Protein AF-A0A7W9AW84-F1 (afdb_monomer)

Radius of gyration: 42.7 Å; Cα contacts (8 Å, |Δi|>4): 813; chains: 1; bounding box: 116×123×120 Å

Sec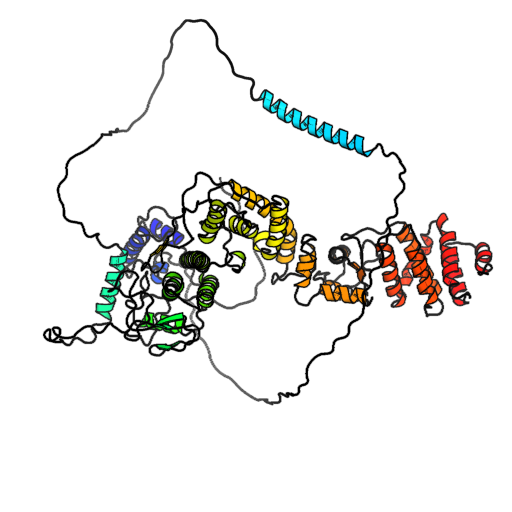ondary structure (DSSP, 8-state):
------------------------PPPHHHHHHHHHHTT---S---S---HHHHHHHHHHHHHTT----SS--HHHHHHHS---------------------------------------------------------PPPP-----TTHHHHHHHHHHHHHHHHHHHHHHHHHTT-S----------------------------------------------PPPPPHHHHHHHHHHHHHHHHHSTT---PPPTT--S----PPP-B-EEE-TT--EEETTEEE-S--EEESSB-EETTEEEEEPTT-B-TTS---SS--TT-TT--SS--TTTS-HHHHHHHHHHHHTTS--TTS-HHHHHHHHHHHHHHHHH-S--TTHHHHHHHHHHHHHHHTTSHHHHHHHHHHHHHHHHHHT--GGG--S---SS-SS--HHHHHHHHHHHHHTPPBPHHHHHHHHHH-TT----HHHHHSHHHHHHHHHHHHHHH-TT-B-----S-PBP--EEE-TTSS-EEEPP-SSSPPBP-TT-HHHHHHHHHHHHHHHHTTHHHHHHHTTSTT----HHHHTTS-HHHHHHHHTTSTT-HHHHHHHHHHHT--EEHHHHHHHHT----SS--HHHHHHHHHHHHTTTEEETT-TTT-SS---TT-EE-EEE-S-SS-----HHHHHHHHHHHHHHHHHGGGS---HHHHHHHHHHHHT-TTS-HHHHHHHHHHHHHHHH-GGGGTTHHHHGGGS-GGGHHHHHHHHHHHTTTTSS--HHHHHHHHHHHHHHT--TTTTTTTTT----

Mean predicted aligned error: 20.13 Å

InterPro domains:
  IPR002477 Peptidoglycan binding-like [PF01471] (29-80)
  IPR007791 Co-chaperone DjlA, N-terminal [PF05099] (684-791)
  IPR025266 TerB, N-terminal [PF13208] (275-475)
  IPR029024 TerB-like [G3DSA:1.10.3680.10] (656-796)
  IPR029024 TerB-like [SSF158682] (676-792)
  IPR036365 PGBD-like superfamily [SSF47090] (25-81)
  IPR036366 PGBD superfamily [G3DSA:1.10.101.10] (22-88)

Solvent-accessible surface area (backbone atoms only — not comparable to full-atom values): 49597 Å² total; per-residue (Å²): 135,83,89,87,85,85,78,91,88,88,87,87,87,88,88,90,87,81,88,77,90,73,81,81,82,74,51,60,36,56,52,45,44,50,40,45,73,75,67,36,81,57,78,79,80,77,47,70,89,42,72,42,49,33,54,34,44,25,52,49,24,54,74,70,74,42,82,65,75,45,67,93,43,70,72,59,47,43,74,68,59,63,79,83,84,75,93,76,84,90,85,90,85,84,88,85,89,82,83,90,84,89,85,83,88,87,86,89,83,87,84,89,84,85,89,84,90,85,90,87,84,87,88,84,88,82,90,80,90,86,78,88,79,80,92,81,91,80,83,81,81,89,82,89,81,88,76,90,57,62,64,57,56,50,52,52,53,50,50,51,52,51,49,53,53,50,50,52,54,49,52,57,60,62,76,71,72,87,77,90,85,90,82,86,82,84,84,88,79,83,90,83,87,85,91,80,89,82,88,85,84,88,83,89,80,89,83,89,89,88,86,89,85,87,90,81,85,89,77,94,74,78,87,77,77,78,78,78,50,78,61,57,54,47,52,48,52,50,50,53,47,46,52,64,74,66,57,74,81,72,89,76,91,76,78,99,79,70,95,83,79,81,82,90,72,81,73,63,63,42,43,76,35,50,74,66,38,74,48,77,50,86,96,38,64,24,45,57,44,59,40,36,41,37,79,39,46,64,28,67,97,36,92,84,45,70,38,44,38,41,47,40,77,86,63,72,63,42,99,54,56,37,69,74,41,87,73,55,58,98,74,50,32,60,85,75,42,43,30,25,43,46,28,29,43,44,53,43,62,39,47,87,76,70,68,69,84,56,37,61,59,51,56,49,29,49,43,38,28,44,54,43,50,70,73,71,51,83,86,57,98,56,52,65,63,48,51,52,47,45,52,53,47,39,74,57,48,37,83,41,68,66,59,32,50,51,47,55,50,50,50,31,49,44,45,56,71,68,72,60,66,79,84,79,65,78,90,78,76,55,68,47,29,96,55,65,54,65,40,56,39,49,53,56,8,46,26,35,66,73,71,38,49,57,49,50,65,58,37,46,54,48,28,37,20,24,52,89,33,80,75,50,70,27,49,69,76,41,46,77,72,37,51,59,56,37,35,52,50,46,43,71,76,27,79,87,46,51,60,62,77,80,72,100,54,57,66,57,76,55,59,50,73,48,86,74,68,54,45,69,48,71,54,76,77,72,83,82,78,37,41,44,53,77,89,40,61,69,66,47,49,58,27,40,58,47,48,50,56,43,28,60,58,27,44,61,23,40,57,45,27,72,70,38,94,84,52,63,68,43,45,53,22,32,47,41,41,54,78,95,48,21,63,65,53,38,70,69,29,85,89,36,45,56,61,56,51,53,50,31,36,75,68,65,49,68,45,30,48,44,58,52,26,62,57,34,57,46,87,48,74,99,60,59,42,60,68,44,35,41,52,50,35,44,35,37,10,54,77,32,27,42,48,60,67,25,57,55,70,40,94,67,81,64,55,54,78,39,76,30,34,47,37,73,29,84,56,57,59,84,74,68,66,47,74,50,42,58,50,50,54,50,45,52,52,50,30,51,56,29,51,38,45,85,73,55,75,55,74,51,42,55,50,48,55,50,51,57,47,77,67,40,87,74,50,51,73,53,52,43,47,44,49,56,41,48,48,60,49,34,72,78,37,58,76,72,45,66,62,57,76,65,52,43,72,74,60,55,77,91,49,50,62,62,49,52,52,52,40,50,56,44,49,36,53,87,76,64,69,46,77,51,31,53,54,40,48,55,55,50,38,57,54,57,64,57,50,80,72,62,56,59,52,64,79,65,61,66,86,133

Structure (mmCIF, N/CA/C/O backbone):
data_AF-A0A7W9AW84-F1
#
_entry.id   AF-A0A7W9AW84-F1
#
loop_
_atom_site.group_PDB
_atom_site.id
_atom_site.type_symbol
_atom_site.label_atom_id
_atom_site.label_alt_id
_atom_site.label_comp_id
_atom_site.label_asym_id
_atom_site.label_entity_id
_atom_site.label_seq_id
_atom_site.pdbx_PDB_ins_code
_atom_site.Cartn_x
_atom_site.Cartn_y
_atom_site.Cartn_z
_atom_site.occupancy
_atom_site.B_iso_or_equiv
_atom_site.auth_seq_id
_atom_site.auth_comp_id
_atom_site.auth_asym_id
_atom_site.auth_atom_id
_atom_site.pdbx_PDB_model_num
ATOM 1 N N . MET A 1 1 ? 36.459 20.276 10.028 1.00 28.47 1 MET A N 1
ATOM 2 C CA . MET A 1 1 ? 37.423 19.243 10.485 1.00 28.47 1 MET A CA 1
ATOM 3 C C . MET A 1 1 ? 36.699 18.425 11.551 1.00 28.47 1 MET A C 1
ATOM 5 O O . MET A 1 1 ? 35.996 19.051 12.327 1.00 28.47 1 MET A O 1
ATOM 9 N N . ARG A 1 2 ? 36.528 17.098 11.437 1.00 25.44 2 ARG A N 1
ATOM 10 C CA . ARG A 1 2 ? 37.490 15.962 11.363 1.00 25.44 2 ARG A CA 1
ATOM 11 C C . ARG A 1 2 ? 38.043 15.566 12.745 1.00 25.44 2 ARG A C 1
ATOM 13 O O . ARG A 1 2 ? 38.793 16.352 13.304 1.00 25.44 2 ARG A O 1
ATOM 20 N N . ALA A 1 3 ? 37.754 14.316 13.150 1.00 23.09 3 ALA A N 1
ATOM 21 C CA . ALA A 1 3 ? 38.202 13.600 14.364 1.00 23.09 3 ALA A CA 1
ATOM 22 C C . ALA A 1 3 ? 37.780 14.260 15.706 1.00 23.09 3 ALA A C 1
ATOM 24 O O . ALA A 1 3 ? 37.597 15.466 15.763 1.00 23.09 3 ALA A O 1
ATOM 25 N N . PHE A 1 4 ? 37.529 13.551 16.813 1.00 25.70 4 PHE A N 1
ATOM 26 C CA . PHE A 1 4 ? 37.833 12.169 17.227 1.00 25.70 4 PHE A CA 1
ATOM 27 C C . PHE A 1 4 ? 36.615 11.517 17.921 1.00 25.70 4 PHE A C 1
ATOM 29 O O . PHE A 1 4 ? 35.922 12.216 18.650 1.00 25.70 4 PHE A O 1
ATOM 36 N N . PHE A 1 5 ? 36.407 10.198 17.768 1.00 26.42 5 PHE A N 1
ATOM 37 C CA . PHE A 1 5 ? 36.485 9.205 18.867 1.00 26.42 5 PHE A CA 1
ATOM 38 C C . PHE A 1 5 ? 36.116 7.780 18.394 1.00 26.42 5 PHE A C 1
ATOM 40 O O . PHE A 1 5 ? 34.981 7.478 18.043 1.00 26.42 5 PHE A O 1
ATOM 47 N N . CYS A 1 6 ? 37.103 6.889 18.442 1.00 22.02 6 CYS A N 1
ATOM 48 C CA . CYS A 1 6 ? 36.947 5.470 18.785 1.00 22.02 6 CYS A CA 1
ATOM 49 C C . CYS A 1 6 ? 37.603 5.314 20.184 1.00 22.02 6 CYS A C 1
ATOM 51 O O . CYS A 1 6 ? 38.310 6.226 20.605 1.00 22.02 6 CYS A O 1
ATOM 53 N N . LEU A 1 7 ? 37.427 4.251 20.974 1.00 26.75 7 LEU A N 1
ATOM 54 C CA . LEU A 1 7 ? 37.495 2.837 20.600 1.00 26.75 7 LEU A CA 1
ATOM 55 C C . LEU A 1 7 ? 36.963 1.936 21.748 1.00 26.75 7 LEU A C 1
ATOM 57 O O . LEU A 1 7 ? 37.275 2.210 22.897 1.00 26.75 7 LEU A O 1
ATOM 61 N N . LEU A 1 8 ? 36.239 0.862 21.392 1.00 26.17 8 LEU A N 1
ATOM 62 C CA . LEU A 1 8 ? 36.055 -0.449 22.072 1.00 26.17 8 LEU A CA 1
ATOM 63 C C . LEU A 1 8 ? 35.858 -0.583 23.603 1.00 26.17 8 LEU A C 1
ATOM 65 O O . LEU A 1 8 ? 36.664 -0.130 24.401 1.00 26.17 8 LEU A O 1
ATOM 69 N N . VAL A 1 9 ? 34.928 -1.480 23.973 1.00 24.19 9 VAL A N 1
ATOM 70 C CA . VAL A 1 9 ? 35.230 -2.840 24.500 1.00 24.19 9 VAL A CA 1
ATOM 71 C C . VAL A 1 9 ? 34.081 -3.792 24.092 1.00 24.19 9 VAL A C 1
ATOM 73 O O . VAL A 1 9 ? 32.985 -3.332 23.777 1.00 24.19 9 VAL A O 1
ATOM 76 N N . ILE A 1 10 ? 34.346 -5.102 24.002 1.00 28.20 10 ILE A N 1
ATOM 77 C CA . ILE A 1 10 ? 33.437 -6.161 23.502 1.00 28.20 10 ILE A CA 1
ATOM 78 C C . ILE A 1 10 ? 33.381 -7.326 24.512 1.00 28.20 10 ILE A C 1
ATOM 80 O O . ILE A 1 10 ? 34.321 -7.489 25.284 1.00 28.20 10 ILE A O 1
ATOM 84 N N . VAL A 1 11 ? 32.311 -8.137 24.424 1.00 27.56 11 VAL A N 1
ATOM 85 C CA . VAL A 1 11 ? 32.130 -9.572 24.788 1.00 27.56 11 VAL A CA 1
ATOM 86 C C . VAL A 1 11 ? 30.849 -9.754 25.625 1.00 27.56 11 VAL A C 1
ATOM 88 O O . VAL A 1 11 ? 30.689 -9.101 26.646 1.00 27.56 11 VAL A O 1
ATOM 91 N N . GLY A 1 12 ? 29.903 -10.632 25.269 1.00 23.23 12 GLY A N 1
ATOM 92 C CA . GLY A 1 12 ? 29.763 -11.433 24.041 1.00 23.23 12 GLY A CA 1
ATOM 93 C C . GLY A 1 12 ? 28.918 -12.697 24.257 1.00 23.23 12 GLY A C 1
ATOM 94 O O . GLY A 1 12 ? 28.746 -13.127 25.392 1.00 23.23 12 GLY A O 1
ATOM 95 N N . PHE A 1 13 ? 28.433 -13.317 23.176 1.00 23.72 13 PHE A N 1
ATOM 96 C CA . PHE A 1 13 ? 28.047 -14.737 23.158 1.00 23.72 13 PHE A CA 1
ATOM 97 C C . PHE A 1 13 ? 28.134 -15.300 21.730 1.00 23.72 13 PHE A C 1
ATOM 99 O O . PHE A 1 13 ? 27.865 -14.589 20.763 1.00 23.72 13 PHE A O 1
ATOM 106 N N . LEU A 1 14 ? 28.529 -16.568 21.604 1.00 25.06 14 LEU A N 1
ATOM 107 C CA . LEU A 1 14 ? 28.733 -17.291 20.343 1.00 25.06 14 LEU A CA 1
ATOM 108 C C . LEU A 1 14 ? 28.105 -18.685 20.444 1.00 25.06 14 LEU A C 1
ATOM 110 O O . LEU A 1 14 ? 28.424 -19.403 21.387 1.00 25.06 14 LEU A O 1
ATOM 114 N N . CYS A 1 15 ? 27.321 -19.095 19.443 1.00 25.33 15 CYS A N 1
ATOM 115 C CA . CYS A 1 15 ? 27.529 -20.349 18.700 1.00 25.33 15 CYS A CA 1
ATOM 116 C C . CYS A 1 15 ? 26.572 -20.423 17.492 1.00 25.33 15 CYS A C 1
ATOM 118 O O . CYS A 1 15 ? 25.446 -19.940 17.577 1.00 25.33 15 CYS A O 1
ATOM 120 N N . GLY A 1 16 ? 27.002 -21.036 16.385 1.00 25.95 16 GLY A N 1
ATOM 121 C CA . GLY A 1 16 ? 26.215 -21.168 15.150 1.00 25.95 16 GLY A CA 1
ATOM 122 C C . GLY A 1 16 ? 27.108 -21.063 13.915 1.00 25.95 16 GLY A C 1
ATOM 123 O O . GLY A 1 16 ? 27.468 -19.963 13.505 1.00 25.95 16 GLY A O 1
ATOM 124 N N . SER A 1 17 ? 27.511 -22.205 13.356 1.00 31.28 17 SER A N 1
ATOM 125 C CA . SER A 1 17 ? 28.648 -22.306 12.427 1.00 31.28 17 SER A CA 1
ATOM 126 C C . SER A 1 17 ? 28.246 -22.794 11.033 1.00 31.28 17 SER A C 1
ATOM 128 O O . SER A 1 17 ? 27.442 -23.716 10.930 1.00 31.28 17 SER A O 1
ATOM 130 N N . GLY A 1 18 ? 28.925 -22.306 9.985 1.00 22.72 18 GLY A N 1
ATOM 131 C CA . GLY A 1 18 ? 29.101 -23.065 8.735 1.00 22.72 18 GLY A CA 1
ATOM 132 C C . GLY A 1 18 ? 29.013 -22.271 7.426 1.00 22.72 18 GLY A C 1
ATOM 133 O O . GLY A 1 18 ? 27.922 -21.885 7.034 1.00 22.72 18 GLY A O 1
ATOM 134 N N . PHE A 1 19 ? 30.148 -22.185 6.712 1.00 25.47 19 PHE A N 1
ATOM 135 C CA . PHE A 1 19 ? 30.304 -21.762 5.303 1.00 25.47 19 PHE A CA 1
ATOM 136 C C . PHE A 1 19 ? 29.879 -20.313 4.941 1.00 25.47 19 PHE A C 1
ATOM 138 O O . PHE A 1 19 ? 28.988 -19.731 5.539 1.00 25.47 19 PHE A O 1
ATOM 145 N N . SER A 1 20 ? 30.494 -19.631 3.968 1.00 25.17 20 SER A N 1
ATOM 146 C CA . SER A 1 20 ? 31.743 -19.898 3.233 1.00 25.17 20 SER A CA 1
ATOM 147 C C . SER A 1 20 ? 32.494 -18.577 3.005 1.00 25.17 20 SER A C 1
ATOM 149 O O . SER A 1 20 ? 31.889 -17.506 3.057 1.00 25.17 20 SER A O 1
ATOM 151 N N . ALA A 1 21 ? 33.803 -18.623 2.746 1.00 25.78 21 ALA A N 1
ATOM 152 C CA . ALA A 1 21 ? 34.592 -17.416 2.497 1.00 25.78 21 ALA A CA 1
ATOM 153 C C . ALA A 1 21 ? 34.273 -16.830 1.109 1.00 25.78 21 ALA A C 1
ATOM 155 O O . ALA A 1 21 ? 34.650 -17.403 0.087 1.00 25.78 21 ALA A O 1
ATOM 156 N N . SER A 1 22 ? 33.589 -15.685 1.060 1.00 27.39 22 SER A N 1
ATOM 157 C CA . SER A 1 22 ? 33.341 -14.975 -0.195 1.00 27.39 22 SER A CA 1
ATOM 158 C C . SER A 1 22 ? 34.622 -14.309 -0.705 1.00 27.39 22 SER A C 1
ATOM 160 O O . SER A 1 22 ? 35.287 -13.558 0.013 1.00 27.39 22 SER A O 1
ATOM 162 N N . ALA A 1 23 ? 34.965 -14.560 -1.972 1.00 33.97 23 ALA A N 1
ATOM 163 C CA . ALA A 1 23 ? 36.032 -13.833 -2.649 1.00 33.97 23 ALA A CA 1
ATOM 164 C C . ALA A 1 23 ? 35.665 -12.340 -2.686 1.00 33.97 23 ALA A C 1
ATOM 166 O O . ALA A 1 23 ? 34.639 -11.955 -3.249 1.00 33.97 23 ALA A O 1
ATOM 167 N N . GLN A 1 24 ? 36.468 -11.503 -2.026 1.00 40.12 24 GLN A N 1
ATOM 168 C CA . GLN A 1 24 ? 36.083 -10.127 -1.718 1.00 40.12 24 GLN A CA 1
ATOM 169 C C . GLN A 1 24 ? 36.195 -9.226 -2.957 1.00 40.12 24 GLN A C 1
ATOM 171 O O . GLN A 1 24 ? 37.248 -8.643 -3.224 1.00 40.12 24 GLN A O 1
ATOM 176 N N . SER A 1 25 ? 35.096 -9.110 -3.705 1.00 48.38 25 SER A N 1
ATOM 177 C CA . SER A 1 25 ? 34.997 -8.296 -4.916 1.00 48.38 25 SER A CA 1
ATOM 178 C C . SER A 1 25 ? 35.355 -6.831 -4.640 1.00 48.38 25 SER A C 1
ATOM 180 O O . SER A 1 25 ? 34.717 -6.140 -3.846 1.00 48.38 25 SER A O 1
ATOM 182 N N . LYS A 1 26 ? 36.412 -6.352 -5.303 1.00 62.72 26 LYS A N 1
ATOM 183 C CA . LYS A 1 26 ? 36.867 -4.960 -5.220 1.00 62.72 26 LYS A CA 1
ATOM 184 C C . LYS A 1 26 ? 36.143 -4.120 -6.258 1.00 62.72 26 LYS A C 1
ATOM 186 O O . LYS A 1 26 ? 36.011 -4.519 -7.414 1.00 62.72 26 LYS A O 1
ATOM 191 N N . THR A 1 27 ? 35.683 -2.944 -5.854 1.00 66.12 27 THR A N 1
ATOM 192 C CA . THR A 1 27 ? 35.022 -2.006 -6.761 1.00 66.12 27 THR A CA 1
ATOM 193 C C . THR A 1 27 ? 36.016 -1.465 -7.799 1.00 66.12 27 THR A C 1
ATOM 195 O O . THR A 1 27 ? 37.205 -1.316 -7.497 1.00 66.12 27 THR A O 1
ATOM 198 N N . PRO A 1 28 ? 35.560 -1.065 -9.004 1.00 67.19 28 PRO A N 1
ATOM 199 C CA . PRO A 1 28 ? 36.425 -0.431 -10.004 1.00 67.19 28 PRO A CA 1
ATOM 200 C C . PRO A 1 28 ? 37.200 0.778 -9.459 1.00 67.19 28 PRO A C 1
ATOM 202 O O . PRO A 1 28 ? 38.316 1.047 -9.896 1.00 67.19 28 PRO A O 1
ATOM 205 N N . LYS A 1 29 ? 36.632 1.479 -8.468 1.00 75.06 29 LYS A N 1
ATOM 206 C CA . LYS A 1 29 ? 37.236 2.642 -7.815 1.00 75.06 29 LYS A CA 1
ATOM 207 C C . LYS A 1 29 ? 38.387 2.276 -6.869 1.00 75.06 29 LYS A C 1
ATOM 209 O O . LYS A 1 29 ? 39.394 2.977 -6.857 1.00 75.06 29 LYS A O 1
ATOM 214 N N . GLU A 1 30 ? 38.279 1.178 -6.121 1.00 75.56 30 GLU A N 1
ATOM 215 C CA . GLU A 1 30 ? 39.391 0.643 -5.317 1.00 75.56 30 GLU A CA 1
ATOM 216 C C . GLU A 1 30 ? 40.527 0.129 -6.211 1.00 75.56 30 GLU A C 1
ATOM 218 O O . GLU A 1 30 ? 41.697 0.356 -5.918 1.00 75.56 30 GLU A O 1
ATOM 223 N N . ILE A 1 31 ? 40.191 -0.505 -7.338 1.00 75.94 31 ILE A N 1
ATOM 224 C CA . ILE A 1 31 ? 41.170 -1.008 -8.316 1.00 75.94 31 ILE A CA 1
ATOM 225 C C . ILE A 1 31 ? 41.900 0.162 -9.001 1.00 75.94 31 ILE A C 1
ATOM 227 O O . ILE A 1 31 ? 43.127 0.154 -9.089 1.00 75.94 31 ILE A O 1
ATOM 231 N N . GLN A 1 32 ? 41.179 1.213 -9.417 1.00 75.69 32 GLN A N 1
ATOM 232 C CA . GLN A 1 32 ? 41.783 2.473 -9.875 1.00 75.69 32 GLN A CA 1
ATOM 233 C C . GLN A 1 32 ? 42.675 3.115 -8.796 1.00 75.69 32 GLN A C 1
ATOM 235 O O . GLN A 1 32 ? 43.750 3.621 -9.119 1.00 75.69 32 GLN A O 1
ATOM 240 N N . ALA A 1 33 ? 42.269 3.099 -7.522 1.00 82.06 33 ALA A N 1
ATOM 241 C CA . ALA A 1 33 ? 43.083 3.647 -6.438 1.00 82.06 33 ALA A CA 1
ATOM 242 C C . ALA A 1 33 ? 44.400 2.869 -6.264 1.00 82.06 33 ALA A C 1
ATOM 244 O O . ALA A 1 33 ? 45.462 3.484 -6.287 1.00 82.06 33 ALA A O 1
ATOM 245 N N . ALA A 1 34 ? 44.349 1.535 -6.203 1.00 82.62 34 ALA A N 1
ATOM 246 C CA . ALA A 1 34 ? 45.536 0.689 -6.050 1.00 82.62 34 ALA A CA 1
ATOM 247 C C . ALA A 1 34 ? 46.494 0.761 -7.256 1.00 82.62 34 ALA A C 1
ATOM 249 O O . ALA A 1 34 ? 47.713 0.729 -7.086 1.00 82.62 34 ALA A O 1
ATOM 250 N N . LEU A 1 35 ? 45.972 0.917 -8.480 1.00 81.81 35 LEU A N 1
ATOM 251 C CA . LEU A 1 35 ? 46.804 1.184 -9.659 1.00 81.81 35 LEU A CA 1
ATOM 252 C C . LEU A 1 35 ? 47.435 2.590 -9.612 1.00 81.81 35 LEU A C 1
ATOM 254 O O . LEU A 1 35 ? 48.593 2.743 -9.993 1.00 81.81 35 LEU A O 1
ATOM 258 N N . THR A 1 36 ? 46.723 3.607 -9.110 1.00 84.12 36 THR A N 1
ATOM 259 C CA . THR A 1 36 ? 47.309 4.945 -8.885 1.00 84.12 36 THR A CA 1
ATOM 260 C C . THR A 1 36 ? 48.428 4.882 -7.840 1.00 84.12 36 THR A C 1
ATOM 262 O O . THR A 1 36 ? 49.492 5.462 -8.037 1.00 84.12 36 THR A O 1
ATOM 265 N N . GLU A 1 37 ? 48.215 4.140 -6.750 1.00 83.56 37 GLU A N 1
ATOM 266 C CA . GLU A 1 37 ? 49.174 3.954 -5.652 1.00 83.56 37 GLU A CA 1
ATOM 267 C C . GLU A 1 37 ? 50.433 3.185 -6.089 1.00 83.56 37 GLU A C 1
ATOM 269 O O . GLU A 1 37 ? 51.539 3.545 -5.693 1.00 83.56 37 GLU A O 1
ATOM 274 N N . GLN A 1 38 ? 50.300 2.199 -6.988 1.00 81.62 38 GLN A N 1
ATOM 275 C CA . GLN A 1 38 ? 51.443 1.534 -7.636 1.00 81.62 38 GLN A CA 1
ATOM 276 C C . GLN A 1 38 ? 52.037 2.328 -8.826 1.00 81.62 38 GLN A C 1
ATOM 278 O O . GLN A 1 38 ? 52.879 1.800 -9.551 1.00 81.62 38 GLN A O 1
ATOM 283 N N . GLY A 1 39 ? 51.653 3.599 -9.012 1.00 78.06 39 GLY A N 1
ATOM 284 C CA . GLY A 1 39 ? 52.330 4.556 -9.897 1.00 78.06 39 GLY A CA 1
ATOM 285 C C . GLY A 1 39 ? 51.830 4.632 -11.345 1.00 78.06 39 GLY A C 1
ATOM 286 O O . GLY A 1 39 ? 52.431 5.342 -12.153 1.00 78.06 39 GLY A O 1
ATOM 287 N N . TYR A 1 40 ? 50.740 3.948 -11.706 1.00 82.00 40 TYR A N 1
ATOM 288 C CA . TYR A 1 40 ? 50.206 3.983 -13.073 1.00 82.00 40 TYR A CA 1
ATOM 289 C C . TYR A 1 40 ? 49.299 5.209 -13.286 1.00 82.00 40 TYR A C 1
ATOM 291 O O . TYR A 1 40 ? 48.398 5.487 -12.496 1.00 82.00 40 TYR A O 1
ATOM 299 N N . SER A 1 41 ? 49.516 5.961 -14.371 1.00 68.19 41 SER A N 1
ATOM 300 C CA . SER A 1 41 ? 48.819 7.238 -14.602 1.00 68.19 41 SER A CA 1
ATOM 301 C C . SER A 1 41 ? 47.412 7.050 -15.184 1.00 68.19 41 SER A C 1
ATOM 303 O O . SER A 1 41 ? 47.238 6.776 -16.372 1.00 68.19 41 SER A O 1
ATOM 305 N N . LEU A 1 42 ? 46.396 7.216 -14.333 1.00 71.25 42 LEU A N 1
ATOM 306 C CA . LEU A 1 42 ? 44.984 6.969 -14.659 1.00 71.25 42 LEU A CA 1
ATOM 307 C C . LEU A 1 42 ? 44.166 8.239 -14.930 1.00 71.25 42 LEU A C 1
ATOM 309 O O . LEU A 1 42 ? 43.210 8.206 -15.704 1.00 71.25 42 LEU A O 1
ATOM 313 N N . GLY A 1 43 ? 44.540 9.366 -14.320 1.00 68.75 43 GLY A N 1
ATOM 314 C CA . GLY A 1 43 ? 43.688 10.553 -14.213 1.00 68.75 43 GLY A CA 1
ATOM 315 C C . GLY A 1 43 ? 42.901 10.563 -12.898 1.00 68.75 43 GLY A C 1
ATOM 316 O O . GLY A 1 43 ? 43.464 10.290 -11.842 1.00 68.75 43 GLY A O 1
ATOM 317 N N . SER A 1 44 ? 41.615 10.910 -12.952 1.00 67.56 44 SER A N 1
ATOM 318 C CA . SER A 1 44 ? 40.713 10.921 -11.795 1.00 67.56 44 SER A CA 1
ATOM 319 C C . SER A 1 44 ? 40.320 9.511 -11.345 1.00 67.56 44 SER A C 1
ATOM 321 O O . SER A 1 44 ? 39.947 8.679 -12.164 1.00 67.56 44 SER A O 1
ATOM 323 N N . ILE A 1 45 ? 40.317 9.264 -10.031 1.00 72.12 45 ILE A N 1
ATOM 324 C CA . ILE A 1 45 ? 39.737 8.048 -9.436 1.00 72.12 45 ILE A CA 1
ATOM 325 C C . ILE A 1 45 ? 38.216 8.252 -9.320 1.00 72.12 45 ILE A C 1
ATOM 327 O O . ILE A 1 45 ? 37.682 8.680 -8.290 1.00 72.12 45 ILE A O 1
ATOM 331 N N . ASP A 1 46 ? 37.519 8.016 -10.426 1.00 58.84 46 ASP A N 1
ATOM 332 C CA . ASP A 1 46 ? 36.082 8.255 -10.614 1.00 58.84 46 ASP A CA 1
ATOM 333 C C . ASP A 1 46 ? 35.220 6.986 -10.481 1.00 58.84 46 ASP A C 1
ATOM 335 O O . ASP A 1 46 ? 34.044 7.084 -10.130 1.00 58.84 46 ASP A O 1
ATOM 339 N N . GLY A 1 47 ? 35.808 5.801 -10.662 1.00 54.00 47 GLY A N 1
ATOM 340 C CA . GLY A 1 47 ? 35.129 4.505 -10.741 1.00 54.00 47 GLY A CA 1
ATOM 341 C C . GLY A 1 47 ? 34.720 4.089 -12.162 1.00 54.00 47 GLY A C 1
ATOM 342 O O . GLY A 1 47 ? 34.121 3.028 -12.327 1.00 54.00 47 GLY A O 1
ATOM 343 N N . ILE A 1 48 ? 35.036 4.885 -13.187 1.00 60.00 48 ILE A N 1
ATOM 344 C CA . ILE A 1 48 ? 34.680 4.631 -14.587 1.00 60.00 48 ILE A CA 1
ATOM 345 C C . ILE A 1 48 ? 35.797 3.821 -15.253 1.00 60.00 48 ILE A C 1
ATOM 347 O O . ILE A 1 48 ? 36.901 4.318 -15.475 1.00 60.00 48 ILE A O 1
ATOM 351 N N . TRP A 1 49 ? 35.517 2.567 -15.621 1.00 65.69 49 TRP A N 1
ATOM 352 C CA . TRP A 1 49 ? 36.517 1.669 -16.214 1.00 65.69 49 TRP A CA 1
ATOM 353 C C . TRP A 1 49 ? 36.788 1.965 -17.703 1.00 65.69 49 TRP A C 1
ATOM 355 O O . TRP A 1 49 ? 36.431 1.203 -18.600 1.00 65.69 49 TRP A O 1
ATOM 365 N N . GLY A 1 50 ? 37.380 3.131 -17.969 1.00 54.53 50 GLY A N 1
ATOM 366 C CA . GLY A 1 50 ? 37.669 3.635 -19.311 1.00 54.53 50 GLY A CA 1
ATOM 367 C C . GLY A 1 50 ? 39.049 3.246 -19.854 1.00 54.53 50 GLY A C 1
ATOM 368 O O . GLY A 1 50 ? 39.827 2.530 -19.223 1.00 54.53 50 GLY A O 1
ATOM 369 N N . LYS A 1 51 ? 39.386 3.798 -21.031 1.00 62.25 51 LYS A N 1
ATOM 370 C CA . LYS A 1 51 ? 40.649 3.556 -21.758 1.00 62.25 51 LYS A CA 1
ATOM 371 C C . LYS A 1 51 ? 41.892 3.600 -20.852 1.00 62.25 51 LYS A C 1
ATOM 373 O O . LYS A 1 51 ? 42.680 2.660 -20.871 1.00 62.25 51 LYS A O 1
ATOM 378 N N . LYS A 1 52 ? 42.028 4.642 -20.022 1.00 68.19 52 LYS A N 1
ATOM 379 C CA . LYS A 1 52 ? 43.180 4.820 -19.119 1.00 68.19 52 LYS A CA 1
ATOM 380 C C . LYS A 1 52 ? 43.270 3.735 -18.038 1.00 68.19 52 LYS A C 1
ATOM 382 O O . LYS A 1 52 ? 44.367 3.294 -17.723 1.00 68.19 52 LYS A O 1
ATOM 387 N N . SER A 1 53 ? 42.137 3.258 -17.514 1.00 73.50 53 SER A N 1
ATOM 388 C CA . SER A 1 53 ? 42.088 2.138 -16.559 1.00 73.50 53 SER A CA 1
ATOM 389 C C . SER A 1 53 ? 42.551 0.826 -17.188 1.00 73.50 53 SER A C 1
ATOM 391 O O . SER A 1 53 ? 43.306 0.082 -16.570 1.00 73.50 53 SER A O 1
ATOM 393 N N . ILE A 1 54 ? 42.182 0.584 -18.448 1.00 72.69 54 ILE A N 1
ATOM 394 C CA . ILE A 1 54 ? 42.619 -0.594 -19.208 1.00 72.69 54 ILE A CA 1
ATOM 395 C C . ILE A 1 54 ? 44.116 -0.502 -19.559 1.00 72.69 54 ILE A C 1
ATOM 397 O O . ILE A 1 54 ? 44.830 -1.495 -19.449 1.00 72.69 54 ILE A O 1
ATOM 401 N N . GLU A 1 55 ? 44.613 0.673 -19.955 1.00 74.19 55 GLU A N 1
ATOM 402 C CA . GLU A 1 55 ? 46.036 0.897 -20.264 1.00 74.19 55 GLU A CA 1
ATOM 403 C C . GLU A 1 55 ? 46.923 0.752 -19.014 1.00 74.19 55 GLU A C 1
ATOM 405 O O . GLU A 1 55 ? 47.923 0.033 -19.054 1.00 74.19 55 GLU A O 1
ATOM 410 N N . ALA A 1 56 ? 46.513 1.332 -17.882 1.00 77.31 56 ALA A N 1
ATOM 411 C CA . ALA A 1 56 ? 47.182 1.169 -16.592 1.00 77.31 56 ALA A CA 1
ATOM 412 C C . ALA A 1 56 ? 47.163 -0.286 -16.091 1.00 77.31 56 ALA A C 1
ATOM 414 O O . ALA A 1 56 ? 48.195 -0.792 -15.651 1.00 77.31 56 ALA A O 1
ATOM 415 N N . LEU A 1 57 ? 46.029 -0.994 -16.203 1.00 77.88 57 LEU A N 1
ATOM 416 C CA . LEU A 1 57 ? 45.952 -2.401 -15.798 1.00 77.88 57 LEU A CA 1
ATOM 417 C C . LEU A 1 57 ? 46.833 -3.303 -16.677 1.00 77.88 57 LEU A C 1
ATOM 419 O O . LEU A 1 57 ? 47.434 -4.246 -16.167 1.00 77.88 57 LEU A O 1
ATOM 423 N N . LYS A 1 58 ? 46.972 -2.999 -17.975 1.00 77.62 58 LYS A N 1
ATOM 424 C CA . LYS A 1 58 ? 47.906 -3.709 -18.866 1.00 77.62 58 LYS A CA 1
ATOM 425 C C . LYS A 1 58 ? 49.363 -3.454 -18.497 1.00 77.62 58 LYS A C 1
ATOM 427 O O . LYS A 1 58 ? 50.140 -4.404 -18.460 1.00 77.62 58 LYS A O 1
ATOM 432 N N . ALA A 1 59 ? 49.728 -2.212 -18.181 1.00 80.38 59 ALA A N 1
ATOM 433 C CA . ALA A 1 59 ? 51.066 -1.898 -17.681 1.00 80.38 59 ALA A CA 1
ATOM 434 C C . ALA A 1 59 ? 51.368 -2.671 -16.382 1.00 80.38 59 ALA A C 1
ATOM 436 O O . ALA A 1 59 ? 52.399 -3.335 -16.291 1.00 80.38 59 ALA A O 1
ATOM 437 N N . PHE A 1 60 ? 50.419 -2.691 -15.439 1.00 86.50 60 PHE A N 1
ATOM 438 C CA . PHE A 1 60 ? 50.506 -3.475 -14.207 1.00 86.50 60 PHE A CA 1
ATOM 439 C C . PHE A 1 60 ? 50.666 -4.980 -14.458 1.00 86.50 60 PHE A C 1
ATOM 441 O O . PHE A 1 60 ? 51.606 -5.587 -13.946 1.00 86.50 60 PHE A O 1
ATOM 448 N N . GLN A 1 61 ? 49.799 -5.587 -15.276 1.00 83.81 61 GLN A N 1
ATOM 449 C CA . GLN A 1 61 ? 49.887 -7.012 -15.613 1.00 83.81 61 GLN A CA 1
ATOM 450 C C . GLN A 1 61 ? 51.240 -7.344 -16.254 1.00 83.81 61 GLN A C 1
ATOM 452 O O . GLN A 1 61 ? 51.901 -8.287 -15.825 1.00 83.81 61 GLN A O 1
ATOM 457 N N . SER A 1 62 ? 51.703 -6.519 -17.199 1.00 83.25 62 SER A N 1
ATOM 458 C CA . SER A 1 62 ? 53.005 -6.694 -17.848 1.00 83.25 62 SER A CA 1
ATOM 459 C C . SER A 1 62 ? 54.176 -6.579 -16.867 1.00 83.25 62 SER A C 1
ATOM 461 O O . SER A 1 62 ? 55.137 -7.333 -16.988 1.00 83.25 62 SER A O 1
ATOM 463 N N . GLN A 1 63 ? 54.110 -5.668 -15.891 1.00 85.00 63 GLN A N 1
ATOM 464 C CA . GLN A 1 63 ? 55.164 -5.475 -14.889 1.00 85.00 63 GLN A CA 1
ATOM 465 C C . GLN A 1 63 ? 55.160 -6.558 -13.794 1.00 85.00 63 GLN A C 1
ATOM 467 O O . GLN A 1 63 ? 56.200 -6.827 -13.196 1.00 85.00 63 GLN A O 1
ATOM 472 N N . LYS A 1 64 ? 54.017 -7.208 -13.539 1.00 82.94 64 LYS A N 1
ATOM 473 C CA . LYS A 1 64 ? 53.890 -8.346 -12.608 1.00 82.94 64 LYS A CA 1
ATOM 474 C C . LYS A 1 64 ? 54.085 -9.719 -13.274 1.00 82.94 64 LYS A C 1
ATOM 476 O O . LYS A 1 64 ? 53.919 -10.732 -12.604 1.00 82.94 64 LYS A O 1
ATOM 481 N N . GLY A 1 65 ? 54.411 -9.775 -14.570 1.00 76.75 65 GLY A N 1
ATOM 482 C CA . GLY A 1 65 ? 54.566 -11.036 -15.313 1.00 76.75 65 GLY A CA 1
ATOM 483 C C . GLY A 1 65 ? 53.251 -11.789 -15.568 1.00 76.75 65 GLY A C 1
ATOM 484 O O . GLY A 1 65 ? 53.269 -12.982 -15.858 1.00 76.75 65 GLY A O 1
ATOM 485 N N . LEU A 1 66 ? 52.109 -11.107 -15.449 1.00 78.75 66 LEU A N 1
ATOM 486 C CA . LEU A 1 66 ? 50.777 -11.665 -15.674 1.00 78.75 66 LEU A CA 1
ATOM 487 C C . LEU A 1 66 ? 50.373 -11.576 -17.152 1.00 78.75 66 LEU A C 1
ATOM 489 O O . LEU A 1 66 ? 50.906 -10.781 -17.927 1.00 78.75 66 LEU A O 1
ATOM 493 N N . SER A 1 67 ? 49.356 -12.351 -17.535 1.00 68.19 67 SER A N 1
ATOM 494 C CA . SER A 1 67 ? 48.746 -12.246 -18.866 1.00 68.19 67 SER A CA 1
ATOM 495 C C . SER A 1 67 ? 48.158 -10.847 -19.087 1.00 68.19 67 SER A C 1
ATOM 497 O O . SER A 1 67 ? 47.254 -10.427 -18.368 1.00 68.19 67 SER A O 1
ATOM 499 N N . VAL A 1 68 ? 48.661 -10.131 -20.099 1.00 70.56 68 VAL A N 1
ATOM 500 C CA . VAL A 1 68 ? 48.383 -8.703 -20.360 1.00 70.56 68 VAL A CA 1
ATOM 501 C C . VAL A 1 68 ? 47.033 -8.499 -21.072 1.00 70.56 68 VAL A C 1
ATOM 503 O O . VAL A 1 68 ? 46.939 -7.975 -22.185 1.00 70.56 68 VAL A O 1
ATOM 506 N N . THR A 1 69 ? 45.955 -8.954 -20.436 1.00 64.00 69 THR A N 1
ATOM 507 C CA . THR A 1 69 ? 44.587 -8.913 -20.976 1.00 64.00 69 THR A CA 1
ATOM 508 C C . THR A 1 69 ? 43.971 -7.514 -20.894 1.00 64.00 69 THR A C 1
ATOM 510 O O . THR A 1 69 ? 43.248 -7.094 -21.801 1.00 64.00 69 THR A O 1
ATOM 513 N N . GLY A 1 70 ? 44.292 -6.755 -19.840 1.00 59.91 70 GLY A N 1
ATOM 514 C CA . GLY A 1 70 ? 43.568 -5.553 -19.412 1.00 59.91 70 GLY A CA 1
ATOM 515 C C . GLY A 1 70 ? 42.200 -5.842 -18.797 1.00 59.91 70 GLY A C 1
ATOM 516 O O . GLY A 1 70 ? 41.390 -4.925 -18.669 1.00 59.91 70 GLY A O 1
ATOM 517 N N . VAL A 1 71 ? 41.949 -7.103 -18.445 1.00 64.88 71 VAL A N 1
ATOM 518 C CA . VAL A 1 71 ? 40.749 -7.584 -17.757 1.00 64.88 71 VAL A CA 1
ATOM 519 C C . VAL A 1 71 ? 41.121 -7.909 -16.314 1.00 64.88 71 VAL A C 1
ATOM 521 O O . VAL A 1 71 ? 42.173 -8.494 -16.054 1.00 64.88 71 VAL A O 1
ATOM 524 N N . ILE A 1 72 ? 40.257 -7.524 -15.378 1.00 62.78 72 ILE A N 1
ATOM 525 C CA . ILE A 1 72 ? 40.396 -7.839 -13.956 1.00 62.78 72 ILE A CA 1
ATOM 526 C C . ILE A 1 72 ? 39.997 -9.308 -13.761 1.00 62.78 72 ILE A C 1
ATOM 528 O O . ILE A 1 72 ? 38.832 -9.650 -13.937 1.00 62.78 72 ILE A O 1
ATOM 532 N N . ASN A 1 73 ? 40.947 -10.167 -13.392 1.00 63.56 73 ASN A N 1
ATOM 533 C CA . ASN A 1 73 ? 40.694 -11.546 -12.957 1.00 63.56 73 ASN A CA 1
ATOM 534 C C . ASN A 1 73 ? 41.255 -11.780 -11.540 1.00 63.56 73 ASN A C 1
ATOM 536 O O . ASN A 1 73 ? 41.949 -10.911 -11.006 1.00 63.56 73 ASN A O 1
ATOM 540 N N . SER A 1 74 ? 40.964 -12.936 -10.934 1.00 65.69 74 SER A N 1
ATOM 541 C CA . SER A 1 74 ? 41.402 -13.302 -9.572 1.00 65.69 74 SER A CA 1
ATOM 542 C C . SER A 1 74 ? 42.905 -13.102 -9.360 1.00 65.69 74 SER A C 1
ATOM 544 O O . SER A 1 74 ? 43.300 -12.330 -8.494 1.00 65.69 74 SER A O 1
ATOM 546 N N . VAL A 1 75 ? 43.733 -13.681 -10.233 1.00 69.94 75 VAL A N 1
ATOM 547 C CA . VAL A 1 75 ? 45.204 -13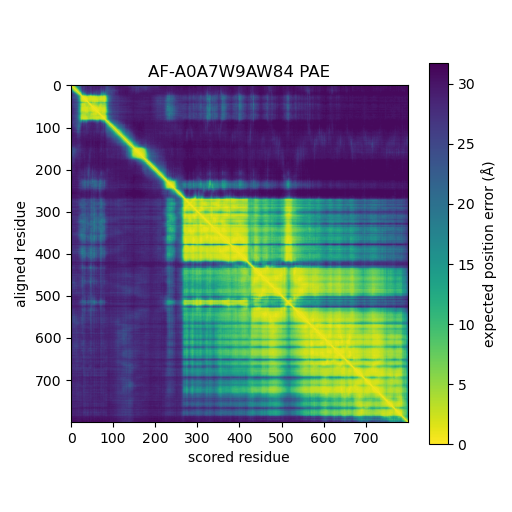.579 -10.178 1.00 69.94 75 VAL A CA 1
ATOM 548 C C . VAL A 1 75 ? 45.685 -12.120 -10.250 1.00 69.94 75 VAL A C 1
ATOM 550 O O . VAL A 1 75 ? 46.632 -11.726 -9.571 1.00 69.94 75 VAL A O 1
ATOM 553 N N . THR A 1 76 ? 45.014 -11.278 -11.044 1.00 73.06 76 THR A N 1
ATOM 554 C CA . THR A 1 76 ? 45.324 -9.842 -11.131 1.00 73.06 76 THR A CA 1
ATOM 555 C C . THR A 1 76 ? 44.896 -9.087 -9.867 1.00 73.06 76 THR A C 1
ATOM 557 O O . THR A 1 76 ? 45.599 -8.168 -9.454 1.00 73.06 76 THR A O 1
ATOM 560 N N . LEU A 1 77 ? 43.782 -9.468 -9.229 1.00 70.38 77 LEU A N 1
ATOM 561 C CA . LEU A 1 77 ? 43.345 -8.898 -7.950 1.00 70.38 77 LEU A CA 1
ATOM 562 C C . LEU A 1 77 ? 44.271 -9.304 -6.798 1.00 70.38 77 LEU A C 1
ATOM 564 O O . LEU A 1 77 ? 44.651 -8.444 -6.013 1.00 70.38 77 LEU A O 1
ATOM 568 N N . GLU A 1 78 ? 44.687 -10.567 -6.729 1.00 78.06 78 GLU A N 1
ATOM 569 C CA . GLU A 1 78 ? 45.636 -11.078 -5.729 1.00 78.06 78 GLU A CA 1
ATOM 570 C C . GLU A 1 78 ? 47.002 -10.383 -5.839 1.00 78.06 78 GLU A C 1
ATOM 572 O O . GLU A 1 78 ? 47.570 -9.962 -4.833 1.00 78.06 78 GLU A O 1
ATOM 577 N N . ALA A 1 79 ? 47.500 -10.163 -7.060 1.00 78.25 79 ALA A N 1
ATOM 578 C CA . ALA A 1 79 ? 48.741 -9.421 -7.293 1.00 78.25 79 ALA A CA 1
ATOM 579 C C . ALA A 1 79 ? 48.636 -7.911 -6.983 1.00 78.25 79 ALA A C 1
ATOM 581 O O . ALA A 1 79 ? 49.661 -7.252 -6.765 1.00 78.25 79 ALA A O 1
ATOM 582 N N . LEU A 1 80 ? 47.425 -7.339 -7.022 1.00 76.50 80 LEU A N 1
ATOM 583 C CA . LEU A 1 80 ? 47.160 -5.914 -6.775 1.00 76.50 80 LEU A CA 1
ATOM 584 C C . LEU A 1 80 ? 46.848 -5.635 -5.293 1.00 76.50 80 LEU A C 1
ATOM 586 O O . LEU A 1 80 ? 47.217 -4.577 -4.788 1.00 76.50 80 LEU A O 1
ATOM 590 N N . PHE A 1 81 ? 46.238 -6.602 -4.602 1.00 81.25 81 PHE A N 1
ATOM 591 C CA . PHE A 1 81 ? 45.868 -6.572 -3.184 1.00 81.25 81 PHE A CA 1
ATOM 592 C C . PHE A 1 81 ? 46.415 -7.808 -2.432 1.00 81.25 81 PHE A C 1
ATOM 594 O O . PHE A 1 81 ? 45.626 -8.607 -1.918 1.00 81.25 81 PHE A O 1
ATOM 601 N N . PRO A 1 82 ? 47.747 -7.998 -2.354 1.00 72.56 82 PRO A N 1
ATOM 602 C CA . PRO A 1 82 ? 48.331 -9.161 -1.693 1.00 72.56 82 PRO A CA 1
ATOM 603 C C . PRO A 1 82 ? 47.940 -9.215 -0.211 1.00 72.56 82 PRO A C 1
ATOM 605 O O . PRO A 1 82 ? 48.013 -8.213 0.509 1.00 72.56 82 PRO A O 1
ATOM 608 N N . ALA A 1 83 ? 47.541 -10.400 0.255 1.00 55.66 83 ALA A N 1
ATOM 609 C CA . ALA A 1 83 ? 47.212 -10.625 1.656 1.00 55.66 83 ALA A CA 1
ATOM 610 C C . ALA A 1 83 ? 48.451 -10.390 2.536 1.00 55.66 83 ALA A C 1
ATOM 612 O O . ALA A 1 83 ? 49.535 -10.909 2.273 1.00 55.66 83 ALA A O 1
ATOM 613 N N . LYS A 1 84 ? 48.295 -9.588 3.592 1.00 38.00 84 LYS A N 1
ATOM 614 C CA . LYS A 1 84 ? 49.397 -9.226 4.487 1.00 38.00 84 LYS A CA 1
ATOM 615 C C . LYS A 1 84 ? 49.639 -10.357 5.486 1.00 38.00 84 LYS A C 1
ATOM 617 O O . LYS A 1 84 ? 48.919 -10.457 6.477 1.00 38.00 84 LYS A O 1
ATOM 622 N N . GLU A 1 85 ? 50.619 -11.210 5.197 1.00 36.47 85 GLU A N 1
ATOM 623 C CA . GLU A 1 85 ? 50.927 -12.392 6.007 1.00 36.47 85 GLU A CA 1
ATOM 624 C C . GLU A 1 85 ? 51.176 -12.051 7.484 1.00 36.47 85 GLU A C 1
ATOM 626 O O . GLU A 1 85 ? 51.987 -11.187 7.827 1.00 36.47 85 GLU A O 1
ATOM 631 N N . VAL A 1 86 ? 50.505 -12.795 8.363 1.00 31.89 86 VAL A N 1
ATOM 632 C CA . VAL A 1 86 ? 50.881 -12.946 9.769 1.00 31.89 86 VAL A CA 1
ATOM 633 C C . VAL A 1 86 ? 51.503 -14.329 9.893 1.00 31.89 86 VAL A C 1
ATOM 635 O O . VAL A 1 86 ? 50.845 -15.325 9.603 1.00 31.89 86 VAL A O 1
ATOM 638 N N . GLN A 1 87 ? 52.769 -14.394 10.300 1.00 30.88 87 GLN A N 1
ATOM 639 C CA . GLN A 1 87 ? 53.476 -15.662 10.456 1.00 30.88 87 GLN A CA 1
ATOM 640 C C . GLN A 1 87 ? 52.857 -16.486 11.593 1.00 30.88 87 GLN A C 1
ATOM 642 O O . GLN A 1 87 ? 52.819 -16.036 12.739 1.00 30.88 87 GLN A O 1
ATOM 647 N N . THR A 1 88 ? 52.442 -17.715 11.296 1.00 28.86 88 THR A N 1
ATOM 648 C CA . THR A 1 88 ? 52.135 -18.745 12.296 1.00 28.86 88 THR A CA 1
ATOM 649 C C . THR A 1 88 ? 52.894 -20.027 11.970 1.00 28.86 88 THR A C 1
ATOM 651 O O . THR A 1 88 ? 53.055 -20.410 10.813 1.00 28.86 88 THR A O 1
ATOM 654 N N . VAL A 1 89 ? 53.441 -20.653 13.013 1.00 31.66 89 VAL A N 1
ATOM 655 C CA . VAL A 1 89 ? 54.350 -21.803 12.907 1.00 31.66 89 VAL A CA 1
ATOM 656 C C . VAL A 1 89 ? 53.617 -23.131 12.698 1.00 31.66 89 VAL A C 1
ATOM 658 O O . VAL A 1 89 ? 52.429 -23.271 12.977 1.00 31.66 89 VAL A O 1
ATOM 661 N N . THR A 1 90 ? 54.362 -24.104 12.178 1.00 28.33 90 THR A N 1
ATOM 662 C CA . THR A 1 90 ? 53.908 -25.430 11.745 1.00 28.33 90 THR A CA 1
ATOM 663 C C . THR A 1 90 ? 53.314 -26.298 12.863 1.00 28.33 90 THR A C 1
ATOM 665 O O . THR A 1 90 ? 53.814 -26.327 13.985 1.00 28.33 90 THR A O 1
ATOM 668 N N . GLY A 1 91 ? 52.295 -27.096 12.519 1.00 28.72 91 GLY A N 1
ATOM 669 C CA . GLY A 1 91 ? 51.709 -28.119 13.394 1.00 28.72 91 GLY A CA 1
ATOM 670 C C . GLY A 1 91 ? 51.005 -29.216 12.590 1.00 28.72 91 GLY A C 1
ATOM 671 O O . GLY A 1 91 ? 49.893 -29.023 12.111 1.00 28.72 91 GLY A O 1
ATOM 672 N N . THR A 1 92 ? 51.666 -30.362 12.412 1.00 27.00 92 THR A N 1
ATOM 673 C CA . THR A 1 92 ? 51.229 -31.455 11.522 1.00 27.00 92 THR A CA 1
ATOM 674 C C . THR A 1 92 ? 50.427 -32.532 12.254 1.00 27.00 92 THR A C 1
ATOM 676 O O . THR A 1 92 ? 50.914 -33.068 13.246 1.00 27.00 92 THR A O 1
ATOM 679 N N . SER A 1 93 ? 49.275 -32.952 11.715 1.00 29.00 93 SER A N 1
ATOM 680 C CA . SER A 1 93 ? 48.885 -34.375 11.541 1.00 29.00 93 SER A CA 1
ATOM 681 C C . SER A 1 93 ? 47.468 -34.526 10.959 1.00 29.00 93 SER A C 1
ATOM 683 O O . SER A 1 93 ? 46.688 -33.578 10.931 1.00 29.00 93 SER A O 1
ATOM 685 N N . ALA A 1 94 ? 47.177 -35.716 10.427 1.00 29.31 94 ALA A N 1
ATOM 686 C CA . ALA A 1 94 ? 45.959 -36.068 9.691 1.00 29.31 94 ALA A CA 1
ATOM 687 C C . ALA A 1 94 ? 45.259 -37.297 10.362 1.00 29.31 94 ALA A C 1
ATOM 689 O O . ALA A 1 94 ? 45.648 -37.656 11.475 1.00 29.31 94 ALA A O 1
ATOM 690 N N . PRO A 1 95 ? 44.192 -37.899 9.793 1.00 43.31 95 PRO A N 1
ATOM 691 C CA . PRO A 1 95 ? 43.060 -38.416 10.578 1.00 43.31 95 PRO A CA 1
ATOM 692 C C . PRO A 1 95 ? 43.088 -39.934 10.840 1.00 43.31 95 PRO A C 1
ATOM 694 O O . PRO A 1 95 ? 43.913 -40.653 10.276 1.00 43.31 95 PRO A O 1
ATOM 697 N N . PRO A 1 96 ? 42.070 -40.454 11.551 1.00 29.77 96 PRO A N 1
ATOM 698 C CA . PRO A 1 96 ? 41.553 -41.801 11.339 1.00 29.77 96 PRO A CA 1
ATOM 699 C C . PRO A 1 96 ? 40.135 -41.816 10.729 1.00 29.77 96 PRO A C 1
ATOM 701 O O . PRO A 1 96 ? 39.288 -40.968 11.001 1.00 29.77 96 PRO A O 1
ATOM 704 N N . THR A 1 97 ? 39.886 -42.834 9.906 1.00 25.31 97 THR A N 1
ATOM 705 C CA . THR A 1 97 ? 38.570 -43.257 9.376 1.00 25.31 97 THR A CA 1
ATOM 706 C C . THR A 1 97 ? 38.062 -44.460 10.192 1.00 25.31 97 THR A C 1
ATOM 708 O O . THR A 1 97 ? 38.887 -45.078 10.858 1.00 25.31 97 THR A O 1
ATOM 711 N N . VAL A 1 98 ? 36.769 -44.829 10.083 1.00 28.81 98 VAL A N 1
ATOM 712 C CA . VAL A 1 98 ? 36.212 -46.217 9.971 1.00 28.81 98 VAL A CA 1
ATOM 713 C C . VAL A 1 98 ? 34.830 -46.370 10.643 1.00 28.81 98 VAL A C 1
ATOM 715 O O . VAL A 1 98 ? 34.679 -46.025 11.806 1.00 28.81 98 VAL A O 1
ATOM 718 N N . SER A 1 99 ? 33.890 -46.975 9.893 1.00 24.06 99 SER A N 1
ATOM 719 C CA . SER A 1 99 ? 32.590 -47.587 10.271 1.00 24.06 99 SER A CA 1
ATOM 720 C C . SER A 1 99 ? 31.543 -46.761 11.057 1.00 24.06 99 SER A C 1
ATOM 722 O O . SER A 1 99 ? 31.866 -45.919 11.879 1.00 24.06 99 SER A O 1
ATOM 724 N N . GLY A 1 100 ? 30.228 -46.952 10.880 1.00 25.19 100 GLY A N 1
ATOM 725 C CA . GLY A 1 100 ? 29.494 -47.783 9.911 1.00 25.19 100 GLY A CA 1
ATOM 726 C C . GLY A 1 100 ? 28.859 -49.045 10.504 1.00 25.19 100 GLY A C 1
ATOM 727 O O . GLY A 1 100 ? 29.541 -50.054 10.637 1.00 25.19 100 GLY A O 1
ATOM 728 N N . ASP A 1 101 ? 27.550 -48.995 10.772 1.00 26.36 101 ASP A N 1
ATOM 729 C CA . ASP A 1 101 ? 26.701 -50.164 11.054 1.00 26.36 101 ASP A CA 1
ATOM 730 C C . ASP A 1 101 ? 25.227 -49.886 10.652 1.00 26.36 101 ASP A C 1
ATOM 732 O O . ASP A 1 101 ? 24.892 -48.747 10.312 1.00 26.36 101 ASP A O 1
ATOM 736 N N . GLN A 1 102 ? 24.360 -50.908 10.615 1.00 24.89 102 GLN A N 1
ATOM 737 C CA . GLN A 1 102 ? 22.969 -50.835 10.094 1.00 24.89 102 GLN A CA 1
ATOM 738 C C . GLN A 1 102 ? 21.899 -50.874 11.235 1.00 24.89 102 GLN A C 1
ATOM 740 O O . GLN A 1 102 ? 22.272 -50.781 12.397 1.00 24.89 102 GLN A O 1
ATOM 745 N N . VAL A 1 103 ? 20.557 -50.901 11.078 1.00 25.39 103 VAL A N 1
ATOM 746 C CA . VAL A 1 103 ? 19.635 -51.787 10.312 1.00 25.39 103 VAL A CA 1
ATOM 747 C C . VAL A 1 103 ? 18.174 -51.220 10.337 1.00 25.39 103 VAL A C 1
ATOM 749 O O . VAL A 1 103 ? 17.840 -50.404 11.188 1.00 25.39 103 VAL A O 1
ATOM 752 N N . ALA A 1 104 ? 17.289 -51.721 9.452 1.00 24.91 104 ALA A N 1
ATOM 753 C CA . ALA A 1 104 ? 15.800 -51.754 9.526 1.00 24.91 104 ALA A CA 1
ATOM 754 C C . ALA A 1 104 ? 14.918 -50.500 9.250 1.00 24.91 104 ALA A C 1
ATOM 756 O O . ALA A 1 104 ? 14.407 -49.827 10.137 1.00 24.91 104 ALA A O 1
ATOM 757 N N . THR A 1 105 ? 14.545 -50.356 7.973 1.00 24.64 105 THR A N 1
ATOM 758 C CA . THR A 1 105 ? 13.151 -50.451 7.458 1.00 24.64 105 THR A CA 1
ATOM 759 C C . THR A 1 105 ? 11.930 -50.087 8.337 1.00 24.64 105 THR A C 1
ATOM 761 O O . THR A 1 105 ? 11.586 -50.827 9.257 1.00 24.64 105 THR A O 1
ATOM 764 N N . LYS A 1 106 ? 11.054 -49.221 7.792 1.00 24.28 106 LYS A N 1
ATOM 765 C CA . LYS A 1 106 ? 9.678 -49.632 7.411 1.00 24.28 106 LYS A CA 1
ATOM 766 C C . LYS A 1 106 ? 9.122 -48.782 6.252 1.00 24.28 106 LYS A C 1
ATOM 768 O O . LYS A 1 106 ? 9.256 -47.565 6.256 1.00 24.28 106 LYS A O 1
ATOM 773 N N . LYS A 1 107 ? 8.482 -49.429 5.271 1.00 26.64 107 LYS A N 1
ATOM 774 C CA . LYS A 1 107 ? 7.548 -48.809 4.309 1.00 26.64 107 LYS A CA 1
ATOM 775 C C . LYS A 1 107 ? 6.126 -49.172 4.732 1.00 26.64 107 LYS A C 1
ATOM 777 O O . LYS A 1 107 ? 5.932 -50.307 5.156 1.00 26.64 107 LYS A O 1
ATOM 782 N N . ASP A 1 108 ? 5.157 -48.294 4.480 1.00 24.42 108 ASP A N 1
ATOM 783 C CA . ASP A 1 108 ? 3.946 -48.724 3.768 1.00 24.42 108 ASP A CA 1
ATOM 784 C C . ASP A 1 108 ? 3.263 -47.565 3.007 1.00 24.42 108 ASP A C 1
ATOM 786 O O . ASP A 1 108 ? 3.807 -46.462 2.936 1.00 24.42 108 ASP A O 1
ATOM 790 N N . ARG A 1 109 ? 2.144 -47.865 2.341 1.00 24.73 109 ARG A N 1
ATOM 791 C CA . ARG A 1 109 ? 1.493 -47.112 1.250 1.00 24.73 109 ARG A CA 1
ATOM 792 C C . ARG A 1 109 ? 0.043 -46.711 1.625 1.00 24.73 109 ARG A C 1
ATOM 794 O O . ARG A 1 109 ? -0.456 -47.130 2.660 1.00 24.73 109 ARG A O 1
ATOM 801 N N . LEU A 1 110 ? -0.643 -46.047 0.677 1.00 24.75 110 LEU A N 1
ATOM 802 C CA . LEU A 1 110 ? -2.112 -45.930 0.477 1.00 24.75 110 LEU A CA 1
ATOM 803 C C . LEU A 1 110 ? -2.738 -44.648 1.084 1.00 24.75 110 LEU A C 1
ATOM 805 O O . LEU A 1 110 ? -2.345 -44.239 2.167 1.00 24.75 110 LEU A O 1
ATOM 809 N N . GLN A 1 111 ? -3.702 -43.960 0.448 1.00 24.61 111 GLN A N 1
ATOM 810 C CA . GLN A 1 111 ? -4.152 -43.981 -0.963 1.00 24.61 111 GLN A CA 1
ATOM 811 C C . GLN A 1 111 ? -4.857 -42.655 -1.337 1.00 24.61 111 GLN A C 1
ATOM 813 O O . GLN A 1 111 ? -5.271 -41.908 -0.457 1.00 24.61 111 GLN A O 1
ATOM 818 N N . VAL A 1 112 ? -5.025 -42.385 -2.637 1.00 25.11 112 VAL A N 1
ATOM 819 C CA . VAL A 1 112 ? -5.867 -41.288 -3.164 1.00 25.11 112 VAL A CA 1
ATOM 820 C C . VAL A 1 112 ? -7.275 -41.815 -3.458 1.00 25.11 112 VAL A C 1
ATOM 822 O O . VAL A 1 112 ? -7.406 -42.937 -3.949 1.00 25.11 112 VAL A O 1
ATOM 825 N N . ILE A 1 113 ? -8.307 -41.005 -3.197 1.00 26.64 113 ILE A N 1
ATOM 826 C CA . ILE A 1 113 ? -9.708 -41.273 -3.556 1.00 26.64 113 ILE A CA 1
ATOM 827 C C . ILE A 1 113 ? -10.313 -39.998 -4.172 1.00 26.64 113 ILE A C 1
ATOM 829 O O . ILE A 1 113 ? -10.356 -38.961 -3.515 1.00 26.64 113 ILE A O 1
ATOM 833 N N . GLU A 1 114 ? -10.791 -40.083 -5.416 1.00 29.94 114 GLU A N 1
ATOM 834 C CA . GLU A 1 114 ? -11.708 -39.100 -6.024 1.00 29.94 114 GLU A CA 1
ATOM 835 C C . GLU A 1 114 ? -13.172 -39.504 -5.768 1.00 29.94 114 GLU A C 1
ATOM 837 O O . GLU A 1 114 ? -13.445 -40.674 -5.481 1.00 29.94 114 GLU A O 1
ATOM 842 N N . PRO A 1 115 ? -14.137 -38.576 -5.929 1.00 25.75 115 PRO A N 1
ATOM 843 C CA . PRO A 1 115 ? -15.092 -38.820 -7.020 1.00 25.75 115 PRO A CA 1
ATOM 844 C C . PRO A 1 115 ? -15.607 -37.581 -7.793 1.00 25.75 115 PRO A C 1
ATOM 846 O O . PRO A 1 115 ? -15.683 -36.459 -7.296 1.00 25.75 115 PRO A O 1
ATOM 849 N N . LYS A 1 116 ? -16.084 -37.865 -9.012 1.00 23.70 116 LYS A N 1
ATOM 850 C CA . LYS A 1 116 ? -17.009 -37.107 -9.894 1.00 23.70 116 LYS A CA 1
ATOM 851 C C . LYS A 1 116 ? -18.130 -38.101 -10.316 1.00 23.70 116 LYS A C 1
ATOM 853 O O . LYS A 1 116 ? -17.912 -39.293 -10.082 1.00 23.70 116 LYS A O 1
ATOM 858 N N . PRO A 1 117 ? -19.249 -37.741 -10.997 1.00 36.34 117 PRO A N 1
ATOM 859 C CA . PRO A 1 117 ? -19.739 -36.448 -11.523 1.00 36.34 117 PRO A CA 1
ATOM 860 C C . PRO A 1 117 ? -21.125 -36.065 -10.885 1.00 36.34 117 PRO A C 1
ATOM 862 O O . PRO A 1 117 ? -21.389 -36.530 -9.785 1.00 36.34 117 PRO A O 1
ATOM 865 N N . THR A 1 118 ? -22.058 -35.217 -11.376 1.00 24.12 118 THR A N 1
ATOM 866 C CA . THR A 1 118 ? -22.551 -34.920 -12.751 1.00 24.12 118 THR A CA 1
ATOM 867 C C . THR A 1 118 ? -23.385 -33.610 -12.838 1.00 24.12 118 THR A C 1
ATOM 869 O O . THR A 1 118 ? -23.563 -32.918 -11.843 1.00 24.12 118 THR A O 1
ATOM 872 N N . LEU A 1 119 ? -23.850 -33.257 -14.049 1.00 25.50 119 LEU A N 1
ATOM 873 C CA . LEU A 1 119 ? -24.548 -32.019 -14.462 1.00 25.50 119 LEU A CA 1
ATOM 874 C C . LEU A 1 119 ? -25.946 -31.792 -13.843 1.00 25.50 119 LEU A C 1
ATOM 876 O O . LEU A 1 119 ? -26.679 -32.752 -13.625 1.00 25.50 119 LEU A O 1
ATOM 880 N N . ASN A 1 120 ? -26.376 -30.518 -13.777 1.00 24.73 120 ASN A N 1
ATOM 881 C CA . ASN A 1 120 ? -27.566 -30.033 -14.514 1.00 24.73 120 ASN A CA 1
ATOM 882 C C . ASN A 1 120 ? -27.623 -28.488 -14.620 1.00 24.73 120 ASN A C 1
ATOM 884 O O . ASN A 1 120 ? -26.701 -27.810 -14.169 1.00 24.73 120 ASN A O 1
ATOM 888 N N . SER A 1 121 ? -28.624 -27.939 -15.325 1.00 27.95 121 SER A N 1
ATOM 889 C CA . SER A 1 121 ? -28.501 -26.664 -16.060 1.00 27.95 121 SER A CA 1
ATOM 890 C C . SER A 1 121 ? -29.633 -25.632 -15.900 1.00 27.95 121 SER A C 1
ATOM 892 O O . SER A 1 121 ? -30.804 -25.985 -15.990 1.00 27.95 121 SER A O 1
ATOM 894 N N . GLN A 1 122 ? -29.232 -24.351 -15.943 1.00 26.31 122 GLN A N 1
ATOM 895 C CA . GLN A 1 122 ? -30.003 -23.180 -16.418 1.00 26.31 122 GLN A CA 1
ATOM 896 C C . GLN A 1 122 ? -31.178 -22.651 -15.541 1.00 26.31 122 GLN A C 1
ATOM 898 O O . GLN A 1 122 ? -31.479 -23.247 -14.509 1.00 26.31 122 GLN A O 1
ATOM 903 N N . PRO A 1 123 ? -31.682 -21.415 -15.799 1.00 35.03 123 PRO A N 1
ATOM 904 C CA . PRO A 1 123 ? -32.027 -20.481 -14.720 1.00 35.03 123 PRO A CA 1
ATOM 905 C C . PRO A 1 123 ? -33.524 -20.356 -14.405 1.00 35.03 123 PRO A C 1
ATOM 907 O O . PRO A 1 123 ? -34.388 -20.745 -15.187 1.00 35.03 123 PRO A O 1
ATOM 910 N N . LEU A 1 124 ? -33.813 -19.677 -13.291 1.00 26.56 124 LEU A N 1
ATOM 911 C CA . LEU A 1 124 ? -35.143 -19.195 -12.922 1.00 26.56 124 LEU A CA 1
ATOM 912 C C . LEU A 1 124 ? -35.121 -17.681 -12.680 1.00 26.56 124 LEU A C 1
ATOM 914 O O . LEU A 1 124 ? -34.283 -17.168 -11.941 1.00 26.56 124 LEU A O 1
ATOM 918 N N . GLN A 1 125 ? -36.060 -16.974 -13.307 1.00 26.91 125 GLN A N 1
ATOM 919 C CA . GLN A 1 125 ? -36.374 -15.580 -12.997 1.00 26.91 125 GLN A CA 1
ATOM 920 C C . GLN A 1 125 ? -37.352 -15.528 -11.818 1.00 26.91 125 GLN A C 1
ATOM 922 O O . GLN A 1 125 ? -38.290 -16.321 -11.762 1.00 26.91 125 GLN A O 1
ATOM 927 N N . SER A 1 126 ? -37.221 -14.527 -10.950 1.00 28.34 126 SER A N 1
ATOM 928 C CA . SER A 1 126 ? -38.314 -14.097 -10.071 1.00 28.34 126 SER A CA 1
ATOM 929 C C . SER A 1 126 ? -38.288 -12.578 -9.915 1.00 28.34 126 SER A C 1
ATOM 931 O O . SER A 1 126 ? -37.391 -12.021 -9.284 1.00 28.34 126 SER A O 1
ATOM 933 N N . SER A 1 127 ? -39.267 -11.907 -10.515 1.00 26.75 127 SER A N 1
ATOM 934 C CA . SER A 1 127 ? -39.497 -10.468 -10.382 1.00 26.75 127 SER A CA 1
ATOM 935 C C . SER A 1 127 ? -40.245 -10.150 -9.087 1.00 26.75 127 SER A C 1
ATOM 937 O O . SER A 1 127 ? -41.277 -10.768 -8.825 1.00 26.75 127 SER A O 1
ATOM 939 N N . VAL A 1 128 ? -39.804 -9.132 -8.347 1.00 29.20 128 VAL A N 1
ATOM 940 C CA . VAL A 1 128 ? -40.604 -8.477 -7.298 1.00 29.20 128 VAL A CA 1
ATOM 941 C C . VAL A 1 128 ? -40.587 -6.965 -7.550 1.00 29.20 128 VAL A C 1
ATOM 943 O O . VAL A 1 128 ? -39.555 -6.406 -7.917 1.00 29.20 128 VAL A O 1
ATOM 946 N N . ASP A 1 129 ? -41.762 -6.346 -7.431 1.00 25.69 129 ASP A N 1
ATOM 947 C CA . ASP A 1 129 ? -42.068 -4.961 -7.814 1.00 25.69 129 ASP A CA 1
ATOM 948 C C . ASP A 1 129 ? -41.593 -3.957 -6.745 1.00 25.69 129 ASP A C 1
ATOM 950 O O . ASP A 1 129 ? -41.933 -4.099 -5.570 1.00 25.69 129 ASP A O 1
ATOM 954 N N . TRP A 1 130 ? -40.836 -2.930 -7.147 1.00 25.17 130 TRP A N 1
ATOM 955 C CA . TRP A 1 130 ? -40.380 -1.849 -6.264 1.00 25.17 130 TRP A CA 1
ATOM 956 C C . TRP A 1 130 ? -41.079 -0.538 -6.625 1.00 25.17 130 TRP A C 1
ATOM 958 O O . TRP A 1 130 ? -40.760 0.094 -7.632 1.00 25.17 130 TRP A O 1
ATOM 968 N N . LYS A 1 131 ? -41.998 -0.094 -5.762 1.00 27.47 131 LYS A N 1
ATOM 969 C CA . LYS A 1 131 ? -42.629 1.230 -5.846 1.00 27.47 131 LYS A CA 1
ATOM 970 C C . LYS A 1 131 ? -42.038 2.178 -4.814 1.00 27.47 131 LYS A C 1
ATOM 972 O O . LYS A 1 131 ? -42.091 1.907 -3.618 1.00 27.47 131 LYS A O 1
ATOM 977 N N . GLU A 1 132 ? -41.543 3.318 -5.283 1.00 34.78 132 GLU A N 1
ATOM 978 C CA . GLU A 1 132 ? -41.273 4.475 -4.428 1.00 34.78 132 GLU A CA 1
ATOM 979 C C . GLU A 1 132 ? -42.575 5.040 -3.837 1.00 34.78 132 GLU A C 1
ATOM 981 O O . GLU A 1 132 ? -43.611 5.062 -4.511 1.00 34.78 132 GLU A O 1
ATOM 986 N N . PRO A 1 133 ? -42.499 5.623 -2.630 1.00 29.89 133 PRO A N 1
ATOM 987 C CA . PRO A 1 133 ? -43.390 6.716 -2.274 1.00 29.89 133 PRO A CA 1
ATOM 988 C C . PRO A 1 133 ? -42.649 7.933 -1.693 1.00 29.89 133 PRO A C 1
ATOM 990 O O . PRO A 1 133 ? -42.208 7.931 -0.549 1.00 29.89 133 PRO A O 1
ATOM 993 N N . GLY A 1 134 ? -42.655 9.027 -2.459 1.00 27.59 134 GLY A N 1
ATOM 994 C CA . GLY A 1 134 ? -42.967 10.363 -1.934 1.00 27.59 134 GLY A CA 1
ATOM 995 C C . GLY A 1 134 ? -41.915 11.102 -1.096 1.00 27.59 134 GLY A C 1
ATOM 996 O O . GLY A 1 134 ? -41.777 10.896 0.106 1.00 27.59 134 GLY A O 1
ATOM 997 N N . ARG A 1 135 ? -41.319 12.145 -1.692 1.00 29.28 135 ARG A N 1
ATOM 998 C CA . ARG A 1 135 ? -40.759 13.271 -0.923 1.00 29.28 135 ARG A CA 1
ATOM 999 C C . ARG A 1 135 ? -41.845 13.900 -0.042 1.00 29.28 135 ARG A C 1
ATOM 1001 O O . ARG A 1 135 ? -42.896 14.267 -0.561 1.00 29.28 135 ARG A O 1
ATOM 1008 N N . ASN A 1 136 ? -41.523 14.188 1.216 1.00 27.70 136 ASN A N 1
ATOM 1009 C CA . ASN A 1 136 ? -42.201 15.225 1.992 1.00 27.70 136 ASN A CA 1
ATOM 1010 C C . ASN A 1 136 ? -41.181 16.272 2.448 1.00 27.70 136 ASN A C 1
ATOM 1012 O O . ASN A 1 136 ? -40.137 15.936 3.001 1.00 27.70 136 ASN A O 1
ATOM 1016 N N . VAL A 1 137 ? -41.478 17.547 2.188 1.00 33.94 137 VAL A N 1
ATOM 1017 C CA . VAL A 1 137 ? -40.641 18.686 2.586 1.00 33.94 137 VAL A CA 1
ATOM 1018 C C . VAL A 1 137 ? -41.291 19.354 3.788 1.00 33.94 137 VAL A C 1
ATOM 1020 O O . VAL A 1 137 ? -42.359 19.948 3.660 1.00 33.94 137 VAL A O 1
ATOM 1023 N N . VAL A 1 138 ? -40.631 19.293 4.943 1.00 27.94 138 VAL A N 1
ATOM 1024 C CA . VAL A 1 138 ? -41.037 20.017 6.155 1.00 27.94 138 VAL A CA 1
ATOM 1025 C C . VAL A 1 138 ? -40.026 21.131 6.412 1.00 27.94 138 VAL A C 1
ATOM 1027 O O . VAL A 1 138 ? -38.818 20.910 6.346 1.00 27.94 138 VAL A O 1
ATOM 1030 N N . ARG A 1 139 ? -40.515 22.350 6.659 1.00 28.02 139 ARG A N 1
ATOM 1031 C CA . ARG A 1 139 ? -39.667 23.508 6.977 1.00 28.02 139 ARG A CA 1
ATOM 1032 C C . ARG A 1 139 ? -39.247 23.457 8.445 1.00 28.02 139 ARG A C 1
ATOM 1034 O O . ARG A 1 139 ? -40.090 23.230 9.308 1.00 28.02 139 ARG A O 1
ATOM 1041 N N . LEU A 1 140 ? -37.977 23.743 8.718 1.00 27.34 140 LEU A N 1
ATOM 1042 C CA . LEU A 1 140 ? -37.511 24.053 10.070 1.00 27.34 140 LEU A CA 1
ATOM 1043 C C . LEU A 1 140 ? -37.944 25.482 10.460 1.00 27.34 140 LEU A C 1
ATOM 1045 O O . LEU A 1 140 ? -37.977 26.352 9.585 1.00 27.34 140 LEU A O 1
ATOM 1049 N N . PRO A 1 141 ? -38.267 25.744 11.739 1.00 29.23 141 PRO A N 1
ATOM 1050 C CA . PRO A 1 141 ? -38.489 27.096 12.236 1.00 29.23 141 PRO A CA 1
ATOM 1051 C C . PRO A 1 141 ? -37.157 27.819 12.476 1.00 29.23 141 PRO A C 1
ATOM 1053 O O . PRO A 1 141 ? -36.189 27.222 12.946 1.00 29.23 141 PRO A O 1
ATOM 1056 N N . GLU A 1 142 ? -37.122 29.126 12.221 1.00 35.28 142 GLU A N 1
ATOM 1057 C CA . GLU A 1 142 ? -36.072 29.992 12.760 1.00 35.28 142 GLU A CA 1
ATOM 1058 C C . GLU A 1 142 ? -36.311 30.227 14.256 1.00 35.28 142 GLU A C 1
ATOM 1060 O O . GLU A 1 142 ? -37.434 30.522 14.666 1.00 35.28 142 GLU A O 1
ATOM 1065 N N . ASN A 1 143 ? -35.250 30.191 15.065 1.00 29.30 143 ASN A N 1
ATOM 1066 C CA . ASN A 1 143 ? -35.187 31.037 16.254 1.00 29.30 143 ASN A CA 1
ATOM 1067 C C . ASN A 1 143 ? -33.734 31.396 16.599 1.00 29.30 143 ASN A C 1
ATOM 1069 O O . ASN A 1 143 ? -32.810 30.622 16.355 1.00 29.30 143 ASN A O 1
ATOM 1073 N N . THR A 1 144 ? -33.536 32.591 17.145 1.00 37.44 144 THR A N 1
ATOM 1074 C CA . THR A 1 144 ? -32.223 33.211 17.366 1.00 37.44 144 THR A CA 1
ATOM 1075 C C . THR A 1 144 ? -31.786 33.129 18.826 1.00 37.44 144 THR A C 1
ATOM 1077 O O . THR A 1 144 ? -32.552 33.499 19.713 1.00 37.44 144 THR A O 1
ATOM 1080 N N . ALA A 1 145 ? -30.525 32.767 19.074 1.00 30.20 145 ALA A N 1
ATOM 1081 C CA . ALA A 1 145 ? -29.868 32.924 20.373 1.00 30.20 145 ALA A CA 1
ATOM 1082 C C . ALA A 1 145 ? -28.402 33.357 20.188 1.00 30.20 145 ALA A C 1
ATOM 1084 O O . ALA A 1 145 ? -27.726 32.914 19.259 1.00 30.20 145 ALA A O 1
ATOM 1085 N N . GLU A 1 146 ? -27.909 34.249 21.050 1.00 38.62 146 GLU A N 1
ATOM 1086 C CA . GLU A 1 146 ? -26.571 34.839 20.927 1.00 38.62 146 GLU A CA 1
ATOM 1087 C C . GLU A 1 146 ? -25.463 33.994 21.577 1.00 38.62 146 GLU A C 1
ATOM 1089 O O . GLU A 1 146 ? -25.591 33.564 22.721 1.00 38.62 146 GLU A O 1
ATOM 1094 N N . THR A 1 147 ? -24.291 33.909 20.936 1.00 34.47 147 THR A N 1
ATOM 1095 C CA . THR A 1 147 ? -23.034 33.512 21.605 1.00 34.47 147 THR A CA 1
ATOM 1096 C C . THR A 1 147 ? -21.862 34.403 21.179 1.00 34.47 147 THR A C 1
ATOM 1098 O O . THR A 1 147 ? -20.971 34.001 20.428 1.00 34.47 147 THR A O 1
ATOM 1101 N N . ASN A 1 148 ? -21.833 35.634 21.697 1.00 43.62 148 ASN A N 1
ATOM 1102 C CA . ASN A 1 148 ? -20.873 36.706 21.370 1.00 43.62 148 ASN A CA 1
ATOM 1103 C C . ASN A 1 148 ? -19.402 36.472 21.844 1.00 43.62 148 ASN A C 1
ATOM 1105 O O . ASN A 1 148 ? -18.628 37.420 22.016 1.00 43.62 148 ASN A O 1
ATOM 1109 N N . GLY A 1 149 ? -19.004 35.214 22.078 1.00 39.66 149 GLY A N 1
ATOM 1110 C CA . GLY A 1 149 ? -17.678 34.818 22.574 1.00 39.66 149 GLY A CA 1
ATOM 1111 C C . GLY A 1 149 ? -16.639 34.578 21.472 1.00 39.66 149 GLY A C 1
ATOM 1112 O O . GLY A 1 149 ? -15.588 35.222 21.457 1.00 39.66 149 GLY A O 1
ATOM 1113 N N . GLY A 1 150 ? -16.931 33.680 20.523 1.00 42.03 150 GLY A N 1
ATOM 1114 C CA . GLY A 1 150 ? -15.948 33.211 19.531 1.00 42.03 150 GLY A CA 1
ATOM 1115 C C . GLY A 1 150 ? -15.384 34.316 18.629 1.00 42.03 150 GLY A C 1
ATOM 1116 O O . GLY A 1 150 ? -14.184 34.346 18.355 1.00 42.03 150 GLY A O 1
ATOM 1117 N N . PHE A 1 151 ? -16.218 35.282 18.232 1.00 44.34 151 PHE A N 1
ATOM 1118 C CA . PHE A 1 151 ? -15.813 36.365 17.328 1.00 44.34 151 PHE A CA 1
ATOM 1119 C C . PHE A 1 151 ? -14.740 37.289 17.933 1.00 44.34 151 PHE A C 1
ATOM 1121 O O . PHE A 1 151 ? -13.865 37.775 17.220 1.00 44.34 151 PHE A O 1
ATOM 1128 N N . LYS A 1 152 ? -14.739 37.479 19.261 1.00 40.66 152 LYS A N 1
ATOM 1129 C CA . LYS A 1 152 ? -13.722 38.285 19.961 1.00 40.66 152 LYS A CA 1
ATOM 1130 C C . LYS A 1 152 ? -12.360 37.584 19.993 1.00 40.66 152 LYS A C 1
ATOM 1132 O O . LYS A 1 152 ? -11.336 38.239 19.808 1.00 40.66 152 LYS A O 1
ATOM 1137 N N . VAL A 1 153 ? -12.345 36.257 20.149 1.00 49.16 153 VAL A N 1
ATOM 1138 C CA . VAL A 1 153 ? -11.120 35.440 20.062 1.00 49.16 153 VAL A CA 1
ATOM 1139 C C . VAL A 1 153 ? -10.578 35.432 18.630 1.00 49.16 153 VAL A C 1
ATOM 1141 O O . VAL A 1 153 ? -9.382 35.628 18.424 1.00 49.16 153 VAL A O 1
ATOM 1144 N N . PHE A 1 154 ? -11.457 35.294 17.632 1.00 55.41 154 PHE A N 1
ATOM 1145 C CA . PHE A 1 154 ? -11.087 35.372 16.218 1.00 55.41 154 PHE A CA 1
ATOM 1146 C C . PHE A 1 154 ? -10.460 36.731 15.862 1.00 55.41 154 PHE A C 1
ATOM 1148 O O . PHE A 1 154 ? -9.359 36.772 15.314 1.00 55.41 154 PHE A O 1
ATOM 1155 N N . LEU A 1 155 ? -11.086 37.846 16.262 1.00 63.69 155 LEU A N 1
ATOM 1156 C CA . LEU A 1 155 ? -10.532 39.191 16.061 1.00 63.69 155 LEU A CA 1
ATOM 1157 C C . LEU A 1 155 ? -9.173 39.388 16.752 1.00 63.69 155 LEU A C 1
ATOM 1159 O O . LEU A 1 155 ? -8.286 40.005 16.163 1.00 63.69 155 LEU A O 1
ATOM 1163 N N . ALA A 1 156 ? -8.970 38.842 17.956 1.00 60.69 156 ALA A N 1
ATOM 1164 C CA . ALA A 1 156 ? -7.676 38.899 18.640 1.00 60.69 156 ALA A CA 1
ATOM 1165 C C . ALA A 1 156 ? -6.577 38.141 17.868 1.00 60.69 156 ALA A C 1
ATOM 1167 O O . ALA A 1 156 ? -5.476 38.663 17.685 1.00 60.69 156 ALA A O 1
ATOM 1168 N N . LEU A 1 157 ? -6.882 36.948 17.344 1.00 58.28 157 LEU A N 1
ATOM 1169 C CA . LEU A 1 157 ? -5.955 36.175 16.509 1.00 58.28 157 LEU A CA 1
ATOM 1170 C C . LEU A 1 157 ? -5.656 36.883 15.176 1.00 58.28 157 LEU A C 1
ATOM 1172 O O . LEU A 1 157 ? -4.493 36.964 14.772 1.00 58.28 157 LEU A O 1
ATOM 1176 N N . CYS A 1 158 ? -6.665 37.477 14.531 1.00 65.06 158 CYS A N 1
ATOM 1177 C CA . CYS A 1 158 ? -6.477 38.306 13.339 1.00 65.06 158 CYS A CA 1
ATOM 1178 C C . CYS A 1 158 ? -5.615 39.548 13.621 1.00 65.06 158 CYS A C 1
ATOM 1180 O O . CYS A 1 158 ? -4.752 39.879 12.808 1.00 65.06 158 CYS A O 1
ATOM 1182 N N . ALA A 1 159 ? -5.784 40.206 14.772 1.00 65.00 159 ALA A N 1
ATOM 1183 C CA . ALA A 1 159 ? -4.962 41.347 15.175 1.00 65.00 159 ALA A CA 1
ATOM 1184 C C . ALA A 1 159 ? -3.493 40.948 15.409 1.00 65.00 159 ALA A C 1
ATOM 1186 O O . ALA A 1 159 ? -2.588 41.649 14.955 1.00 65.00 159 ALA A O 1
ATOM 1187 N N . ILE A 1 160 ? -3.240 39.794 16.037 1.00 67.44 160 ILE A N 1
ATOM 1188 C CA . ILE A 1 160 ? -1.886 39.242 16.211 1.00 67.44 160 ILE A CA 1
ATOM 1189 C C . ILE A 1 160 ? -1.261 38.908 14.846 1.00 67.44 160 ILE A C 1
ATOM 1191 O O . ILE A 1 160 ? -0.123 39.301 14.580 1.00 67.44 160 ILE A O 1
ATOM 1195 N N . ALA A 1 161 ? -1.998 38.248 13.948 1.00 66.00 161 ALA A N 1
ATOM 1196 C CA . ALA A 1 161 ? -1.522 37.938 12.599 1.00 66.00 161 ALA A CA 1
ATOM 1197 C C . ALA A 1 161 ? -1.211 39.211 11.786 1.00 66.00 161 ALA A C 1
ATOM 1199 O O . ALA A 1 161 ? -0.155 39.302 11.152 1.00 66.00 161 ALA A O 1
ATOM 1200 N N . ALA A 1 162 ? -2.078 40.226 11.860 1.00 66.56 162 ALA A N 1
ATOM 1201 C CA . ALA A 1 162 ? -1.871 41.525 11.225 1.00 66.56 162 ALA A CA 1
ATOM 1202 C C . ALA A 1 162 ? -0.651 42.262 11.804 1.00 66.56 162 ALA A C 1
ATOM 1204 O O . ALA A 1 162 ? 0.142 42.818 11.042 1.00 66.56 162 ALA A O 1
ATOM 1205 N N . PHE A 1 163 ? -0.442 42.212 13.124 1.00 73.62 163 PHE A N 1
ATOM 1206 C CA . PHE A 1 163 ? 0.732 42.787 13.782 1.00 73.62 163 PHE A CA 1
ATOM 1207 C C . PHE A 1 163 ? 2.034 42.112 13.330 1.00 73.62 163 PHE A C 1
ATOM 1209 O O . PHE A 1 163 ? 2.993 42.804 12.992 1.00 73.62 163 PHE A O 1
ATOM 1216 N N . TRP A 1 164 ? 2.071 40.778 13.230 1.00 61.69 164 TRP A N 1
ATOM 1217 C CA . TRP A 1 164 ? 3.240 40.050 12.718 1.00 61.69 164 TRP A CA 1
ATOM 1218 C C . TRP A 1 164 ? 3.500 40.302 11.224 1.00 61.69 164 TRP A C 1
ATOM 1220 O O . TRP A 1 164 ? 4.658 40.460 10.820 1.00 61.69 164 TRP A O 1
ATOM 1230 N N . ALA A 1 165 ? 2.451 40.404 10.403 1.00 64.88 165 ALA A N 1
ATOM 1231 C CA . ALA A 1 165 ? 2.568 40.781 8.995 1.00 64.88 165 ALA A CA 1
ATOM 1232 C C . ALA A 1 165 ? 3.106 42.217 8.834 1.00 64.88 165 ALA A C 1
ATOM 1234 O O . ALA A 1 165 ? 4.036 42.455 8.059 1.00 64.88 165 ALA A O 1
ATOM 1235 N N . TRP A 1 166 ? 2.584 43.165 9.618 1.00 82.25 166 TRP A N 1
ATOM 1236 C CA . TRP A 1 166 ? 3.053 44.550 9.664 1.00 82.25 166 TRP A CA 1
ATOM 1237 C C . TRP A 1 166 ? 4.492 44.654 10.180 1.00 82.25 166 TRP A C 1
ATOM 1239 O O . TRP A 1 166 ? 5.298 45.356 9.575 1.00 82.25 166 TRP A O 1
ATOM 1249 N N . ALA A 1 167 ? 4.866 43.905 11.221 1.00 60.50 167 ALA A N 1
ATOM 1250 C CA . ALA A 1 167 ? 6.227 43.875 11.754 1.00 60.50 167 ALA A CA 1
ATOM 1251 C C . ALA A 1 167 ? 7.242 43.318 10.737 1.00 60.50 167 ALA A C 1
ATOM 1253 O O . ALA A 1 167 ? 8.316 43.901 10.568 1.00 60.50 167 ALA A O 1
ATOM 1254 N N . ARG A 1 168 ? 6.895 42.253 9.993 1.00 62.97 168 ARG A N 1
ATOM 1255 C CA . ARG A 1 168 ? 7.695 41.775 8.845 1.00 62.97 168 ARG A CA 1
ATOM 1256 C C . ARG A 1 168 ? 7.846 42.864 7.779 1.00 62.97 168 ARG A C 1
ATOM 1258 O O . ARG A 1 168 ? 8.970 43.192 7.404 1.00 62.97 168 ARG A O 1
ATOM 1265 N N . LYS A 1 169 ? 6.736 43.478 7.355 1.00 59.56 169 LYS A N 1
ATOM 1266 C CA . LYS A 1 169 ? 6.722 44.523 6.317 1.00 59.56 169 LYS A CA 1
ATOM 1267 C C . LYS A 1 169 ? 7.478 45.791 6.749 1.00 59.56 169 LYS A C 1
ATOM 1269 O O . LYS A 1 169 ? 8.123 46.428 5.923 1.00 59.56 169 LYS A O 1
ATOM 1274 N N . ARG A 1 170 ? 7.474 46.129 8.046 1.00 51.91 170 ARG A N 1
ATOM 1275 C CA . ARG A 1 170 ? 8.218 47.260 8.630 1.00 51.91 170 ARG A CA 1
ATOM 1276 C C . ARG A 1 170 ? 9.718 46.977 8.746 1.00 51.91 170 ARG A C 1
ATOM 1278 O O . ARG A 1 170 ? 10.499 47.871 8.443 1.00 51.91 170 ARG A O 1
ATOM 1285 N N . ARG A 1 171 ? 10.132 45.744 9.079 1.00 48.28 171 ARG A N 1
ATOM 1286 C CA . ARG A 1 171 ? 11.549 45.324 8.998 1.00 48.28 171 ARG A CA 1
ATOM 1287 C C . ARG A 1 171 ? 12.071 45.381 7.561 1.00 48.28 171 ARG A C 1
ATOM 1289 O O . ARG A 1 171 ? 13.133 45.946 7.335 1.00 48.28 171 ARG A O 1
ATOM 1296 N N . GLN A 1 172 ? 11.296 44.898 6.586 1.00 49.66 172 GLN A N 1
ATOM 1297 C CA . GLN A 1 172 ? 11.644 45.030 5.164 1.00 49.66 172 GLN A CA 1
ATOM 1298 C C . GLN A 1 172 ? 11.755 46.501 4.724 1.00 49.66 172 GLN A C 1
ATOM 1300 O O . GLN A 1 172 ? 12.669 46.836 3.980 1.00 49.66 172 GLN A O 1
ATOM 1305 N N . LYS A 1 173 ? 10.902 47.402 5.238 1.00 42.69 173 LYS A N 1
ATOM 1306 C CA . LYS A 1 173 ? 11.000 48.847 4.953 1.00 42.69 173 LYS A CA 1
ATOM 1307 C C . LYS A 1 173 ? 12.165 49.571 5.648 1.00 42.69 173 LYS A C 1
ATOM 1309 O O . LYS A 1 173 ? 12.508 50.663 5.217 1.00 42.69 173 LYS A O 1
ATOM 1314 N N . MET A 1 174 ? 12.765 48.996 6.693 1.00 38.56 174 MET A N 1
ATOM 1315 C CA . MET A 1 174 ? 13.981 49.526 7.337 1.00 38.56 174 MET A CA 1
ATOM 1316 C C . MET A 1 174 ? 15.277 48.995 6.705 1.00 38.56 174 MET A C 1
ATOM 1318 O O . MET A 1 174 ? 16.316 49.624 6.846 1.00 38.56 174 MET A O 1
ATOM 1322 N N . ALA A 1 175 ? 15.222 47.879 5.971 1.00 42.91 175 ALA A N 1
ATOM 1323 C CA . ALA A 1 175 ? 16.363 47.323 5.236 1.00 42.91 175 ALA A CA 1
ATOM 1324 C C . ALA A 1 175 ? 16.591 47.970 3.849 1.00 42.91 175 ALA A C 1
ATOM 1326 O O . ALA A 1 175 ? 17.458 47.525 3.106 1.00 42.91 175 ALA A O 1
ATOM 1327 N N . GLY A 1 176 ? 15.804 48.990 3.492 1.00 39.84 176 GLY A N 1
ATOM 1328 C CA . GLY A 1 176 ? 15.854 49.692 2.204 1.00 39.84 176 GLY A CA 1
ATOM 1329 C C . GLY A 1 176 ? 15.862 51.212 2.353 1.00 39.84 176 GLY A C 1
ATOM 1330 O O . GLY A 1 176 ? 15.230 51.901 1.558 1.00 39.84 176 GLY A O 1
ATOM 1331 N N . LEU A 1 177 ? 16.502 51.727 3.408 1.00 37.12 177 LEU A N 1
ATOM 1332 C CA . LEU A 1 177 ? 16.614 53.161 3.675 1.00 37.12 177 LEU A CA 1
ATOM 1333 C C . LEU A 1 177 ? 18.049 53.510 4.107 1.00 37.12 177 LEU A C 1
ATOM 1335 O O . LEU A 1 177 ? 18.315 53.689 5.291 1.00 37.12 177 LEU A O 1
ATOM 1339 N N . ASN A 1 178 ? 18.971 53.508 3.139 1.00 33.50 178 ASN A N 1
ATOM 1340 C CA . ASN A 1 178 ? 20.342 54.026 3.262 1.00 33.50 178 ASN A CA 1
ATOM 1341 C C . ASN A 1 178 ? 21.014 54.145 1.872 1.00 33.50 178 ASN A C 1
ATOM 1343 O O . ASN A 1 178 ? 22.101 53.621 1.656 1.00 33.50 178 ASN A O 1
ATOM 1347 N N . ASP A 1 179 ? 20.341 54.796 0.919 1.00 40.72 179 ASP A N 1
ATOM 1348 C CA . ASP A 1 179 ? 20.965 55.341 -0.299 1.00 40.72 179 ASP A CA 1
ATOM 1349 C C . ASP A 1 179 ? 20.040 56.392 -0.953 1.00 40.72 179 ASP A C 1
ATOM 1351 O O . ASP A 1 179 ? 18.891 56.510 -0.514 1.00 40.72 179 ASP A O 1
ATOM 1355 N N . VAL A 1 180 ? 20.518 57.087 -2.004 1.00 33.28 180 VAL A N 1
ATOM 1356 C CA . VAL A 1 180 ? 19.890 58.248 -2.707 1.00 33.28 180 VAL A CA 1
ATOM 1357 C C . VAL A 1 180 ? 20.015 59.571 -1.916 1.00 33.28 180 VAL A C 1
ATOM 1359 O O . VAL A 1 180 ? 19.554 59.661 -0.782 1.00 33.28 180 VAL A O 1
ATOM 1362 N N . ASP A 1 181 ? 20.590 60.667 -2.435 1.00 32.75 181 ASP A N 1
ATOM 1363 C CA . ASP A 1 181 ? 21.276 60.912 -3.725 1.00 32.75 181 ASP A CA 1
ATOM 1364 C C . ASP A 1 181 ? 22.353 62.020 -3.562 1.00 32.75 181 ASP A C 1
ATOM 1366 O O . ASP A 1 181 ? 22.289 62.789 -2.596 1.00 32.75 181 ASP A O 1
ATOM 1370 N N . PRO A 1 182 ? 23.331 62.166 -4.481 1.00 39.28 182 PRO A N 1
ATOM 1371 C CA . PRO A 1 182 ? 24.393 63.166 -4.374 1.00 39.28 182 PRO A CA 1
ATOM 1372 C C . PRO A 1 182 ? 24.022 64.514 -5.016 1.00 39.28 182 PRO A C 1
ATOM 1374 O O . PRO A 1 182 ? 23.421 64.563 -6.090 1.00 39.28 182 PRO A O 1
ATOM 1377 N N . GLN A 1 183 ? 24.489 65.630 -4.439 1.00 28.33 183 GLN A N 1
ATOM 1378 C CA . GLN A 1 183 ? 24.534 66.911 -5.155 1.00 28.33 183 GLN A CA 1
ATOM 1379 C C . GLN A 1 183 ? 25.601 67.891 -4.621 1.00 28.33 183 GLN A C 1
ATOM 1381 O O . GLN A 1 183 ? 25.716 68.110 -3.422 1.00 28.33 183 GLN A O 1
ATOM 1386 N N . PHE A 1 184 ? 26.303 68.524 -5.571 1.00 26.69 184 PHE A N 1
ATOM 1387 C CA . PHE A 1 184 ? 27.193 69.697 -5.472 1.00 26.69 184 PHE A CA 1
ATOM 1388 C C . PHE A 1 184 ? 28.586 69.637 -4.789 1.00 26.69 184 PHE A C 1
ATOM 1390 O O . PHE A 1 184 ? 28.774 69.202 -3.663 1.00 26.69 184 PHE A O 1
ATOM 1397 N N . SER A 1 185 ? 29.522 70.304 -5.487 1.00 25.73 185 SER A N 1
ATOM 1398 C CA . SER A 1 185 ? 30.638 71.125 -4.968 1.00 25.73 185 SER A CA 1
ATOM 1399 C C . SER A 1 185 ? 31.967 70.492 -4.496 1.00 25.73 185 SER A C 1
ATOM 1401 O O . SER A 1 185 ? 32.309 70.522 -3.322 1.00 25.73 185 SER A O 1
ATOM 1403 N N . ALA A 1 186 ? 32.795 70.141 -5.485 1.00 25.94 186 ALA A N 1
ATOM 1404 C CA . ALA A 1 186 ? 34.126 70.734 -5.735 1.00 25.94 186 ALA A CA 1
ATOM 1405 C C . ALA A 1 186 ? 35.288 70.710 -4.693 1.00 25.94 186 ALA A C 1
ATOM 1407 O O . ALA A 1 186 ? 35.240 71.341 -3.645 1.00 25.94 186 ALA A O 1
ATOM 1408 N N . ALA A 1 187 ? 36.434 70.235 -5.216 1.00 26.77 187 ALA A N 1
ATOM 1409 C CA . ALA A 1 187 ? 37.815 70.728 -5.030 1.00 26.77 187 ALA A CA 1
ATOM 1410 C C . ALA A 1 187 ? 38.680 70.309 -3.810 1.00 26.77 187 ALA A C 1
ATOM 1412 O O . ALA A 1 187 ? 38.247 70.302 -2.668 1.00 26.77 187 ALA A O 1
ATOM 1413 N N . ALA A 1 188 ? 39.977 70.114 -4.126 1.00 26.34 188 ALA A N 1
ATOM 1414 C CA . ALA A 1 188 ? 41.163 69.998 -3.254 1.00 26.34 188 ALA A CA 1
ATOM 1415 C C . ALA A 1 188 ? 41.277 68.766 -2.312 1.00 26.34 188 ALA A C 1
ATOM 1417 O O . ALA A 1 188 ? 40.283 68.248 -1.833 1.00 26.34 188 ALA A O 1
ATOM 1418 N N . SER A 1 189 ? 42.472 68.259 -1.953 1.00 26.78 189 SER A N 1
ATOM 1419 C CA . SER A 1 189 ? 43.814 68.272 -2.595 1.00 26.78 189 SER A CA 1
ATOM 1420 C C . SER A 1 189 ? 44.777 67.307 -1.850 1.00 26.78 189 SER A C 1
ATOM 1422 O O . SER A 1 189 ? 44.466 66.929 -0.727 1.00 26.78 189 SER A O 1
ATOM 1424 N N . LEU A 1 190 ? 45.966 67.017 -2.424 1.00 26.33 190 LEU A N 1
ATOM 1425 C CA . LEU A 1 190 ? 47.141 66.339 -1.798 1.00 26.33 190 LEU A CA 1
ATOM 1426 C C . LEU A 1 190 ? 46.949 64.817 -1.512 1.00 26.33 190 LEU A C 1
ATOM 1428 O O . LEU A 1 190 ? 45.881 64.385 -1.113 1.00 26.33 190 LEU A O 1
ATOM 1432 N N . ARG A 1 191 ? 47.856 63.895 -1.905 1.00 26.86 191 ARG A N 1
ATOM 1433 C CA . ARG A 1 191 ? 49.242 63.615 -1.420 1.00 26.86 191 ARG A CA 1
ATOM 1434 C C . ARG A 1 191 ? 49.258 63.346 0.105 1.00 26.86 191 ARG A C 1
ATOM 1436 O O . ARG A 1 191 ? 48.793 64.202 0.837 1.00 26.86 191 ARG A O 1
ATOM 1443 N N . THR A 1 192 ? 49.768 62.229 0.652 1.00 26.91 192 THR A N 1
ATOM 1444 C CA . THR A 1 192 ? 51.053 61.535 0.366 1.00 26.91 192 THR A CA 1
ATOM 1445 C C . THR A 1 192 ? 51.118 60.041 0.784 1.00 26.91 192 THR A C 1
ATOM 1447 O O . THR A 1 192 ? 50.804 59.708 1.922 1.00 26.91 192 THR A O 1
ATOM 1450 N N . GLU A 1 193 ? 51.689 59.186 -0.074 1.00 29.73 193 GLU A N 1
ATOM 1451 C CA . GLU A 1 193 ? 52.603 58.059 0.283 1.00 29.73 193 GLU A CA 1
ATOM 1452 C C . GLU A 1 193 ? 54.029 58.639 0.569 1.00 29.73 193 GLU A C 1
ATOM 1454 O O . GLU A 1 193 ? 54.221 59.794 0.163 1.00 29.73 193 GLU A O 1
ATOM 1459 N N . PRO A 1 194 ? 55.056 57.952 1.165 1.00 50.00 194 PRO A N 1
ATOM 1460 C CA . PRO A 1 194 ? 55.299 56.491 1.107 1.00 50.00 194 PRO A CA 1
ATOM 1461 C C . PRO A 1 194 ? 56.071 55.787 2.282 1.00 50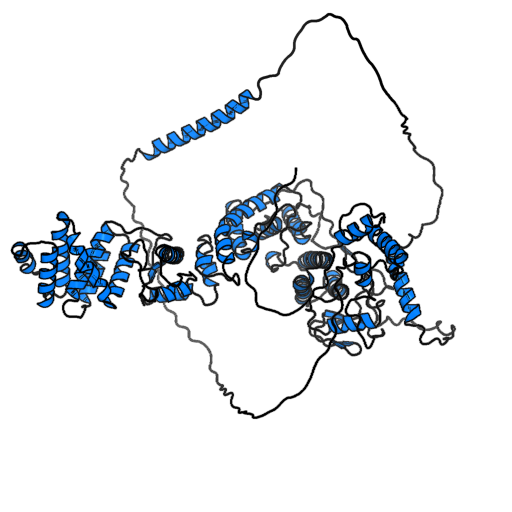.00 194 PRO A C 1
ATOM 1463 O O . PRO A 1 194 ? 56.549 56.428 3.212 1.00 50.00 194 PRO A O 1
ATOM 1466 N N . MET A 1 195 ? 56.388 54.484 2.089 1.00 23.41 195 MET A N 1
ATOM 1467 C CA . MET A 1 195 ? 57.586 53.736 2.597 1.00 23.41 195 MET A CA 1
ATOM 1468 C C . MET A 1 195 ? 57.690 53.400 4.114 1.00 23.41 195 MET A C 1
ATOM 1470 O O . MET A 1 195 ? 57.080 54.055 4.942 1.00 23.41 195 MET A O 1
ATOM 1474 N N . MET A 1 196 ? 58.433 52.376 4.593 1.00 24.30 196 MET A N 1
ATOM 1475 C CA . MET A 1 196 ? 59.411 51.397 4.031 1.00 24.30 196 MET A CA 1
ATOM 1476 C C . MET A 1 196 ? 58.946 49.929 4.283 1.00 24.30 196 MET A C 1
ATOM 1478 O O . MET A 1 196 ? 58.159 49.705 5.188 1.00 24.30 196 MET A O 1
ATOM 1482 N N . LYS A 1 197 ? 59.253 48.880 3.485 1.00 27.27 197 LYS A N 1
ATOM 1483 C CA . LYS A 1 197 ? 60.551 48.233 3.111 1.00 27.27 197 LYS A CA 1
ATOM 1484 C C . LYS A 1 197 ? 61.304 47.644 4.342 1.00 27.27 197 LYS A C 1
ATOM 1486 O O . LYS A 1 197 ? 61.400 48.324 5.348 1.00 27.27 197 LYS A O 1
ATOM 1491 N N . LYS A 1 198 ? 61.897 46.428 4.319 1.00 27.34 198 LYS A N 1
ATOM 1492 C CA . LYS A 1 198 ? 62.500 45.683 3.178 1.00 27.34 198 LYS A CA 1
ATOM 1493 C C . LYS A 1 198 ? 62.829 44.187 3.479 1.00 27.34 198 LYS A C 1
ATOM 1495 O O . LYS A 1 198 ? 63.242 43.898 4.591 1.00 27.34 198 LYS A O 1
ATOM 1500 N N . ALA A 1 199 ? 62.881 43.363 2.410 1.00 27.55 199 ALA A N 1
ATOM 1501 C CA . ALA A 1 199 ? 63.748 42.167 2.194 1.00 27.55 199 ALA A CA 1
ATOM 1502 C C . ALA A 1 199 ? 63.465 40.866 3.007 1.00 27.55 199 ALA A C 1
ATOM 1504 O O . ALA A 1 199 ? 63.086 40.947 4.163 1.00 27.55 199 ALA A O 1
ATOM 1505 N N . LYS A 1 200 ? 63.660 39.627 2.501 1.00 26.02 200 LYS A N 1
ATOM 1506 C CA . LYS A 1 200 ? 64.156 39.047 1.211 1.00 26.02 200 LYS A CA 1
ATOM 1507 C C . LYS A 1 200 ? 63.687 37.547 1.136 1.00 26.02 200 LYS A C 1
ATOM 1509 O O . LYS A 1 200 ? 63.190 37.076 2.148 1.00 26.02 200 LYS A O 1
ATOM 1514 N N . VAL A 1 201 ? 63.798 36.714 0.079 1.00 28.42 201 VAL A N 1
ATOM 1515 C CA . VAL A 1 201 ? 64.408 36.781 -1.276 1.00 28.42 201 VAL A CA 1
ATOM 1516 C C . VAL A 1 201 ? 63.708 35.819 -2.287 1.00 28.42 201 VAL A C 1
ATOM 1518 O O . VAL A 1 201 ? 62.813 35.067 -1.928 1.00 28.42 201 VAL A O 1
ATOM 1521 N N . ASN A 1 202 ? 64.163 35.901 -3.540 1.00 27.11 202 ASN A N 1
ATOM 1522 C CA . ASN A 1 202 ? 63.916 35.205 -4.822 1.00 27.11 202 ASN A CA 1
ATOM 1523 C C . ASN A 1 202 ? 63.946 33.644 -4.813 1.00 27.11 202 ASN A C 1
ATOM 1525 O O . ASN A 1 202 ? 64.460 33.059 -3.865 1.00 27.11 202 ASN A O 1
ATOM 1529 N N . ALA A 1 203 ? 63.481 32.912 -5.849 1.00 26.73 203 ALA A N 1
ATOM 1530 C CA . ALA A 1 203 ? 63.571 33.183 -7.307 1.00 26.73 203 ALA A CA 1
ATOM 1531 C C . ALA A 1 203 ? 62.383 32.629 -8.150 1.00 26.73 203 ALA A C 1
ATOM 1533 O O . ALA A 1 203 ? 61.822 31.606 -7.785 1.00 26.73 203 ALA A O 1
ATOM 1534 N N . ASN A 1 204 ? 61.839 33.392 -9.121 1.00 28.31 204 ASN A N 1
ATOM 1535 C CA . ASN A 1 204 ? 62.137 33.463 -10.584 1.00 28.31 204 ASN A CA 1
ATOM 1536 C C . ASN A 1 204 ? 61.530 32.295 -11.420 1.00 28.31 204 ASN A C 1
ATOM 1538 O O . ASN A 1 204 ? 61.653 31.156 -10.993 1.00 28.31 204 ASN A O 1
ATOM 1542 N N . TYR A 1 205 ? 60.939 32.467 -12.622 1.00 26.92 205 TYR A N 1
ATOM 1543 C CA . TYR A 1 205 ? 60.697 33.655 -13.482 1.00 26.92 205 TYR A CA 1
ATOM 1544 C C . TYR A 1 205 ? 59.519 33.417 -14.482 1.00 26.92 205 TYR A C 1
ATOM 1546 O O . TYR A 1 205 ? 59.276 32.273 -14.850 1.00 26.92 205 TYR A O 1
ATOM 1554 N N . ASN A 1 206 ? 58.844 34.510 -14.874 1.00 28.52 206 ASN A N 1
ATOM 1555 C CA . ASN A 1 206 ? 58.208 34.945 -16.154 1.00 28.52 206 ASN A CA 1
ATOM 1556 C C . ASN A 1 206 ? 58.112 33.971 -17.378 1.00 28.52 206 ASN A C 1
ATOM 1558 O O . ASN A 1 206 ? 58.993 33.138 -17.559 1.00 28.52 206 ASN A O 1
ATOM 1562 N N . ASP A 1 207 ? 57.178 34.085 -18.349 1.00 27.14 207 ASP A N 1
ATOM 1563 C CA . ASP A 1 207 ? 55.987 34.961 -18.541 1.00 27.14 207 ASP A CA 1
ATOM 1564 C C . ASP A 1 207 ? 55.025 34.435 -19.653 1.00 27.14 207 ASP A C 1
ATOM 1566 O O . ASP A 1 207 ? 55.258 33.386 -20.253 1.00 27.14 207 ASP A O 1
ATOM 1570 N N . GLU A 1 208 ? 53.936 35.176 -19.909 1.00 30.30 208 GLU A N 1
ATOM 1571 C CA . GLU A 1 208 ? 52.876 34.947 -20.913 1.00 30.30 208 GLU A CA 1
ATOM 1572 C C . GLU A 1 208 ? 53.303 35.081 -22.396 1.00 30.30 208 GLU A C 1
ATOM 1574 O O . GLU A 1 208 ? 54.269 35.772 -22.713 1.00 30.30 208 GLU A O 1
ATOM 1579 N N . LEU A 1 209 ? 52.474 34.556 -23.321 1.00 25.72 209 LEU A N 1
ATOM 1580 C CA . LEU A 1 209 ? 51.972 35.318 -24.488 1.00 25.72 209 LEU A CA 1
ATOM 1581 C C . LEU A 1 209 ? 50.808 34.605 -25.217 1.00 25.72 209 LEU A C 1
ATOM 1583 O O . LEU A 1 209 ? 50.719 33.379 -25.232 1.00 25.72 209 LEU A O 1
ATOM 1587 N N . VAL A 1 210 ? 49.929 35.387 -25.858 1.00 30.44 210 VAL A N 1
ATOM 1588 C CA . VAL A 1 210 ? 48.763 34.942 -26.654 1.00 30.44 210 VAL A CA 1
ATOM 1589 C C . VAL A 1 210 ? 48.818 35.596 -28.038 1.00 30.44 210 VAL A C 1
ATOM 1591 O O . VAL A 1 210 ? 49.111 36.786 -28.115 1.00 30.44 210 VAL A O 1
ATOM 1594 N N . MET A 1 211 ? 48.483 34.876 -29.120 1.00 23.69 211 MET A N 1
ATOM 1595 C CA . MET A 1 211 ? 48.215 35.478 -30.440 1.00 23.69 211 MET A CA 1
ATOM 1596 C C . MET A 1 211 ? 47.201 34.700 -31.300 1.00 23.69 211 MET A C 1
ATOM 1598 O O . MET A 1 211 ? 46.923 33.525 -31.072 1.00 23.69 211 MET A O 1
ATOM 1602 N N . PHE A 1 212 ? 46.645 35.421 -32.279 1.00 24.34 212 PHE A N 1
ATOM 1603 C CA . PHE A 1 212 ? 45.593 35.034 -33.228 1.00 24.34 212 PHE A CA 1
ATOM 1604 C C . PHE A 1 212 ? 46.101 34.170 -34.395 1.00 24.34 212 PHE A C 1
ATOM 1606 O O . PHE A 1 212 ? 47.232 34.365 -34.836 1.00 24.34 212 PHE A O 1
ATOM 1613 N N . ILE A 1 213 ? 45.209 33.368 -35.002 1.00 26.50 213 ILE A N 1
ATOM 1614 C CA . ILE A 1 213 ? 45.247 33.026 -36.440 1.00 26.50 213 ILE A CA 1
ATOM 1615 C C . ILE A 1 213 ? 43.811 32.955 -37.008 1.00 26.50 213 ILE A C 1
ATOM 1617 O O . ILE A 1 213 ? 43.000 32.159 -36.543 1.00 26.50 213 ILE A O 1
ATOM 1621 N N . GLU A 1 214 ? 43.551 33.718 -38.071 1.00 24.69 214 GLU A N 1
ATOM 1622 C CA . GLU A 1 214 ? 42.630 33.376 -39.174 1.00 24.69 214 GLU A CA 1
ATOM 1623 C C . GLU A 1 214 ? 43.424 33.530 -40.505 1.00 24.69 214 GLU A C 1
ATOM 1625 O O . GLU A 1 214 ? 44.600 33.898 -40.464 1.00 24.69 214 GLU A O 1
ATOM 1630 N N . PRO A 1 215 ? 42.860 33.257 -41.695 1.00 38.34 215 PRO A N 1
ATOM 1631 C CA . PRO A 1 215 ? 42.626 31.909 -42.203 1.00 38.34 215 PRO A CA 1
ATOM 1632 C C . PRO A 1 215 ? 43.380 31.659 -43.530 1.00 38.34 215 PRO A C 1
ATOM 1634 O O . PRO A 1 215 ? 43.550 32.574 -44.334 1.00 38.34 215 PRO A O 1
ATOM 1637 N N . SER A 1 216 ? 43.765 30.412 -43.828 1.00 27.20 216 SER A N 1
ATOM 1638 C CA . SER A 1 216 ? 44.416 30.074 -45.107 1.00 27.20 216 SER A CA 1
ATOM 1639 C C . SER A 1 216 ? 43.866 28.812 -45.787 1.00 27.20 216 SER A C 1
ATOM 1641 O O . SER A 1 216 ? 43.886 27.718 -45.239 1.00 27.20 216 SER A O 1
ATOM 1643 N N . GLU A 1 217 ? 43.363 29.053 -47.001 1.00 27.30 217 GLU A N 1
ATOM 1644 C CA . GLU A 1 217 ? 43.308 28.247 -48.236 1.00 27.30 217 GLU A CA 1
ATOM 1645 C C . GLU A 1 217 ? 43.091 26.716 -48.242 1.00 27.30 217 GLU A C 1
ATOM 1647 O O . GLU A 1 217 ? 43.514 25.936 -47.396 1.00 27.30 217 GLU A O 1
ATOM 1652 N N . ARG A 1 218 ? 42.420 26.264 -49.310 1.00 29.69 218 ARG A N 1
ATOM 1653 C CA . ARG A 1 218 ? 42.073 24.857 -49.547 1.00 29.69 218 ARG A CA 1
ATOM 1654 C C . ARG A 1 218 ? 43.226 24.118 -50.225 1.00 29.69 218 ARG A C 1
ATOM 1656 O O . ARG A 1 218 ? 43.719 24.576 -51.252 1.00 29.69 218 ARG A O 1
ATOM 1663 N N . GLN A 1 219 ? 43.502 22.891 -49.789 1.00 27.33 219 GLN A N 1
ATOM 1664 C CA . GLN A 1 219 ? 44.036 21.854 -50.676 1.00 27.33 219 GLN A CA 1
ATOM 1665 C C . GLN A 1 219 ? 43.092 20.650 -50.695 1.00 27.33 219 GLN A C 1
ATOM 1667 O O . GLN A 1 219 ? 42.550 20.255 -49.664 1.00 27.33 219 GLN A O 1
ATOM 1672 N N . ASN A 1 220 ? 42.872 20.087 -51.885 1.00 35.41 220 ASN A N 1
ATOM 1673 C CA . ASN A 1 220 ? 42.038 18.902 -52.057 1.00 35.41 220 ASN A CA 1
ATOM 1674 C C . ASN A 1 220 ? 42.745 17.673 -51.475 1.00 35.41 220 ASN A C 1
ATOM 1676 O O . ASN A 1 220 ? 43.856 17.346 -51.888 1.00 35.41 220 ASN A O 1
ATOM 1680 N N . SER A 1 221 ? 42.058 16.933 -50.609 1.00 28.83 221 SER A N 1
ATOM 1681 C CA . SER A 1 221 ? 42.404 15.552 -50.280 1.00 28.83 221 SER A CA 1
ATOM 1682 C C . SER A 1 221 ? 41.151 14.673 -50.321 1.00 28.83 221 SER A C 1
ATOM 1684 O O . SER A 1 221 ? 40.047 15.104 -49.986 1.00 28.83 221 SER A O 1
ATOM 1686 N N . SER A 1 222 ? 41.319 13.452 -50.829 1.00 30.50 222 SER A N 1
ATOM 1687 C CA . SER A 1 222 ? 40.254 12.456 -50.995 1.00 30.50 222 SER A CA 1
ATOM 1688 C C . SER A 1 222 ? 39.637 12.049 -49.646 1.00 30.50 222 SER A C 1
ATOM 1690 O O . SER A 1 222 ? 40.316 12.155 -48.623 1.00 30.50 222 SER A O 1
ATOM 1692 N N . PRO A 1 223 ? 38.380 11.557 -49.608 1.00 31.33 223 PRO A N 1
ATOM 1693 C CA . PRO A 1 223 ? 37.694 11.241 -48.355 1.00 31.33 223 PRO A CA 1
ATOM 1694 C C . PRO A 1 223 ? 38.491 10.263 -47.485 1.00 31.33 223 PRO A C 1
ATOM 1696 O O . PRO A 1 223 ? 38.733 9.115 -47.862 1.00 31.33 223 PRO A O 1
ATOM 1699 N N . VAL A 1 224 ? 38.874 10.729 -46.295 1.00 30.86 224 VAL A N 1
ATOM 1700 C CA . VAL A 1 224 ? 39.567 9.924 -45.287 1.00 30.86 224 VAL A CA 1
ATOM 1701 C C . VAL A 1 224 ? 38.587 8.905 -44.714 1.00 30.86 224 VAL A C 1
ATOM 1703 O O . VAL A 1 224 ? 37.643 9.263 -44.010 1.00 30.86 224 VAL A O 1
ATOM 1706 N N . ILE A 1 225 ? 38.826 7.625 -44.998 1.00 33.31 225 ILE A N 1
ATOM 1707 C CA . ILE A 1 225 ? 38.148 6.518 -44.317 1.00 33.31 225 ILE A CA 1
ATOM 1708 C C . ILE A 1 225 ? 38.539 6.593 -42.830 1.00 33.31 225 ILE A C 1
ATOM 1710 O O . ILE A 1 225 ? 39.737 6.611 -42.534 1.00 33.31 225 ILE A O 1
ATOM 1714 N N . PRO A 1 226 ? 37.583 6.655 -41.884 1.00 35.88 226 PRO A N 1
ATOM 1715 C CA . PRO A 1 226 ? 37.910 6.789 -40.471 1.00 35.88 226 PRO A CA 1
ATOM 1716 C C . PRO A 1 226 ? 38.655 5.551 -39.960 1.00 35.88 226 PRO A C 1
ATOM 1718 O O . PRO A 1 226 ? 38.227 4.414 -40.167 1.00 35.88 226 PRO A O 1
ATOM 1721 N N . SER A 1 227 ? 39.769 5.778 -39.263 1.00 32.69 227 SER A N 1
ATOM 1722 C CA . SER A 1 227 ? 40.528 4.718 -38.598 1.00 32.69 227 SER A CA 1
ATOM 1723 C C . SER A 1 227 ? 39.649 3.966 -37.587 1.00 32.69 227 SER A C 1
ATOM 1725 O O . SER A 1 227 ? 38.908 4.612 -36.842 1.00 32.69 227 SER A O 1
ATOM 1727 N N . PRO A 1 228 ? 39.742 2.624 -37.509 1.00 37.38 228 PRO A N 1
ATOM 1728 C CA . PRO A 1 228 ? 38.924 1.834 -36.597 1.00 37.38 228 PRO A CA 1
ATOM 1729 C C . PRO A 1 228 ? 39.183 2.202 -35.135 1.00 37.38 228 PRO A C 1
ATOM 1731 O O . PRO A 1 228 ? 40.319 2.473 -34.732 1.00 37.38 228 PRO A O 1
ATOM 1734 N N . SER A 1 229 ? 38.126 2.180 -34.326 1.00 39.34 229 SER A N 1
ATOM 1735 C CA . SER A 1 229 ? 38.213 2.500 -32.906 1.00 39.34 229 SER A CA 1
ATOM 1736 C C . SER A 1 229 ? 38.990 1.425 -32.123 1.00 39.34 229 SER A C 1
ATOM 1738 O O . SER A 1 229 ? 39.136 0.286 -32.581 1.00 39.34 229 SER A O 1
ATOM 1740 N N . PRO A 1 230 ? 39.452 1.724 -30.893 1.00 35.25 230 PRO A N 1
ATOM 1741 C CA . PRO A 1 230 ? 40.100 0.729 -30.040 1.00 35.25 230 PRO A CA 1
ATOM 1742 C C . PRO A 1 230 ? 39.242 -0.512 -29.744 1.00 35.25 230 PRO A C 1
ATOM 1744 O O . PRO A 1 230 ? 39.811 -1.564 -29.453 1.00 35.25 230 PRO A O 1
ATOM 1747 N N . ILE A 1 231 ? 37.906 -0.416 -29.833 1.00 36.41 231 ILE A N 1
ATOM 1748 C CA . ILE A 1 231 ? 37.009 -1.564 -29.649 1.00 36.41 231 ILE A CA 1
ATOM 1749 C C . ILE A 1 231 ? 36.802 -2.357 -30.948 1.00 36.41 231 ILE A C 1
ATOM 1751 O O . ILE A 1 231 ? 36.807 -3.581 -30.895 1.00 36.41 231 ILE A O 1
ATOM 1755 N N . ASP A 1 232 ? 36.801 -1.713 -32.120 1.00 39.84 232 ASP A N 1
ATOM 1756 C CA . ASP A 1 232 ? 36.855 -2.418 -33.416 1.00 39.84 232 ASP A CA 1
ATOM 1757 C C . ASP A 1 232 ? 38.174 -3.189 -33.586 1.00 39.84 232 ASP A C 1
ATOM 1759 O O . ASP A 1 232 ? 38.212 -4.265 -34.182 1.00 39.84 232 ASP A O 1
ATOM 1763 N N . LEU A 1 233 ? 39.268 -2.642 -33.043 1.00 39.66 233 LEU A N 1
ATOM 1764 C CA . LEU A 1 233 ? 40.582 -3.284 -32.982 1.00 39.66 233 LEU A CA 1
ATOM 1765 C C . LEU A 1 233 ? 40.646 -4.404 -31.931 1.00 39.66 233 LEU A C 1
ATOM 1767 O O . LEU A 1 233 ? 41.384 -5.370 -32.122 1.00 39.66 233 LEU A O 1
ATOM 1771 N N . HIS A 1 234 ? 39.886 -4.311 -30.837 1.00 42.97 234 HIS A N 1
ATOM 1772 C CA . HIS A 1 234 ? 39.727 -5.417 -29.888 1.00 42.97 234 HIS A CA 1
ATOM 1773 C C . HIS A 1 234 ? 38.911 -6.555 -30.509 1.00 42.97 234 HIS A C 1
ATOM 1775 O O . HIS A 1 234 ? 39.390 -7.686 -30.530 1.00 42.97 234 HIS A O 1
ATOM 1781 N N . ASN A 1 235 ? 37.750 -6.248 -31.092 1.00 43.91 235 ASN A N 1
ATOM 1782 C CA . ASN A 1 235 ? 36.892 -7.220 -31.765 1.00 43.91 235 ASN A CA 1
ATOM 1783 C C . ASN A 1 235 ? 37.642 -7.909 -32.915 1.00 43.91 235 ASN A C 1
ATOM 1785 O O . ASN A 1 235 ? 37.671 -9.136 -32.959 1.00 43.91 235 ASN A O 1
ATOM 1789 N N . ARG A 1 236 ? 38.380 -7.161 -33.756 1.00 47.03 236 ARG A N 1
ATOM 1790 C CA . ARG A 1 236 ? 39.297 -7.750 -34.755 1.00 47.03 236 ARG A CA 1
ATOM 1791 C C . ARG A 1 236 ? 40.292 -8.728 -34.151 1.00 47.03 236 ARG A C 1
ATOM 1793 O O . ARG A 1 236 ? 40.393 -9.838 -34.650 1.00 47.03 236 ARG A O 1
ATOM 1800 N N . ARG A 1 237 ? 40.971 -8.368 -33.059 1.00 47.25 237 ARG A N 1
ATOM 1801 C CA . ARG A 1 237 ? 41.922 -9.270 -32.387 1.00 47.25 237 ARG A CA 1
ATOM 1802 C C . ARG A 1 237 ? 41.249 -10.520 -31.816 1.00 47.25 237 ARG A C 1
ATOM 1804 O O . ARG A 1 237 ? 41.878 -11.573 -31.807 1.00 47.25 237 ARG A O 1
ATOM 1811 N N . VAL A 1 238 ? 39.988 -10.435 -31.386 1.00 44.09 238 VAL A N 1
ATOM 1812 C CA . VAL A 1 238 ? 39.189 -11.607 -30.987 1.00 44.09 238 VAL A CA 1
ATOM 1813 C C . VAL A 1 238 ? 38.843 -12.469 -32.209 1.00 44.09 238 VAL A C 1
ATOM 1815 O O . VAL A 1 238 ? 39.089 -13.670 -32.168 1.00 44.09 238 VAL A O 1
ATOM 1818 N N . HIS A 1 239 ? 38.381 -11.890 -33.324 1.00 46.91 239 HIS A N 1
ATOM 1819 C CA . HIS A 1 239 ? 38.132 -12.635 -34.570 1.00 46.91 239 HIS A CA 1
ATOM 1820 C C . HIS A 1 239 ? 39.413 -13.297 -35.116 1.00 46.91 239 HIS A C 1
ATOM 1822 O O . HIS A 1 239 ? 39.403 -14.468 -35.484 1.00 46.91 239 HIS A O 1
ATOM 1828 N N . GLU A 1 240 ? 40.536 -12.574 -35.126 1.00 47.12 240 GLU A N 1
ATOM 1829 C CA . GLU A 1 240 ? 41.862 -13.066 -35.520 1.00 47.12 240 GLU A CA 1
ATOM 1830 C C . GLU A 1 240 ? 42.321 -14.220 -34.616 1.00 47.12 240 GLU A C 1
ATOM 1832 O O . GLU A 1 240 ? 42.832 -15.222 -35.115 1.00 47.12 240 GLU A O 1
ATOM 1837 N N . TRP A 1 241 ? 42.098 -14.121 -33.301 1.00 47.44 241 TRP A N 1
ATOM 1838 C CA . TRP A 1 241 ? 42.399 -15.179 -32.331 1.00 47.44 241 TRP A CA 1
ATOM 1839 C C . TRP A 1 241 ? 41.514 -16.419 -32.534 1.00 47.44 241 TRP A C 1
ATOM 1841 O O . TRP A 1 241 ? 42.041 -17.531 -32.573 1.00 47.44 241 TRP A O 1
ATOM 1851 N N . VAL A 1 242 ? 40.201 -16.250 -32.743 1.00 44.03 242 VAL A N 1
ATOM 1852 C CA . VAL A 1 242 ? 39.268 -17.357 -33.035 1.00 44.03 242 VAL A CA 1
ATOM 1853 C C . VAL A 1 242 ? 39.653 -18.049 -34.344 1.00 44.03 242 VAL A C 1
ATOM 1855 O O . VAL A 1 242 ? 39.846 -19.264 -34.363 1.00 44.03 242 VAL A O 1
ATOM 1858 N N . ASN A 1 243 ? 39.861 -17.293 -35.423 1.00 46.22 243 ASN A N 1
ATOM 1859 C CA . ASN A 1 243 ? 40.265 -17.845 -36.717 1.00 46.22 243 ASN A CA 1
ATOM 1860 C C . ASN A 1 243 ? 41.604 -18.595 -36.620 1.00 46.22 243 ASN A C 1
ATOM 1862 O O . ASN A 1 243 ? 41.742 -19.689 -37.166 1.00 46.22 243 ASN A O 1
ATOM 1866 N N . LYS A 1 244 ? 42.576 -18.047 -35.879 1.00 45.66 244 LYS A N 1
ATOM 1867 C CA . LYS A 1 244 ? 43.902 -18.654 -35.708 1.00 45.66 244 LYS A CA 1
ATOM 1868 C C . LYS A 1 244 ? 43.883 -19.930 -34.860 1.00 45.66 244 LYS A C 1
ATOM 1870 O O . LYS A 1 244 ? 44.640 -20.849 -35.170 1.00 45.66 244 LYS A O 1
ATOM 1875 N N . ASN A 1 245 ? 43.047 -19.992 -33.824 1.00 41.19 245 ASN A N 1
ATOM 1876 C CA . ASN A 1 245 ? 43.122 -21.040 -32.798 1.00 41.19 245 ASN A CA 1
ATOM 1877 C C . ASN A 1 245 ? 41.977 -22.069 -32.852 1.00 41.19 245 ASN A C 1
ATOM 1879 O O . ASN A 1 245 ? 42.091 -23.111 -32.216 1.00 41.19 245 ASN A O 1
ATOM 1883 N N . VAL A 1 246 ? 40.896 -21.805 -33.599 1.00 43.97 246 VAL A N 1
ATOM 1884 C CA . VAL A 1 246 ? 39.724 -22.701 -33.709 1.00 43.97 246 VAL A CA 1
ATOM 1885 C C . VAL A 1 246 ? 39.569 -23.285 -35.119 1.00 43.97 246 VAL A C 1
ATOM 1887 O O . VAL A 1 246 ? 39.237 -24.459 -35.256 1.00 43.97 246 VAL A O 1
ATOM 1890 N N . LEU A 1 247 ? 39.836 -22.508 -36.180 1.00 41.50 247 LEU A N 1
ATOM 1891 C CA . LEU A 1 247 ? 39.549 -22.930 -37.564 1.00 41.50 247 LEU A CA 1
ATOM 1892 C C . LEU A 1 247 ? 40.724 -23.593 -38.304 1.00 41.50 247 LEU A C 1
ATOM 1894 O O . LEU A 1 247 ? 40.505 -24.257 -39.314 1.00 41.50 247 LEU A O 1
ATOM 1898 N N . ASN A 1 248 ? 41.954 -23.516 -37.788 1.00 37.44 248 ASN A N 1
ATOM 1899 C CA . ASN A 1 248 ? 43.140 -24.142 -38.402 1.00 37.44 248 ASN A CA 1
ATOM 1900 C C . ASN A 1 248 ? 43.198 -25.688 -38.272 1.00 37.44 248 ASN A C 1
ATOM 1902 O O . ASN A 1 248 ? 44.264 -26.284 -38.408 1.00 37.44 248 ASN A O 1
ATOM 1906 N N . GLY A 1 249 ? 42.060 -26.348 -38.027 1.00 38.06 249 GLY A N 1
ATOM 1907 C CA . GLY A 1 249 ? 41.945 -27.806 -37.902 1.00 38.06 249 GLY A CA 1
ATOM 1908 C C . GLY A 1 249 ? 41.833 -28.573 -39.227 1.00 38.06 249 GLY A C 1
ATOM 1909 O O . GLY A 1 249 ? 42.067 -29.776 -39.243 1.00 38.06 249 GLY A O 1
ATOM 1910 N N . THR A 1 250 ? 41.492 -27.917 -40.344 1.00 37.66 250 THR A N 1
ATOM 1911 C CA . THR A 1 250 ? 41.505 -28.530 -41.690 1.00 37.66 250 THR A CA 1
ATOM 1912 C C . THR A 1 250 ? 41.818 -27.497 -42.770 1.00 37.66 250 THR A C 1
ATOM 1914 O O . THR A 1 250 ? 40.994 -26.650 -43.096 1.00 37.66 250 THR A O 1
ATOM 1917 N N . SER A 1 251 ? 42.998 -27.604 -43.386 1.00 30.38 251 SER A N 1
ATOM 1918 C CA . SER A 1 251 ? 43.308 -26.897 -44.631 1.00 30.38 251 SER A CA 1
ATOM 1919 C C . SER A 1 251 ? 43.290 -27.880 -45.796 1.00 30.38 251 SER A C 1
ATOM 1921 O O . SER A 1 251 ? 44.067 -28.832 -45.846 1.00 30.38 251 SER A O 1
ATOM 1923 N N . SER A 1 252 ? 42.388 -27.659 -46.747 1.00 31.66 252 SER A N 1
ATOM 1924 C CA . SER A 1 252 ? 42.418 -28.290 -48.064 1.00 31.66 252 SER A CA 1
ATOM 1925 C C . SER A 1 252 ? 42.007 -27.255 -49.097 1.00 31.66 252 SER A C 1
ATOM 1927 O O . SER A 1 252 ? 40.977 -26.599 -48.961 1.00 31.66 252 SER A O 1
ATOM 1929 N N . LYS A 1 253 ? 42.859 -27.071 -50.107 1.00 34.88 253 LYS A N 1
ATOM 1930 C CA . LYS A 1 253 ? 42.667 -26.066 -51.154 1.00 34.88 253 LYS A CA 1
ATOM 1931 C C . LYS A 1 253 ? 41.442 -26.433 -51.992 1.00 34.88 253 LYS A C 1
ATOM 1933 O O . LYS A 1 253 ? 41.439 -27.481 -52.633 1.00 34.88 253 LYS A O 1
ATOM 1938 N N . VAL A 1 254 ? 40.445 -25.555 -52.024 1.00 33.06 254 VAL A N 1
ATOM 1939 C CA . VAL A 1 254 ? 39.382 -25.587 -53.037 1.00 33.06 254 VAL A CA 1
ATOM 1940 C C . VAL A 1 254 ? 39.838 -24.726 -54.215 1.00 33.06 254 VAL A C 1
ATOM 1942 O O . VAL A 1 254 ? 40.386 -23.645 -54.010 1.00 33.06 254 VAL A O 1
ATOM 1945 N N . ASP A 1 255 ? 39.680 -25.239 -55.434 1.00 28.55 255 ASP A N 1
ATOM 1946 C CA . ASP A 1 255 ? 40.251 -24.647 -56.649 1.00 28.55 255 ASP A CA 1
ATOM 1947 C C . ASP A 1 255 ? 39.401 -23.479 -57.192 1.00 28.55 255 ASP A C 1
ATOM 1949 O O . ASP A 1 255 ? 38.182 -23.589 -57.360 1.00 28.55 255 ASP A O 1
ATOM 1953 N N . ASP A 1 256 ? 40.053 -22.352 -57.481 1.00 34.84 256 ASP A N 1
ATOM 1954 C CA . ASP A 1 256 ? 39.442 -21.021 -57.642 1.00 34.84 256 ASP A CA 1
ATOM 1955 C C . ASP A 1 256 ? 38.899 -20.771 -59.067 1.00 34.84 256 ASP A C 1
ATOM 1957 O O . ASP A 1 256 ? 39.178 -19.768 -59.726 1.00 34.84 256 ASP A O 1
ATOM 1961 N N . ARG A 1 257 ? 38.177 -21.762 -59.613 1.00 29.83 257 ARG A N 1
ATOM 1962 C CA . ARG A 1 257 ? 37.752 -21.788 -61.029 1.00 29.83 257 ARG A CA 1
ATOM 1963 C C . ARG A 1 257 ? 36.312 -22.232 -61.299 1.00 29.83 257 ARG A C 1
ATOM 1965 O O . ARG A 1 257 ? 35.956 -22.442 -62.456 1.00 29.83 257 ARG A O 1
ATOM 1972 N N . ARG A 1 258 ? 35.451 -22.344 -60.277 1.00 31.22 258 ARG A N 1
ATOM 1973 C CA . ARG A 1 258 ? 34.020 -22.700 -60.457 1.00 31.22 258 ARG A CA 1
ATOM 1974 C C . ARG A 1 258 ? 32.994 -21.625 -60.074 1.00 31.22 258 ARG A C 1
ATOM 1976 O O . ARG A 1 258 ? 31.817 -21.798 -60.370 1.00 31.22 258 ARG A O 1
ATOM 1983 N N . LEU A 1 259 ? 33.403 -20.483 -59.520 1.00 35.47 259 LEU A N 1
ATOM 1984 C CA . LEU A 1 259 ? 32.491 -19.389 -59.140 1.00 35.47 259 LEU A CA 1
ATOM 1985 C C . LEU A 1 259 ? 32.221 -18.385 -60.283 1.00 35.47 259 LEU A C 1
ATOM 1987 O O . LEU A 1 259 ? 32.387 -17.179 -60.117 1.00 35.47 259 LEU A O 1
ATOM 1991 N N . ARG A 1 260 ? 31.799 -18.876 -61.461 1.00 35.59 260 ARG A N 1
ATOM 1992 C CA . ARG A 1 260 ? 31.359 -18.030 -62.598 1.00 35.59 260 ARG A CA 1
ATOM 1993 C C . ARG A 1 260 ? 30.149 -18.558 -63.394 1.00 35.59 260 ARG A C 1
ATOM 1995 O O . ARG A 1 260 ? 30.015 -18.252 -64.574 1.00 35.59 260 ARG A O 1
ATOM 2002 N N . THR A 1 261 ? 29.241 -19.307 -62.765 1.00 38.81 261 THR A N 1
ATOM 2003 C CA . THR A 1 261 ? 27.837 -19.450 -63.227 1.00 38.81 261 THR A CA 1
ATOM 2004 C C . THR A 1 261 ? 26.966 -20.068 -62.129 1.00 38.81 261 THR A C 1
ATOM 2006 O O . THR A 1 261 ? 26.957 -21.279 -61.940 1.00 38.81 261 THR A O 1
ATOM 2009 N N . ALA A 1 262 ? 26.240 -19.229 -61.390 1.00 32.00 262 ALA A N 1
ATOM 2010 C CA . ALA A 1 262 ? 25.138 -19.635 -60.517 1.00 32.00 262 ALA A CA 1
ATOM 2011 C C . ALA A 1 262 ? 24.226 -18.420 -60.301 1.00 32.00 262 ALA A C 1
ATOM 2013 O O . ALA A 1 262 ? 24.655 -17.421 -59.723 1.00 32.00 262 ALA A O 1
ATOM 2014 N N . GLU A 1 263 ? 22.996 -18.474 -60.807 1.00 37.44 263 GLU A N 1
ATOM 2015 C CA . GLU A 1 263 ? 22.051 -17.364 -60.697 1.00 37.44 263 GLU A CA 1
ATOM 2016 C C . GLU A 1 263 ? 21.316 -17.386 -59.351 1.00 37.44 263 GLU A C 1
ATOM 2018 O O . GLU A 1 263 ? 20.747 -18.394 -58.943 1.00 37.44 263 GLU A O 1
ATOM 2023 N N . THR A 1 264 ? 21.331 -16.233 -58.682 1.00 44.53 264 THR A N 1
ATOM 2024 C CA . THR A 1 264 ? 20.298 -15.697 -57.782 1.00 44.53 264 THR A CA 1
ATOM 2025 C C . THR A 1 264 ? 19.357 -16.701 -57.093 1.00 44.53 264 THR A C 1
ATOM 2027 O O . THR A 1 264 ? 18.156 -16.732 -57.356 1.00 44.53 264 THR A O 1
ATOM 2030 N N . THR A 1 265 ? 19.854 -17.420 -56.084 1.00 38.12 265 THR A N 1
ATOM 2031 C CA . THR A 1 265 ? 19.002 -17.909 -54.986 1.00 38.12 265 THR A CA 1
ATOM 2032 C C . THR A 1 265 ? 19.191 -17.015 -53.767 1.00 38.12 265 THR A C 1
ATOM 2034 O O . THR A 1 265 ? 20.284 -16.974 -53.201 1.00 38.12 265 THR A O 1
ATOM 2037 N N . VAL A 1 266 ? 18.137 -16.314 -53.341 1.00 42.75 266 VAL A N 1
ATOM 2038 C CA . VAL A 1 266 ? 18.151 -15.563 -52.075 1.00 42.75 266 VAL A CA 1
ATOM 2039 C C . VAL A 1 266 ? 18.368 -16.564 -50.927 1.00 42.75 266 VAL A C 1
ATOM 2041 O O . VAL A 1 266 ? 17.649 -17.567 -50.874 1.00 42.75 266 VAL A O 1
ATOM 2044 N N . PRO A 1 267 ? 19.352 -16.360 -50.027 1.00 49.16 267 PRO A N 1
ATOM 2045 C CA . PRO A 1 267 ? 19.590 -17.283 -48.921 1.00 49.16 267 PRO A CA 1
ATOM 2046 C C . PRO A 1 267 ? 18.349 -17.376 -48.027 1.00 49.16 267 PRO A C 1
ATOM 2048 O O . PRO A 1 267 ? 17.647 -16.386 -47.826 1.00 49.16 267 PRO A O 1
ATOM 2051 N N . ARG A 1 268 ? 18.070 -18.575 -47.489 1.00 54.88 268 ARG A N 1
ATOM 2052 C CA . ARG A 1 268 ? 16.897 -18.816 -46.632 1.00 54.88 268 ARG A CA 1
ATOM 2053 C C . ARG A 1 268 ? 16.921 -17.871 -45.427 1.00 54.88 268 ARG A C 1
ATOM 2055 O O . ARG A 1 268 ? 17.727 -18.060 -44.515 1.00 54.88 268 ARG A O 1
ATOM 2062 N N . VAL A 1 269 ? 16.021 -16.891 -45.458 1.00 74.56 269 VAL A N 1
ATOM 2063 C CA . VAL A 1 269 ? 15.852 -15.874 -44.419 1.00 74.56 269 VAL A CA 1
ATOM 2064 C C . VAL A 1 269 ? 15.525 -16.548 -43.085 1.00 74.56 269 VAL A C 1
ATOM 2066 O O . VAL A 1 269 ? 14.834 -17.570 -43.040 1.00 74.56 269 VAL A O 1
ATOM 2069 N N . ALA A 1 270 ? 16.067 -15.997 -42.006 1.00 83.56 270 ALA A N 1
ATOM 2070 C CA . ALA A 1 270 ? 15.787 -16.428 -40.650 1.00 83.56 270 ALA A CA 1
ATOM 2071 C C . ALA A 1 270 ? 14.315 -16.221 -40.288 1.00 83.56 270 ALA A C 1
ATOM 2073 O O . ALA A 1 270 ? 13.697 -15.233 -40.679 1.00 83.56 270 ALA A O 1
ATOM 2074 N N . ASN A 1 271 ? 13.777 -17.139 -39.491 1.00 89.12 271 ASN A N 1
ATOM 2075 C CA . ASN A 1 271 ? 12.426 -17.043 -38.961 1.00 89.12 271 ASN A CA 1
ATOM 2076 C C . ASN A 1 271 ? 12.484 -16.629 -37.492 1.00 89.12 271 ASN A C 1
ATOM 2078 O O . ASN A 1 271 ? 13.365 -17.061 -36.746 1.00 89.12 271 ASN A O 1
ATOM 2082 N N . TRP A 1 272 ? 11.512 -15.827 -37.069 1.00 93.62 272 TRP A N 1
ATOM 2083 C CA . TRP A 1 272 ? 11.251 -15.605 -35.655 1.00 93.62 272 TRP A CA 1
ATOM 2084 C C . TRP A 1 272 ? 10.616 -16.858 -35.040 1.00 93.62 272 TRP A C 1
ATOM 2086 O O . TRP A 1 272 ? 9.560 -17.318 -35.483 1.00 93.62 272 TRP A O 1
ATOM 2096 N N . VAL A 1 273 ? 11.259 -17.421 -34.019 1.00 94.69 273 VAL A N 1
ATOM 2097 C CA . VAL A 1 273 ? 10.732 -18.542 -33.238 1.00 94.69 273 VAL A CA 1
ATOM 2098 C C . VAL A 1 273 ? 9.729 -17.975 -32.238 1.00 94.69 273 VAL A C 1
ATOM 2100 O O . VAL A 1 273 ? 10.118 -17.342 -31.259 1.00 94.69 273 VAL A O 1
ATOM 2103 N N . ARG A 1 274 ? 8.433 -18.184 -32.485 1.00 92.31 274 ARG A N 1
ATOM 2104 C CA . ARG A 1 274 ? 7.348 -17.661 -31.636 1.00 92.31 274 ARG A CA 1
ATOM 2105 C C . ARG A 1 274 ? 7.420 -18.211 -30.197 1.00 92.31 274 ARG A C 1
ATOM 2107 O O . ARG A 1 274 ? 7.967 -19.300 -29.998 1.00 92.31 274 ARG A O 1
ATOM 2114 N N . PRO A 1 275 ? 6.848 -17.508 -29.198 1.00 91.69 275 PRO A N 1
ATOM 2115 C CA . PRO A 1 275 ? 6.712 -18.022 -27.834 1.00 91.69 275 PRO A CA 1
ATOM 2116 C C . PRO A 1 275 ? 6.184 -19.464 -27.797 1.00 91.69 275 PRO A C 1
ATOM 2118 O O . PRO A 1 275 ? 5.270 -19.813 -28.545 1.00 91.69 275 PRO A O 1
ATOM 2121 N N . GLY A 1 276 ? 6.783 -20.315 -26.959 1.00 89.62 276 GLY A N 1
ATOM 2122 C CA . GLY A 1 276 ? 6.384 -21.723 -26.812 1.00 89.62 276 GLY A CA 1
ATOM 2123 C C . GLY A 1 276 ? 6.658 -22.631 -28.024 1.00 89.62 276 GLY A C 1
ATOM 2124 O O . GLY A 1 276 ? 6.238 -23.787 -28.020 1.00 89.62 276 GLY A O 1
ATOM 2125 N N . THR A 1 277 ? 7.332 -22.139 -29.072 1.00 92.75 277 THR A N 1
ATOM 2126 C CA . THR A 1 277 ? 7.700 -22.956 -30.240 1.00 92.75 277 THR A CA 1
ATOM 2127 C C . THR A 1 277 ? 9.004 -23.707 -29.980 1.00 92.75 277 THR A C 1
ATOM 2129 O O . THR A 1 277 ? 10.029 -23.103 -29.661 1.00 92.75 277 THR A O 1
ATOM 2132 N N . GLU A 1 278 ? 8.971 -25.027 -30.159 1.00 93.94 278 GLU A N 1
ATOM 2133 C CA . GLU A 1 278 ? 10.122 -25.906 -29.959 1.00 93.94 278 GLU A CA 1
ATOM 2134 C C . GLU A 1 278 ? 11.096 -25.886 -31.150 1.00 93.94 278 GLU A C 1
ATOM 2136 O O . GLU A 1 278 ? 10.692 -26.083 -32.298 1.00 93.94 278 GLU A O 1
ATOM 2141 N N . VAL A 1 279 ? 12.392 -25.696 -30.875 1.00 94.88 279 VAL A N 1
ATOM 2142 C CA . VAL A 1 279 ? 13.480 -25.743 -31.868 1.00 94.88 279 VAL A CA 1
ATOM 2143 C C . VAL A 1 279 ? 14.699 -26.476 -31.300 1.00 94.88 279 VAL A C 1
ATOM 2145 O O . VAL A 1 279 ? 15.148 -26.199 -30.188 1.00 94.88 279 VAL A O 1
ATOM 2148 N N . GLN A 1 280 ? 15.272 -27.385 -32.092 1.00 95.19 280 GLN A N 1
ATOM 2149 C CA . GLN A 1 280 ? 16.534 -28.064 -31.789 1.00 95.19 280 GLN A CA 1
ATOM 2150 C C . GLN A 1 280 ? 17.720 -27.287 -32.388 1.00 95.19 280 GLN A C 1
ATOM 2152 O O . GLN A 1 280 ? 17.750 -27.033 -33.593 1.00 95.19 280 GLN A O 1
ATOM 2157 N N . VAL A 1 281 ? 18.722 -26.954 -31.569 1.00 94.31 281 VAL A N 1
ATOM 2158 C CA . VAL A 1 281 ? 19.953 -26.258 -31.981 1.00 94.31 281 VAL A CA 1
ATOM 2159 C C . VAL A 1 281 ? 21.171 -27.006 -31.436 1.00 94.31 281 VAL A C 1
ATOM 2161 O O . VAL A 1 281 ? 21.512 -26.917 -30.256 1.00 94.31 281 VAL A O 1
ATOM 2164 N N . GLY A 1 282 ? 21.826 -27.787 -32.298 1.00 91.62 282 GLY A N 1
ATOM 2165 C CA . GLY A 1 282 ? 22.882 -28.709 -31.871 1.00 91.62 282 GLY A CA 1
ATOM 2166 C C . GLY A 1 282 ? 22.340 -29.714 -30.840 1.00 91.62 282 GLY A C 1
ATOM 2167 O O . GLY A 1 282 ? 21.322 -30.353 -31.116 1.00 91.62 282 GLY A O 1
ATOM 2168 N N . PRO A 1 283 ? 22.962 -29.861 -29.653 1.00 93.25 283 PRO A N 1
ATOM 2169 C CA . PRO A 1 283 ? 22.442 -30.727 -28.594 1.00 93.25 283 PRO A CA 1
ATOM 2170 C C . PRO A 1 283 ? 21.260 -30.112 -27.819 1.00 93.25 283 PRO A C 1
ATOM 2172 O O . PRO A 1 283 ? 20.578 -30.833 -27.093 1.00 93.25 283 PRO A O 1
ATOM 2175 N N . PHE A 1 284 ? 20.985 -28.810 -27.959 1.00 96.75 284 PHE A N 1
ATOM 2176 C CA . PHE A 1 284 ? 20.008 -28.100 -27.132 1.00 96.75 284 PHE A CA 1
ATOM 2177 C C . PHE A 1 284 ? 18.599 -28.117 -27.728 1.00 96.75 284 PHE A C 1
ATOM 2179 O O . PHE A 1 284 ? 18.397 -27.755 -28.887 1.00 96.75 284 PHE A O 1
ATOM 2186 N N . LYS A 1 285 ? 17.618 -28.479 -26.899 1.00 96.75 285 LYS A N 1
ATOM 2187 C CA . LYS A 1 285 ? 16.184 -28.407 -27.196 1.00 96.75 285 LYS A CA 1
ATOM 2188 C C . LYS A 1 285 ? 15.603 -27.163 -26.525 1.00 96.75 285 LYS A C 1
ATOM 2190 O O . LYS A 1 285 ? 15.477 -27.132 -25.305 1.00 96.75 285 LYS A O 1
ATOM 2195 N N . ILE A 1 286 ? 15.273 -26.138 -27.307 1.00 95.94 286 ILE A N 1
ATOM 2196 C CA . ILE A 1 286 ? 14.729 -24.868 -26.811 1.00 95.94 286 ILE A CA 1
ATOM 2197 C C . ILE A 1 286 ? 13.209 -24.895 -26.977 1.00 95.94 286 ILE A C 1
ATOM 2199 O O . ILE A 1 286 ? 12.722 -24.970 -28.100 1.00 95.94 286 ILE A O 1
ATOM 2203 N N . THR A 1 287 ? 12.456 -24.811 -25.878 1.00 93.38 287 THR A N 1
ATOM 2204 C CA . THR A 1 287 ? 10.977 -24.846 -25.888 1.00 93.38 287 THR A CA 1
ATOM 2205 C C . THR A 1 287 ? 10.321 -23.471 -25.766 1.00 93.38 287 THR A C 1
ATOM 2207 O O . THR A 1 287 ? 9.165 -23.304 -26.136 1.00 93.38 287 THR A O 1
ATOM 2210 N N . ASN A 1 288 ? 11.035 -22.477 -25.232 1.00 89.44 288 ASN A N 1
ATOM 2211 C CA . ASN A 1 288 ? 10.440 -21.191 -24.844 1.00 89.44 288 ASN A CA 1
ATOM 2212 C C . ASN A 1 288 ? 10.315 -20.191 -26.010 1.00 89.44 288 ASN A C 1
ATOM 2214 O O . ASN A 1 288 ? 9.558 -19.225 -25.909 1.00 89.44 288 ASN A O 1
ATOM 2218 N N . GLY A 1 289 ? 11.035 -20.418 -27.114 1.00 93.31 289 GLY A N 1
ATOM 2219 C CA . GLY A 1 289 ? 11.075 -19.522 -28.272 1.00 93.31 289 GLY A CA 1
ATOM 2220 C C . GLY A 1 289 ? 11.602 -18.117 -27.952 1.00 93.31 289 GLY A C 1
ATOM 2221 O O . GLY A 1 289 ? 12.433 -17.948 -27.055 1.00 93.31 289 GLY A O 1
ATOM 2222 N N . MET A 1 290 ? 11.096 -17.127 -28.692 1.00 95.38 290 MET A N 1
ATOM 2223 C CA . MET A 1 290 ? 11.437 -15.695 -28.659 1.00 95.38 290 MET A CA 1
ATOM 2224 C C . MET A 1 290 ? 12.855 -15.335 -29.144 1.00 95.38 290 MET A C 1
ATOM 2226 O O . MET A 1 290 ? 13.520 -14.471 -28.581 1.00 95.38 290 MET A O 1
ATOM 2230 N N . PHE A 1 291 ? 13.333 -15.980 -30.212 1.00 96.62 291 PHE A N 1
ATOM 2231 C CA . PHE A 1 291 ? 14.618 -15.650 -30.848 1.00 96.62 291 PHE A CA 1
ATOM 2232 C C . PHE A 1 291 ? 14.570 -15.835 -32.372 1.00 96.62 291 PHE A C 1
ATOM 2234 O O . PHE A 1 291 ? 13.691 -16.522 -32.891 1.00 96.62 291 PHE A O 1
ATOM 2241 N N . TYR A 1 292 ? 15.521 -15.250 -33.108 1.00 96.25 292 TYR A N 1
ATOM 2242 C CA . TYR A 1 292 ? 15.652 -15.475 -34.553 1.00 96.25 292 TYR A CA 1
ATOM 2243 C C . TYR A 1 292 ? 16.511 -16.706 -34.846 1.00 96.25 292 TYR A C 1
ATOM 2245 O O . TYR A 1 292 ? 17.620 -16.832 -34.324 1.00 96.25 292 TYR A O 1
ATOM 2253 N N . PHE A 1 293 ? 16.022 -17.581 -35.725 1.00 95.75 293 PHE A N 1
ATOM 2254 C CA . PHE A 1 293 ? 16.672 -18.835 -36.099 1.00 95.75 293 PHE A CA 1
ATOM 2255 C C . PHE A 1 293 ? 16.744 -19.011 -37.620 1.00 95.75 293 PHE A C 1
ATOM 2257 O O . PHE A 1 293 ? 15.738 -18.888 -38.324 1.00 95.75 293 PHE A O 1
ATOM 2264 N N . GLY A 1 294 ? 17.927 -19.340 -38.141 1.00 94.19 294 GLY A N 1
ATOM 2265 C CA . GLY A 1 294 ? 18.139 -19.604 -39.567 1.00 94.19 294 GLY A CA 1
ATOM 2266 C C . GLY A 1 294 ? 19.467 -19.067 -40.091 1.00 94.19 294 GLY A C 1
ATOM 2267 O O . GLY A 1 294 ? 20.317 -18.648 -39.320 1.00 94.19 294 GLY A O 1
ATOM 2268 N N . LYS A 1 295 ? 19.651 -19.097 -41.416 1.00 90.56 295 LYS A N 1
ATOM 2269 C CA . LYS A 1 295 ? 20.966 -18.882 -42.048 1.00 90.56 295 LYS A CA 1
ATOM 2270 C C . LYS A 1 295 ? 21.301 -17.441 -42.424 1.00 90.56 295 LYS A C 1
ATOM 2272 O O . LYS A 1 295 ? 22.442 -17.184 -42.784 1.00 90.56 295 LYS A O 1
ATOM 2277 N N . TYR A 1 296 ? 20.322 -16.537 -42.447 1.00 90.94 296 TYR A N 1
ATOM 2278 C CA . TYR A 1 296 ? 20.580 -15.136 -42.768 1.00 90.94 296 TYR A CA 1
ATOM 2279 C C . TYR A 1 296 ? 19.493 -14.192 -42.243 1.00 90.94 296 TYR A C 1
ATOM 2281 O O . TYR A 1 296 ? 18.307 -14.404 -42.493 1.00 90.94 296 TYR A O 1
ATOM 2289 N N . LEU A 1 297 ? 19.899 -13.116 -41.569 1.00 91.69 297 LEU A N 1
ATOM 2290 C CA . LEU A 1 297 ? 19.036 -12.030 -41.101 1.00 91.69 297 LEU A CA 1
ATOM 2291 C C . LEU A 1 297 ? 19.792 -10.711 -41.322 1.00 91.69 297 LEU A C 1
ATOM 2293 O O . LEU A 1 297 ? 20.797 -10.500 -40.646 1.00 91.69 297 LEU A O 1
ATOM 2297 N N . PRO A 1 298 ? 19.380 -9.843 -42.263 1.00 89.56 298 PRO A N 1
ATOM 2298 C CA . PRO A 1 298 ? 20.101 -8.604 -42.542 1.00 89.56 298 PRO A CA 1
ATOM 2299 C C . PRO A 1 298 ? 19.927 -7.581 -41.414 1.00 89.56 298 PRO A C 1
ATOM 2301 O O . PRO A 1 298 ? 18.797 -7.332 -40.976 1.00 89.56 298 PRO A O 1
ATOM 2304 N N . LYS A 1 299 ? 21.017 -6.917 -41.010 1.00 89.31 299 LYS A N 1
ATOM 2305 C CA . LYS A 1 299 ? 20.947 -5.672 -40.219 1.00 89.31 299 LYS A CA 1
ATOM 2306 C C . LYS A 1 299 ? 20.146 -4.604 -40.975 1.00 89.31 299 LYS A C 1
ATOM 2308 O O . LYS A 1 299 ? 20.103 -4.599 -42.211 1.00 89.31 299 LYS A O 1
ATOM 2313 N N . ASN A 1 300 ? 19.516 -3.676 -40.254 1.00 84.31 300 ASN A N 1
ATOM 2314 C CA . ASN A 1 300 ? 18.673 -2.661 -40.891 1.00 84.31 300 ASN A CA 1
ATOM 2315 C C . ASN A 1 300 ? 19.486 -1.783 -41.864 1.00 84.31 300 ASN A C 1
ATOM 2317 O O . ASN A 1 300 ? 20.539 -1.256 -41.518 1.00 84.31 300 ASN A O 1
ATOM 2321 N N . GLY A 1 301 ? 19.013 -1.649 -43.104 1.00 80.31 301 GLY A N 1
ATOM 2322 C CA . GLY A 1 301 ? 19.707 -0.922 -44.173 1.00 80.31 301 GLY A CA 1
ATOM 2323 C C . GLY A 1 301 ? 20.968 -1.594 -44.750 1.00 80.31 301 GLY A C 1
ATOM 2324 O O . GLY A 1 301 ? 21.450 -1.146 -45.789 1.00 80.31 301 GLY A O 1
ATOM 2325 N N . GLN A 1 302 ? 21.487 -2.680 -44.161 1.00 83.25 302 GLN A N 1
ATOM 2326 C CA . GLN A 1 302 ? 22.764 -3.299 -44.553 1.00 83.25 302 GLN A CA 1
ATOM 2327 C C . GLN A 1 302 ? 22.573 -4.731 -45.087 1.00 83.25 302 GLN A C 1
ATOM 2329 O O . GLN A 1 302 ? 22.755 -5.719 -44.381 1.00 83.25 302 GLN A O 1
ATOM 2334 N N . ARG A 1 303 ? 22.262 -4.854 -46.386 1.00 77.88 303 ARG A N 1
ATOM 2335 C CA . ARG A 1 303 ? 21.914 -6.119 -47.084 1.00 77.88 303 ARG A CA 1
ATOM 2336 C C . ARG A 1 303 ? 23.005 -7.208 -47.162 1.00 77.88 303 ARG A C 1
ATOM 2338 O O . ARG A 1 303 ? 22.793 -8.206 -47.844 1.00 77.88 303 ARG A O 1
ATOM 2345 N N . TYR A 1 304 ? 24.156 -7.011 -46.524 1.00 77.12 304 TYR A N 1
ATOM 2346 C CA . TYR A 1 304 ? 25.277 -7.961 -46.514 1.00 77.12 304 TYR A CA 1
ATOM 2347 C C . TYR A 1 304 ? 25.854 -8.211 -45.114 1.00 77.12 304 TYR A C 1
ATOM 2349 O O . TYR A 1 304 ? 26.715 -9.071 -44.970 1.00 77.12 304 TYR A O 1
ATOM 2357 N N . GLU A 1 305 ? 25.383 -7.502 -44.083 1.00 81.94 305 GLU A N 1
ATOM 2358 C CA . GLU A 1 305 ? 25.799 -7.736 -42.697 1.00 81.94 305 GLU A CA 1
ATOM 2359 C C . GLU A 1 305 ? 24.713 -8.508 -41.947 1.00 81.94 305 GLU A C 1
ATOM 2361 O O . GLU A 1 305 ? 23.521 -8.235 -42.112 1.00 81.94 305 GLU A O 1
ATOM 2366 N N . GLN A 1 306 ? 25.123 -9.476 -41.130 1.00 86.31 306 GLN A N 1
ATOM 2367 C CA . GLN A 1 306 ? 24.214 -10.313 -40.356 1.00 86.31 306 GLN A CA 1
ATOM 2368 C C . GLN A 1 306 ? 23.870 -9.677 -39.005 1.00 86.31 306 GLN A C 1
ATOM 2370 O O . GLN A 1 306 ? 24.711 -9.063 -38.350 1.00 86.31 306 GLN A O 1
ATOM 2375 N N . GLU A 1 307 ? 22.615 -9.816 -38.594 1.00 91.81 307 GLU A N 1
ATOM 2376 C CA . GLU A 1 307 ? 22.118 -9.340 -37.309 1.00 91.81 307 GLU A CA 1
ATOM 2377 C C . GLU A 1 307 ? 22.756 -10.099 -36.137 1.00 91.81 307 GLU A C 1
ATOM 2379 O O . GLU A 1 307 ? 22.832 -11.330 -36.150 1.00 91.81 307 GLU A O 1
ATOM 2384 N N . ASN A 1 308 ? 23.169 -9.370 -35.095 1.00 93.62 308 ASN A N 1
ATOM 2385 C CA . ASN A 1 308 ? 23.968 -9.926 -33.996 1.00 93.62 308 ASN A CA 1
ATOM 2386 C C . ASN A 1 308 ? 23.279 -11.111 -33.291 1.00 93.62 308 ASN A C 1
ATOM 2388 O O . ASN A 1 308 ? 23.952 -12.053 -32.873 1.00 93.62 308 ASN A O 1
ATOM 2392 N N . CYS A 1 309 ? 21.947 -11.062 -33.164 1.00 95.00 309 CYS A N 1
ATOM 2393 C CA . CYS A 1 309 ? 21.122 -12.024 -32.426 1.00 95.00 309 CYS A CA 1
ATOM 2394 C C . CYS A 1 309 ? 20.734 -13.294 -33.200 1.00 95.00 309 CYS A C 1
ATOM 2396 O O . CYS A 1 309 ? 20.020 -14.133 -32.646 1.00 95.00 309 CYS A O 1
ATOM 2398 N N . LEU A 1 310 ? 21.159 -13.454 -34.460 1.00 96.50 310 LEU A N 1
ATOM 2399 C CA . LEU A 1 310 ? 20.751 -14.604 -35.262 1.00 96.50 310 LEU A CA 1
ATOM 2400 C C . LEU A 1 310 ? 21.400 -15.908 -34.784 1.00 96.50 310 LEU A C 1
ATOM 2402 O O . LEU A 1 310 ? 22.603 -16.106 -34.936 1.00 96.50 310 LEU A O 1
ATOM 2406 N N . VAL A 1 311 ? 20.579 -16.852 -34.325 1.00 97.12 311 VAL A N 1
ATOM 2407 C CA . VAL A 1 311 ? 21.005 -18.231 -34.071 1.00 97.12 311 VAL A CA 1
ATOM 2408 C C . VAL A 1 311 ? 21.042 -19.003 -35.394 1.00 97.12 311 VAL A C 1
ATOM 2410 O O . VAL A 1 311 ? 20.039 -19.582 -35.821 1.00 97.12 311 VAL A O 1
ATOM 2413 N N . ASP A 1 312 ? 22.203 -19.024 -36.053 1.00 94.75 312 ASP A N 1
ATOM 2414 C CA . ASP A 1 312 ? 22.438 -19.898 -37.210 1.00 94.75 312 ASP A CA 1
ATOM 2415 C C . ASP A 1 312 ? 22.881 -21.307 -36.762 1.00 94.75 312 ASP A C 1
ATOM 2417 O O . ASP A 1 312 ? 23.945 -21.458 -36.148 1.00 94.75 312 ASP A O 1
ATOM 2421 N N . PRO A 1 313 ? 22.120 -22.373 -37.085 1.00 92.38 313 PRO A N 1
ATOM 2422 C CA . PRO A 1 313 ? 22.511 -23.750 -36.787 1.00 92.38 313 PRO A CA 1
ATOM 2423 C C . PRO A 1 313 ? 23.745 -24.244 -37.565 1.00 92.38 313 PRO A C 1
ATOM 2425 O O . PRO A 1 313 ? 24.173 -25.372 -37.331 1.00 92.38 313 PRO A O 1
ATOM 2428 N N . SER A 1 314 ? 24.312 -23.468 -38.500 1.00 91.69 314 SER A N 1
ATOM 2429 C CA . SER A 1 314 ? 25.537 -23.859 -39.218 1.00 91.69 314 SER A CA 1
ATOM 2430 C C . SER A 1 314 ? 26.831 -23.679 -38.409 1.00 91.69 314 SER A C 1
ATOM 2432 O O . SER A 1 314 ? 27.833 -24.332 -38.710 1.00 91.69 314 SER A O 1
ATOM 2434 N N . HIS A 1 315 ? 26.827 -22.838 -37.369 1.00 93.50 315 HIS A N 1
ATOM 2435 C CA . HIS A 1 315 ? 28.021 -22.586 -36.562 1.00 93.50 315 HIS A CA 1
ATOM 2436 C C . HIS A 1 315 ? 28.356 -23.730 -35.594 1.00 93.50 315 HIS A C 1
ATOM 2438 O O . HIS A 1 315 ? 27.485 -24.358 -34.996 1.00 93.50 315 HIS A O 1
ATOM 2444 N N . GLN A 1 316 ? 29.656 -23.938 -35.365 1.00 95.50 316 GLN A N 1
ATOM 2445 C CA . GLN A 1 316 ? 30.160 -24.916 -34.402 1.00 95.50 316 GLN A CA 1
ATOM 2446 C C . GLN A 1 316 ? 29.792 -24.552 -32.955 1.00 95.50 316 GLN A C 1
ATOM 2448 O O . GLN A 1 316 ? 29.969 -23.408 -32.521 1.00 95.50 316 GLN A O 1
ATOM 2453 N N . ILE A 1 317 ? 29.363 -25.568 -32.206 1.00 96.62 317 ILE A N 1
ATOM 2454 C CA . ILE A 1 317 ? 29.041 -25.550 -30.774 1.00 96.62 317 ILE A CA 1
ATOM 2455 C C . ILE A 1 317 ? 29.986 -26.552 -30.091 1.00 96.62 317 ILE A C 1
ATOM 2457 O O . ILE A 1 317 ? 30.189 -27.649 -30.610 1.00 96.62 317 ILE A O 1
ATOM 2461 N N . ALA A 1 318 ? 30.591 -26.185 -28.961 1.00 94.94 318 ALA A N 1
ATOM 2462 C CA . ALA A 1 318 ? 31.493 -27.065 -28.213 1.00 94.94 318 ALA A CA 1
ATOM 2463 C C . ALA A 1 318 ? 30.733 -28.039 -27.295 1.00 94.94 318 ALA A C 1
ATOM 2465 O O . ALA A 1 318 ? 29.558 -27.847 -26.992 1.00 94.94 318 ALA A O 1
ATOM 2466 N N . ASN A 1 319 ? 31.439 -29.044 -26.769 1.00 92.69 319 ASN A N 1
ATOM 2467 C CA . ASN A 1 319 ? 30.914 -29.943 -25.731 1.00 92.69 319 ASN A CA 1
ATOM 2468 C C . ASN A 1 319 ? 30.958 -29.333 -24.314 1.00 92.69 319 ASN A C 1
ATOM 2470 O O . ASN A 1 319 ? 30.345 -29.883 -23.406 1.00 92.69 319 ASN A O 1
ATOM 2474 N N . ILE A 1 320 ? 31.690 -28.230 -24.120 1.00 92.25 320 ILE A N 1
ATOM 2475 C CA . ILE A 1 320 ? 31.880 -27.546 -22.832 1.00 92.25 320 ILE A CA 1
ATOM 2476 C C . ILE A 1 320 ? 31.531 -26.065 -23.013 1.00 92.25 320 ILE A C 1
ATOM 2478 O O . ILE A 1 320 ? 31.968 -25.441 -23.984 1.00 92.25 320 ILE A O 1
ATOM 2482 N N . GLY A 1 321 ? 30.749 -25.518 -22.083 1.00 93.31 321 GLY A N 1
ATOM 2483 C CA . GLY A 1 321 ? 30.349 -24.112 -22.061 1.00 93.31 321 GLY A CA 1
ATOM 2484 C C . GLY A 1 321 ? 31.386 -23.176 -21.440 1.00 93.31 321 GLY A C 1
ATOM 2485 O O . GLY A 1 321 ? 32.061 -23.518 -20.474 1.00 93.31 321 GLY A O 1
ATOM 2486 N N . ASP A 1 322 ? 31.461 -21.960 -21.974 1.00 91.62 322 ASP A N 1
ATOM 2487 C CA . ASP A 1 322 ? 32.075 -20.799 -21.325 1.00 91.62 322 ASP A CA 1
ATOM 2488 C C . ASP A 1 322 ? 31.017 -20.120 -20.438 1.00 91.62 322 ASP A C 1
ATOM 2490 O O . ASP A 1 322 ? 30.232 -19.297 -20.917 1.00 91.62 322 ASP A O 1
ATOM 2494 N N . ALA A 1 323 ? 30.871 -20.549 -19.182 1.00 88.38 323 ALA A N 1
ATOM 2495 C CA . ALA A 1 323 ? 29.782 -20.073 -18.316 1.00 88.38 323 ALA A CA 1
ATOM 2496 C C . ALA A 1 323 ? 29.917 -18.582 -17.945 1.00 88.38 323 ALA A C 1
ATOM 2498 O O . ALA A 1 323 ? 28.914 -17.884 -17.801 1.00 88.38 323 ALA A O 1
ATOM 2499 N N . PHE A 1 324 ? 31.155 -18.091 -17.837 1.00 87.25 324 PHE A N 1
ATOM 2500 C CA . PHE A 1 324 ? 31.480 -16.746 -17.351 1.00 87.25 324 PHE A CA 1
ATOM 2501 C C . PHE A 1 324 ? 31.706 -15.716 -18.468 1.00 87.25 324 PHE A C 1
ATOM 2503 O O . PHE A 1 324 ? 31.947 -14.548 -18.170 1.00 87.25 324 PHE A O 1
ATOM 2510 N N . GLY A 1 325 ? 31.622 -16.123 -19.739 1.00 88.19 325 GLY A N 1
ATOM 2511 C CA . GLY A 1 325 ? 31.794 -15.244 -20.897 1.00 88.19 325 GLY A CA 1
ATOM 2512 C C . GLY A 1 325 ? 33.241 -14.809 -21.138 1.00 88.19 325 GLY A C 1
ATOM 2513 O O . GLY A 1 325 ? 33.465 -13.755 -21.729 1.00 88.19 325 GLY A O 1
ATOM 2514 N N . GLU A 1 326 ? 34.230 -15.594 -20.698 1.00 84.94 326 GLU A N 1
ATOM 2515 C CA . GLU A 1 326 ? 35.662 -15.272 -20.819 1.00 84.94 326 GLU A CA 1
ATOM 2516 C C . GLU A 1 326 ? 36.122 -15.117 -22.279 1.00 84.94 326 GLU A C 1
ATOM 2518 O O . GLU A 1 326 ? 37.079 -14.398 -22.573 1.00 84.94 326 GLU A O 1
ATOM 2523 N N . THR A 1 327 ? 35.427 -15.781 -23.205 1.00 82.88 327 THR A N 1
ATOM 2524 C CA . THR A 1 327 ? 35.670 -15.754 -24.654 1.00 82.88 327 THR A CA 1
ATOM 2525 C C . THR A 1 327 ? 34.669 -14.878 -25.421 1.00 82.88 327 THR A C 1
ATOM 2527 O O . THR A 1 327 ? 34.685 -14.853 -26.655 1.00 82.88 327 THR A O 1
ATOM 2530 N N . MET A 1 328 ? 33.794 -14.153 -24.715 1.00 80.81 328 MET A N 1
ATOM 2531 C CA . MET A 1 328 ? 32.751 -13.310 -25.300 1.00 80.81 328 MET A CA 1
ATOM 2532 C C . MET A 1 328 ? 33.241 -11.864 -25.491 1.00 80.81 328 MET A C 1
ATOM 2534 O O . MET A 1 328 ? 33.777 -11.236 -24.581 1.00 80.81 328 MET A O 1
ATOM 2538 N N . GLY A 1 329 ? 33.046 -11.308 -26.690 1.00 73.00 329 GLY A N 1
ATOM 2539 C CA . GLY A 1 329 ? 33.329 -9.898 -26.977 1.00 73.00 329 GLY A CA 1
ATOM 2540 C C . GLY A 1 329 ? 32.319 -8.943 -26.325 1.00 73.00 329 GLY A C 1
ATOM 2541 O O . GLY A 1 329 ? 31.152 -9.288 -26.154 1.00 73.00 329 GLY A O 1
ATOM 2542 N N . TYR A 1 330 ? 32.759 -7.714 -26.022 1.00 70.06 330 TYR A N 1
ATOM 2543 C CA . TYR A 1 330 ? 31.952 -6.682 -25.343 1.00 70.06 330 TYR A CA 1
ATOM 2544 C C . TYR A 1 330 ? 30.642 -6.321 -26.067 1.00 70.06 330 TYR A C 1
ATOM 2546 O O . TYR A 1 330 ? 29.669 -5.946 -25.420 1.00 70.06 330 TYR A O 1
ATOM 2554 N N . TRP A 1 331 ? 30.614 -6.452 -27.397 1.00 77.00 331 TRP A N 1
ATOM 2555 C CA . TRP A 1 331 ? 29.397 -6.408 -28.208 1.00 77.00 331 TRP A CA 1
ATOM 2556 C C . TRP A 1 331 ? 29.096 -7.832 -28.704 1.00 77.00 331 TRP A C 1
ATOM 2558 O O . TRP A 1 331 ? 29.754 -8.287 -29.645 1.00 77.00 331 TRP A O 1
ATOM 2568 N N . PRO A 1 332 ? 28.169 -8.573 -28.065 1.00 87.81 332 PRO A N 1
ATOM 2569 C CA . PRO A 1 332 ? 27.893 -9.958 -28.421 1.00 87.81 332 PRO A CA 1
ATOM 2570 C C . PRO A 1 332 ? 27.315 -10.111 -29.830 1.00 87.81 332 PRO A C 1
ATOM 2572 O O . PRO A 1 332 ? 26.383 -9.411 -30.216 1.00 87.81 332 PRO A O 1
ATOM 2575 N N . SER A 1 333 ? 27.827 -11.089 -30.573 1.00 91.94 333 SER A N 1
ATOM 2576 C CA . SER A 1 333 ? 27.239 -11.578 -31.821 1.00 91.94 333 SER A CA 1
ATOM 2577 C C . SER A 1 333 ? 27.377 -13.095 -31.875 1.00 91.94 333 SER A C 1
ATOM 2579 O O . SER A 1 333 ? 28.445 -13.642 -31.578 1.00 91.94 333 SER A O 1
ATOM 2581 N N . TYR A 1 334 ? 26.299 -13.779 -32.255 1.00 95.12 334 TYR A N 1
ATOM 2582 C CA . TYR A 1 334 ? 26.275 -15.236 -32.375 1.00 95.12 334 TYR A CA 1
ATOM 2583 C C . TYR A 1 334 ? 27.162 -15.747 -33.528 1.00 95.12 334 TYR A C 1
ATOM 2585 O O . TYR A 1 334 ? 27.734 -16.838 -33.436 1.00 95.12 334 TYR A O 1
ATOM 2593 N N . GLU A 1 335 ? 27.365 -14.938 -34.574 1.00 92.00 335 GLU A N 1
ATOM 2594 C CA . GLU A 1 335 ? 28.284 -15.251 -35.679 1.00 92.00 335 GLU A CA 1
ATOM 2595 C C . GLU A 1 335 ? 29.741 -15.335 -35.198 1.00 92.00 335 GLU A C 1
ATOM 2597 O O . GLU A 1 335 ? 30.478 -16.244 -35.578 1.00 92.00 335 GLU A O 1
ATOM 2602 N N . TYR A 1 336 ? 30.144 -14.430 -34.301 1.00 88.19 336 TYR A N 1
ATOM 2603 C CA . TYR A 1 336 ? 31.553 -14.217 -33.950 1.00 88.19 336 TYR A CA 1
ATOM 2604 C C . TYR A 1 336 ? 32.000 -14.788 -32.605 1.00 88.19 336 TYR A C 1
ATOM 2606 O O . TYR A 1 336 ? 33.200 -14.802 -32.329 1.00 88.19 336 TYR A O 1
ATOM 2614 N N . MET A 1 337 ? 31.078 -15.257 -31.765 1.00 91.62 337 MET A N 1
ATOM 2615 C CA . MET A 1 337 ? 31.440 -15.879 -30.492 1.00 91.62 337 MET A CA 1
ATOM 2616 C C . MET A 1 337 ? 32.137 -17.243 -30.668 1.00 91.62 337 MET A C 1
ATOM 2618 O O . MET A 1 337 ? 32.058 -17.893 -31.717 1.00 91.62 337 MET A O 1
ATOM 2622 N N . SER A 1 338 ? 32.818 -17.700 -29.617 1.00 93.38 338 SER A N 1
ATOM 2623 C CA . SER A 1 338 ? 33.452 -19.020 -29.596 1.00 93.38 338 SER A CA 1
ATOM 2624 C C . SER A 1 338 ? 32.411 -20.162 -29.591 1.00 93.38 338 SER A C 1
ATOM 2626 O O . SER A 1 338 ? 31.268 -19.969 -29.165 1.00 93.38 338 SER A O 1
ATOM 2628 N N . PRO A 1 339 ? 32.780 -21.390 -30.005 1.00 96.00 339 PRO A N 1
ATOM 2629 C CA . PRO A 1 339 ? 31.903 -22.555 -29.866 1.00 96.00 339 PRO A CA 1
ATOM 2630 C C . PRO A 1 339 ? 31.484 -22.871 -28.416 1.00 96.00 339 PRO A C 1
ATOM 2632 O O . PRO A 1 339 ? 30.395 -23.408 -28.208 1.00 96.00 339 PRO A O 1
ATOM 2635 N N . SER A 1 340 ? 32.301 -22.525 -27.413 1.00 95.38 340 SER A N 1
ATOM 2636 C CA . SER A 1 340 ? 31.974 -22.678 -25.985 1.00 95.38 340 SER A CA 1
ATOM 2637 C C . SER A 1 340 ? 31.037 -21.581 -25.471 1.00 95.38 340 SER A C 1
ATOM 2639 O O . SER A 1 340 ? 30.148 -21.867 -24.670 1.00 95.38 340 SER A O 1
ATOM 2641 N N . ALA A 1 341 ? 31.143 -20.354 -25.985 1.00 95.00 341 ALA A N 1
ATOM 2642 C CA . ALA A 1 341 ? 30.155 -19.308 -25.735 1.00 95.00 341 ALA A CA 1
ATOM 2643 C C . ALA A 1 341 ? 28.794 -19.661 -26.364 1.00 95.00 341 ALA A C 1
ATOM 2645 O O . ALA A 1 341 ? 27.764 -19.479 -25.715 1.00 95.00 341 ALA A O 1
ATOM 2646 N N . ARG A 1 342 ? 28.766 -20.272 -27.567 1.00 97.44 342 ARG A N 1
ATOM 2647 C CA . ARG A 1 342 ? 27.509 -20.792 -28.157 1.00 97.44 342 ARG A CA 1
ATOM 2648 C C . ARG A 1 342 ? 26.883 -21.867 -27.285 1.00 97.44 342 ARG A C 1
ATOM 2650 O O . ARG A 1 342 ? 25.673 -21.850 -27.100 1.00 97.44 342 ARG A O 1
ATOM 2657 N N . HIS A 1 343 ? 27.691 -22.773 -26.734 1.00 97.81 343 HIS A N 1
ATOM 2658 C CA . HIS A 1 343 ? 27.203 -23.798 -25.815 1.00 97.81 343 HIS A CA 1
ATOM 2659 C C . HIS A 1 343 ? 26.503 -23.169 -24.601 1.00 97.81 343 HIS A C 1
ATOM 2661 O O . HIS A 1 343 ? 25.355 -23.506 -24.335 1.00 97.81 343 HIS A O 1
ATOM 2667 N N . SER A 1 344 ? 27.139 -22.219 -23.907 1.00 97.38 344 SER A N 1
ATOM 2668 C CA . SER A 1 344 ? 26.526 -21.550 -22.747 1.00 97.38 344 SER A CA 1
ATOM 2669 C C . SER A 1 344 ? 25.290 -20.735 -23.105 1.00 97.38 344 SER A C 1
ATOM 2671 O O . SER A 1 344 ? 24.277 -20.826 -22.415 1.00 97.38 344 SER A O 1
ATOM 2673 N N . TYR A 1 345 ? 25.346 -19.970 -24.199 1.00 97.75 345 TYR A N 1
ATOM 2674 C CA . TYR A 1 345 ? 24.211 -19.180 -24.663 1.00 97.75 345 TYR A CA 1
ATOM 2675 C C . TYR A 1 345 ? 23.000 -20.065 -24.983 1.00 97.75 345 TYR A C 1
ATOM 2677 O O . TYR A 1 345 ? 21.895 -19.771 -24.539 1.00 97.75 345 TYR A O 1
ATOM 2685 N N . LEU A 1 346 ? 23.201 -21.176 -25.700 1.00 97.88 346 LEU A N 1
ATOM 2686 C CA . LEU A 1 346 ? 22.127 -22.105 -26.053 1.00 97.88 346 LEU A CA 1
ATOM 2687 C C . LEU A 1 346 ? 21.626 -22.914 -24.847 1.00 97.88 346 LEU A C 1
ATOM 2689 O O . LEU A 1 346 ? 20.422 -23.137 -24.741 1.00 97.88 346 LEU A O 1
ATOM 2693 N N . ALA A 1 347 ? 22.506 -23.291 -23.912 1.00 97.31 347 ALA A N 1
ATOM 2694 C CA . ALA A 1 347 ? 22.117 -23.911 -22.645 1.00 97.31 347 ALA A CA 1
ATOM 2695 C C . ALA A 1 347 ? 21.219 -22.978 -21.816 1.00 97.31 347 ALA A C 1
ATOM 2697 O O . ALA A 1 347 ? 20.167 -23.392 -21.329 1.00 97.31 347 ALA A O 1
ATOM 2698 N N . TRP A 1 348 ? 21.589 -21.697 -21.713 1.00 97.38 348 TRP A N 1
ATOM 2699 C CA . TRP A 1 348 ? 20.780 -20.682 -21.042 1.00 97.38 348 TRP A CA 1
ATOM 2700 C C . TRP A 1 348 ? 19.465 -20.406 -21.783 1.00 97.38 348 TRP A C 1
ATOM 2702 O O . TRP A 1 348 ? 18.410 -20.365 -21.152 1.00 97.38 348 TRP A O 1
ATOM 2712 N N . LEU A 1 349 ? 19.493 -20.294 -23.114 1.00 96.56 349 LEU A N 1
ATOM 2713 C CA . LEU A 1 349 ? 18.317 -20.057 -23.962 1.00 96.56 349 LEU A CA 1
ATOM 2714 C C . LEU A 1 349 ? 17.304 -21.220 -23.912 1.00 96.56 349 LEU A C 1
ATOM 2716 O O . LEU A 1 349 ? 16.101 -20.978 -24.017 1.00 96.56 349 LEU A O 1
ATOM 2720 N N . ALA A 1 350 ? 17.782 -22.455 -23.714 1.00 96.50 350 ALA A N 1
ATOM 2721 C CA . ALA A 1 350 ? 16.972 -23.653 -23.478 1.00 96.50 350 ALA A CA 1
ATOM 2722 C C . ALA A 1 350 ? 16.457 -23.784 -22.028 1.00 96.50 350 ALA A C 1
ATOM 2724 O O . ALA A 1 350 ? 15.542 -24.564 -21.770 1.00 96.50 350 ALA A O 1
ATOM 2725 N N . SER A 1 351 ? 17.027 -23.033 -21.082 1.00 94.94 351 SER A N 1
ATOM 2726 C CA . SER A 1 351 ? 16.591 -23.001 -19.682 1.00 94.94 351 SER A CA 1
ATOM 2727 C C . SER A 1 351 ? 15.374 -22.084 -19.470 1.00 94.94 351 SER A C 1
ATOM 2729 O O . SER A 1 351 ? 14.862 -21.451 -20.395 1.00 94.94 351 SER A O 1
ATOM 2731 N N . GLY A 1 352 ? 14.946 -21.928 -18.213 1.00 93.38 352 GLY A N 1
ATOM 2732 C CA . GLY A 1 352 ? 13.963 -20.916 -17.812 1.00 93.38 352 GLY A CA 1
ATOM 2733 C C . GLY A 1 352 ? 14.451 -19.457 -17.882 1.00 93.38 352 GLY A C 1
ATOM 2734 O O . GLY A 1 352 ? 13.727 -18.577 -17.421 1.00 93.38 352 GLY A O 1
ATOM 2735 N N . ARG A 1 353 ? 15.665 -19.177 -18.391 1.00 95.69 353 ARG A N 1
ATOM 2736 C CA . ARG A 1 353 ? 16.241 -17.825 -18.590 1.00 95.69 353 ARG A CA 1
ATOM 2737 C C . ARG A 1 353 ? 16.090 -16.907 -17.367 1.00 95.69 353 ARG A C 1
ATOM 2739 O O . ARG A 1 353 ? 15.694 -15.747 -17.499 1.00 95.69 353 ARG A O 1
ATOM 2746 N N . SER A 1 354 ? 16.310 -17.463 -16.174 1.00 95.69 354 SER A N 1
ATOM 2747 C CA . SER A 1 354 ? 15.979 -16.830 -14.882 1.00 95.69 354 SER A CA 1
ATOM 2748 C C . SER A 1 354 ? 17.087 -16.909 -13.825 1.00 95.69 354 SER A C 1
ATOM 2750 O O . SER A 1 354 ? 16.875 -16.475 -12.699 1.00 95.69 354 SER A O 1
ATOM 2752 N N . ASP A 1 355 ? 18.255 -17.451 -14.172 1.00 94.19 355 ASP A N 1
ATOM 2753 C CA . ASP A 1 355 ? 19.435 -17.457 -13.302 1.00 94.19 355 ASP A CA 1
ATOM 2754 C C . ASP A 1 355 ? 20.041 -16.036 -13.234 1.00 94.19 355 ASP A C 1
ATOM 2756 O O . ASP A 1 355 ? 20.498 -15.545 -14.272 1.00 94.19 355 ASP A O 1
ATOM 2760 N N . PRO A 1 356 ? 20.041 -15.352 -12.072 1.00 91.38 356 PRO A N 1
ATOM 2761 C CA . PRO A 1 356 ? 20.520 -13.975 -11.955 1.00 91.38 356 PRO A CA 1
ATOM 2762 C C . PRO A 1 356 ? 22.042 -13.835 -12.113 1.00 91.38 356 PRO A C 1
ATOM 2764 O O . PRO A 1 356 ? 22.500 -12.743 -12.449 1.00 91.38 356 PRO A O 1
ATOM 2767 N N . ASP A 1 357 ? 22.810 -14.914 -11.923 1.00 90.44 357 ASP A N 1
ATOM 2768 C CA . ASP A 1 357 ? 24.275 -14.919 -12.036 1.00 90.44 357 ASP A CA 1
ATOM 2769 C C . ASP A 1 357 ? 24.755 -15.191 -13.480 1.00 90.44 357 ASP A C 1
ATOM 2771 O O . ASP A 1 357 ? 25.958 -15.212 -13.756 1.00 90.44 357 ASP A O 1
ATOM 2775 N N . THR A 1 358 ? 23.822 -15.336 -14.435 1.00 94.44 358 THR A N 1
ATOM 2776 C CA . THR A 1 358 ? 24.120 -15.451 -15.875 1.00 94.44 358 THR A CA 1
ATOM 2777 C C . THR A 1 358 ? 25.032 -14.316 -16.348 1.00 94.44 358 THR A C 1
ATOM 2779 O O . THR A 1 358 ? 24.708 -13.135 -16.189 1.00 94.44 358 THR A O 1
ATOM 2782 N N . TYR A 1 359 ? 26.119 -14.650 -17.054 1.00 94.56 359 TYR A N 1
ATOM 2783 C CA . TYR A 1 359 ? 26.958 -13.647 -17.711 1.00 94.56 359 TYR A CA 1
ATOM 2784 C C . TYR A 1 359 ? 26.137 -12.737 -18.645 1.00 94.56 359 TYR A C 1
ATOM 2786 O O . TYR A 1 359 ? 25.552 -13.179 -19.638 1.00 94.56 359 TYR A O 1
ATOM 2794 N N . ILE A 1 360 ? 26.130 -11.434 -18.342 1.00 93.50 360 ILE A N 1
ATOM 2795 C CA . ILE A 1 360 ? 25.188 -10.464 -18.921 1.00 93.50 360 ILE A CA 1
ATOM 2796 C C . ILE A 1 360 ? 25.265 -10.346 -20.454 1.00 93.50 360 ILE A C 1
ATOM 2798 O O . ILE A 1 360 ? 24.277 -9.979 -21.084 1.00 93.50 360 ILE A O 1
ATOM 2802 N N . GLY A 1 361 ? 26.392 -10.697 -21.086 1.00 94.31 361 GLY A N 1
ATOM 2803 C CA . GLY A 1 361 ? 26.506 -10.708 -22.550 1.00 94.31 361 GLY A CA 1
ATOM 2804 C C . GLY A 1 361 ? 25.566 -11.713 -23.230 1.00 94.31 361 GLY A C 1
ATOM 2805 O O . GLY A 1 361 ? 25.080 -11.443 -24.326 1.00 94.31 361 GLY A O 1
ATOM 2806 N N . TYR A 1 362 ? 25.230 -12.825 -22.568 1.00 97.25 362 TYR A N 1
ATOM 2807 C CA . TYR A 1 362 ? 24.231 -13.777 -23.066 1.00 97.25 362 TYR A CA 1
ATOM 2808 C C . TYR A 1 362 ? 22.811 -13.202 -22.980 1.00 97.25 362 TYR A C 1
ATOM 2810 O O . TYR A 1 362 ? 22.025 -13.350 -23.916 1.00 97.25 362 TYR A O 1
ATOM 2818 N N . VAL A 1 363 ? 22.516 -12.451 -21.914 1.00 97.62 363 VAL A N 1
ATOM 2819 C CA . VAL A 1 363 ? 21.247 -11.725 -21.755 1.00 97.62 363 VAL A CA 1
ATOM 2820 C C . VAL A 1 363 ? 21.119 -10.614 -22.804 1.00 97.62 363 VAL A C 1
ATOM 2822 O O . VAL A 1 363 ? 20.072 -10.494 -23.435 1.00 97.62 363 VAL A O 1
ATOM 2825 N N . PHE A 1 364 ? 22.188 -9.849 -23.058 1.00 96.81 364 PHE A N 1
ATOM 2826 C CA . PHE A 1 364 ? 22.222 -8.824 -24.109 1.00 96.81 364 PHE A CA 1
ATOM 2827 C C . PHE A 1 364 ? 22.013 -9.405 -25.511 1.00 96.81 364 PHE A C 1
ATOM 2829 O O . PHE A 1 364 ? 21.226 -8.858 -26.277 1.00 96.81 364 PHE A O 1
ATOM 2836 N N . LEU A 1 365 ? 22.663 -10.524 -25.840 1.00 97.12 365 LEU A N 1
ATOM 2837 C CA . LEU A 1 365 ? 22.515 -11.166 -27.148 1.00 97.12 365 LEU A CA 1
ATOM 2838 C C . LEU A 1 365 ? 21.070 -11.597 -27.436 1.00 97.12 365 LEU A C 1
ATOM 2840 O O . LEU A 1 365 ? 20.574 -11.415 -28.547 1.00 97.12 365 LEU A O 1
ATOM 2844 N N . TYR A 1 366 ? 20.398 -12.142 -26.423 1.00 98.00 366 TYR A N 1
ATOM 2845 C CA . TYR A 1 366 ? 18.985 -12.500 -26.493 1.00 98.00 366 TYR A CA 1
ATOM 2846 C C . TYR A 1 366 ? 18.090 -11.252 -26.572 1.00 98.00 366 TYR A C 1
ATOM 2848 O O . TYR A 1 366 ? 17.200 -11.168 -27.420 1.00 98.00 366 TYR A O 1
ATOM 2856 N N . PHE A 1 367 ? 18.387 -10.232 -25.761 1.00 97.75 367 PHE A N 1
ATOM 2857 C CA . PHE A 1 367 ? 17.702 -8.941 -25.770 1.00 97.75 367 PHE A CA 1
ATOM 2858 C C . PHE A 1 367 ? 17.767 -8.235 -27.131 1.00 97.75 367 PHE A C 1
ATOM 2860 O O . PHE A 1 367 ? 16.760 -7.677 -27.546 1.00 97.75 367 PHE A O 1
ATOM 2867 N N . TYR A 1 368 ? 18.871 -8.332 -27.880 1.00 96.88 368 TYR A N 1
ATOM 2868 C CA . TYR A 1 368 ? 18.960 -7.826 -29.260 1.00 96.88 368 TYR A CA 1
ATOM 2869 C C . TYR A 1 368 ? 17.911 -8.460 -30.203 1.00 96.88 368 TYR A C 1
ATOM 2871 O O . TYR A 1 368 ? 17.505 -7.843 -31.187 1.00 96.88 368 TYR A O 1
ATOM 2879 N N . GLY A 1 369 ? 17.441 -9.679 -29.913 1.00 96.00 369 GLY A N 1
ATOM 2880 C CA . GLY A 1 369 ? 16.311 -10.305 -30.606 1.00 96.00 369 GLY A CA 1
ATOM 2881 C C . GLY A 1 369 ? 14.970 -9.654 -30.257 1.00 96.00 369 GLY A C 1
ATOM 2882 O O . GLY A 1 369 ? 14.221 -9.278 -31.157 1.00 96.00 369 GLY A O 1
ATOM 2883 N N . LEU A 1 370 ? 14.697 -9.467 -28.962 1.00 96.25 370 LEU A N 1
ATOM 2884 C CA . LEU A 1 370 ? 13.479 -8.815 -28.450 1.00 96.25 370 LEU A CA 1
ATOM 2885 C C . LEU A 1 370 ? 13.390 -7.348 -28.921 1.00 96.25 370 LEU A C 1
ATOM 2887 O O . LEU A 1 370 ? 12.368 -6.912 -29.445 1.00 96.25 370 LEU A O 1
ATOM 2891 N N . GLU A 1 371 ? 14.503 -6.620 -28.807 1.00 94.31 371 GLU A N 1
ATOM 2892 C CA . GLU A 1 371 ? 14.724 -5.251 -29.283 1.00 94.31 371 GLU A CA 1
ATOM 2893 C C . GLU A 1 371 ? 14.396 -5.108 -30.769 1.00 94.31 371 GLU A C 1
ATOM 2895 O O . GLU A 1 371 ? 13.611 -4.241 -31.154 1.00 94.31 371 GLU A O 1
ATOM 2900 N N . ARG A 1 372 ? 14.941 -5.995 -31.609 1.00 93.38 372 ARG A N 1
ATOM 2901 C CA . ARG A 1 372 ? 14.618 -6.009 -33.035 1.00 93.38 372 ARG A CA 1
ATOM 2902 C C . ARG A 1 372 ? 13.138 -6.306 -33.281 1.00 93.38 372 ARG A C 1
ATOM 2904 O O . ARG A 1 372 ? 12.523 -5.600 -34.077 1.00 93.38 372 ARG A O 1
ATOM 2911 N N . ARG A 1 373 ? 12.576 -7.326 -32.618 1.00 93.25 373 ARG A N 1
ATOM 2912 C CA . ARG A 1 373 ? 11.187 -7.774 -32.817 1.00 93.25 373 ARG A CA 1
ATOM 2913 C C . ARG A 1 373 ? 10.187 -6.651 -32.532 1.00 93.25 373 ARG A C 1
ATOM 2915 O O . ARG A 1 373 ? 9.362 -6.364 -33.389 1.00 93.25 373 ARG A O 1
ATOM 2922 N N . LEU A 1 374 ? 10.318 -5.955 -31.400 1.00 90.38 374 LEU A N 1
ATOM 2923 C CA . LEU A 1 374 ? 9.443 -4.825 -31.055 1.00 90.38 374 LEU A CA 1
ATOM 2924 C C . LEU A 1 374 ? 9.596 -3.646 -32.034 1.00 90.38 374 LEU A C 1
ATOM 2926 O O . LEU A 1 374 ? 8.616 -3.008 -32.436 1.00 90.38 374 LEU A O 1
ATOM 2930 N N . MET A 1 375 ? 10.830 -3.342 -32.442 1.00 88.75 375 MET A N 1
ATOM 2931 C CA . MET A 1 375 ? 11.132 -2.075 -33.109 1.00 88.75 375 MET A CA 1
ATOM 2932 C C . MET A 1 375 ? 11.073 -2.123 -34.637 1.00 88.75 375 MET A C 1
ATOM 2934 O O . MET A 1 375 ? 10.569 -1.163 -35.222 1.00 88.75 375 MET A O 1
ATOM 2938 N N . LEU A 1 376 ? 11.513 -3.209 -35.281 1.00 88.69 376 LEU A N 1
ATOM 2939 C CA . LEU A 1 376 ? 11.643 -3.296 -36.745 1.00 88.69 376 LEU A CA 1
ATOM 2940 C C . LEU A 1 376 ? 10.636 -4.214 -37.447 1.00 88.69 376 LEU A C 1
ATOM 2942 O O . LEU A 1 376 ? 10.440 -4.042 -38.647 1.00 88.69 376 LEU A O 1
ATOM 2946 N N . ASP A 1 377 ? 10.029 -5.177 -36.754 1.00 88.19 377 ASP A N 1
ATOM 2947 C CA . ASP A 1 377 ? 9.106 -6.111 -37.404 1.00 88.19 377 ASP A CA 1
ATOM 2948 C C . ASP A 1 377 ? 7.685 -5.522 -37.452 1.00 88.19 377 ASP A C 1
ATOM 2950 O O . ASP A 1 377 ? 7.040 -5.311 -36.418 1.00 88.19 377 ASP A O 1
ATOM 2954 N N . ASP A 1 378 ? 7.190 -5.271 -38.662 1.00 66.19 378 ASP A N 1
ATOM 2955 C CA . ASP A 1 378 ? 5.807 -4.863 -38.913 1.00 66.19 378 ASP A CA 1
ATOM 2956 C C . ASP A 1 378 ? 4.872 -6.090 -38.863 1.00 66.19 378 ASP A C 1
ATOM 2958 O O . ASP A 1 378 ? 5.130 -7.100 -39.513 1.00 66.19 378 ASP A O 1
ATOM 2962 N N . ASP A 1 379 ? 3.789 -5.978 -38.086 1.00 65.62 379 ASP A N 1
ATOM 2963 C CA . ASP A 1 379 ? 2.915 -7.067 -37.602 1.00 65.62 379 ASP A CA 1
ATOM 2964 C C . ASP A 1 379 ? 3.609 -8.132 -36.720 1.00 65.62 379 ASP A C 1
ATOM 2966 O O . ASP A 1 379 ? 4.332 -9.034 -37.161 1.00 65.62 379 ASP A O 1
ATOM 2970 N N . HIS A 1 380 ? 3.323 -8.051 -35.419 1.00 71.88 380 HIS A N 1
ATOM 2971 C CA . HIS A 1 380 ? 3.703 -9.066 -34.451 1.00 71.88 380 HIS A CA 1
ATOM 2972 C C . HIS A 1 380 ? 2.670 -9.193 -33.321 1.00 71.88 380 HIS A C 1
ATOM 2974 O O . HIS A 1 380 ? 2.753 -8.534 -32.290 1.00 71.88 380 HIS A O 1
ATOM 2980 N N . ALA A 1 381 ? 1.705 -10.100 -33.501 1.00 80.50 381 ALA A N 1
ATOM 2981 C CA . ALA A 1 381 ? 0.685 -10.452 -32.501 1.00 80.50 381 ALA A CA 1
ATOM 2982 C C . ALA A 1 381 ? 1.243 -10.998 -31.162 1.00 80.50 381 ALA A C 1
ATOM 2984 O O . ALA A 1 381 ? 0.491 -11.215 -30.219 1.00 80.50 381 ALA A O 1
ATOM 2985 N N . ASP A 1 382 ? 2.554 -11.231 -31.076 1.00 87.75 382 ASP A N 1
ATOM 2986 C CA . ASP A 1 382 ? 3.301 -11.567 -29.866 1.00 87.75 382 ASP A CA 1
ATOM 2987 C C . ASP A 1 382 ? 3.951 -10.348 -29.169 1.00 87.75 382 ASP A C 1
ATOM 2989 O O . ASP A 1 382 ? 4.771 -10.536 -28.272 1.00 87.75 382 ASP A O 1
ATOM 2993 N N . PHE A 1 383 ? 3.562 -9.115 -29.534 1.00 87.19 383 PHE A N 1
ATOM 2994 C CA . PHE A 1 383 ? 4.004 -7.849 -28.919 1.00 87.19 383 PHE A CA 1
ATOM 2995 C C . PHE A 1 383 ? 4.015 -7.904 -27.388 1.00 87.19 383 PHE A C 1
ATOM 2997 O O . PHE A 1 383 ? 5.054 -7.675 -26.772 1.00 87.19 383 PHE A O 1
ATOM 3004 N N . ASP A 1 384 ? 2.868 -8.237 -26.789 1.00 84.31 384 ASP A N 1
ATOM 3005 C CA . ASP A 1 384 ? 2.677 -8.360 -25.341 1.00 84.31 384 ASP A CA 1
ATOM 3006 C C . ASP A 1 384 ? 3.715 -9.285 -24.717 1.00 84.31 384 ASP A C 1
ATOM 3008 O O . ASP A 1 384 ? 4.468 -8.881 -23.842 1.00 84.31 384 ASP A O 1
ATOM 3012 N N . VAL A 1 385 ? 3.822 -10.504 -25.248 1.00 90.06 385 VAL A N 1
ATOM 3013 C CA . VAL A 1 385 ? 4.679 -11.562 -24.703 1.00 90.06 385 VAL A CA 1
ATOM 3014 C C . VAL A 1 385 ? 6.164 -11.194 -24.806 1.00 90.06 385 VAL A C 1
ATOM 3016 O O . VAL A 1 385 ? 6.953 -11.539 -23.928 1.00 90.06 385 VAL A O 1
ATOM 3019 N N . VAL A 1 386 ? 6.555 -10.464 -25.856 1.00 92.31 386 VAL A N 1
ATOM 3020 C CA . VAL A 1 386 ? 7.929 -9.970 -26.036 1.00 92.31 386 VAL A CA 1
ATOM 3021 C C . VAL A 1 386 ? 8.223 -8.787 -25.105 1.00 92.31 386 VAL A C 1
ATOM 3023 O O . VAL A 1 386 ? 9.317 -8.724 -24.542 1.00 92.31 386 VAL A O 1
ATOM 3026 N N . ALA A 1 387 ? 7.268 -7.879 -24.883 1.00 88.25 387 ALA A N 1
ATOM 3027 C CA . ALA A 1 387 ? 7.410 -6.787 -23.918 1.00 88.25 387 ALA A CA 1
ATOM 3028 C C . ALA A 1 387 ? 7.442 -7.307 -22.465 1.00 88.25 387 ALA A C 1
ATOM 3030 O O . ALA A 1 387 ? 8.319 -6.916 -21.692 1.00 88.25 387 ALA A O 1
ATOM 3031 N N . ASP A 1 388 ? 6.566 -8.252 -22.117 1.00 87.25 388 ASP A N 1
ATOM 3032 C CA . ASP A 1 388 ? 6.535 -8.945 -20.825 1.00 87.25 388 ASP A CA 1
ATOM 3033 C C . ASP A 1 388 ? 7.842 -9.701 -20.554 1.00 87.25 388 ASP A C 1
ATOM 3035 O O . ASP A 1 388 ? 8.359 -9.669 -19.436 1.00 87.25 388 ASP A O 1
ATOM 3039 N N . GLU A 1 389 ? 8.438 -10.331 -21.571 1.00 95.19 389 GLU A N 1
ATOM 3040 C CA . GLU A 1 389 ? 9.761 -10.952 -21.454 1.00 95.19 389 GLU A CA 1
ATOM 3041 C C . GLU A 1 389 ? 10.854 -9.907 -21.170 1.00 95.19 389 GLU A C 1
ATOM 3043 O O . GLU A 1 389 ? 11.709 -10.140 -20.313 1.00 95.19 389 GLU A O 1
ATOM 3048 N N . VAL A 1 390 ? 10.820 -8.727 -21.806 1.00 93.75 390 VAL A N 1
ATOM 3049 C CA . VAL A 1 390 ? 11.754 -7.631 -21.480 1.00 93.75 390 VAL A CA 1
ATOM 3050 C C . VAL A 1 390 ? 11.528 -7.111 -20.053 1.00 93.75 390 VAL A C 1
ATOM 3052 O O . VAL A 1 390 ? 12.508 -6.896 -19.336 1.00 93.75 390 VAL A O 1
ATOM 3055 N N . HIS A 1 391 ? 10.280 -6.981 -19.587 1.00 83.50 391 HIS A N 1
ATOM 3056 C CA . HIS A 1 391 ? 9.969 -6.666 -18.185 1.00 83.50 391 HIS A CA 1
ATOM 3057 C C . HIS A 1 391 ? 10.495 -7.744 -17.220 1.00 83.50 391 HIS A C 1
ATOM 3059 O O . HIS A 1 391 ? 11.114 -7.416 -16.205 1.00 83.50 391 HIS A O 1
ATOM 3065 N N . ARG A 1 392 ? 10.309 -9.033 -17.535 1.00 94.19 392 ARG A N 1
ATOM 3066 C CA . ARG A 1 392 ? 10.801 -10.158 -16.722 1.00 94.19 392 ARG A CA 1
ATOM 3067 C C . ARG A 1 392 ? 12.327 -10.150 -16.634 1.00 94.19 392 ARG A C 1
ATOM 3069 O O . ARG A 1 392 ? 12.871 -10.262 -15.536 1.00 94.19 392 ARG A O 1
ATOM 3076 N N . LEU A 1 393 ? 13.022 -9.958 -17.758 1.00 94.31 393 LEU A N 1
ATOM 3077 C CA . LEU A 1 393 ? 14.478 -9.806 -17.773 1.00 94.31 393 LEU A CA 1
ATOM 3078 C C . LEU A 1 393 ? 14.928 -8.569 -16.984 1.00 94.31 393 LEU A C 1
ATOM 3080 O O . LEU A 1 393 ? 15.910 -8.655 -16.252 1.00 94.31 393 LEU A O 1
ATOM 3084 N N . LEU A 1 394 ? 14.227 -7.435 -17.089 1.00 86.38 394 LEU A N 1
ATOM 3085 C CA . LEU A 1 394 ? 14.531 -6.217 -16.328 1.00 86.38 394 LEU A CA 1
ATOM 3086 C C . LEU A 1 394 ? 14.376 -6.430 -14.813 1.00 86.38 394 LEU A C 1
ATOM 3088 O O . LEU A 1 394 ? 15.190 -5.920 -14.047 1.00 86.38 394 LEU A O 1
ATOM 3092 N N . ASN A 1 395 ? 13.397 -7.223 -14.376 1.00 82.56 395 ASN A N 1
ATOM 3093 C CA . ASN A 1 395 ? 13.212 -7.559 -12.961 1.00 82.56 395 ASN A CA 1
ATOM 3094 C C . ASN A 1 395 ? 14.328 -8.466 -12.404 1.00 82.56 395 ASN A C 1
ATOM 3096 O O . ASN A 1 395 ? 14.653 -8.366 -11.224 1.00 82.56 395 ASN A O 1
ATOM 3100 N N . ILE A 1 396 ? 14.933 -9.319 -13.239 1.00 88.75 396 ILE A N 1
ATOM 3101 C CA . ILE A 1 396 ? 15.983 -10.276 -12.837 1.00 88.75 396 ILE A CA 1
ATOM 3102 C C . ILE A 1 396 ? 17.381 -9.651 -12.978 1.00 88.75 396 ILE A C 1
ATOM 3104 O O . ILE A 1 396 ? 18.144 -9.571 -12.018 1.00 88.75 396 ILE A O 1
ATOM 3108 N N . PHE A 1 397 ? 17.704 -9.147 -14.169 1.00 90.00 397 PHE A N 1
ATOM 3109 C CA . PHE A 1 397 ? 19.023 -8.621 -14.539 1.00 90.00 397 PHE A CA 1
ATOM 3110 C C . PHE A 1 397 ? 19.154 -7.102 -14.352 1.00 90.00 397 PHE A C 1
ATOM 3112 O O . PHE A 1 397 ? 20.204 -6.520 -14.636 1.00 90.00 397 PHE A O 1
ATOM 3119 N N . GLY A 1 398 ? 18.114 -6.436 -13.840 1.00 82.75 398 GLY A N 1
ATOM 3120 C CA . GLY A 1 398 ? 18.097 -4.994 -13.582 1.00 82.75 398 GLY A CA 1
ATOM 3121 C C . GLY A 1 398 ? 19.125 -4.511 -12.556 1.00 82.75 398 GLY A C 1
ATOM 3122 O O . GLY A 1 398 ? 19.346 -3.305 -12.442 1.00 82.75 398 GLY A O 1
ATOM 3123 N N . SER A 1 399 ? 19.805 -5.401 -11.829 1.00 77.75 399 SER A N 1
ATOM 3124 C CA . SER A 1 399 ? 21.011 -5.063 -11.058 1.00 77.75 399 SER A CA 1
ATOM 3125 C C . SER A 1 399 ? 22.102 -4.439 -11.946 1.00 77.75 399 SER A C 1
ATOM 3127 O O . SER A 1 399 ? 22.775 -3.498 -11.525 1.00 77.75 399 SER A O 1
ATOM 3129 N N . ASN A 1 400 ? 22.224 -4.877 -13.204 1.00 84.94 400 ASN A N 1
ATOM 3130 C CA . ASN A 1 400 ? 23.162 -4.327 -14.175 1.00 84.94 400 ASN A CA 1
ATOM 3131 C C . ASN A 1 400 ? 22.671 -2.976 -14.731 1.00 84.94 400 ASN A C 1
ATOM 3133 O O . ASN A 1 400 ? 21.680 -2.911 -15.458 1.00 84.94 400 ASN A O 1
ATOM 3137 N N . HIS A 1 401 ? 23.395 -1.892 -14.433 1.00 76.50 401 HIS A N 1
ATOM 3138 C CA . HIS A 1 401 ? 23.032 -0.529 -14.848 1.00 76.50 401 HIS A CA 1
ATOM 3139 C C . HIS A 1 401 ? 22.877 -0.342 -16.367 1.00 76.50 401 HIS A C 1
ATOM 3141 O O . HIS A 1 401 ? 22.007 0.420 -16.791 1.00 76.50 401 HIS A O 1
ATOM 3147 N N . SER A 1 402 ? 23.693 -1.020 -17.181 1.00 83.06 402 SER A N 1
ATOM 3148 C CA . SER A 1 402 ? 23.615 -0.918 -18.641 1.00 83.06 402 SER A CA 1
ATOM 3149 C C . SER A 1 402 ? 22.364 -1.617 -19.161 1.00 83.06 402 SER A C 1
ATOM 3151 O O . SER A 1 402 ? 21.564 -0.990 -19.850 1.00 83.06 402 SER A O 1
ATOM 3153 N N . PHE A 1 403 ? 22.157 -2.884 -18.783 1.00 88.12 403 PHE A N 1
ATOM 3154 C CA . PHE A 1 403 ? 21.000 -3.669 -19.223 1.00 88.12 403 PHE A CA 1
ATOM 3155 C C . PHE A 1 403 ? 19.688 -2.996 -18.812 1.00 88.12 403 PHE A C 1
ATOM 3157 O O . PHE A 1 403 ? 18.817 -2.755 -19.644 1.00 88.12 403 PHE A O 1
ATOM 3164 N N . ARG A 1 404 ? 19.615 -2.570 -17.546 1.00 81.56 404 ARG A N 1
ATOM 3165 C CA . ARG A 1 404 ? 18.547 -1.735 -16.989 1.00 81.56 404 ARG A CA 1
ATOM 3166 C C . ARG A 1 404 ? 18.216 -0.532 -17.875 1.00 81.56 404 ARG A C 1
ATOM 3168 O O . ARG A 1 404 ? 17.044 -0.301 -18.150 1.00 81.56 404 ARG A O 1
ATOM 3175 N N . ARG A 1 405 ? 19.220 0.244 -18.313 1.00 77.50 405 ARG A N 1
ATOM 3176 C CA . ARG A 1 405 ? 18.992 1.432 -19.154 1.00 77.50 405 ARG A CA 1
ATOM 3177 C C . ARG A 1 405 ? 18.360 1.052 -20.490 1.00 77.50 405 ARG A C 1
ATOM 3179 O O . ARG A 1 405 ? 17.343 1.632 -20.854 1.00 77.50 405 ARG A O 1
ATOM 3186 N N . TYR A 1 406 ? 18.957 0.097 -21.200 1.00 86.25 406 TYR A N 1
ATOM 3187 C CA . TYR A 1 406 ? 18.504 -0.284 -22.537 1.00 86.25 406 TYR A CA 1
ATOM 3188 C C . TYR A 1 406 ? 17.125 -0.953 -22.520 1.00 86.25 406 TYR A C 1
ATOM 3190 O O . TYR A 1 406 ? 16.287 -0.618 -23.352 1.00 86.25 406 TYR A O 1
ATOM 3198 N N . ALA A 1 407 ? 16.844 -1.814 -21.537 1.00 87.31 407 ALA A N 1
ATOM 3199 C CA . ALA A 1 407 ? 15.529 -2.426 -21.374 1.00 87.31 407 ALA A CA 1
ATOM 3200 C C . ALA A 1 407 ? 14.442 -1.395 -21.019 1.00 87.31 407 ALA A C 1
ATOM 3202 O O . ALA A 1 407 ? 13.374 -1.415 -21.624 1.00 87.31 407 ALA A O 1
ATOM 3203 N N . SER A 1 408 ? 14.708 -0.448 -20.107 1.00 76.88 408 SER A N 1
ATOM 3204 C CA . SER A 1 408 ? 13.743 0.619 -19.789 1.00 76.88 408 SER A CA 1
ATOM 3205 C C . SER A 1 408 ? 13.483 1.581 -20.960 1.00 76.88 408 SER A C 1
ATOM 3207 O O . SER A 1 408 ? 12.363 2.074 -21.085 1.00 76.88 408 SER A O 1
ATOM 3209 N N . ASP A 1 409 ? 14.474 1.857 -21.816 1.00 78.19 409 ASP A N 1
ATOM 3210 C CA . ASP A 1 409 ? 14.288 2.710 -23.002 1.00 78.19 409 ASP A CA 1
ATOM 3211 C C . ASP A 1 409 ? 13.580 1.964 -24.149 1.00 78.19 409 ASP A C 1
ATOM 3213 O O . ASP A 1 409 ? 12.686 2.525 -24.779 1.00 78.19 409 ASP A O 1
ATOM 3217 N N . LEU A 1 410 ? 13.884 0.674 -24.360 1.00 85.88 410 LEU A N 1
ATOM 3218 C CA . LEU A 1 410 ? 13.140 -0.183 -25.291 1.00 85.88 410 LEU A CA 1
ATOM 3219 C C . LEU A 1 410 ? 11.657 -0.261 -24.910 1.00 85.88 410 LEU A C 1
ATOM 3221 O O . LEU A 1 410 ? 10.809 0.010 -25.755 1.00 85.88 410 LEU A O 1
ATOM 3225 N N . LEU A 1 411 ? 11.346 -0.581 -23.648 1.00 82.38 411 LEU A N 1
ATOM 3226 C CA . LEU A 1 411 ? 9.966 -0.625 -23.148 1.00 82.38 411 LEU A CA 1
ATOM 3227 C C . LEU A 1 411 ? 9.269 0.729 -23.328 1.00 82.38 411 LEU A C 1
ATOM 3229 O O . LEU A 1 411 ? 8.199 0.785 -23.926 1.00 82.38 411 LEU A O 1
ATOM 3233 N N . SER A 1 412 ? 9.939 1.824 -22.945 1.00 73.94 412 SER A N 1
ATOM 3234 C CA . SER A 1 412 ? 9.422 3.188 -23.122 1.00 73.94 412 SER A CA 1
ATOM 3235 C C . SER A 1 412 ? 8.995 3.496 -24.563 1.00 73.94 412 SER A C 1
ATOM 3237 O O . SER A 1 412 ? 8.017 4.208 -24.777 1.00 73.94 412 SER A O 1
ATOM 3239 N N . VAL A 1 413 ? 9.738 3.015 -25.565 1.00 77.31 413 VAL A N 1
ATOM 3240 C CA . VAL A 1 413 ? 9.418 3.270 -26.978 1.00 77.31 413 VAL A CA 1
ATOM 3241 C C . VAL A 1 413 ? 8.440 2.236 -27.545 1.00 77.31 413 VAL A C 1
ATOM 3243 O O . VAL A 1 413 ? 7.590 2.595 -28.363 1.00 77.31 413 VAL A O 1
ATOM 3246 N N . ALA A 1 414 ? 8.494 0.988 -27.079 1.00 79.88 414 ALA A N 1
ATOM 3247 C CA . ALA A 1 414 ? 7.526 -0.049 -27.416 1.00 79.88 414 ALA A CA 1
ATOM 3248 C C . ALA A 1 414 ? 6.106 0.359 -26.978 1.00 79.88 414 ALA A C 1
ATOM 3250 O O . ALA A 1 414 ? 5.190 0.346 -27.799 1.00 79.88 414 ALA A O 1
ATOM 3251 N N . GLU A 1 415 ? 5.934 0.826 -25.737 1.00 73.06 415 GLU A N 1
ATOM 3252 C CA . GLU A 1 415 ? 4.675 1.389 -25.224 1.00 73.06 415 GLU A CA 1
ATOM 3253 C C . GLU A 1 415 ? 4.081 2.424 -26.195 1.00 73.06 415 GLU A C 1
ATOM 3255 O O . GLU A 1 415 ? 2.934 2.286 -26.626 1.00 73.06 415 GLU A O 1
ATOM 3260 N N . ILE A 1 416 ? 4.887 3.400 -26.629 1.00 71.81 416 ILE A N 1
ATOM 3261 C CA . ILE A 1 416 ? 4.473 4.441 -27.582 1.00 71.81 416 ILE A CA 1
ATOM 3262 C C . ILE A 1 416 ? 4.074 3.839 -28.937 1.00 71.81 416 ILE A C 1
ATOM 3264 O O . ILE A 1 416 ? 3.007 4.168 -29.455 1.00 71.81 416 ILE A O 1
ATOM 3268 N N . LYS A 1 417 ? 4.899 2.944 -29.502 1.00 73.00 417 LYS A N 1
ATOM 3269 C CA . LYS A 1 417 ? 4.634 2.283 -30.796 1.00 73.00 417 LYS A CA 1
ATOM 3270 C C . LYS A 1 417 ? 3.353 1.435 -30.756 1.00 73.00 417 LYS A C 1
ATOM 3272 O O . LYS A 1 417 ? 2.686 1.293 -31.775 1.00 73.00 417 LYS A O 1
ATOM 3277 N N . SER A 1 418 ? 2.992 0.903 -29.587 1.00 69.50 418 SER A N 1
ATOM 3278 C CA . SER A 1 418 ? 1.789 0.086 -29.382 1.00 69.50 418 SER A CA 1
ATOM 3279 C C . SER A 1 418 ? 0.480 0.880 -29.263 1.00 69.50 418 SER A C 1
ATOM 3281 O O . SER A 1 418 ? -0.594 0.282 -29.306 1.00 69.50 418 SER A O 1
ATOM 3283 N N . GLY A 1 419 ? 0.546 2.205 -29.072 1.00 58.69 419 GLY A N 1
ATOM 3284 C CA . GLY A 1 419 ? -0.630 3.066 -28.887 1.00 58.69 419 GLY A CA 1
ATOM 3285 C C . GLY A 1 419 ? -1.403 2.860 -27.573 1.00 58.69 419 GLY A C 1
ATOM 3286 O O . GLY A 1 419 ? -2.504 3.390 -27.433 1.00 58.69 419 GLY A O 1
ATOM 3287 N N . ARG A 1 420 ? -0.858 2.092 -26.619 1.00 54.53 420 ARG A N 1
ATOM 3288 C CA . ARG A 1 420 ? -1.489 1.794 -25.321 1.00 54.53 420 ARG A CA 1
ATOM 3289 C C . ARG A 1 420 ? -1.484 3.001 -24.386 1.00 54.53 420 ARG A C 1
ATOM 3291 O O . ARG A 1 420 ? -0.637 3.888 -24.491 1.00 54.53 420 ARG A O 1
ATOM 3298 N N . ASN A 1 421 ? -2.402 3.005 -23.421 1.00 48.44 421 ASN A N 1
ATOM 3299 C CA . ASN A 1 421 ? -2.362 3.984 -22.343 1.00 48.44 421 ASN A CA 1
ATOM 3300 C C . ASN A 1 421 ? -1.249 3.635 -21.351 1.00 48.44 421 ASN A C 1
ATOM 3302 O O . ASN A 1 421 ? -1.098 2.495 -20.920 1.00 48.44 421 ASN A O 1
ATOM 3306 N N . PHE A 1 422 ? -0.514 4.658 -20.915 1.00 49.62 422 PHE A N 1
ATOM 3307 C CA . PHE A 1 422 ? 0.565 4.524 -19.931 1.00 49.62 422 PHE A CA 1
ATOM 3308 C C . PHE A 1 422 ? 0.078 3.930 -18.590 1.00 49.62 422 PHE A C 1
ATOM 3310 O O . PHE A 1 422 ? 0.851 3.306 -17.863 1.00 49.62 422 PHE A O 1
ATOM 3317 N N . ALA A 1 423 ? -1.217 4.079 -18.289 1.00 43.91 423 ALA A N 1
ATOM 3318 C CA . ALA A 1 423 ? -1.875 3.561 -17.093 1.00 43.91 423 ALA A CA 1
ATOM 3319 C C . ALA A 1 423 ? -1.746 2.034 -16.922 1.00 43.91 423 ALA A C 1
ATOM 3321 O O . ALA A 1 423 ? -1.621 1.577 -15.788 1.00 43.91 423 ALA A O 1
ATOM 3322 N N . ASP A 1 424 ? -1.718 1.268 -18.017 1.00 38.44 424 ASP A N 1
ATOM 3323 C CA . ASP A 1 424 ? -1.857 -0.197 -17.992 1.00 38.44 424 ASP A CA 1
ATOM 3324 C C . ASP A 1 424 ? -0.546 -0.952 -17.667 1.00 38.44 424 ASP A C 1
ATOM 3326 O O . ASP A 1 424 ? -0.559 -2.167 -17.479 1.00 38.44 424 ASP A O 1
ATOM 3330 N N . VAL A 1 425 ? 0.597 -0.253 -17.587 1.00 39.09 425 VAL A N 1
ATOM 3331 C CA . VAL A 1 425 ? 1.936 -0.859 -17.416 1.00 39.09 425 VAL A CA 1
ATOM 3332 C C . VAL A 1 425 ? 2.301 -1.064 -15.930 1.00 39.09 425 VAL A C 1
ATOM 3334 O O . VAL A 1 425 ? 2.386 -0.077 -15.189 1.00 39.09 425 VAL A O 1
ATOM 3337 N N . PRO A 1 426 ? 2.600 -2.299 -15.465 1.00 39.75 426 PRO A N 1
ATOM 3338 C CA . PRO A 1 426 ? 2.932 -2.553 -14.061 1.00 39.75 426 PRO A CA 1
ATOM 3339 C C . PRO A 1 426 ? 4.345 -2.117 -13.637 1.00 39.75 426 PRO A C 1
ATOM 3341 O O . PRO A 1 426 ? 5.344 -2.504 -14.238 1.00 39.75 426 PRO A O 1
ATOM 3344 N N . SER A 1 427 ? 4.414 -1.426 -12.494 1.00 41.75 427 SER A N 1
ATOM 3345 C CA . SER A 1 427 ? 5.447 -1.517 -11.435 1.00 41.75 427 SER A CA 1
ATOM 3346 C C . SER A 1 427 ? 6.948 -1.324 -11.737 1.00 41.75 427 SER A C 1
ATOM 3348 O O . SER A 1 427 ? 7.719 -1.197 -10.789 1.00 41.75 427 SER A O 1
ATOM 3350 N N . GLY A 1 428 ? 7.402 -1.250 -12.989 1.00 47.50 428 GLY A N 1
ATOM 3351 C CA . GLY A 1 428 ? 8.828 -1.172 -13.347 1.00 47.50 428 GLY A CA 1
ATOM 3352 C C . GLY A 1 428 ? 9.491 0.202 -13.162 1.00 47.50 428 GLY A C 1
ATOM 3353 O O . GLY A 1 428 ? 10.658 0.374 -13.523 1.00 47.50 428 GLY A O 1
ATOM 3354 N N . LEU A 1 429 ? 8.770 1.208 -12.653 1.00 54.25 429 LEU A N 1
ATOM 3355 C CA . LEU A 1 429 ? 9.249 2.589 -12.661 1.00 54.25 429 LEU A CA 1
ATOM 3356 C C . LEU A 1 429 ? 10.325 2.844 -11.595 1.00 54.25 429 LEU A C 1
ATOM 3358 O O . LEU A 1 429 ? 10.075 2.815 -10.390 1.00 54.25 429 LEU A O 1
ATOM 3362 N N . GLN A 1 430 ? 11.537 3.166 -12.042 1.00 57.00 430 GLN A N 1
ATOM 3363 C CA . GLN A 1 430 ? 12.642 3.484 -11.143 1.00 57.00 430 GLN A CA 1
ATOM 3364 C C . GLN A 1 430 ? 12.432 4.831 -10.444 1.00 57.00 430 GLN A C 1
ATOM 3366 O O . GLN A 1 430 ? 12.456 5.886 -11.077 1.00 57.00 430 GLN A O 1
ATOM 3371 N N . THR A 1 431 ? 12.323 4.801 -9.116 1.00 61.06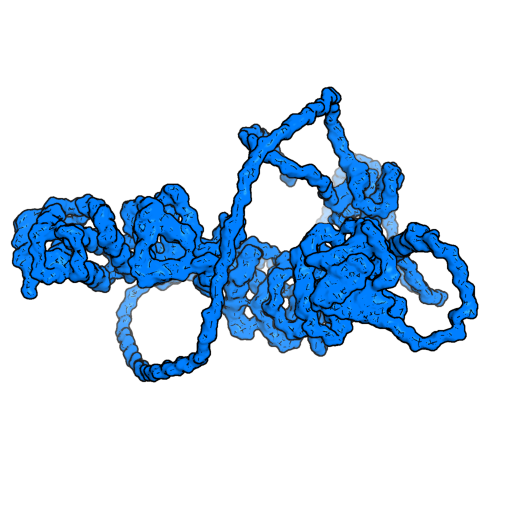 431 THR A N 1
ATOM 3372 C CA . THR A 1 431 ? 12.437 6.012 -8.293 1.00 61.06 431 THR A CA 1
ATOM 3373 C C . THR A 1 431 ? 13.855 6.582 -8.383 1.00 61.06 431 THR A C 1
ATOM 3375 O O . THR A 1 431 ? 14.805 5.823 -8.169 1.00 61.06 431 THR A O 1
ATOM 3378 N N . ASN A 1 432 ? 13.999 7.895 -8.574 1.00 61.53 432 ASN A N 1
ATOM 3379 C CA . ASN A 1 432 ? 15.287 8.597 -8.653 1.00 61.53 432 ASN A CA 1
ATOM 3380 C C . ASN A 1 432 ? 16.183 8.106 -9.828 1.00 61.53 432 ASN A C 1
ATOM 3382 O O . ASN A 1 432 ? 17.292 7.611 -9.604 1.00 61.53 432 ASN A O 1
ATOM 3386 N N . GLY A 1 433 ? 15.716 8.208 -11.078 1.00 62.41 433 GLY A N 1
ATOM 3387 C CA . GLY A 1 433 ? 16.531 7.884 -12.260 1.00 62.41 433 GLY A CA 1
ATOM 3388 C C . GLY A 1 433 ? 17.675 8.884 -12.506 1.00 62.41 433 GLY A C 1
ATOM 3389 O O . GLY A 1 433 ? 17.683 9.978 -11.952 1.00 62.41 433 GLY A O 1
ATOM 3390 N N . TYR A 1 434 ? 18.640 8.541 -13.373 1.00 66.50 434 TYR A N 1
ATOM 3391 C CA . TYR A 1 434 ? 19.663 9.503 -13.840 1.00 66.50 434 TYR A CA 1
ATOM 3392 C C . TYR A 1 434 ? 19.104 10.528 -14.840 1.00 66.50 434 TYR A C 1
ATOM 3394 O O . TYR A 1 434 ? 19.621 11.636 -14.950 1.00 66.50 434 TYR A O 1
ATOM 3402 N N . GLU A 1 435 ? 18.042 10.165 -15.557 1.00 74.81 435 GLU A N 1
ATOM 3403 C CA . GLU A 1 435 ? 17.249 11.043 -16.415 1.00 74.81 435 GLU A CA 1
ATOM 3404 C C . GLU A 1 435 ? 15.771 10.629 -16.345 1.00 74.81 435 GLU A C 1
ATOM 3406 O O . GLU A 1 435 ? 15.463 9.493 -15.981 1.00 74.81 435 GLU A O 1
ATOM 3411 N N . VAL A 1 436 ? 14.855 11.533 -16.708 1.00 82.25 436 VAL A N 1
ATOM 3412 C CA . VAL A 1 436 ? 13.427 11.194 -16.845 1.00 82.25 436 VAL A CA 1
ATOM 3413 C C . VAL A 1 436 ? 13.252 10.184 -17.994 1.00 82.25 436 VAL A C 1
ATOM 3415 O O . VAL A 1 436 ? 13.786 10.437 -19.080 1.00 82.25 436 VAL A O 1
ATOM 3418 N N . PRO A 1 437 ? 12.505 9.078 -17.808 1.00 77.94 437 PRO A N 1
ATOM 3419 C CA . PRO A 1 437 ? 12.236 8.094 -18.856 1.00 77.94 437 PRO A CA 1
ATOM 3420 C C . PRO A 1 437 ? 11.663 8.697 -20.145 1.00 77.94 437 PRO A C 1
ATOM 3422 O O . PRO A 1 437 ? 10.839 9.617 -20.114 1.00 77.94 437 PRO A O 1
ATOM 3425 N N . THR A 1 438 ? 12.071 8.141 -21.285 1.00 74.50 438 THR A N 1
ATOM 3426 C CA . THR A 1 438 ? 11.711 8.619 -22.628 1.00 74.50 438 THR A CA 1
ATOM 3427 C C . THR A 1 438 ? 10.192 8.632 -22.853 1.00 74.50 438 THR A C 1
ATOM 3429 O O . THR A 1 438 ? 9.667 9.622 -23.366 1.00 74.50 438 THR A O 1
ATOM 3432 N N . ALA A 1 439 ? 9.464 7.619 -22.362 1.00 73.19 439 ALA A N 1
ATOM 3433 C CA . ALA A 1 439 ? 7.997 7.568 -22.413 1.00 73.19 439 ALA A CA 1
ATOM 3434 C C . ALA A 1 439 ? 7.320 8.709 -21.641 1.00 73.19 439 ALA A C 1
ATOM 3436 O O . ALA A 1 439 ? 6.345 9.287 -22.121 1.00 73.19 439 ALA A O 1
ATOM 3437 N N . ILE A 1 440 ? 7.858 9.089 -20.477 1.00 80.94 440 ILE A N 1
ATOM 3438 C CA . ILE A 1 440 ? 7.314 10.183 -19.662 1.00 80.94 440 ILE A CA 1
ATOM 3439 C C . ILE A 1 440 ? 7.565 11.528 -20.348 1.00 80.94 440 ILE A C 1
ATOM 3441 O O . ILE A 1 440 ? 6.626 12.309 -20.501 1.00 80.94 440 ILE A O 1
ATOM 3445 N N . LYS A 1 441 ? 8.795 11.777 -20.828 1.00 85.00 441 LYS A N 1
ATOM 3446 C CA . LYS A 1 441 ? 9.127 12.981 -21.617 1.00 85.00 441 LYS A CA 1
ATOM 3447 C C . LYS A 1 441 ? 8.154 13.150 -22.793 1.00 85.00 441 LYS A C 1
ATOM 3449 O O . LYS A 1 441 ? 7.583 14.224 -22.979 1.00 85.00 441 LYS A O 1
ATOM 3454 N N . ILE A 1 442 ? 7.934 12.074 -23.554 1.00 78.88 442 ILE A N 1
ATOM 3455 C CA . ILE A 1 442 ? 7.046 12.061 -24.721 1.00 78.88 442 ILE A CA 1
ATOM 3456 C C . ILE A 1 442 ? 5.581 12.259 -24.314 1.00 78.88 442 ILE A C 1
ATOM 3458 O O . ILE A 1 442 ? 4.918 13.109 -24.900 1.00 78.88 442 ILE A O 1
ATOM 3462 N N . SER A 1 443 ? 5.084 11.554 -23.295 1.00 81.12 443 SER A N 1
ATOM 3463 C CA . SER A 1 443 ? 3.689 11.660 -22.837 1.00 81.12 443 SER A CA 1
ATOM 3464 C C . SER A 1 443 ? 3.340 13.073 -22.366 1.00 81.12 443 SER A C 1
ATOM 3466 O O . SER A 1 443 ? 2.343 13.645 -22.813 1.00 81.12 443 SER A O 1
ATOM 3468 N N . LEU A 1 444 ? 4.196 13.681 -21.535 1.00 88.25 444 LEU A N 1
ATOM 3469 C CA . LEU A 1 444 ? 4.047 15.076 -21.107 1.00 88.25 444 LEU A CA 1
ATOM 3470 C C . LEU A 1 444 ? 4.071 16.024 -22.317 1.00 88.25 444 LEU A C 1
ATOM 3472 O O . LEU A 1 444 ? 3.208 16.891 -22.454 1.00 88.25 444 LEU A O 1
ATOM 3476 N N . GLY A 1 445 ? 5.028 15.831 -23.230 1.00 88.19 445 GLY A N 1
ATOM 3477 C CA . GLY A 1 445 ? 5.156 16.632 -24.445 1.00 88.19 445 GLY A CA 1
ATOM 3478 C C . GLY A 1 445 ? 3.941 16.542 -25.373 1.00 88.19 445 GLY A C 1
ATOM 3479 O O . GLY A 1 445 ? 3.528 17.556 -25.933 1.00 88.19 445 GLY A O 1
ATOM 3480 N N . LEU A 1 446 ? 3.333 15.360 -25.514 1.00 84.00 446 LEU A N 1
ATOM 3481 C CA . LEU A 1 446 ? 2.105 15.150 -26.288 1.00 84.00 446 LEU A CA 1
ATOM 3482 C C . LEU A 1 446 ? 0.927 15.915 -25.684 1.00 84.00 446 LEU A C 1
ATOM 3484 O O . LEU A 1 446 ? 0.274 16.671 -26.398 1.00 84.00 446 LEU A O 1
ATOM 3488 N N . ARG A 1 447 ? 0.704 15.807 -24.366 1.00 89.75 447 ARG A N 1
ATOM 3489 C CA . ARG A 1 447 ? -0.355 16.581 -23.694 1.00 89.75 447 ARG A CA 1
ATOM 3490 C C . ARG A 1 447 ? -0.168 18.094 -23.900 1.00 89.75 447 ARG A C 1
ATOM 3492 O O . ARG A 1 447 ? -1.130 18.780 -24.229 1.00 89.75 447 ARG A O 1
ATOM 3499 N N . VAL A 1 448 ? 1.068 18.606 -23.826 1.00 91.94 448 VAL A N 1
ATOM 3500 C CA . VAL A 1 448 ? 1.375 20.027 -24.119 1.00 91.94 448 VAL A CA 1
ATOM 3501 C C . VAL A 1 448 ? 1.168 20.391 -25.595 1.00 91.94 448 VAL A C 1
ATOM 3503 O O . VAL A 1 448 ? 0.706 21.496 -25.876 1.00 91.94 448 VAL A O 1
ATOM 3506 N N . ARG A 1 449 ? 1.501 19.502 -26.544 1.00 88.00 449 ARG A N 1
ATOM 3507 C CA . ARG A 1 449 ? 1.263 19.709 -27.988 1.00 88.00 449 ARG A CA 1
ATOM 3508 C C . ARG A 1 449 ? -0.233 19.835 -28.286 1.00 88.00 449 ARG A C 1
ATOM 3510 O O . ARG A 1 449 ? -0.622 20.717 -29.045 1.00 88.00 449 ARG A O 1
ATOM 3517 N N . ASP A 1 450 ? -1.033 18.970 -27.670 1.00 86.25 450 ASP A N 1
ATOM 3518 C CA . ASP A 1 450 ? -2.448 18.769 -27.997 1.00 86.25 450 ASP A CA 1
ATOM 3519 C C . ASP A 1 450 ? -3.404 19.565 -27.084 1.00 86.25 450 ASP A C 1
ATOM 3521 O O . ASP A 1 450 ? -4.618 19.522 -27.262 1.00 86.25 450 ASP A O 1
ATOM 3525 N N . GLY A 1 451 ? -2.869 20.321 -26.115 1.00 89.88 451 GLY A N 1
ATOM 3526 C CA . GLY A 1 451 ? -3.645 21.154 -25.184 1.00 89.88 451 GLY A CA 1
ATOM 3527 C C . GLY A 1 451 ? -4.395 20.372 -24.099 1.00 89.88 451 GLY A C 1
ATOM 3528 O O . GLY A 1 451 ? -5.305 20.914 -23.473 1.00 89.88 451 GLY A O 1
ATOM 3529 N N . LEU A 1 452 ? -4.026 19.109 -23.883 1.00 90.06 452 LEU A N 1
ATOM 3530 C CA . LEU A 1 452 ? -4.679 18.186 -22.958 1.00 90.06 452 LEU A CA 1
ATOM 3531 C C . LEU A 1 452 ? -4.127 18.326 -21.524 1.00 90.06 452 LEU A C 1
ATOM 3533 O O . LEU A 1 452 ? -2.958 18.686 -21.344 1.00 90.06 452 LEU A O 1
ATOM 3537 N N . PRO A 1 453 ? -4.932 18.026 -20.487 1.00 93.31 453 PRO A N 1
ATOM 3538 C CA . PRO A 1 453 ? -4.449 17.977 -19.112 1.00 93.31 453 PRO A CA 1
ATOM 3539 C C . PRO A 1 453 ? -3.521 16.778 -18.890 1.00 93.31 453 PRO A C 1
ATOM 3541 O O . PRO A 1 453 ? -3.687 15.734 -19.517 1.00 93.31 453 PRO A O 1
ATOM 3544 N N . PHE A 1 454 ? -2.569 16.906 -17.966 1.00 93.19 454 PHE A N 1
ATOM 3545 C CA . PHE A 1 454 ? -1.784 15.768 -17.487 1.00 93.19 454 PHE A CA 1
ATOM 3546 C C . PHE A 1 454 ? -2.621 14.921 -16.527 1.00 93.19 454 PHE A C 1
ATOM 3548 O O . PHE A 1 454 ? -3.249 15.442 -15.602 1.00 93.19 454 PHE A O 1
ATOM 3555 N N . GLU A 1 455 ? -2.582 13.607 -16.716 1.00 90.56 455 GLU A N 1
ATOM 3556 C CA . GLU A 1 455 ? -3.168 12.639 -15.798 1.00 90.56 455 GLU A CA 1
ATOM 3557 C C . GLU A 1 455 ? -2.442 12.661 -14.438 1.00 90.56 455 GLU A C 1
ATOM 3559 O O . GLU A 1 455 ? -1.216 12.816 -14.403 1.00 90.56 455 GLU A O 1
ATOM 3564 N N . PRO A 1 456 ? -3.138 12.433 -13.306 1.00 93.00 456 PRO A N 1
ATOM 3565 C CA . PRO A 1 456 ? -2.475 12.380 -12.005 1.00 93.00 456 PRO A CA 1
ATOM 3566 C C . PRO A 1 456 ? -1.432 11.259 -11.892 1.00 93.00 456 PRO A C 1
ATOM 3568 O O . PRO A 1 456 ? -0.401 11.453 -11.259 1.00 93.00 456 PRO A O 1
ATOM 3571 N N . ASP A 1 457 ? -1.655 10.114 -12.544 1.00 87.56 457 ASP A N 1
ATOM 3572 C CA . ASP A 1 457 ? -0.667 9.030 -12.635 1.00 87.56 457 ASP A CA 1
ATOM 3573 C C . ASP A 1 457 ? 0.576 9.454 -13.442 1.00 87.56 457 ASP A C 1
ATOM 3575 O O . ASP A 1 457 ? 1.701 9.253 -12.990 1.00 87.56 457 ASP A O 1
ATOM 3579 N N . LEU A 1 458 ? 0.402 10.149 -14.574 1.00 88.44 458 LEU A N 1
ATOM 3580 C CA . LEU A 1 458 ? 1.519 10.696 -15.352 1.00 88.44 458 LEU A CA 1
ATOM 3581 C C . LEU A 1 458 ? 2.332 11.717 -14.534 1.00 88.44 458 LEU A C 1
ATOM 3583 O O . LEU A 1 458 ? 3.563 11.687 -14.567 1.00 88.44 458 LEU A O 1
ATOM 3587 N N . LEU A 1 459 ? 1.662 12.578 -13.758 1.00 93.69 459 LEU A N 1
ATOM 3588 C CA . LEU A 1 459 ? 2.301 13.512 -12.823 1.00 93.69 459 LEU A CA 1
ATOM 3589 C C . LEU A 1 459 ? 3.047 12.789 -11.688 1.00 93.69 459 LEU A C 1
ATOM 3591 O O . LEU A 1 459 ? 4.196 13.137 -11.409 1.00 93.69 459 LEU A O 1
ATOM 3595 N N . LEU A 1 460 ? 2.455 11.753 -11.085 1.00 92.50 460 LEU A N 1
ATOM 3596 C CA . LEU A 1 460 ? 3.099 10.943 -10.045 1.00 92.50 460 LEU A CA 1
ATOM 3597 C C . LEU A 1 460 ? 4.357 10.252 -10.582 1.00 92.50 460 LEU A C 1
ATOM 3599 O O . LEU A 1 460 ? 5.433 10.379 -9.995 1.00 92.50 460 LEU A O 1
ATOM 3603 N N . ARG A 1 461 ? 4.241 9.562 -11.723 1.00 86.69 461 ARG A N 1
ATOM 3604 C CA . ARG A 1 461 ? 5.350 8.868 -12.394 1.00 86.69 461 ARG A CA 1
ATOM 3605 C C . ARG A 1 461 ? 6.453 9.841 -12.809 1.00 86.69 461 ARG A C 1
ATOM 3607 O O . ARG A 1 461 ? 7.633 9.537 -12.620 1.00 86.69 461 ARG A O 1
ATOM 3614 N N . PHE A 1 462 ? 6.098 11.027 -13.307 1.00 91.00 462 PHE A N 1
ATOM 3615 C CA . PHE A 1 462 ? 7.055 12.104 -13.569 1.00 91.00 462 PHE A CA 1
ATOM 3616 C C . PHE A 1 462 ? 7.780 12.530 -12.289 1.00 91.00 462 PHE A C 1
ATOM 3618 O O . PHE A 1 462 ? 9.009 12.504 -12.266 1.00 91.00 462 PHE A O 1
ATOM 3625 N N . ALA A 1 463 ? 7.055 12.825 -11.205 1.00 93.19 463 ALA A N 1
ATOM 3626 C CA . ALA A 1 463 ? 7.658 13.219 -9.936 1.00 93.19 463 ALA A CA 1
ATOM 3627 C C . ALA A 1 463 ? 8.627 12.159 -9.399 1.00 93.19 463 ALA A C 1
ATOM 3629 O O . ALA A 1 463 ? 9.770 12.501 -9.096 1.00 93.19 463 ALA A O 1
ATOM 3630 N N . ILE A 1 464 ? 8.210 10.889 -9.293 1.00 89.44 464 ILE A N 1
ATOM 3631 C CA . ILE A 1 464 ? 9.030 9.847 -8.654 1.00 89.44 464 ILE A CA 1
ATOM 3632 C C . ILE A 1 464 ? 10.241 9.410 -9.490 1.00 89.44 464 ILE A C 1
ATOM 3634 O O . ILE A 1 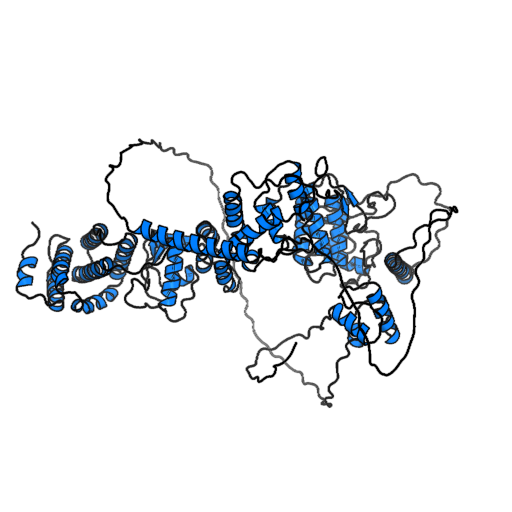464 ? 11.258 9.022 -8.912 1.00 89.44 464 ILE A O 1
ATOM 3638 N N . SER A 1 465 ? 10.167 9.492 -10.823 1.00 84.50 465 SER A N 1
ATOM 3639 C CA . SER A 1 465 ? 11.291 9.147 -11.707 1.00 84.50 465 SER A CA 1
ATOM 3640 C C . SER A 1 465 ? 12.297 10.287 -11.900 1.00 84.50 465 SER A C 1
ATOM 3642 O O . SER A 1 465 ? 13.440 10.018 -12.274 1.00 84.50 465 SER A O 1
ATOM 3644 N N . HIS A 1 466 ? 11.913 11.540 -11.619 1.00 90.19 466 HIS A N 1
ATOM 3645 C CA . HIS A 1 466 ? 12.760 12.709 -11.860 1.00 90.19 466 HIS A CA 1
ATOM 3646 C C . HIS A 1 466 ? 14.082 12.668 -11.063 1.00 90.19 466 HIS A C 1
ATOM 3648 O O . HIS A 1 466 ? 14.041 12.449 -9.849 1.00 90.19 466 HIS A O 1
ATOM 3654 N N . PRO A 1 467 ? 15.249 12.964 -11.677 1.00 87.00 467 PRO A N 1
ATOM 3655 C CA . PRO A 1 467 ? 16.551 12.889 -10.997 1.00 87.00 467 PRO A CA 1
ATOM 3656 C C . PRO A 1 467 ? 16.677 13.787 -9.760 1.00 87.00 467 PRO A C 1
ATOM 3658 O O . PRO A 1 467 ? 17.323 13.430 -8.778 1.00 87.00 467 PRO A O 1
ATOM 3661 N N . GLU A 1 468 ? 16.033 14.957 -9.785 1.00 90.06 468 GLU A N 1
ATOM 3662 C CA . GLU A 1 468 ? 16.028 15.900 -8.657 1.00 90.06 468 GLU A CA 1
ATOM 3663 C C . GLU A 1 468 ? 15.052 15.524 -7.526 1.00 90.06 468 GLU A C 1
ATOM 3665 O O . GLU A 1 468 ? 15.038 16.186 -6.480 1.00 90.06 468 GLU A O 1
ATOM 3670 N N . THR A 1 469 ? 14.201 14.511 -7.719 1.00 91.00 469 THR A N 1
ATOM 3671 C CA . THR A 1 469 ? 13.260 14.050 -6.694 1.00 91.00 469 THR A CA 1
ATOM 3672 C C . THR A 1 469 ? 13.902 12.964 -5.842 1.00 91.00 469 THR A C 1
ATOM 3674 O O . THR A 1 469 ? 14.276 11.892 -6.311 1.00 91.00 469 THR A O 1
ATOM 3677 N N . ARG A 1 470 ? 13.962 13.208 -4.531 1.00 90.31 470 ARG A N 1
ATOM 3678 C CA . ARG A 1 470 ? 14.371 12.210 -3.539 1.00 90.31 470 ARG A CA 1
ATOM 3679 C C . ARG A 1 470 ? 13.130 11.543 -2.944 1.00 90.31 470 ARG A C 1
ATOM 3681 O O . ARG A 1 470 ? 12.654 11.972 -1.895 1.00 90.31 470 ARG A O 1
ATOM 3688 N N . VAL A 1 471 ? 12.629 10.488 -3.586 1.00 90.50 471 VAL A N 1
ATOM 3689 C CA . VAL A 1 471 ? 11.458 9.743 -3.090 1.00 90.50 471 VAL A CA 1
ATOM 3690 C C . VAL A 1 471 ? 11.753 9.153 -1.699 1.00 90.50 471 VAL A C 1
ATOM 3692 O O . VAL A 1 471 ? 12.740 8.431 -1.522 1.00 90.50 471 VAL A O 1
ATOM 3695 N N . ARG A 1 472 ? 10.922 9.483 -0.699 1.00 93.31 472 ARG A N 1
ATOM 3696 C CA . ARG A 1 472 ? 11.053 9.022 0.700 1.00 93.31 472 ARG A CA 1
ATOM 3697 C C . ARG A 1 472 ? 10.574 7.573 0.869 1.00 93.31 472 ARG A C 1
ATOM 3699 O O . ARG A 1 472 ? 9.774 7.075 0.085 1.00 93.31 472 ARG A O 1
ATOM 3706 N N . THR A 1 473 ? 10.998 6.922 1.953 1.00 92.50 473 THR A N 1
ATOM 3707 C CA . THR A 1 473 ? 10.631 5.532 2.288 1.00 92.50 473 THR A CA 1
ATOM 3708 C C . THR A 1 473 ? 9.122 5.228 2.294 1.00 92.50 473 THR A C 1
ATOM 3710 O O . THR A 1 473 ? 8.783 4.151 1.808 1.00 92.50 473 THR A O 1
ATOM 3713 N N . PRO A 1 474 ? 8.201 6.109 2.753 1.00 93.88 474 PRO A N 1
ATOM 3714 C CA . PRO A 1 474 ? 6.765 5.837 2.669 1.00 93.88 474 PRO A CA 1
ATOM 3715 C C . PRO A 1 474 ? 6.294 5.646 1.231 1.00 93.88 474 PRO A C 1
ATOM 3717 O O . PRO A 1 474 ? 5.793 4.577 0.914 1.00 93.88 474 PRO A O 1
ATOM 3720 N N . ALA A 1 475 ? 6.588 6.595 0.338 1.00 90.88 475 ALA A N 1
ATOM 3721 C CA . ALA A 1 475 ? 6.254 6.498 -1.083 1.00 90.88 475 ALA A CA 1
ATOM 3722 C C . ALA A 1 475 ? 6.912 5.310 -1.809 1.00 90.88 475 ALA A C 1
ATOM 3724 O O . ALA A 1 475 ? 6.384 4.861 -2.820 1.00 90.88 475 ALA A O 1
ATOM 3725 N N . LYS A 1 476 ? 8.047 4.785 -1.316 1.00 86.75 476 LYS A N 1
ATOM 3726 C CA . LYS A 1 476 ? 8.669 3.563 -1.870 1.00 86.75 476 LYS A CA 1
ATOM 3727 C C . LYS A 1 476 ? 8.029 2.271 -1.365 1.00 86.75 476 LYS A C 1
ATOM 3729 O O . LYS A 1 476 ? 7.917 1.323 -2.130 1.00 86.75 476 LYS A O 1
ATOM 3734 N N . ARG A 1 477 ? 7.666 2.215 -0.080 1.00 87.06 477 ARG A N 1
ATOM 3735 C CA . ARG A 1 477 ? 7.076 1.025 0.557 1.00 87.06 477 ARG A CA 1
ATOM 3736 C C . ARG A 1 477 ? 5.580 0.892 0.256 1.00 87.06 477 ARG A C 1
ATOM 3738 O O . ARG A 1 477 ? 5.102 -0.222 0.115 1.00 87.06 477 ARG A O 1
ATOM 3745 N N . ALA A 1 478 ? 4.878 2.017 0.178 1.00 87.75 478 ALA A N 1
ATOM 3746 C CA . ALA A 1 478 ? 3.427 2.125 0.064 1.00 87.75 478 ALA A CA 1
ATOM 3747 C C . ALA A 1 478 ? 3.028 2.841 -1.243 1.00 87.75 478 ALA A C 1
ATOM 3749 O O . ALA A 1 478 ? 2.307 3.839 -1.236 1.00 87.75 478 ALA A O 1
ATOM 3750 N N . PHE A 1 479 ? 3.601 2.409 -2.373 1.00 85.81 479 PHE A N 1
ATOM 3751 C CA . PHE A 1 479 ? 3.411 3.090 -3.660 1.00 85.81 479 PHE A CA 1
ATOM 3752 C C . PHE A 1 479 ? 2.001 2.890 -4.244 1.00 85.81 479 PHE A C 1
ATOM 3754 O O . PHE A 1 479 ? 1.472 3.789 -4.894 1.00 85.81 479 PHE A O 1
ATOM 3761 N N . GLN A 1 480 ? 1.367 1.741 -3.989 1.00 83.44 480 GLN A N 1
ATOM 3762 C CA . GLN A 1 480 ? 0.003 1.466 -4.456 1.00 83.44 480 GLN A CA 1
ATOM 3763 C C . GLN A 1 480 ? -1.013 2.332 -3.691 1.00 83.44 480 GLN A C 1
ATOM 3765 O O . GLN A 1 480 ? -1.928 2.912 -4.272 1.00 83.44 480 GLN A O 1
ATOM 3770 N N . GLU A 1 481 ? -0.783 2.496 -2.392 1.00 88.25 481 GLU A N 1
ATOM 3771 C CA . GLU A 1 481 ? -1.560 3.303 -1.455 1.00 88.25 481 GLU A CA 1
ATOM 3772 C C . GLU A 1 481 ? -1.360 4.810 -1.661 1.00 88.25 481 GLU A C 1
ATOM 3774 O O . GLU A 1 481 ? -2.221 5.600 -1.284 1.00 88.25 481 GLU A O 1
ATOM 3779 N N . LEU A 1 482 ? -0.246 5.219 -2.278 1.00 90.69 482 LEU A N 1
ATOM 3780 C CA . LEU A 1 482 ? 0.057 6.606 -2.637 1.00 90.69 482 LEU A CA 1
ATOM 3781 C C . LEU A 1 482 ? -0.762 7.100 -3.839 1.00 90.69 482 LEU A C 1
ATOM 3783 O O . LEU A 1 482 ? -1.134 8.274 -3.878 1.00 90.69 482 LEU A O 1
ATOM 3787 N N . ALA A 1 483 ? -1.048 6.228 -4.810 1.00 88.38 483 ALA A N 1
ATOM 3788 C CA . ALA A 1 483 ? -1.615 6.623 -6.100 1.00 88.38 483 ALA A CA 1
ATOM 3789 C C . ALA A 1 483 ? -3.009 7.271 -5.985 1.00 88.38 483 ALA A C 1
ATOM 3791 O O . ALA A 1 483 ? -3.265 8.303 -6.608 1.00 88.38 483 ALA A O 1
ATOM 3792 N N . LEU A 1 484 ? -3.898 6.711 -5.157 1.00 87.94 484 LEU A N 1
ATOM 3793 C CA . LEU A 1 484 ? -5.268 7.214 -5.002 1.00 87.94 484 LEU A CA 1
ATOM 3794 C C . LEU A 1 484 ? -5.337 8.561 -4.240 1.00 87.94 484 LEU A C 1
ATOM 3796 O O . LEU A 1 484 ? -5.941 9.491 -4.778 1.00 87.94 484 LEU A O 1
ATOM 3800 N N . PRO A 1 485 ? -4.679 8.756 -3.076 1.00 91.81 485 PRO A N 1
ATOM 3801 C CA . PRO A 1 485 ? -4.565 10.072 -2.438 1.00 91.81 485 PRO A CA 1
ATOM 3802 C C . PRO A 1 485 ? -3.895 11.125 -3.328 1.00 91.81 485 PRO A C 1
ATOM 3804 O O . PRO A 1 485 ? -4.325 12.278 -3.332 1.00 91.81 485 PRO A O 1
ATOM 3807 N N . TYR A 1 486 ? -2.879 10.740 -4.111 1.00 94.75 486 TYR A N 1
ATOM 3808 C CA . TYR A 1 486 ? -2.227 11.639 -5.066 1.00 94.75 486 TYR A CA 1
ATOM 3809 C C . TYR A 1 486 ? -3.207 12.101 -6.152 1.00 94.75 486 TYR A C 1
ATOM 3811 O O . TYR A 1 486 ? -3.334 13.298 -6.408 1.00 94.75 486 TYR A O 1
ATOM 3819 N N . ALA A 1 487 ? -3.964 11.170 -6.744 1.00 93.25 487 ALA A N 1
ATOM 3820 C CA . ALA A 1 487 ? -4.990 11.491 -7.733 1.00 93.25 487 ALA A CA 1
ATOM 3821 C C . ALA A 1 487 ? -6.108 12.376 -7.161 1.00 93.25 487 ALA A C 1
ATOM 3823 O O . ALA A 1 487 ? -6.520 13.341 -7.806 1.00 93.25 487 ALA A O 1
ATOM 3824 N N . GLN A 1 488 ? -6.556 12.099 -5.934 1.00 93.62 488 GLN A N 1
ATOM 3825 C CA . GLN A 1 488 ? -7.536 12.924 -5.228 1.00 93.62 488 GLN A CA 1
ATOM 3826 C C . GLN A 1 488 ? -7.020 14.354 -4.999 1.00 93.62 488 GLN A C 1
ATOM 3828 O O . GLN A 1 488 ? -7.746 15.307 -5.276 1.00 93.62 488 GLN A O 1
ATOM 3833 N N . GLU A 1 489 ? -5.773 14.534 -4.555 1.00 95.62 489 GLU A N 1
ATOM 3834 C CA . GLU A 1 489 ? -5.201 15.866 -4.312 1.00 95.62 489 GLU A CA 1
ATOM 3835 C C . GLU A 1 489 ? -4.937 16.648 -5.611 1.00 95.62 489 GLU A C 1
ATOM 3837 O O . GLU A 1 489 ? -5.237 17.842 -5.653 1.00 95.62 489 GLU A O 1
ATOM 3842 N N . ILE A 1 490 ? -4.457 16.002 -6.684 1.00 96.75 490 ILE A N 1
ATOM 3843 C CA . ILE A 1 490 ? -4.332 16.640 -8.009 1.00 96.75 490 ILE A CA 1
ATOM 3844 C C . ILE A 1 490 ? -5.700 17.115 -8.504 1.00 96.75 490 ILE A C 1
ATOM 3846 O O . ILE A 1 490 ? -5.836 18.279 -8.876 1.00 96.75 490 ILE A O 1
ATOM 3850 N N . ASN A 1 491 ? -6.729 16.266 -8.445 1.00 95.75 491 ASN A N 1
ATOM 3851 C CA . ASN A 1 491 ? -8.077 16.632 -8.887 1.00 95.75 491 ASN A CA 1
ATOM 3852 C C . ASN A 1 491 ? -8.704 17.722 -7.993 1.00 95.75 491 ASN A C 1
ATOM 3854 O O . ASN A 1 491 ? -9.460 18.561 -8.477 1.00 95.75 491 ASN A O 1
ATOM 3858 N N . ARG A 1 492 ? -8.357 17.766 -6.699 1.00 96.12 492 ARG A N 1
ATOM 3859 C CA . ARG A 1 492 ? -8.777 18.824 -5.762 1.00 96.12 492 ARG A CA 1
ATOM 3860 C C . ARG A 1 492 ? -8.093 20.170 -6.042 1.00 96.12 492 ARG A C 1
ATOM 3862 O O . ARG A 1 492 ? -8.698 21.215 -5.808 1.00 96.12 492 ARG A O 1
ATOM 3869 N N . LEU A 1 493 ? -6.842 20.161 -6.506 1.00 96.69 493 LEU A N 1
ATOM 3870 C CA . LEU A 1 493 ? -6.094 21.364 -6.898 1.00 96.69 493 LEU A CA 1
ATOM 3871 C C . LEU A 1 493 ? -6.464 21.849 -8.307 1.00 96.69 493 LEU A C 1
ATOM 3873 O O . LEU A 1 493 ? -6.515 23.055 -8.543 1.00 96.69 493 LEU A O 1
ATOM 3877 N N . PHE A 1 494 ? -6.764 20.923 -9.219 1.00 96.56 494 PHE A N 1
ATOM 3878 C CA . PHE A 1 494 ? -7.087 21.196 -10.618 1.00 96.56 494 PHE A CA 1
ATOM 3879 C C . PHE A 1 494 ? -8.379 20.468 -11.045 1.00 96.56 494 PHE A C 1
ATOM 3881 O O . PHE A 1 494 ? -8.308 19.499 -11.802 1.00 96.56 494 PHE A O 1
ATOM 3888 N N . PRO A 1 495 ? -9.576 20.936 -10.626 1.00 95.00 495 PRO A N 1
ATOM 3889 C CA . PRO A 1 495 ? -10.848 20.262 -10.931 1.00 95.00 495 PRO A CA 1
ATOM 3890 C C . PRO A 1 495 ? -11.166 20.116 -12.428 1.00 95.00 495 PRO A C 1
ATOM 3892 O O . PRO A 1 495 ? -11.924 19.234 -12.811 1.00 95.00 495 PRO A O 1
ATOM 3895 N N . ASN A 1 496 ? -10.560 20.960 -13.271 1.00 93.56 496 ASN A N 1
ATOM 3896 C CA . ASN A 1 496 ? -10.679 20.923 -14.734 1.00 93.56 496 ASN A CA 1
ATOM 3897 C C . ASN A 1 496 ? -9.451 20.274 -15.419 1.00 93.56 496 ASN A C 1
ATOM 3899 O O . ASN A 1 496 ? -9.258 20.438 -16.622 1.00 93.56 496 ASN A O 1
ATOM 3903 N N . GLY A 1 497 ? -8.599 19.579 -14.655 1.00 92.38 497 GLY A N 1
ATOM 3904 C CA . GLY A 1 497 ? -7.330 19.004 -15.107 1.00 92.38 497 GLY A CA 1
ATOM 3905 C C . GLY A 1 497 ? -6.156 19.996 -15.118 1.00 92.38 497 GLY A C 1
ATOM 3906 O O . GLY A 1 497 ? -6.325 21.210 -15.255 1.00 92.38 497 GLY A O 1
ATOM 3907 N N . TYR A 1 498 ? -4.933 19.477 -14.969 1.00 95.19 498 TYR A N 1
ATOM 3908 C CA . TYR A 1 498 ? -3.703 20.277 -14.988 1.00 95.19 498 TYR A CA 1
ATOM 3909 C C . TYR A 1 498 ? -3.179 20.447 -16.424 1.00 95.19 498 TYR A C 1
ATOM 3911 O O . TYR A 1 498 ? -2.505 19.564 -16.952 1.00 95.19 498 TYR A O 1
ATOM 3919 N N . VAL A 1 499 ? -3.490 21.573 -17.075 1.00 94.94 499 VAL A N 1
ATOM 3920 C CA . VAL A 1 499 ? -3.051 21.868 -18.456 1.00 94.94 499 VAL A CA 1
ATOM 3921 C C . VAL A 1 499 ? -1.812 22.770 -18.456 1.00 94.94 499 VAL A C 1
ATOM 3923 O O . VAL A 1 499 ? -1.898 23.970 -18.183 1.00 94.94 499 VAL A O 1
ATOM 3926 N N . LEU A 1 500 ? -0.652 22.214 -18.817 1.00 94.38 500 LEU A N 1
ATOM 3927 C CA . LEU A 1 500 ? 0.598 22.968 -18.926 1.00 94.38 500 LEU A CA 1
ATOM 3928 C C . LEU A 1 500 ? 0.678 23.718 -20.269 1.00 94.38 500 LEU A C 1
ATOM 3930 O O . LEU A 1 500 ? 0.788 23.109 -21.332 1.00 94.38 500 LEU A O 1
ATOM 3934 N N . LYS A 1 501 ? 0.675 25.057 -20.235 1.00 89.50 501 LYS A N 1
ATOM 3935 C CA . LYS A 1 501 ? 0.720 25.886 -21.457 1.00 89.50 501 LYS A CA 1
ATOM 3936 C C . LYS A 1 501 ? 2.017 25.672 -22.263 1.00 89.50 501 LYS A C 1
ATOM 3938 O O . LYS A 1 501 ? 3.091 25.620 -21.650 1.00 89.50 501 LYS A O 1
ATOM 3943 N N . PRO A 1 502 ? 1.966 25.643 -23.613 1.00 81.88 502 PRO A N 1
ATOM 3944 C CA . PRO A 1 502 ? 3.156 25.621 -24.464 1.00 81.88 502 PRO A CA 1
ATOM 3945 C C . PRO A 1 502 ? 4.139 26.757 -24.146 1.00 81.88 502 PRO A C 1
ATOM 3947 O O . PRO A 1 502 ? 3.738 27.886 -23.868 1.00 81.88 502 PRO A O 1
ATOM 3950 N N . GLY A 1 503 ? 5.439 26.464 -24.205 1.00 79.75 503 GLY A N 1
ATOM 3951 C CA . GLY A 1 503 ? 6.505 27.413 -23.878 1.00 79.75 503 GLY A CA 1
ATOM 3952 C C . GLY A 1 503 ? 7.799 27.125 -24.638 1.00 79.75 503 GLY A C 1
ATOM 3953 O O . GLY A 1 503 ? 7.926 26.087 -25.290 1.00 79.75 503 GLY A O 1
ATOM 3954 N N . ARG A 1 504 ? 8.774 28.043 -24.559 1.00 77.06 504 ARG A N 1
ATOM 3955 C CA . ARG A 1 504 ? 10.091 27.888 -25.207 1.00 77.06 504 ARG A CA 1
ATOM 3956 C C . ARG A 1 504 ? 10.821 26.668 -24.642 1.00 77.06 504 ARG A C 1
ATOM 3958 O O . ARG A 1 504 ? 11.338 26.706 -23.533 1.00 77.06 504 ARG A O 1
ATOM 3965 N N . THR A 1 505 ? 10.846 25.602 -25.429 1.00 79.88 505 THR A N 1
ATOM 3966 C CA . THR A 1 505 ? 11.341 24.272 -25.064 1.00 79.88 505 THR A CA 1
ATOM 3967 C C . THR A 1 505 ? 12.069 23.656 -26.256 1.00 79.88 505 THR A C 1
ATOM 3969 O O . THR A 1 505 ? 11.850 24.051 -27.406 1.00 79.88 505 THR A O 1
ATOM 3972 N N . LYS A 1 506 ? 12.976 22.707 -25.998 1.00 83.88 506 LYS A N 1
ATOM 3973 C CA . LYS A 1 506 ? 13.591 21.900 -27.064 1.00 83.88 506 LYS A CA 1
ATOM 3974 C C . LYS A 1 506 ? 12.515 20.976 -27.644 1.00 83.88 506 LYS A C 1
ATOM 3976 O O . LYS A 1 506 ? 11.559 20.646 -26.954 1.00 83.88 506 LYS A O 1
ATOM 3981 N N . SER A 1 507 ? 12.652 20.541 -28.894 1.00 84.06 507 SER A N 1
ATOM 3982 C CA . SER A 1 507 ? 11.811 19.451 -29.406 1.00 84.06 507 SER A CA 1
ATOM 3983 C C . SER A 1 507 ? 12.470 18.107 -29.113 1.00 84.06 507 SER A C 1
ATOM 3985 O O . SER A 1 507 ? 13.671 17.959 -29.349 1.00 84.06 507 SER A O 1
ATOM 3987 N N . LEU A 1 508 ? 11.691 17.132 -28.642 1.00 81.50 508 LEU A N 1
ATOM 3988 C CA . LEU A 1 508 ? 12.163 15.762 -28.456 1.00 81.50 508 LEU A CA 1
ATOM 3989 C C . LEU A 1 508 ? 12.601 15.159 -29.797 1.00 81.50 508 LEU A C 1
ATOM 3991 O O . LEU A 1 508 ? 11.940 15.331 -30.825 1.00 81.50 508 LEU A O 1
ATOM 3995 N N . LYS A 1 509 ? 13.724 14.434 -29.783 1.00 72.81 509 LYS A N 1
ATOM 3996 C CA . LYS A 1 509 ? 14.187 13.667 -30.943 1.00 72.81 509 LYS A CA 1
ATOM 3997 C C . LYS A 1 509 ? 13.353 12.394 -31.049 1.00 72.81 509 LYS A C 1
ATOM 3999 O O . LYS A 1 509 ? 13.469 11.514 -30.205 1.00 72.81 509 LYS A O 1
ATOM 4004 N N . LYS A 1 510 ? 12.552 12.281 -32.107 1.00 73.88 510 LYS A N 1
ATOM 4005 C CA . LYS A 1 510 ? 11.761 11.086 -32.433 1.00 73.88 510 LYS A CA 1
ATOM 4006 C C . LYS A 1 510 ? 12.636 9.960 -33.007 1.00 73.88 510 LYS A C 1
ATOM 4008 O O . LYS A 1 510 ? 12.384 9.522 -34.118 1.00 73.88 510 LYS A O 1
ATOM 4013 N N . ARG A 1 511 ? 13.688 9.523 -32.304 1.00 79.69 511 ARG A N 1
ATOM 4014 C CA . ARG A 1 511 ? 14.583 8.447 -32.768 1.00 79.69 511 ARG A CA 1
ATOM 4015 C C . ARG A 1 511 ? 15.014 7.533 -31.634 1.00 79.69 511 ARG A C 1
ATOM 4017 O O . ARG A 1 511 ? 15.596 8.001 -30.661 1.00 79.69 511 ARG A O 1
ATOM 4024 N N . TYR A 1 512 ? 14.796 6.240 -31.833 1.00 84.44 512 TYR A N 1
ATOM 4025 C CA . TYR A 1 512 ? 15.338 5.171 -31.009 1.00 84.44 512 TYR A CA 1
ATOM 4026 C C . TYR A 1 512 ? 16.691 4.697 -31.557 1.00 84.44 512 TYR A C 1
ATOM 4028 O O . TYR A 1 512 ? 16.909 4.683 -32.772 1.00 84.44 512 TYR A O 1
ATOM 4036 N N . GLN A 1 513 ? 17.593 4.300 -30.660 1.00 87.69 513 GLN A N 1
ATOM 4037 C CA . GLN A 1 513 ? 18.909 3.753 -30.981 1.00 87.69 513 GLN A CA 1
ATOM 4038 C C . GLN A 1 513 ? 19.053 2.391 -30.304 1.00 87.69 513 GLN A C 1
ATOM 4040 O O . GLN A 1 513 ? 19.079 2.311 -29.079 1.00 87.69 513 GLN A O 1
ATOM 4045 N N . ALA A 1 514 ? 19.184 1.339 -31.107 1.00 88.88 514 ALA A N 1
ATOM 4046 C CA . ALA A 1 514 ? 19.263 -0.027 -30.617 1.00 88.88 514 ALA A CA 1
ATOM 4047 C C . ALA A 1 514 ? 20.544 -0.265 -29.796 1.00 88.88 514 ALA A C 1
ATOM 4049 O O . ALA A 1 514 ? 21.629 0.188 -30.189 1.00 88.88 514 ALA A O 1
ATOM 4050 N N . CYS A 1 515 ? 20.427 -0.998 -28.687 1.00 88.12 515 CYS A N 1
ATOM 4051 C CA . CYS A 1 515 ? 21.528 -1.471 -27.848 1.00 88.12 515 CYS A CA 1
ATOM 4052 C C . CYS A 1 515 ? 22.470 -2.407 -28.608 1.00 88.12 515 CYS A C 1
ATOM 4054 O O . CYS A 1 515 ? 23.673 -2.401 -28.359 1.00 88.12 515 CYS A O 1
ATOM 4056 N N . SER A 1 516 ? 21.929 -3.193 -29.536 1.00 85.31 516 SER A N 1
ATOM 4057 C CA . SER A 1 516 ? 22.677 -4.003 -30.507 1.00 85.31 516 SER A CA 1
ATOM 4058 C C . SER A 1 516 ? 23.643 -3.186 -31.373 1.00 85.31 516 SER A C 1
ATOM 4060 O O . SER A 1 516 ? 24.586 -3.744 -31.934 1.00 85.31 516 SER A O 1
ATOM 4062 N N . GLY A 1 517 ? 23.413 -1.874 -31.509 1.00 84.75 517 GLY A N 1
ATOM 4063 C CA . GLY A 1 517 ? 24.180 -0.977 -32.374 1.00 84.75 517 GLY A CA 1
ATOM 4064 C C . GLY A 1 517 ? 23.924 -1.174 -33.873 1.00 84.75 517 GLY A C 1
ATOM 4065 O O . GLY A 1 517 ? 24.492 -0.442 -34.679 1.00 84.75 517 GLY A O 1
ATOM 4066 N N . THR A 1 518 ? 23.074 -2.130 -34.264 1.00 86.31 518 THR A N 1
ATOM 4067 C CA . THR A 1 518 ? 22.848 -2.522 -35.666 1.00 86.31 518 THR A CA 1
ATOM 4068 C C . THR A 1 518 ? 21.731 -1.745 -36.357 1.00 86.31 518 THR A C 1
ATOM 4070 O O . THR A 1 518 ? 21.627 -1.790 -37.583 1.00 86.31 518 THR A O 1
ATOM 4073 N N . PHE A 1 519 ? 20.912 -0.997 -35.609 1.00 88.88 519 PHE A N 1
ATOM 4074 C CA . PHE A 1 519 ? 19.905 -0.110 -36.185 1.00 88.88 519 PHE A CA 1
ATOM 4075 C C . PHE A 1 519 ? 19.626 1.145 -35.348 1.00 88.88 519 PHE A C 1
ATOM 4077 O O . PHE A 1 519 ? 19.884 1.221 -34.147 1.00 88.88 519 PHE A O 1
ATOM 4084 N N . SER A 1 520 ? 19.036 2.134 -36.015 1.00 88.44 520 SER A N 1
ATOM 4085 C CA . SER A 1 520 ? 18.210 3.169 -35.394 1.00 88.44 520 SER A CA 1
ATOM 4086 C C . SER A 1 520 ? 16.926 3.286 -36.209 1.00 88.44 520 SER A C 1
ATOM 4088 O O . SER A 1 520 ? 16.920 2.962 -37.400 1.00 88.44 520 SER A O 1
ATOM 4090 N N . CYS A 1 521 ? 15.838 3.713 -35.582 1.00 83.75 521 CYS A N 1
ATOM 4091 C CA . CYS A 1 521 ? 14.565 3.941 -36.258 1.00 83.75 521 CYS A CA 1
ATOM 4092 C C . CYS A 1 521 ? 13.913 5.207 -35.709 1.00 83.75 521 CYS A C 1
ATOM 4094 O O . CYS A 1 521 ? 14.017 5.508 -34.515 1.00 83.75 521 CYS A O 1
ATOM 4096 N N . ASP A 1 522 ? 13.257 5.962 -36.585 1.00 80.75 522 ASP A N 1
ATOM 4097 C CA . ASP A 1 522 ? 12.454 7.093 -36.144 1.00 80.75 522 ASP A CA 1
ATOM 4098 C C . ASP A 1 522 ? 11.158 6.574 -35.503 1.00 80.75 522 ASP A C 1
ATOM 4100 O O . ASP A 1 522 ? 10.568 5.599 -35.962 1.00 80.75 522 ASP A O 1
ATOM 4104 N N . ILE A 1 523 ? 10.760 7.190 -34.393 1.00 75.81 523 ILE A N 1
ATOM 4105 C CA . ILE A 1 523 ? 9.576 6.801 -33.623 1.00 75.81 523 ILE A CA 1
ATOM 4106 C C . ILE A 1 523 ? 8.396 7.572 -34.212 1.00 75.81 523 ILE A C 1
ATOM 4108 O O . ILE A 1 523 ? 8.402 8.807 -34.166 1.00 75.81 523 ILE A O 1
ATOM 4112 N N . ASP A 1 524 ? 7.382 6.885 -34.743 1.00 69.56 524 ASP A N 1
ATOM 4113 C CA . ASP A 1 524 ? 6.129 7.568 -35.061 1.00 69.56 524 ASP A CA 1
ATOM 4114 C C . ASP A 1 524 ? 5.351 7.844 -33.768 1.00 69.56 524 ASP A C 1
ATOM 4116 O O . ASP A 1 524 ? 5.179 6.982 -32.910 1.00 69.56 524 ASP A O 1
ATOM 4120 N N . ILE A 1 525 ? 4.947 9.101 -33.614 1.00 66.06 525 ILE A N 1
ATOM 4121 C CA . ILE A 1 525 ? 4.224 9.640 -32.457 1.00 66.06 525 ILE A CA 1
ATOM 4122 C C . ILE A 1 525 ? 3.199 10.681 -32.958 1.00 66.06 525 ILE A C 1
ATOM 4124 O O . ILE A 1 525 ? 2.983 11.751 -32.366 1.00 66.06 525 ILE A O 1
ATOM 4128 N N . GLY A 1 526 ? 2.656 10.426 -34.151 1.00 61.44 526 GLY A N 1
ATOM 4129 C CA . GLY A 1 526 ? 1.854 11.366 -34.918 1.00 61.44 526 GLY A CA 1
ATOM 4130 C C . GLY A 1 526 ? 2.651 12.580 -35.409 1.00 61.44 526 GLY A C 1
ATOM 4131 O O . GLY A 1 526 ? 3.851 12.741 -35.162 1.00 61.44 526 GLY A O 1
ATOM 4132 N N . GLY A 1 527 ? 1.959 13.482 -36.103 1.00 59.84 527 GLY A N 1
ATOM 4133 C CA . GLY A 1 527 ? 2.563 14.657 -36.729 1.00 59.84 527 GLY A CA 1
ATOM 4134 C C . GLY A 1 527 ? 3.205 15.669 -35.766 1.00 59.84 527 GLY A C 1
ATOM 4135 O O . GLY A 1 527 ? 3.012 15.662 -34.546 1.00 59.84 527 GLY A O 1
ATOM 4136 N N . GLY A 1 528 ? 3.973 16.589 -36.352 1.00 71.25 528 GLY A N 1
ATOM 4137 C CA . GLY A 1 528 ? 4.483 17.783 -35.675 1.00 71.25 528 GLY A CA 1
ATOM 4138 C C . GLY A 1 528 ? 5.659 17.568 -34.713 1.00 71.25 528 GLY A C 1
ATOM 4139 O O . GLY A 1 528 ? 6.185 16.463 -34.532 1.00 71.25 528 GLY A O 1
ATOM 4140 N N . LYS A 1 529 ? 6.087 18.682 -34.108 1.00 82.00 529 LYS A N 1
ATOM 4141 C CA . LYS A 1 529 ? 7.126 18.740 -33.070 1.00 82.00 529 LYS A CA 1
ATOM 4142 C C . LYS A 1 529 ? 6.501 18.456 -31.705 1.00 82.00 529 LYS A C 1
ATOM 4144 O O . LYS A 1 529 ? 5.464 19.027 -31.385 1.00 82.00 529 LYS A O 1
ATOM 4149 N N . ILE A 1 530 ? 7.164 17.633 -30.896 1.00 84.75 530 ILE A N 1
ATOM 4150 C CA . ILE A 1 530 ? 6.781 17.386 -29.501 1.00 84.75 530 ILE A CA 1
ATOM 4151 C C . ILE A 1 530 ? 7.719 18.210 -28.605 1.00 84.75 530 ILE A C 1
ATOM 4153 O O . ILE A 1 530 ? 8.936 18.061 -28.750 1.00 84.75 530 ILE A O 1
ATOM 4157 N N . PRO A 1 531 ? 7.206 19.100 -27.736 1.00 89.38 531 PRO A N 1
ATOM 4158 C CA . PRO A 1 531 ? 8.025 19.859 -26.796 1.00 89.38 531 PRO A CA 1
ATOM 4159 C C . PRO A 1 531 ? 8.569 18.955 -25.686 1.00 89.38 531 PRO A C 1
ATOM 4161 O O . PRO A 1 531 ? 7.830 18.169 -25.102 1.00 89.38 531 PRO A O 1
ATOM 4164 N N . ASP A 1 532 ? 9.852 19.099 -25.370 1.00 90.06 532 ASP A N 1
ATOM 4165 C CA . ASP A 1 532 ? 10.449 18.510 -24.177 1.00 90.06 532 ASP A CA 1
ATOM 4166 C C . ASP A 1 532 ? 10.168 19.410 -22.970 1.00 90.06 532 ASP A C 1
ATOM 4168 O O . ASP A 1 532 ? 10.555 20.584 -22.953 1.00 90.06 532 ASP A O 1
ATOM 4172 N N . VAL A 1 533 ? 9.456 18.876 -21.978 1.00 92.00 533 VAL A N 1
ATOM 4173 C CA . VAL A 1 533 ? 9.030 19.622 -20.787 1.00 92.00 533 VAL A CA 1
ATOM 4174 C C . VAL A 1 533 ? 9.552 19.042 -19.473 1.00 92.00 533 VAL A C 1
ATOM 4176 O O . VAL A 1 533 ? 9.169 19.566 -18.429 1.00 92.00 533 VAL A O 1
ATOM 4179 N N . SER A 1 534 ? 10.439 18.031 -19.490 1.00 89.44 534 SER A N 1
ATOM 4180 C CA . SER A 1 534 ? 11.015 17.487 -18.243 1.00 89.44 534 SER A CA 1
ATOM 4181 C C . SER A 1 534 ? 11.721 18.559 -17.420 1.00 89.44 534 SER A C 1
ATOM 4183 O O . SER A 1 534 ? 11.549 18.628 -16.210 1.00 89.44 534 SER A O 1
ATOM 4185 N N . AS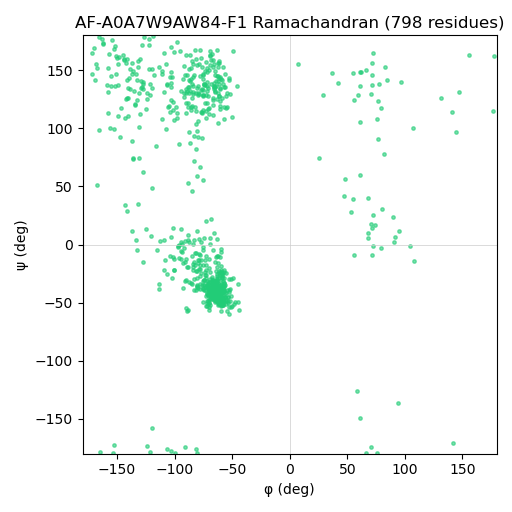P A 1 535 ? 12.443 19.446 -18.103 1.00 88.81 535 ASP A N 1
ATOM 4186 C CA . ASP A 1 535 ? 13.300 20.466 -17.495 1.00 88.81 535 ASP A CA 1
ATOM 4187 C C . ASP A 1 535 ? 12.498 21.689 -16.980 1.00 88.81 535 ASP A C 1
ATOM 4189 O O . ASP A 1 535 ? 13.080 22.694 -16.566 1.00 88.81 535 ASP A O 1
ATOM 4193 N N . ARG A 1 536 ? 11.153 21.667 -17.036 1.00 91.38 536 ARG A N 1
ATOM 4194 C CA . ARG A 1 536 ? 10.311 22.759 -16.516 1.00 91.38 536 ARG A CA 1
ATOM 4195 C C . ARG A 1 536 ? 10.038 22.567 -15.026 1.00 91.38 536 ARG A C 1
ATOM 4197 O O . ARG A 1 536 ? 9.325 21.651 -14.626 1.00 91.38 536 ARG A O 1
ATOM 4204 N N . ALA A 1 537 ? 10.491 23.530 -14.224 1.00 92.06 537 ALA A N 1
ATOM 4205 C CA . ALA A 1 537 ? 10.220 23.572 -12.787 1.00 92.06 537 ALA A CA 1
ATOM 4206 C C . ALA A 1 537 ? 8.714 23.569 -12.446 1.00 92.06 537 ALA A C 1
ATOM 4208 O O . ALA A 1 537 ? 8.308 22.897 -11.514 1.00 92.06 537 ALA A O 1
ATOM 4209 N N . GLU A 1 538 ? 7.872 24.269 -13.212 1.00 93.50 538 GLU A N 1
ATOM 4210 C CA . GLU A 1 538 ? 6.426 24.425 -12.954 1.00 93.50 538 GLU A CA 1
ATOM 4211 C C . GLU A 1 538 ? 5.650 23.095 -12.743 1.00 93.50 538 GLU A C 1
ATOM 4213 O O . GLU A 1 538 ? 5.099 22.912 -11.648 1.00 93.50 538 GLU A O 1
ATOM 4218 N N . PRO A 1 539 ? 5.616 22.142 -13.705 1.00 94.00 539 PRO A N 1
ATOM 4219 C CA . PRO A 1 539 ? 4.977 20.843 -13.496 1.00 94.00 539 PRO A CA 1
ATOM 4220 C C . PRO A 1 539 ? 5.703 20.002 -12.446 1.00 94.00 539 PRO A C 1
ATOM 4222 O O . PRO A 1 539 ? 5.049 19.285 -11.696 1.00 94.00 539 PRO A O 1
ATOM 4225 N N . LEU A 1 540 ? 7.033 20.099 -12.351 1.00 94.88 540 LEU A N 1
ATOM 4226 C CA . LEU A 1 540 ? 7.823 19.308 -11.408 1.00 94.88 540 LEU A CA 1
ATOM 4227 C C . LEU A 1 540 ? 7.556 19.714 -9.952 1.00 94.88 540 LEU A C 1
ATOM 4229 O O . LEU A 1 540 ? 7.373 18.845 -9.106 1.00 94.88 540 LEU A O 1
ATOM 4233 N N . THR A 1 541 ? 7.493 21.013 -9.655 1.00 96.25 541 THR A N 1
ATOM 4234 C CA . THR A 1 541 ? 7.138 21.549 -8.334 1.00 96.25 541 THR A CA 1
ATOM 4235 C C . THR A 1 541 ? 5.723 21.127 -7.961 1.00 96.25 541 THR A C 1
ATOM 4237 O O . THR A 1 541 ? 5.544 20.491 -6.930 1.00 96.25 541 THR A O 1
ATOM 4240 N N . THR A 1 542 ? 4.741 21.343 -8.845 1.00 96.06 542 THR A N 1
ATOM 4241 C CA . THR A 1 542 ? 3.348 20.919 -8.604 1.00 96.06 542 THR A CA 1
ATOM 4242 C C . THR A 1 542 ? 3.259 19.414 -8.320 1.00 96.06 542 THR A C 1
ATOM 4244 O O . THR A 1 542 ? 2.611 18.994 -7.361 1.00 96.06 542 THR A O 1
ATOM 4247 N N . ALA A 1 543 ? 3.957 18.593 -9.109 1.00 96.12 543 ALA A N 1
ATOM 4248 C CA . ALA A 1 543 ? 3.952 17.145 -8.944 1.00 96.12 543 ALA A CA 1
ATOM 4249 C C . ALA A 1 543 ? 4.668 16.679 -7.658 1.00 96.12 543 ALA A C 1
ATOM 4251 O O . ALA A 1 543 ? 4.274 15.668 -7.070 1.00 96.12 543 ALA A O 1
ATOM 4252 N N . ARG A 1 544 ? 5.703 17.406 -7.210 1.00 96.19 544 ARG A N 1
ATOM 4253 C CA . ARG A 1 544 ? 6.478 17.123 -5.988 1.00 96.19 544 ARG A CA 1
ATOM 4254 C C . ARG A 1 544 ? 5.793 17.589 -4.709 1.00 96.19 544 ARG A C 1
ATOM 4256 O O . ARG A 1 544 ? 5.874 16.876 -3.715 1.00 96.19 544 ARG A O 1
ATOM 4263 N N . ASP A 1 545 ? 5.116 18.731 -4.726 1.00 97.38 545 ASP A N 1
ATOM 4264 C CA . ASP A 1 545 ? 4.417 19.265 -3.551 1.00 97.38 545 ASP A CA 1
ATOM 4265 C C . ASP A 1 545 ? 3.267 18.329 -3.139 1.00 97.38 545 ASP A C 1
ATOM 4267 O O . ASP A 1 545 ? 3.094 18.015 -1.959 1.00 97.38 545 ASP A O 1
ATOM 4271 N N . VAL A 1 546 ? 2.540 17.790 -4.125 1.00 97.75 546 VAL A N 1
ATOM 4272 C CA . VAL A 1 546 ? 1.518 16.755 -3.898 1.00 97.75 546 VAL A CA 1
ATOM 4273 C C . VAL A 1 546 ? 2.143 15.416 -3.496 1.00 97.75 546 VAL A C 1
ATOM 4275 O O . VAL A 1 546 ? 1.631 14.757 -2.592 1.00 97.75 546 VAL A O 1
ATOM 4278 N N . LEU A 1 547 ? 3.281 15.033 -4.093 1.00 96.50 547 LEU A N 1
ATOM 4279 C CA . LEU A 1 547 ? 4.007 13.817 -3.705 1.00 96.50 547 LEU A CA 1
ATOM 4280 C C . LEU A 1 547 ? 4.403 13.864 -2.227 1.00 96.50 547 LEU A C 1
ATOM 4282 O O . LEU A 1 547 ? 4.148 12.898 -1.513 1.00 96.50 547 LEU A O 1
ATOM 4286 N N . GLU A 1 548 ? 4.994 14.963 -1.756 1.00 96.88 548 GLU A N 1
ATOM 4287 C CA . GLU A 1 548 ? 5.433 15.092 -0.364 1.00 96.88 548 GLU A CA 1
ATOM 4288 C C . GLU A 1 548 ? 4.228 15.085 0.592 1.00 96.88 548 GLU A C 1
ATOM 4290 O O . GLU A 1 548 ? 4.217 14.291 1.530 1.00 96.88 548 GLU A O 1
ATOM 4295 N N . LYS A 1 549 ? 3.159 15.842 0.294 1.00 96.31 549 LYS A N 1
ATOM 4296 C CA . LYS A 1 549 ? 1.918 15.851 1.095 1.00 96.31 549 LYS A CA 1
ATOM 4297 C C . LYS A 1 549 ? 1.309 14.451 1.253 1.00 96.31 549 LYS A C 1
ATOM 4299 O O . LYS A 1 549 ? 0.963 14.037 2.360 1.00 96.31 549 LYS A O 1
ATOM 4304 N N . CYS A 1 550 ? 1.177 13.703 0.156 1.00 95.31 550 CYS A N 1
ATOM 4305 C CA . CYS A 1 550 ? 0.633 12.343 0.189 1.00 95.31 550 CYS A CA 1
ATOM 4306 C C . CYS A 1 550 ? 1.618 11.336 0.813 1.00 95.31 550 CYS A C 1
ATOM 4308 O O . CYS A 1 550 ? 1.191 10.350 1.403 1.00 95.31 550 CYS A O 1
ATOM 4310 N N . THR A 1 551 ? 2.926 11.602 0.753 1.00 95.44 551 THR A N 1
ATOM 4311 C CA . THR A 1 551 ? 3.966 10.808 1.428 1.00 95.44 551 THR A CA 1
ATOM 4312 C C . THR A 1 551 ? 3.932 10.984 2.947 1.00 95.44 551 THR A C 1
ATOM 4314 O O . THR A 1 551 ? 4.092 10.004 3.673 1.00 95.44 551 THR A O 1
ATOM 4317 N N . GLU A 1 552 ? 3.712 12.204 3.444 1.00 96.06 552 GLU A N 1
ATOM 4318 C CA . GLU A 1 552 ? 3.551 12.489 4.877 1.00 96.06 552 GLU A CA 1
ATOM 4319 C C . GLU A 1 552 ? 2.314 11.789 5.451 1.00 96.06 552 GLU A C 1
ATOM 4321 O O . GLU A 1 552 ? 2.397 11.162 6.506 1.00 96.06 552 GLU A O 1
ATOM 4326 N N . ALA A 1 553 ? 1.204 11.774 4.705 1.00 93.75 553 ALA A N 1
ATOM 4327 C CA . ALA A 1 553 ? -0.006 11.026 5.059 1.00 93.75 553 ALA A CA 1
ATOM 4328 C C . ALA A 1 553 ? 0.185 9.490 5.122 1.00 93.75 553 ALA A C 1
ATOM 4330 O O . ALA A 1 553 ? -0.705 8.785 5.594 1.00 93.75 553 ALA A O 1
ATOM 4331 N N . LEU A 1 554 ? 1.334 8.968 4.670 1.00 95.06 554 LEU A N 1
ATOM 4332 C CA . LEU A 1 554 ? 1.703 7.548 4.714 1.00 95.06 554 LEU A CA 1
ATOM 4333 C C . LEU A 1 554 ? 2.870 7.245 5.674 1.00 95.06 554 LEU A C 1
ATOM 4335 O O . LEU A 1 554 ? 3.288 6.087 5.760 1.00 95.06 554 LEU A O 1
ATOM 4339 N N . ASP A 1 555 ? 3.407 8.230 6.410 1.00 95.25 555 ASP A N 1
ATOM 4340 C CA . ASP A 1 555 ? 4.543 8.016 7.325 1.00 95.25 555 ASP A CA 1
ATOM 4341 C C . ASP A 1 555 ? 4.227 6.938 8.381 1.00 95.25 555 ASP A C 1
ATOM 4343 O O . ASP A 1 555 ? 5.015 6.008 8.561 1.00 95.25 555 ASP A O 1
ATOM 4347 N N . ASP A 1 556 ? 3.075 7.017 9.059 1.00 95.38 556 ASP A N 1
ATOM 4348 C CA . ASP A 1 556 ? 2.719 6.065 10.124 1.00 95.38 556 ASP A CA 1
ATOM 4349 C C . ASP A 1 556 ? 2.274 4.694 9.603 1.00 95.38 556 ASP A C 1
ATOM 4351 O O . ASP A 1 556 ? 2.609 3.681 10.222 1.00 95.38 556 ASP A O 1
ATOM 4355 N N . TYR A 1 557 ? 1.647 4.627 8.425 1.00 95.88 557 TYR A N 1
ATOM 4356 C CA . TYR A 1 557 ? 1.4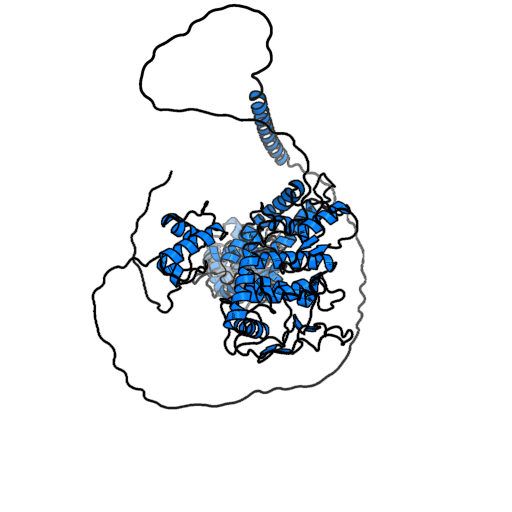31 3.360 7.720 1.00 95.88 557 TYR A CA 1
ATOM 4357 C C . TYR A 1 557 ? 2.763 2.683 7.377 1.00 95.88 557 TYR A C 1
ATOM 4359 O O . TYR A 1 557 ? 2.989 1.528 7.737 1.00 95.88 557 TYR A O 1
ATOM 4367 N N . SER A 1 558 ? 3.700 3.421 6.775 1.00 95.12 558 SER A N 1
ATOM 4368 C CA . SER A 1 558 ? 5.024 2.899 6.424 1.00 95.12 558 SER A CA 1
ATOM 4369 C C . SER A 1 558 ? 5.837 2.477 7.652 1.00 95.12 558 SER A C 1
ATOM 4371 O O . SER A 1 558 ? 6.566 1.484 7.588 1.00 95.12 558 SER A O 1
ATOM 4373 N N . ARG A 1 559 ? 5.705 3.190 8.782 1.00 95.62 559 ARG A N 1
ATOM 4374 C CA . ARG A 1 559 ? 6.305 2.814 10.075 1.00 95.62 559 ARG A CA 1
ATOM 4375 C C . ARG A 1 559 ? 5.665 1.562 10.674 1.00 95.62 559 ARG A C 1
ATOM 4377 O O . ARG A 1 559 ? 6.388 0.782 11.281 1.00 95.62 559 ARG A O 1
ATOM 4384 N N . ALA A 1 560 ? 4.352 1.371 10.538 1.00 94.12 560 ALA A N 1
ATOM 4385 C CA . ALA A 1 560 ? 3.664 0.173 11.016 1.00 94.12 560 ALA A CA 1
ATOM 4386 C C . ALA A 1 560 ? 4.035 -1.052 10.169 1.00 94.12 560 ALA A C 1
ATOM 4388 O O . ALA A 1 560 ? 4.562 -2.025 10.703 1.00 94.12 560 ALA A O 1
ATOM 4389 N N . LEU A 1 561 ? 3.866 -0.955 8.848 1.00 93.38 561 LEU A N 1
ATOM 4390 C CA . LEU A 1 561 ? 4.189 -2.005 7.882 1.00 93.38 561 LEU A CA 1
ATOM 4391 C C . LEU A 1 561 ? 5.668 -2.421 7.958 1.00 93.38 561 LEU A C 1
ATOM 4393 O O . LEU A 1 561 ? 5.992 -3.601 7.933 1.00 93.38 561 LEU A O 1
ATOM 4397 N N . GLY A 1 562 ? 6.571 -1.455 8.160 1.00 92.75 562 GLY A N 1
ATOM 4398 C CA . GLY A 1 562 ? 8.006 -1.690 8.349 1.00 92.75 562 GLY A CA 1
ATOM 4399 C C . GLY A 1 562 ? 8.420 -2.372 9.663 1.00 92.75 562 GLY A C 1
ATOM 4400 O O . GLY A 1 562 ? 9.618 -2.552 9.865 1.00 92.75 562 GLY A O 1
ATOM 4401 N N . ARG A 1 563 ? 7.478 -2.723 10.553 1.00 91.94 563 ARG A N 1
ATOM 4402 C CA . ARG A 1 563 ? 7.713 -3.588 11.730 1.00 91.94 563 ARG A CA 1
ATOM 4403 C C . ARG A 1 563 ? 7.243 -5.031 11.510 1.00 91.94 563 ARG A C 1
ATOM 4405 O O . ARG A 1 563 ? 7.545 -5.885 12.337 1.00 91.94 563 ARG A O 1
ATOM 4412 N N . ILE A 1 564 ? 6.498 -5.296 10.437 1.00 89.00 564 ILE A N 1
ATOM 4413 C CA . ILE A 1 564 ? 5.971 -6.623 10.104 1.00 89.00 564 ILE A CA 1
ATOM 4414 C C . ILE A 1 564 ? 7.041 -7.362 9.290 1.00 89.00 564 ILE A C 1
ATOM 4416 O O . ILE A 1 564 ? 7.607 -6.797 8.354 1.00 89.00 564 ILE A O 1
ATOM 4420 N N . ALA A 1 565 ? 7.358 -8.603 9.667 1.00 80.94 565 ALA A N 1
ATOM 4421 C CA . ALA A 1 565 ? 8.553 -9.308 9.188 1.00 80.94 565 ALA A CA 1
ATOM 4422 C C . ALA A 1 565 ? 8.566 -9.574 7.669 1.00 80.94 565 ALA A C 1
ATOM 4424 O O . ALA A 1 565 ? 9.624 -9.506 7.048 1.00 80.94 565 ALA A O 1
ATOM 4425 N N . ASP A 1 566 ? 7.403 -9.836 7.072 1.00 85.00 566 ASP A N 1
ATOM 4426 C CA . ASP A 1 566 ? 7.210 -10.011 5.626 1.00 85.00 566 ASP A CA 1
ATOM 4427 C C . ASP A 1 566 ? 6.728 -8.728 4.918 1.00 85.00 566 ASP A C 1
ATOM 4429 O O . ASP A 1 566 ? 6.580 -8.713 3.698 1.00 85.00 566 ASP A O 1
ATOM 4433 N N . GLN A 1 567 ? 6.506 -7.643 5.672 1.00 83.12 567 GLN A N 1
ATOM 4434 C CA . GLN A 1 567 ? 5.883 -6.392 5.224 1.00 83.12 567 GLN A CA 1
ATOM 4435 C C . GLN A 1 567 ? 4.508 -6.576 4.538 1.00 83.12 567 GLN A C 1
ATOM 4437 O O . GLN A 1 567 ? 4.118 -5.724 3.740 1.00 83.12 567 GLN A O 1
ATOM 4442 N N . LYS A 1 568 ? 3.738 -7.629 4.867 1.00 88.75 568 LYS A N 1
ATOM 4443 C CA . LYS A 1 568 ? 2.312 -7.705 4.497 1.00 88.75 568 LYS A CA 1
ATOM 4444 C C . LYS A 1 568 ? 1.461 -6.781 5.386 1.00 88.75 568 LYS A C 1
ATOM 4446 O O . LYS A 1 568 ? 1.722 -6.683 6.587 1.00 88.75 568 LYS A O 1
ATOM 4451 N N . PRO A 1 569 ? 0.426 -6.110 4.846 1.00 92.75 569 PRO A N 1
ATOM 4452 C CA . PRO A 1 569 ? -0.466 -5.276 5.645 1.00 92.75 569 PRO A CA 1
ATOM 4453 C C . PRO A 1 569 ? -1.397 -6.114 6.532 1.00 92.75 569 PRO A C 1
ATOM 4455 O O . PRO A 1 569 ? -1.961 -7.115 6.100 1.00 92.75 569 PRO A O 1
ATOM 4458 N N . ASN A 1 570 ? -1.604 -5.652 7.766 1.00 95.38 570 ASN A N 1
ATOM 4459 C CA . ASN A 1 570 ? -2.640 -6.124 8.691 1.00 95.38 570 ASN A CA 1
ATOM 4460 C C . ASN A 1 570 ? -3.553 -4.947 9.107 1.00 95.38 570 ASN A C 1
ATOM 4462 O O . ASN A 1 570 ? -3.309 -3.804 8.704 1.00 95.38 570 ASN A O 1
ATOM 4466 N N . LEU A 1 571 ? -4.605 -5.184 9.903 1.00 97.19 571 LEU A N 1
ATOM 4467 C CA . LEU A 1 571 ? -5.530 -4.108 10.298 1.00 97.19 571 LEU A CA 1
ATOM 4468 C C . LEU A 1 571 ? -4.850 -3.030 11.161 1.00 97.19 571 LEU A C 1
ATOM 4470 O O . LEU A 1 571 ? -5.147 -1.849 10.983 1.00 97.19 571 LEU A O 1
ATOM 4474 N N . LEU A 1 572 ? -3.892 -3.390 12.026 1.00 96.56 572 LEU A N 1
ATOM 4475 C CA . LEU A 1 572 ? -3.064 -2.421 12.763 1.00 96.56 572 LEU A CA 1
ATOM 4476 C C . LEU A 1 572 ? -2.289 -1.477 11.826 1.00 96.56 572 LEU A C 1
ATOM 4478 O O . LEU A 1 572 ? -2.206 -0.279 12.109 1.00 96.56 572 LEU A O 1
ATOM 4482 N N . ALA A 1 573 ? -1.741 -1.983 10.719 1.00 96.12 573 ALA A N 1
ATOM 4483 C CA . ALA A 1 573 ? -1.100 -1.157 9.702 1.00 96.12 573 ALA A CA 1
ATOM 4484 C C . ALA A 1 573 ? -2.142 -0.317 8.950 1.00 96.12 573 ALA A C 1
ATOM 4486 O O . ALA A 1 573 ? -2.057 0.909 8.977 1.00 96.12 573 ALA A O 1
ATOM 4487 N N . ALA A 1 574 ? -3.158 -0.947 8.350 1.00 96.00 574 ALA A N 1
ATOM 4488 C CA . ALA A 1 574 ? -4.182 -0.268 7.551 1.00 96.00 574 ALA A CA 1
ATOM 4489 C C . ALA A 1 574 ? -4.922 0.839 8.331 1.00 96.00 574 ALA A C 1
ATOM 4491 O O . ALA A 1 574 ? -5.213 1.890 7.769 1.00 96.00 574 ALA A O 1
ATOM 4492 N N . SER A 1 575 ? -5.120 0.672 9.644 1.00 95.94 575 SER A N 1
ATOM 4493 C CA . SER A 1 575 ? -5.612 1.699 10.580 1.00 95.94 575 SER A CA 1
ATOM 4494 C C . SER A 1 575 ? -4.883 3.048 10.479 1.00 95.94 575 SER A C 1
ATOM 4496 O O . SER A 1 575 ? -5.483 4.087 10.742 1.00 95.94 575 SER A O 1
ATOM 4498 N N . LYS A 1 576 ? -3.602 3.059 10.084 1.00 95.69 576 LYS A N 1
ATOM 4499 C CA . LYS A 1 576 ? -2.779 4.277 9.957 1.00 95.69 576 LYS A CA 1
ATOM 4500 C C . LYS A 1 576 ? -2.877 4.948 8.582 1.00 95.69 576 LYS A C 1
ATOM 4502 O O . LYS A 1 576 ? -2.168 5.920 8.339 1.00 95.69 576 LYS A O 1
ATOM 4507 N N . LEU A 1 577 ? -3.730 4.442 7.690 1.00 94.56 577 LEU A N 1
ATOM 4508 C CA . LEU A 1 577 ? -4.052 5.079 6.414 1.00 94.56 577 LEU A CA 1
ATOM 4509 C C . LEU A 1 577 ? -5.153 6.149 6.571 1.00 94.56 577 LEU A C 1
ATOM 4511 O O . LEU A 1 577 ? -5.992 6.037 7.474 1.00 94.56 577 LEU A O 1
ATOM 4515 N N . PRO A 1 578 ? -5.211 7.147 5.666 1.00 90.31 578 PRO A N 1
ATOM 4516 C CA . PRO A 1 578 ? -6.340 8.071 5.551 1.00 90.31 578 PRO A CA 1
ATOM 4517 C C . PRO A 1 578 ? -7.676 7.351 5.320 1.00 90.31 578 PRO A C 1
ATOM 4519 O O . PRO A 1 578 ? -7.732 6.338 4.617 1.00 90.31 578 PRO A O 1
ATOM 4522 N N . ASP A 1 579 ? -8.765 7.910 5.855 1.00 87.12 579 ASP A N 1
ATOM 4523 C CA . ASP A 1 579 ? -10.103 7.288 5.861 1.00 87.12 579 ASP A CA 1
ATOM 4524 C C . ASP A 1 579 ? -10.569 6.880 4.453 1.00 87.12 579 ASP A C 1
ATOM 4526 O O . ASP A 1 579 ? -11.097 5.787 4.256 1.00 87.12 579 ASP A O 1
ATOM 4530 N N . ALA A 1 580 ? -10.268 7.726 3.459 1.00 84.25 580 ALA A N 1
ATOM 4531 C CA . ALA A 1 580 ? -10.613 7.545 2.049 1.00 84.25 580 ALA A CA 1
ATOM 4532 C C . ALA A 1 580 ? -10.041 6.271 1.395 1.00 84.25 580 ALA A C 1
ATOM 4534 O O . ALA A 1 580 ? -10.540 5.869 0.347 1.00 84.25 580 ALA A O 1
ATOM 4535 N N . ILE A 1 581 ? -9.008 5.647 1.981 1.00 90.12 581 ILE A N 1
ATOM 4536 C CA . ILE A 1 581 ? -8.399 4.403 1.470 1.00 90.12 581 ILE A CA 1
ATOM 4537 C C . ILE A 1 581 ? -8.302 3.282 2.519 1.00 90.12 581 ILE A C 1
ATOM 4539 O O . ILE A 1 581 ? -8.125 2.119 2.153 1.00 90.12 581 ILE A O 1
ATOM 4543 N N . ARG A 1 582 ? -8.467 3.592 3.816 1.00 93.62 582 ARG A N 1
ATOM 4544 C CA . ARG A 1 582 ? -8.338 2.646 4.941 1.00 93.62 582 ARG A CA 1
ATOM 4545 C C . ARG A 1 582 ? -9.172 1.373 4.757 1.00 93.62 582 ARG A C 1
ATOM 4547 O O . ARG A 1 582 ? -8.625 0.273 4.840 1.00 93.62 582 ARG A O 1
ATOM 4554 N N . ARG A 1 583 ? -10.483 1.501 4.497 1.00 92.69 583 ARG A N 1
ATOM 4555 C CA . ARG A 1 583 ? -11.375 0.331 4.348 1.00 92.69 583 ARG A CA 1
ATOM 4556 C C . ARG A 1 583 ? -11.107 -0.440 3.052 1.00 92.69 583 ARG A C 1
ATOM 4558 O O . ARG A 1 583 ? -11.183 -1.663 3.060 1.00 92.69 583 ARG A O 1
ATOM 4565 N N . GLN A 1 584 ? -10.728 0.245 1.968 1.00 90.69 584 GLN A N 1
ATOM 4566 C CA . GLN A 1 584 ? -10.372 -0.410 0.705 1.00 90.69 584 GLN A CA 1
ATOM 4567 C C . GLN A 1 584 ? -9.124 -1.291 0.862 1.00 90.69 584 GLN A C 1
ATOM 4569 O O . GLN A 1 584 ? -9.148 -2.439 0.432 1.00 90.69 584 GLN A O 1
ATOM 4574 N N . MET A 1 585 ? -8.076 -0.798 1.537 1.00 91.44 585 MET A N 1
ATOM 4575 C CA . MET A 1 585 ? -6.900 -1.612 1.866 1.00 91.44 585 MET A CA 1
ATOM 4576 C C . MET A 1 585 ? -7.282 -2.813 2.743 1.00 91.44 585 MET A C 1
ATOM 4578 O O . MET A 1 585 ? -6.927 -3.943 2.418 1.00 91.44 585 MET A O 1
ATOM 4582 N N . ALA A 1 586 ? -8.062 -2.603 3.809 1.00 94.75 586 ALA A N 1
ATOM 4583 C CA . ALA A 1 586 ? -8.454 -3.678 4.724 1.00 94.75 586 ALA A CA 1
ATOM 4584 C C . ALA A 1 586 ? -9.195 -4.851 4.047 1.00 94.75 586 ALA A C 1
ATOM 4586 O O . ALA A 1 586 ? -9.013 -5.997 4.455 1.00 94.75 586 ALA A O 1
ATOM 4587 N N . LEU A 1 587 ? -9.959 -4.588 2.980 1.00 92.94 587 LEU A N 1
ATOM 4588 C CA . LEU A 1 587 ? -10.642 -5.611 2.173 1.00 92.94 587 LEU A CA 1
ATOM 4589 C C . LEU A 1 587 ? -9.705 -6.423 1.253 1.00 92.94 587 LEU A C 1
ATOM 4591 O O . LEU A 1 587 ? -10.121 -7.455 0.730 1.00 92.94 587 LEU A O 1
ATOM 4595 N N . THR A 1 588 ? -8.458 -5.982 1.051 1.00 92.31 588 THR A N 1
ATOM 4596 C CA . THR A 1 588 ? -7.436 -6.712 0.268 1.00 92.31 588 THR A CA 1
ATOM 4597 C C . THR A 1 588 ? -6.515 -7.590 1.121 1.00 92.31 588 THR A C 1
ATOM 4599 O O . THR A 1 588 ? -5.704 -8.336 0.576 1.00 92.31 588 THR A O 1
ATOM 4602 N N . ILE A 1 589 ? -6.641 -7.534 2.452 1.00 94.75 589 ILE A N 1
ATOM 4603 C CA . ILE A 1 589 ? -5.786 -8.286 3.379 1.00 94.75 589 ILE A CA 1
ATOM 4604 C C . ILE A 1 589 ? -6.128 -9.784 3.338 1.00 94.75 589 ILE A C 1
ATOM 4606 O O . ILE A 1 589 ? -7.287 -10.193 3.446 1.00 94.75 589 ILE A O 1
ATOM 4610 N N . GLU A 1 590 ? -5.088 -10.609 3.217 1.00 92.50 590 GLU A N 1
ATOM 4611 C CA . GLU A 1 590 ? -5.173 -12.071 3.228 1.00 92.50 590 GLU A CA 1
ATOM 4612 C C . GLU A 1 590 ? -5.860 -12.583 4.509 1.00 92.50 590 GLU A C 1
ATOM 4614 O O . GLU A 1 590 ? -5.617 -12.089 5.608 1.00 92.50 590 GLU A O 1
ATOM 4619 N N . GLY A 1 591 ? -6.771 -13.550 4.368 1.00 94.06 591 GLY A N 1
ATOM 4620 C CA . GLY A 1 591 ? -7.613 -14.028 5.473 1.00 94.06 591 GLY A CA 1
ATOM 4621 C C . GLY A 1 591 ? -8.817 -13.136 5.820 1.00 94.06 591 GLY A C 1
ATOM 4622 O O . GLY A 1 591 ? -9.614 -13.534 6.663 1.00 94.06 591 GLY A O 1
ATOM 4623 N N . ARG A 1 592 ? -8.986 -11.976 5.159 1.00 96.50 592 ARG A N 1
ATOM 4624 C CA . ARG A 1 592 ? -10.137 -11.053 5.297 1.00 96.50 592 ARG A CA 1
ATOM 4625 C C . ARG A 1 592 ? -10.511 -10.736 6.763 1.00 96.50 592 ARG A C 1
ATOM 4627 O O . ARG A 1 592 ? -11.656 -10.932 7.170 1.00 96.50 592 ARG A O 1
ATOM 4634 N N . PRO A 1 593 ? -9.572 -10.221 7.582 1.00 97.62 593 PRO A N 1
ATOM 4635 C CA . PRO A 1 593 ? -9.807 -9.987 9.009 1.00 97.62 593 PRO A CA 1
ATOM 4636 C C . PRO A 1 593 ? -10.890 -8.937 9.304 1.00 97.62 593 PRO A C 1
ATOM 4638 O O . PRO A 1 593 ? -11.475 -8.970 10.383 1.00 97.62 593 PRO A O 1
ATOM 4641 N N . LEU A 1 594 ? -11.187 -8.027 8.366 1.00 97.25 594 LEU A N 1
ATOM 4642 C CA . LEU A 1 594 ? -12.291 -7.074 8.510 1.00 97.25 594 LEU A CA 1
ATOM 4643 C C . LEU A 1 594 ? -13.648 -7.797 8.529 1.00 97.25 594 LEU A C 1
ATOM 4645 O O . LEU A 1 594 ? -14.439 -7.582 9.442 1.00 97.25 594 LEU A O 1
ATOM 4649 N N . ASP A 1 595 ? -13.874 -8.715 7.587 1.00 97.19 595 ASP A N 1
ATOM 4650 C CA . ASP A 1 595 ? -15.077 -9.548 7.505 1.00 97.19 595 ASP A CA 1
ATOM 4651 C C . ASP A 1 595 ? -15.275 -10.412 8.762 1.00 97.19 595 ASP A C 1
ATOM 4653 O O . ASP A 1 595 ? -16.405 -10.635 9.188 1.00 97.19 595 ASP A O 1
ATOM 4657 N N . LEU A 1 596 ? -14.185 -10.883 9.385 1.00 96.94 596 LEU A N 1
ATOM 4658 C CA . LEU A 1 596 ? -14.250 -11.627 10.650 1.00 96.94 596 LEU A CA 1
ATOM 4659 C C . LEU A 1 596 ? -14.761 -10.749 11.802 1.00 96.94 596 LEU A C 1
ATOM 4661 O O . LEU A 1 596 ? -15.524 -11.224 12.643 1.00 96.94 596 LEU A O 1
ATOM 4665 N N . ILE A 1 597 ? -14.382 -9.469 11.828 1.00 97.25 597 ILE A N 1
ATOM 4666 C CA . ILE A 1 597 ? -14.872 -8.500 12.816 1.00 97.25 597 ILE A CA 1
ATOM 4667 C C . ILE A 1 597 ? -16.332 -8.127 12.524 1.00 97.25 597 ILE A C 1
ATOM 4669 O O . ILE A 1 597 ? -17.157 -8.161 13.436 1.00 97.25 597 ILE A O 1
ATOM 4673 N N . GLU A 1 598 ? -16.681 -7.865 11.261 1.00 96.75 598 GLU A N 1
ATOM 4674 C CA . GLU A 1 598 ? -18.070 -7.629 10.837 1.00 96.75 598 GLU A CA 1
ATOM 4675 C C . GLU A 1 598 ? -18.976 -8.829 11.190 1.00 96.75 598 GLU A C 1
ATOM 4677 O O . GLU A 1 598 ? -20.089 -8.641 11.680 1.00 96.75 598 GLU A O 1
ATOM 4682 N N . ALA A 1 599 ? -18.484 -10.067 11.062 1.00 97.00 599 ALA A N 1
ATOM 4683 C CA . ALA A 1 599 ? -19.207 -11.274 11.466 1.00 97.00 599 ALA A CA 1
ATOM 4684 C C . ALA A 1 599 ? -19.398 -11.402 12.992 1.00 97.00 599 ALA A C 1
ATOM 4686 O O . ALA A 1 599 ? -20.472 -11.826 13.426 1.00 97.00 599 ALA A O 1
ATOM 4687 N N . LEU A 1 600 ? -18.408 -11.023 13.813 1.00 96.75 600 LEU A N 1
ATOM 4688 C CA . LEU A 1 600 ? -18.560 -10.982 15.278 1.00 96.75 600 LEU A CA 1
ATOM 4689 C C . LEU A 1 600 ? -19.648 -9.981 15.694 1.00 96.75 600 LEU A C 1
ATOM 4691 O O . LEU A 1 600 ? -20.492 -10.311 16.527 1.00 96.75 600 LEU A O 1
ATOM 4695 N N . VAL A 1 601 ? -19.669 -8.797 15.070 1.00 96.69 601 VAL A N 1
ATOM 4696 C CA . VAL A 1 601 ? -20.683 -7.756 15.311 1.00 96.69 601 VAL A CA 1
ATOM 4697 C C . VAL A 1 601 ? -22.076 -8.218 14.877 1.00 96.69 601 VAL A C 1
ATOM 4699 O O . VAL A 1 601 ? -23.025 -8.093 15.646 1.00 96.69 601 VAL A O 1
ATOM 4702 N N . LEU A 1 602 ? -22.213 -8.797 13.677 1.00 96.06 602 LEU A N 1
ATOM 4703 C CA . LEU A 1 602 ? -23.506 -9.248 13.143 1.00 96.06 602 LEU A CA 1
ATOM 4704 C C . LEU A 1 602 ? -24.144 -10.365 13.977 1.00 96.06 602 LEU A C 1
ATOM 4706 O O . LEU A 1 602 ? -25.359 -10.376 14.162 1.00 96.06 602 LEU A O 1
ATOM 4710 N N . LYS A 1 603 ? -23.338 -11.300 14.487 1.00 94.62 603 LYS A N 1
ATOM 4711 C CA . LYS A 1 603 ? -23.828 -12.374 15.361 1.00 94.62 603 LYS A CA 1
ATOM 4712 C C . LYS A 1 603 ? -23.952 -11.966 16.831 1.00 94.62 603 LYS A C 1
ATOM 4714 O O . LYS A 1 603 ? -24.665 -12.626 17.583 1.00 94.62 603 LYS A O 1
ATOM 4719 N N . GLN A 1 604 ? -23.224 -10.928 17.245 1.00 90.81 604 GLN A N 1
ATOM 4720 C CA . GLN A 1 604 ? -23.044 -10.527 18.644 1.00 90.81 604 GLN A CA 1
ATOM 4721 C C . GLN A 1 604 ? -22.500 -11.685 19.513 1.00 90.81 604 GLN A C 1
ATOM 4723 O O . GLN A 1 604 ? -22.914 -11.885 20.657 1.00 90.81 604 GLN A O 1
ATOM 4728 N N . GLU A 1 605 ? -21.568 -12.460 18.942 1.00 90.19 605 GLU A N 1
ATOM 4729 C CA . GLU A 1 605 ? -20.818 -13.535 19.607 1.00 90.19 605 GLU A CA 1
ATOM 4730 C C . GLU A 1 605 ? -19.535 -12.965 20.240 1.00 90.19 605 GLU A C 1
ATOM 4732 O O . GLU A 1 605 ? -18.791 -12.250 19.562 1.00 90.19 605 GLU A O 1
ATOM 4737 N N . PRO A 1 606 ? -19.214 -13.272 21.512 1.00 94.94 606 PRO A N 1
ATOM 4738 C CA . PRO A 1 606 ? -17.949 -12.853 22.094 1.00 94.94 606 PRO A CA 1
ATOM 4739 C C . PRO A 1 606 ? -16.778 -13.675 21.554 1.00 94.94 606 PRO A C 1
ATOM 4741 O O . PRO A 1 606 ? -16.888 -14.868 21.274 1.00 94.94 606 PRO A O 1
ATOM 4744 N N . THR A 1 607 ? -15.622 -13.026 21.498 1.00 96.81 607 THR A N 1
ATOM 4745 C CA . THR A 1 607 ? -14.314 -13.635 21.229 1.00 96.81 607 THR A CA 1
ATOM 4746 C C . THR A 1 607 ? -13.395 -13.419 22.437 1.00 96.81 607 THR A C 1
ATOM 4748 O O . THR A 1 607 ? -13.811 -12.815 23.421 1.00 96.81 607 THR A O 1
ATOM 4751 N N . THR A 1 608 ? -12.149 -13.895 22.414 1.00 96.81 608 THR A N 1
ATOM 4752 C CA . THR A 1 608 ? -11.169 -13.580 23.477 1.00 96.81 608 THR A CA 1
ATOM 4753 C C . THR A 1 608 ? -10.344 -12.347 23.122 1.00 96.81 608 THR A C 1
ATOM 4755 O O . THR A 1 608 ? -10.119 -12.069 21.941 1.00 96.81 608 THR A O 1
ATOM 4758 N N . ILE A 1 609 ? -9.831 -11.631 24.131 1.00 96.44 609 ILE A N 1
ATOM 4759 C CA . ILE A 1 609 ? -8.884 -10.518 23.921 1.00 96.44 609 ILE A CA 1
ATOM 4760 C C . ILE A 1 609 ? -7.694 -10.966 23.057 1.00 96.44 609 ILE A C 1
ATOM 4762 O O . ILE A 1 609 ? -7.293 -10.231 22.155 1.00 96.44 609 ILE A O 1
ATOM 4766 N N . LYS A 1 610 ? -7.173 -12.182 23.277 1.00 96.81 610 LYS A N 1
ATOM 4767 C CA . LYS A 1 610 ? -6.127 -12.778 22.436 1.00 96.81 610 LYS A CA 1
ATOM 4768 C C . LYS A 1 610 ? -6.573 -12.925 20.976 1.00 96.81 610 LYS A C 1
ATOM 4770 O O . LYS A 1 610 ? -5.904 -12.392 20.098 1.00 96.81 610 LYS A O 1
ATOM 4775 N N . ALA A 1 611 ? -7.676 -13.627 20.715 1.00 97.31 611 ALA A N 1
ATOM 4776 C CA . ALA A 1 611 ? -8.103 -13.925 19.346 1.00 97.31 611 ALA A CA 1
ATOM 4777 C C . ALA A 1 611 ? -8.428 -12.647 18.552 1.00 97.31 611 ALA A C 1
ATOM 4779 O O . ALA A 1 611 ? -8.045 -12.534 17.392 1.00 97.31 611 ALA A O 1
ATOM 4780 N N . LEU A 1 612 ? -9.051 -11.648 19.190 1.00 97.81 612 LEU A N 1
ATOM 4781 C CA . LEU A 1 612 ? -9.288 -10.341 18.571 1.00 97.81 612 LEU A CA 1
ATOM 4782 C C . LEU A 1 612 ? -7.975 -9.607 18.256 1.00 97.81 612 LEU A C 1
ATOM 4784 O O . LEU A 1 612 ? -7.826 -9.051 17.170 1.00 97.81 612 LEU A O 1
ATOM 4788 N N . ALA A 1 613 ? -7.006 -9.630 19.174 1.00 97.19 613 ALA A N 1
ATOM 4789 C CA . ALA A 1 613 ? -5.689 -9.043 18.947 1.00 97.19 613 ALA A CA 1
ATOM 4790 C C . ALA A 1 613 ? -4.932 -9.729 17.793 1.00 97.19 613 ALA A C 1
ATOM 4792 O O . ALA A 1 613 ? -4.321 -9.041 16.974 1.00 97.19 613 ALA A O 1
ATOM 4793 N N . GLU A 1 614 ? -5.039 -11.056 17.674 1.00 96.25 614 GLU A N 1
ATOM 4794 C CA . GLU A 1 614 ? -4.493 -11.841 16.560 1.00 96.25 614 GLU A CA 1
ATOM 4795 C C . GLU A 1 614 ? -5.182 -11.498 15.224 1.00 96.25 614 GLU A C 1
ATOM 4797 O O . GLU A 1 614 ? -4.484 -11.218 14.251 1.00 96.25 614 GLU A O 1
ATOM 4802 N N . THR A 1 615 ? -6.521 -11.412 15.172 1.00 97.12 615 THR A N 1
ATOM 4803 C CA . THR A 1 615 ? -7.270 -10.980 13.968 1.00 97.12 615 THR A CA 1
ATOM 4804 C C . THR A 1 615 ? -6.888 -9.567 13.516 1.00 97.12 615 THR A C 1
ATOM 4806 O O . THR A 1 615 ? -6.763 -9.302 12.322 1.00 97.12 615 THR A O 1
ATOM 4809 N N . VAL A 1 616 ? -6.682 -8.647 14.460 1.00 96.56 616 VAL A N 1
ATOM 4810 C CA . VAL A 1 616 ? -6.329 -7.250 14.164 1.00 96.56 616 VAL A CA 1
ATOM 4811 C C . VAL A 1 616 ? -4.830 -7.079 13.846 1.00 96.56 616 VAL A C 1
ATOM 4813 O O . VAL A 1 616 ? -4.432 -6.133 13.158 1.00 96.56 616 VAL A O 1
ATOM 4816 N N . GLY A 1 617 ? -3.983 -8.003 14.306 1.00 95.06 617 GLY A N 1
ATOM 4817 C CA . GLY A 1 617 ? -2.529 -7.933 14.167 1.00 95.06 617 GLY A CA 1
ATOM 4818 C C . GLY A 1 617 ? -1.849 -7.018 15.194 1.00 95.06 617 GLY A C 1
ATOM 4819 O O . GLY A 1 617 ? -0.823 -6.407 14.888 1.00 95.06 617 GLY A O 1
ATOM 4820 N N . VAL A 1 618 ? -2.419 -6.902 16.399 1.00 95.25 618 VAL A N 1
ATOM 4821 C CA . VAL A 1 618 ? -1.827 -6.188 17.543 1.00 95.25 618 VAL A CA 1
ATOM 4822 C C . VAL A 1 618 ? -1.139 -7.195 18.457 1.00 95.25 618 VAL A C 1
ATOM 4824 O O . VAL A 1 618 ? -1.799 -7.985 19.123 1.00 95.25 618 VAL A O 1
ATOM 4827 N N . ASP A 1 619 ? 0.188 -7.128 18.563 1.00 92.69 619 ASP A N 1
ATOM 4828 C CA . ASP A 1 619 ? 0.895 -7.847 19.626 1.00 92.69 619 ASP A CA 1
ATOM 4829 C C . ASP A 1 619 ? 0.524 -7.246 20.991 1.00 92.69 619 ASP A C 1
ATOM 4831 O O . ASP A 1 619 ? 0.872 -6.101 21.289 1.00 92.69 619 ASP A O 1
ATOM 4835 N N . VAL A 1 620 ? -0.199 -8.012 21.807 1.00 89.62 620 VAL A N 1
ATOM 4836 C CA . VAL A 1 620 ? -0.586 -7.668 23.186 1.00 89.62 620 VAL A CA 1
ATOM 4837 C C . VAL A 1 620 ? 0.398 -8.198 24.238 1.00 89.62 620 VAL A C 1
ATOM 4839 O O . VAL A 1 620 ? 0.267 -7.838 25.408 1.00 89.62 620 VAL A O 1
ATOM 4842 N N . GLY A 1 621 ? 1.392 -8.999 23.840 1.00 88.12 621 GLY A N 1
ATOM 4843 C CA . GLY A 1 621 ? 2.340 -9.667 24.728 1.00 88.12 621 GLY A CA 1
ATOM 4844 C C . GLY A 1 621 ? 1.733 -10.808 25.557 1.00 88.12 621 GLY A C 1
ATOM 4845 O O . GLY A 1 621 ? 0.573 -11.188 25.406 1.00 88.12 621 GLY A O 1
ATOM 4846 N N . SER A 1 622 ? 2.533 -11.362 26.473 1.00 85.50 622 SER A N 1
ATOM 4847 C CA . SER A 1 622 ? 2.101 -12.409 27.414 1.00 85.50 622 SER A CA 1
ATOM 4848 C C . SER A 1 622 ? 1.227 -11.888 28.562 1.00 85.50 622 SER A C 1
ATOM 4850 O O . SER A 1 622 ? 0.540 -12.672 29.215 1.00 85.50 622 SER A O 1
ATOM 4852 N N . THR A 1 623 ? 1.232 -10.576 28.812 1.00 87.19 623 THR A N 1
ATOM 4853 C CA . THR A 1 623 ? 0.403 -9.911 29.821 1.00 87.19 623 THR A CA 1
ATOM 4854 C C . THR A 1 623 ? -0.265 -8.675 29.231 1.00 87.19 623 THR A C 1
ATOM 4856 O O . THR A 1 623 ? 0.379 -7.763 28.714 1.00 87.19 623 THR A O 1
ATOM 4859 N N . VAL A 1 624 ? -1.594 -8.636 29.324 1.00 90.94 624 VAL A N 1
ATOM 4860 C CA . VAL A 1 624 ? -2.404 -7.546 28.780 1.00 90.94 624 VAL A CA 1
ATOM 4861 C C . VAL A 1 624 ? -2.115 -6.253 29.548 1.00 90.94 624 VAL A C 1
ATOM 4863 O O . VAL A 1 624 ? -2.237 -6.198 30.771 1.00 90.94 624 VAL A O 1
ATOM 4866 N N . SER A 1 625 ? -1.762 -5.187 28.829 1.00 93.69 625 SER A N 1
ATOM 4867 C CA . SER A 1 625 ? -1.533 -3.856 29.402 1.00 93.69 625 SER A CA 1
ATOM 4868 C C . SER A 1 625 ? -2.579 -2.851 28.921 1.00 93.69 625 SER A C 1
ATOM 4870 O O . SER A 1 625 ? -3.089 -2.956 27.804 1.00 93.69 625 SER A O 1
ATOM 4872 N N . LYS A 1 626 ? -2.865 -1.815 29.726 1.00 93.38 626 LYS A N 1
ATOM 4873 C CA . LYS A 1 626 ? -3.788 -0.736 29.322 1.00 93.38 626 LYS A CA 1
ATOM 4874 C C . LYS A 1 626 ? -3.356 -0.050 28.022 1.00 93.38 626 LYS A C 1
ATOM 4876 O O . LYS A 1 626 ? -4.208 0.282 27.210 1.00 93.38 626 LYS A O 1
ATOM 4881 N N . ALA A 1 627 ? -2.052 0.115 27.790 1.00 93.88 627 ALA A N 1
ATOM 4882 C CA . ALA A 1 627 ? -1.539 0.678 26.540 1.00 93.88 627 ALA A CA 1
ATOM 4883 C C . ALA A 1 627 ? -1.893 -0.199 25.326 1.00 93.88 627 ALA A C 1
ATOM 4885 O O . ALA A 1 627 ? -2.340 0.322 24.308 1.00 93.88 627 ALA A O 1
ATOM 4886 N N . LYS A 1 628 ? -1.769 -1.528 25.452 1.00 94.31 628 LYS A N 1
ATOM 4887 C CA . LYS A 1 628 ? -2.093 -2.477 24.378 1.00 94.31 628 LYS A CA 1
ATOM 4888 C C . LYS A 1 628 ? -3.591 -2.671 24.153 1.00 94.31 628 LYS A C 1
ATOM 4890 O O . LYS A 1 628 ? -4.009 -2.742 23.003 1.00 94.31 628 LYS A O 1
ATOM 4895 N N . LEU A 1 629 ? -4.414 -2.637 25.203 1.00 95.00 629 LEU A N 1
ATOM 4896 C CA . LEU A 1 629 ? -5.872 -2.569 25.034 1.00 95.00 629 LEU A CA 1
ATOM 4897 C C . LEU A 1 629 ? -6.305 -1.264 24.358 1.00 95.00 629 LEU A C 1
ATOM 4899 O O . LEU A 1 629 ? -7.215 -1.285 23.534 1.00 95.00 629 LEU A O 1
ATOM 4903 N N . ARG A 1 630 ? -5.638 -0.136 24.644 1.00 95.62 630 ARG A N 1
ATOM 4904 C CA . ARG A 1 630 ? -5.916 1.140 23.971 1.00 95.62 630 ARG A CA 1
ATOM 4905 C C . ARG A 1 630 ? -5.469 1.132 22.507 1.00 95.62 630 ARG A C 1
ATOM 4907 O O . ARG A 1 630 ? -6.180 1.668 21.668 1.00 95.62 630 ARG A O 1
ATOM 4914 N N . GLU A 1 631 ? -4.342 0.493 22.188 1.00 95.94 631 GLU A N 1
ATOM 4915 C CA . GLU A 1 631 ? -3.905 0.265 20.801 1.00 95.94 631 GLU A CA 1
ATOM 4916 C C . GLU A 1 631 ? -4.920 -0.594 20.029 1.00 95.94 631 GLU A C 1
ATOM 4918 O O . GLU A 1 631 ? -5.352 -0.187 18.953 1.00 95.94 631 GLU A O 1
ATOM 4923 N N . LEU A 1 632 ? -5.370 -1.715 20.606 1.00 97.12 632 LEU A N 1
ATOM 4924 C CA . LEU A 1 632 ? -6.401 -2.577 20.017 1.00 97.12 632 LEU A CA 1
ATOM 4925 C C . LEU A 1 632 ? -7.726 -1.826 19.807 1.00 97.12 632 LEU A C 1
ATOM 4927 O O . LEU A 1 632 ? -8.269 -1.839 18.704 1.00 97.12 632 LEU A O 1
ATOM 4931 N N . SER A 1 633 ? -8.194 -1.106 20.831 1.00 96.81 633 SER A N 1
ATOM 4932 C CA . SER A 1 633 ? -9.419 -0.295 20.763 1.00 96.81 633 SER A CA 1
ATOM 4933 C C . SER A 1 633 ? -9.319 0.775 19.673 1.00 96.81 633 SER A C 1
ATOM 4935 O O . SER A 1 633 ? -10.253 0.942 18.898 1.00 96.81 633 SER A O 1
ATOM 4937 N N . ALA A 1 634 ? -8.180 1.470 19.560 1.00 96.81 634 ALA A N 1
ATOM 4938 C CA . ALA A 1 634 ? -7.973 2.506 18.546 1.00 96.81 634 ALA A CA 1
ATOM 4939 C C . ALA A 1 634 ? -7.936 1.947 17.114 1.00 96.81 634 ALA A C 1
ATOM 4941 O O . ALA A 1 634 ? -8.334 2.640 16.177 1.00 96.81 634 ALA A O 1
ATOM 4942 N N . VAL A 1 635 ? -7.464 0.710 16.922 1.00 97.38 635 VAL A N 1
ATOM 4943 C CA . VAL A 1 635 ? -7.527 0.060 15.608 1.00 97.38 635 VAL A CA 1
ATOM 4944 C C . VAL A 1 635 ? -8.969 -0.290 15.256 1.00 97.38 635 VAL A C 1
ATOM 4946 O O . VAL A 1 635 ? -9.420 0.120 14.188 1.00 97.38 635 VAL A O 1
ATOM 4949 N N . CYS A 1 636 ? -9.709 -0.959 16.144 1.00 97.19 636 CYS A N 1
ATOM 4950 C CA . CYS A 1 636 ? -11.122 -1.280 15.918 1.00 97.19 636 CYS A CA 1
ATOM 4951 C C . CYS A 1 636 ? -11.962 -0.015 15.660 1.00 97.19 636 CYS A C 1
ATOM 4953 O O . CYS A 1 636 ? -12.691 0.042 14.667 1.00 97.19 636 CYS A O 1
ATOM 4955 N N . ALA A 1 637 ? -11.763 1.037 16.462 1.00 96.69 637 ALA A N 1
ATOM 4956 C CA . ALA A 1 637 ? -12.429 2.330 16.303 1.00 96.69 637 ALA A CA 1
ATOM 4957 C C . ALA A 1 637 ? -12.190 2.934 14.911 1.00 96.69 637 ALA A C 1
ATOM 4959 O O . ALA A 1 637 ? -13.134 3.376 14.264 1.00 96.69 637 ALA A O 1
ATOM 4960 N N . SER A 1 638 ? -10.958 2.852 14.387 1.00 96.19 638 SER A N 1
ATOM 4961 C CA . SER A 1 638 ? -10.630 3.376 13.052 1.00 96.19 638 SER A CA 1
ATOM 4962 C C . SER A 1 638 ? -11.354 2.673 11.888 1.00 96.19 638 SER A C 1
ATOM 4964 O O . SER A 1 638 ? -11.325 3.191 10.769 1.00 96.19 638 SER A O 1
ATOM 4966 N N . PHE A 1 639 ? -12.023 1.540 12.142 1.00 96.06 639 PHE A N 1
ATOM 4967 C CA . PHE A 1 639 ? -12.895 0.821 11.202 1.00 96.06 639 PHE A CA 1
ATOM 4968 C C . PHE A 1 639 ? -14.398 0.898 11.548 1.00 96.06 639 PHE A C 1
ATOM 4970 O O . PHE A 1 639 ? -15.195 0.296 10.834 1.00 96.06 639 PHE A O 1
ATOM 4977 N N . GLY A 1 640 ? -14.795 1.647 12.586 1.00 95.62 640 GLY A N 1
ATOM 4978 C CA . GLY A 1 640 ? -16.192 1.773 13.029 1.00 95.62 640 GLY A CA 1
ATOM 4979 C C . GLY A 1 640 ? -16.633 0.739 14.072 1.00 95.62 640 GLY A C 1
ATOM 4980 O O . GLY A 1 640 ? -17.826 0.455 14.178 1.00 95.62 640 GLY A O 1
ATOM 4981 N N . PHE A 1 641 ? -15.698 0.159 14.839 1.00 96.94 641 PHE A N 1
ATOM 4982 C CA . PHE A 1 641 ? -16.002 -0.877 15.834 1.00 96.94 641 PHE A CA 1
ATOM 4983 C C . PHE A 1 641 ? -15.519 -0.539 17.247 1.00 96.94 641 PHE A C 1
ATOM 4985 O O . PHE A 1 641 ? -14.327 -0.330 17.481 1.00 96.94 641 PHE A O 1
ATOM 4992 N N . GLY A 1 642 ? -16.438 -0.570 18.207 1.00 97.00 642 GLY A N 1
ATOM 4993 C CA . GLY A 1 642 ? -16.138 -0.513 19.632 1.00 97.00 642 GLY A CA 1
ATOM 4994 C C . GLY A 1 642 ? -15.872 -1.900 20.208 1.00 97.00 642 GLY A C 1
ATOM 4995 O O . GLY A 1 642 ? -16.394 -2.902 19.718 1.00 97.00 642 GLY A O 1
ATOM 4996 N N . ILE A 1 643 ? -15.042 -1.972 21.253 1.00 96.25 643 ILE A N 1
ATOM 4997 C CA . ILE A 1 643 ? -14.706 -3.232 21.936 1.00 96.25 643 ILE A CA 1
ATOM 4998 C C . ILE A 1 643 ? -14.907 -3.097 23.444 1.00 96.25 643 ILE A C 1
ATOM 5000 O O . ILE A 1 643 ? -14.492 -2.106 24.050 1.00 96.25 643 ILE A O 1
ATOM 5004 N N . SER A 1 644 ? -15.532 -4.086 24.083 1.00 94.62 644 SER A N 1
ATOM 5005 C CA . SER A 1 644 ? -15.902 -3.988 25.506 1.00 94.62 644 SER A CA 1
ATOM 5006 C C . SER A 1 644 ? -14.713 -4.018 26.482 1.00 94.62 644 SER A C 1
ATOM 5008 O O . SER A 1 644 ? -14.879 -3.668 27.647 1.00 94.62 644 SER A O 1
ATOM 5010 N N . CYS A 1 645 ? -13.504 -4.375 26.031 1.00 93.50 645 CYS A N 1
ATOM 5011 C CA . CYS A 1 645 ? -12.281 -4.371 26.847 1.00 93.50 645 CYS A CA 1
ATOM 5012 C C . CYS A 1 645 ? -11.514 -3.027 26.856 1.00 93.50 645 CYS A C 1
ATOM 5014 O O . CYS A 1 645 ? -10.403 -2.953 27.383 1.00 93.50 645 CYS A O 1
ATOM 5016 N N . ASP A 1 646 ? -12.091 -1.963 26.292 1.00 94.75 646 ASP A N 1
ATOM 5017 C CA . ASP A 1 646 ? -11.493 -0.625 26.210 1.00 94.75 646 ASP A CA 1
ATOM 5018 C C . ASP A 1 646 ? -11.072 -0.071 27.594 1.00 94.75 646 ASP A C 1
ATOM 5020 O O . ASP A 1 646 ? -11.889 -0.031 28.522 1.00 94.75 646 ASP A O 1
ATOM 5024 N N . PRO A 1 647 ? -9.818 0.385 27.782 1.00 93.94 647 PRO A N 1
ATOM 5025 C CA . PRO A 1 647 ? -9.319 0.866 29.070 1.00 93.94 647 PRO A CA 1
ATOM 5026 C C . PRO A 1 647 ? -9.870 2.232 29.514 1.00 93.94 647 PRO A C 1
ATOM 5028 O O . PRO A 1 647 ? -9.630 2.594 30.668 1.00 93.94 647 PRO A O 1
ATOM 5031 N N . GLY A 1 648 ? -10.575 2.980 28.651 1.00 92.75 648 GLY A N 1
ATOM 5032 C CA . GLY A 1 648 ? -11.326 4.186 29.046 1.00 92.75 648 GLY A CA 1
ATOM 5033 C C . GLY A 1 648 ? -12.678 3.874 29.709 1.00 92.75 648 GLY A C 1
ATOM 5034 O O . GLY A 1 648 ? -13.211 4.669 30.489 1.00 92.75 648 GLY A O 1
ATOM 5035 N N . PHE A 1 649 ? -13.210 2.671 29.467 1.00 92.12 649 PHE A N 1
ATOM 5036 C CA . PHE A 1 649 ? -14.532 2.231 29.928 1.00 92.12 649 PHE A CA 1
ATOM 5037 C C . PHE A 1 649 ? -14.461 1.088 30.951 1.00 92.12 649 PHE A C 1
ATOM 5039 O O . PHE A 1 649 ? -15.214 1.080 31.925 1.00 92.12 649 PHE A O 1
ATOM 5046 N N . THR A 1 650 ? -13.495 0.180 30.840 1.00 86.12 650 THR A N 1
ATOM 5047 C CA . THR A 1 650 ? -13.264 -0.878 31.836 1.00 86.12 650 THR A CA 1
ATOM 5048 C C . THR A 1 650 ? -12.667 -0.343 33.144 1.00 86.12 650 THR A C 1
ATOM 5050 O O . THR A 1 650 ? -11.910 0.626 33.173 1.00 86.12 650 THR A O 1
ATOM 5053 N N . SER A 1 651 ? -13.000 -0.992 34.266 1.00 74.62 651 SER A N 1
ATOM 5054 C CA . SER A 1 651 ? -12.450 -0.647 35.595 1.00 74.62 651 SER A CA 1
ATOM 5055 C C . SER A 1 651 ? -11.192 -1.451 35.968 1.00 74.62 651 SER A C 1
ATOM 5057 O O . SER A 1 651 ? -10.460 -1.069 36.880 1.00 74.62 651 SER A O 1
ATOM 5059 N N . LYS A 1 652 ? -10.918 -2.556 35.263 1.00 80.25 652 LYS A N 1
ATOM 5060 C CA . LYS A 1 652 ? -9.771 -3.457 35.463 1.00 80.25 652 LYS A CA 1
ATOM 5061 C C . LYS A 1 652 ? -9.159 -3.827 34.114 1.00 80.25 652 LYS A C 1
ATOM 5063 O O . LYS A 1 652 ? -9.877 -3.923 33.126 1.00 80.25 652 LYS A O 1
ATOM 5068 N N . THR A 1 653 ? -7.852 -4.073 34.087 1.00 80.12 653 THR A N 1
ATOM 5069 C CA . THR A 1 653 ? -7.186 -4.702 32.937 1.00 80.12 653 THR A CA 1
ATOM 5070 C C . THR A 1 653 ? -7.507 -6.200 32.945 1.00 80.12 653 THR A C 1
ATOM 5072 O O . THR A 1 653 ? -7.322 -6.837 33.981 1.00 80.12 653 THR A O 1
ATOM 5075 N N . GLY A 1 654 ? -8.000 -6.740 31.829 1.00 83.75 654 GLY A N 1
ATOM 5076 C CA . GLY A 1 654 ? -8.367 -8.157 31.703 1.00 83.75 654 GLY A CA 1
ATOM 5077 C C . GLY A 1 654 ? -7.190 -9.103 31.435 1.00 83.75 654 GLY A C 1
ATOM 5078 O O . GLY A 1 654 ? -6.043 -8.670 31.324 1.00 83.75 654 GLY A O 1
ATOM 5079 N N . THR A 1 655 ? -7.475 -10.399 31.299 1.00 90.88 655 THR A N 1
ATOM 5080 C CA . THR A 1 655 ? -6.524 -11.434 30.849 1.00 90.88 655 THR A CA 1
ATOM 5081 C C . THR A 1 655 ? -6.630 -11.703 29.341 1.00 90.88 655 THR A C 1
ATOM 5083 O O . THR A 1 655 ? -7.598 -11.319 28.692 1.00 90.88 655 THR A O 1
ATOM 5086 N N . LEU A 1 656 ? -5.648 -12.409 28.764 1.00 92.56 656 LEU A N 1
ATOM 5087 C CA . LEU A 1 656 ? -5.668 -12.818 27.347 1.00 92.56 656 LEU A CA 1
ATOM 5088 C C . LEU A 1 656 ? -6.889 -13.681 26.978 1.00 92.56 656 LEU A C 1
ATOM 5090 O O . LEU A 1 656 ? -7.333 -13.661 25.831 1.00 92.56 656 LEU A O 1
ATOM 5094 N N . THR A 1 657 ? -7.418 -14.432 27.944 1.00 94.19 657 THR A N 1
ATOM 5095 C CA . THR A 1 657 ? -8.562 -15.342 27.795 1.00 94.19 657 THR A CA 1
ATOM 5096 C C . THR A 1 657 ? -9.913 -14.705 28.113 1.00 94.19 657 THR A C 1
ATOM 5098 O O . THR A 1 657 ? -10.932 -15.372 27.953 1.00 94.19 657 THR A O 1
ATOM 5101 N N . ASP A 1 658 ? -9.957 -13.444 28.551 1.00 92.31 658 ASP A N 1
ATOM 5102 C CA . ASP A 1 658 ? -11.225 -12.788 28.879 1.00 92.31 658 ASP A CA 1
ATOM 5103 C C . ASP A 1 658 ? -12.078 -12.606 27.615 1.00 92.31 658 ASP A C 1
ATOM 5105 O O . ASP A 1 658 ? -11.581 -12.169 26.572 1.00 92.31 658 ASP A O 1
ATOM 5109 N N . GLU A 1 659 ? -13.375 -12.909 27.720 1.00 95.00 659 GLU A N 1
ATOM 5110 C CA . GLU A 1 659 ? -14.331 -12.630 26.647 1.00 95.00 659 GLU A CA 1
ATOM 5111 C C . GLU A 1 659 ? -14.465 -11.110 26.410 1.00 95.00 659 GLU A C 1
ATOM 5113 O O . GLU A 1 659 ? -14.595 -10.314 27.349 1.00 95.00 659 GLU A O 1
ATOM 5118 N N . VAL A 1 660 ? -14.487 -10.720 25.141 1.00 95.44 660 VAL A N 1
ATOM 5119 C CA . VAL A 1 660 ? -14.738 -9.368 24.640 1.00 95.44 660 VAL A CA 1
ATOM 5120 C C . VAL A 1 660 ? -15.820 -9.441 23.566 1.00 95.44 660 VAL A C 1
ATOM 5122 O O . VAL A 1 660 ? -15.834 -10.362 22.749 1.00 95.44 660 VAL A O 1
ATOM 5125 N N . LEU A 1 661 ? -16.724 -8.463 23.565 1.00 96.81 661 LEU A N 1
ATOM 5126 C CA . LEU A 1 661 ? -17.669 -8.241 22.475 1.00 96.81 661 LEU A CA 1
ATOM 5127 C C . LEU A 1 661 ? -17.193 -7.068 21.629 1.00 96.81 661 LEU A C 1
ATOM 5129 O O . LEU A 1 661 ? -16.653 -6.088 22.155 1.00 96.81 661 LEU A O 1
ATOM 5133 N N . VAL A 1 662 ? -17.427 -7.191 20.327 1.00 97.75 662 VAL A N 1
ATOM 5134 C CA . VAL A 1 662 ? -17.255 -6.121 19.349 1.00 97.75 662 VAL A CA 1
ATOM 5135 C C . VAL A 1 662 ? -18.642 -5.644 18.929 1.00 97.75 662 VAL A C 1
ATOM 5137 O O . VAL A 1 662 ? -19.540 -6.461 18.732 1.00 97.75 662 VAL A O 1
ATOM 5140 N N . PHE A 1 663 ? -18.819 -4.334 18.810 1.00 96.69 663 PHE A N 1
ATOM 5141 C CA . PHE A 1 663 ? -20.075 -3.686 18.434 1.00 96.69 663 PHE A CA 1
ATOM 5142 C C . PHE A 1 663 ? -19.806 -2.557 17.431 1.00 96.69 663 PHE A C 1
ATOM 5144 O O . PHE A 1 663 ? -18.696 -2.030 17.377 1.00 96.69 663 PHE A O 1
ATOM 5151 N N . SER A 1 664 ? -20.800 -2.184 16.625 1.00 95.75 664 SER A N 1
ATOM 5152 C CA . SER A 1 664 ? -20.708 -0.999 15.760 1.00 95.75 664 SER A CA 1
ATOM 5153 C C . SER A 1 664 ? -20.595 0.272 16.604 1.00 95.75 664 SER A C 1
ATOM 5155 O O . SER A 1 664 ? -21.284 0.390 17.613 1.00 95.75 664 SER A O 1
ATOM 5157 N N . GLN A 1 665 ? -19.772 1.230 16.179 1.00 93.69 665 GLN A N 1
ATOM 5158 C CA . GLN A 1 665 ? -19.722 2.572 16.764 1.00 93.69 665 GLN A CA 1
ATOM 5159 C C . GLN A 1 665 ? -19.593 3.642 15.670 1.00 93.69 665 GLN A C 1
ATOM 5161 O O . GLN A 1 665 ? -19.025 3.392 14.606 1.00 93.69 665 GLN A O 1
ATOM 5166 N N . ILE A 1 666 ? -20.114 4.837 15.937 1.00 90.81 666 ILE A N 1
ATOM 5167 C CA . ILE A 1 666 ? -20.155 5.967 15.003 1.00 90.81 666 ILE A CA 1
ATOM 5168 C C . ILE A 1 666 ? -18.830 6.738 15.009 1.00 90.81 666 ILE A C 1
ATOM 5170 O O . ILE A 1 666 ? -18.362 7.163 13.951 1.00 90.81 666 ILE A O 1
ATOM 5174 N N . ASN A 1 667 ? -18.205 6.928 16.175 1.00 88.00 667 ASN A N 1
ATOM 5175 C CA . ASN A 1 667 ? -16.950 7.676 16.262 1.00 88.00 667 ASN A CA 1
ATOM 5176 C C . ASN A 1 667 ? -15.745 6.834 15.798 1.00 88.00 667 ASN A C 1
ATOM 5178 O O . ASN A 1 667 ? -15.530 5.717 16.261 1.00 88.00 667 ASN A O 1
ATOM 5182 N N . ASP A 1 668 ? -14.879 7.401 14.952 1.00 84.88 668 ASP A N 1
ATOM 5183 C CA . ASP A 1 668 ? -13.638 6.767 14.460 1.00 84.88 668 ASP A CA 1
ATOM 5184 C C . ASP A 1 668 ? -12.501 6.736 15.506 1.00 84.88 668 ASP A C 1
ATOM 5186 O O . ASP A 1 668 ? -11.398 6.246 15.245 1.00 84.88 668 ASP A O 1
ATOM 5190 N N . ARG A 1 669 ? -12.746 7.310 16.690 1.00 86.00 669 ARG A N 1
ATOM 5191 C CA . ARG A 1 669 ? -11.751 7.668 17.712 1.00 86.00 669 ARG A CA 1
ATOM 5192 C C . ARG A 1 669 ? -12.164 7.192 19.093 1.00 86.00 669 ARG A C 1
ATOM 5194 O O . ARG A 1 669 ? -13.338 7.010 19.389 1.00 86.00 669 ARG A O 1
ATOM 5201 N N . LEU A 1 670 ? -11.167 7.064 19.965 1.00 89.38 670 LEU A N 1
ATOM 5202 C CA . LEU A 1 670 ? -11.387 6.755 21.372 1.00 89.38 670 LEU A CA 1
ATOM 5203 C C . LEU A 1 670 ? -11.907 7.967 22.146 1.00 89.38 670 LEU A C 1
ATOM 5205 O O . LEU A 1 670 ? -11.280 9.029 22.148 1.00 89.38 670 LEU A O 1
ATOM 5209 N N . SER A 1 671 ? -13.002 7.747 22.861 1.00 89.44 671 SER A N 1
ATOM 5210 C CA . SER A 1 671 ? -13.537 8.597 23.921 1.00 89.44 671 SER A CA 1
ATOM 5211 C C . SER A 1 671 ? -13.125 8.073 25.308 1.00 89.44 671 SER A C 1
ATOM 5213 O O . SER A 1 671 ? -12.510 7.014 25.442 1.00 89.44 671 SER A O 1
ATOM 5215 N N . GLU A 1 672 ? -13.446 8.833 26.354 1.00 92.56 672 GLU A N 1
ATOM 5216 C CA . GLU A 1 672 ? -13.435 8.368 27.745 1.00 92.56 672 GLU A CA 1
ATOM 5217 C C . GLU A 1 672 ? -14.881 8.307 28.244 1.00 92.56 672 GLU A C 1
ATOM 5219 O O . GLU A 1 672 ? -15.706 9.116 27.818 1.00 92.56 672 GLU A O 1
ATOM 5224 N N . ALA A 1 673 ? -15.176 7.389 29.164 1.00 92.31 673 ALA A N 1
ATOM 5225 C CA . ALA A 1 673 ? -16.522 7.201 29.702 1.00 92.31 673 ALA A CA 1
ATOM 5226 C C . ALA A 1 673 ? -17.094 8.467 30.365 1.00 92.31 673 ALA A C 1
ATOM 5228 O O . ALA A 1 673 ? -16.496 9.008 31.303 1.00 92.31 673 ALA A O 1
ATOM 5229 N N . SER A 1 674 ? -18.284 8.887 29.932 1.00 92.94 674 SER A N 1
ATOM 5230 C CA . SER A 1 674 ? -19.005 10.035 30.482 1.00 92.94 674 SER A CA 1
ATOM 5231 C C . SER A 1 674 ? -19.456 9.802 31.931 1.00 92.94 674 SER A C 1
ATOM 5233 O O . SER A 1 674 ? -19.583 8.670 32.408 1.00 92.94 674 SER A O 1
ATOM 5235 N N . THR A 1 675 ? -19.726 10.878 32.676 1.00 89.44 675 THR A N 1
ATOM 5236 C CA . THR A 1 675 ? -20.283 10.770 34.038 1.00 89.44 675 THR A CA 1
ATOM 5237 C C . THR A 1 675 ? -21.673 10.133 34.038 1.00 89.44 675 THR A C 1
ATOM 5239 O O . THR A 1 675 ? -21.976 9.360 34.946 1.00 89.44 675 THR A O 1
ATOM 5242 N N . ALA A 1 676 ? -22.477 10.394 33.001 1.00 89.94 676 ALA A N 1
ATOM 5243 C CA . ALA A 1 676 ? -23.766 9.745 32.778 1.00 89.94 676 ALA A CA 1
ATOM 5244 C C . ALA A 1 676 ? -23.598 8.237 32.529 1.00 89.94 676 ALA A C 1
ATOM 5246 O O . ALA A 1 676 ? -24.212 7.439 33.237 1.00 89.94 676 ALA A O 1
ATOM 5247 N N . TYR A 1 677 ? -22.676 7.830 31.643 1.00 92.50 677 TYR A N 1
ATOM 5248 C CA . TYR A 1 677 ? -22.344 6.416 31.435 1.00 92.50 677 TYR A CA 1
ATOM 5249 C C . TYR A 1 677 ? -21.911 5.756 32.735 1.00 92.50 677 TYR A C 1
ATOM 5251 O O . TYR A 1 677 ? -22.386 4.677 33.054 1.00 92.50 677 TYR A O 1
ATOM 5259 N N . ARG A 1 678 ? -21.049 6.393 33.537 1.00 89.06 678 ARG A N 1
ATOM 5260 C CA . ARG A 1 678 ? -20.600 5.812 34.814 1.00 89.06 678 ARG A CA 1
ATOM 5261 C C . ARG A 1 678 ? -21.729 5.623 35.829 1.00 89.06 678 ARG A C 1
ATOM 5263 O O . ARG A 1 678 ? -21.657 4.669 36.602 1.00 89.06 678 ARG A O 1
ATOM 5270 N N . ALA A 1 679 ? -22.754 6.476 35.813 1.00 85.44 679 ALA A N 1
ATOM 5271 C CA . ALA A 1 679 ? -23.959 6.290 36.616 1.00 85.44 679 ALA A CA 1
ATOM 5272 C C . ALA A 1 679 ? -24.833 5.147 36.065 1.00 85.44 679 ALA A C 1
ATOM 5274 O O . ALA A 1 679 ? -25.119 4.200 36.798 1.00 85.44 679 ALA A O 1
ATOM 5275 N N . ARG A 1 680 ? -25.174 5.173 34.767 1.00 89.38 680 ARG A N 1
ATOM 5276 C CA . ARG A 1 680 ? -26.009 4.142 34.124 1.00 89.38 680 ARG A CA 1
ATOM 5277 C C . ARG A 1 680 ? -25.355 2.758 34.164 1.00 89.38 680 ARG A C 1
ATOM 5279 O O . ARG A 1 680 ? -26.014 1.792 34.520 1.00 89.38 680 ARG A O 1
ATOM 5286 N N . GLN A 1 681 ? -24.049 2.662 33.907 1.00 91.19 681 GLN A N 1
ATOM 5287 C CA . GLN A 1 681 ? -23.247 1.437 34.024 1.00 91.19 681 GLN A CA 1
ATOM 5288 C C . GLN A 1 681 ? -23.358 0.826 35.427 1.00 91.19 681 GLN A C 1
ATOM 5290 O O . GLN A 1 681 ? -23.502 -0.386 35.560 1.00 91.19 681 GLN A O 1
ATOM 5295 N N . LEU A 1 682 ? -23.321 1.651 36.480 1.00 87.31 682 LEU A N 1
ATOM 5296 C CA . LEU A 1 682 ? -23.486 1.175 37.852 1.00 87.31 682 LEU A CA 1
ATOM 5297 C C . LEU A 1 682 ? -24.917 0.681 38.110 1.00 87.31 682 LEU A C 1
ATOM 5299 O O . LEU A 1 682 ? -25.067 -0.416 38.642 1.00 87.31 682 LEU A O 1
ATOM 5303 N N . SER A 1 683 ? -25.943 1.438 37.706 1.00 86.19 683 SER A N 1
ATOM 5304 C CA . SER A 1 683 ? -27.349 1.026 37.853 1.00 86.19 683 SER A CA 1
ATOM 5305 C C . SER A 1 683 ? -27.651 -0.277 37.112 1.00 86.19 683 SER A C 1
ATOM 5307 O O . SER A 1 683 ? -28.108 -1.232 37.731 1.00 86.19 683 SER A O 1
ATOM 5309 N N . VAL A 1 684 ? -27.302 -0.368 35.824 1.00 90.38 684 VAL A N 1
ATOM 5310 C CA . VAL A 1 684 ? -27.514 -1.555 34.979 1.00 90.38 684 VAL A CA 1
ATOM 5311 C C . VAL A 1 684 ? -26.828 -2.787 35.572 1.00 90.38 684 VAL A C 1
ATOM 5313 O O . VAL A 1 684 ? -27.461 -3.829 35.728 1.00 90.38 684 VAL A O 1
ATOM 5316 N N . MET A 1 685 ? -25.555 -2.681 35.973 1.00 90.88 685 MET A N 1
ATOM 5317 C CA . MET A 1 685 ? -24.820 -3.816 36.550 1.00 90.88 685 MET A CA 1
ATOM 5318 C C . MET A 1 685 ? -25.391 -4.255 37.906 1.00 90.88 685 MET A C 1
ATOM 5320 O O . MET A 1 685 ? -25.369 -5.442 38.227 1.00 90.88 685 MET A O 1
ATOM 5324 N N . LEU A 1 686 ? -25.941 -3.330 38.700 1.00 88.19 686 LEU A N 1
ATOM 5325 C CA . LEU A 1 686 ? -26.671 -3.660 39.927 1.00 88.19 686 LEU A CA 1
ATOM 5326 C C . LEU A 1 686 ? -28.052 -4.268 39.634 1.00 88.19 686 LEU A C 1
ATOM 5328 O O . LEU A 1 686 ? -28.441 -5.209 40.325 1.00 88.19 686 LEU A O 1
ATOM 5332 N N . GLY A 1 687 ? -28.746 -3.806 38.591 1.00 88.62 687 GLY A N 1
ATOM 5333 C CA . GLY A 1 687 ? -30.011 -4.367 38.114 1.00 88.62 687 GLY A CA 1
ATOM 5334 C C . GLY A 1 687 ? -29.836 -5.825 37.718 1.00 88.62 687 GLY A C 1
ATOM 5335 O O . GLY A 1 687 ? -30.534 -6.691 38.238 1.00 88.62 687 GLY A O 1
ATOM 5336 N N . MET A 1 688 ? -28.792 -6.125 36.940 1.00 89.62 688 MET A N 1
ATOM 5337 C CA . MET A 1 688 ? -28.400 -7.500 36.623 1.00 89.62 688 MET A CA 1
ATOM 5338 C C . MET A 1 688 ? -28.103 -8.349 37.870 1.00 89.62 688 MET A C 1
ATOM 5340 O O . MET A 1 688 ? -28.418 -9.533 37.879 1.00 89.62 688 MET A O 1
ATOM 5344 N N . ILE A 1 689 ? -27.527 -7.792 38.945 1.00 88.75 689 ILE A N 1
ATOM 5345 C CA . ILE A 1 689 ? -27.279 -8.549 40.191 1.00 88.75 689 ILE A CA 1
ATOM 5346 C C . ILE A 1 689 ? -28.583 -8.942 40.904 1.00 88.75 689 ILE A C 1
ATOM 5348 O O . ILE A 1 689 ? -28.623 -10.007 41.534 1.00 88.75 689 ILE A O 1
ATOM 5352 N N . VAL A 1 690 ? -29.609 -8.087 40.838 1.00 87.06 690 VAL A N 1
ATOM 5353 C CA . VAL A 1 690 ? -30.941 -8.354 41.403 1.00 87.06 690 VAL A CA 1
ATOM 5354 C C . VAL A 1 690 ? -31.701 -9.343 40.529 1.00 87.06 690 VAL A C 1
ATOM 5356 O O . VAL A 1 690 ? -32.163 -10.352 41.050 1.00 87.06 690 VAL A O 1
ATOM 5359 N N . ALA A 1 691 ? -31.738 -9.100 39.222 1.00 84.38 691 ALA A N 1
ATOM 5360 C CA . ALA A 1 691 ? -32.381 -9.953 38.233 1.00 84.38 691 ALA A CA 1
ATOM 5361 C C . ALA A 1 691 ? -31.850 -11.396 38.289 1.00 84.38 691 ALA A C 1
ATOM 5363 O O . ALA A 1 691 ? -32.589 -12.349 38.506 1.00 84.38 691 ALA A O 1
ATOM 5364 N N . PHE A 1 692 ? -30.520 -11.560 38.316 1.00 84.81 692 PHE A N 1
ATOM 5365 C CA . PHE A 1 692 ? -29.884 -12.864 38.519 1.00 84.81 692 PHE A CA 1
ATOM 5366 C C . PHE A 1 692 ? -30.113 -13.500 39.914 1.00 84.81 692 PHE A C 1
ATOM 5368 O O . PHE A 1 692 ? -29.417 -14.458 40.272 1.00 84.81 692 PHE A O 1
ATOM 5375 N N . SER A 1 693 ? -30.995 -12.995 40.781 1.00 81.81 693 SER A N 1
ATOM 5376 C CA . SER A 1 693 ? -31.150 -13.505 42.155 1.00 81.81 693 SER A CA 1
ATOM 5377 C C . SER A 1 693 ? -31.537 -14.986 42.233 1.00 81.81 693 SER A C 1
ATOM 5379 O O . SER A 1 693 ? -30.998 -15.676 43.102 1.00 81.81 693 SER A O 1
ATOM 5381 N N . ASP A 1 694 ? -32.386 -15.473 41.321 1.00 73.69 694 ASP A N 1
ATOM 5382 C CA . ASP A 1 694 ? -32.856 -16.865 41.251 1.00 73.69 694 ASP A CA 1
ATOM 5383 C C . ASP A 1 694 ? -31.873 -17.811 40.521 1.00 73.69 694 ASP A C 1
ATOM 5385 O O . ASP A 1 694 ? -31.956 -19.032 40.665 1.00 73.69 694 ASP A O 1
ATOM 5389 N N . GLY A 1 695 ? -30.905 -17.249 39.787 1.00 71.75 695 GLY A N 1
ATOM 5390 C CA . GLY A 1 695 ? -29.908 -17.969 38.989 1.00 71.75 695 GLY A CA 1
ATOM 5391 C C . GLY A 1 695 ? -30.106 -17.879 37.471 1.00 71.75 695 GLY A C 1
ATOM 5392 O O . GLY A 1 695 ? -29.162 -18.178 36.741 1.00 71.75 695 GLY A O 1
ATOM 5393 N N . HIS A 1 696 ? -31.269 -17.426 37.010 1.00 76.50 696 HIS A N 1
ATOM 5394 C CA . HIS A 1 696 ? -31.601 -17.148 35.614 1.00 76.50 696 HIS A CA 1
ATOM 5395 C C . HIS A 1 696 ? -31.577 -15.635 35.358 1.00 76.50 696 HIS A C 1
ATOM 5397 O O . HIS A 1 696 ? -31.206 -14.859 36.230 1.00 76.50 696 HIS A O 1
ATOM 5403 N N . PHE A 1 697 ? -31.913 -15.215 34.143 1.00 79.75 697 PHE A N 1
ATOM 5404 C CA . PHE A 1 697 ? -32.115 -13.812 33.790 1.00 79.75 697 PHE A CA 1
ATOM 5405 C C . PHE A 1 697 ? -33.212 -13.781 32.734 1.00 79.75 697 PHE A C 1
ATOM 5407 O O . PHE A 1 697 ? -33.093 -14.428 31.689 1.00 79.75 697 PHE A O 1
ATOM 5414 N N . HIS A 1 698 ? -34.334 -13.141 33.046 1.00 82.69 698 HIS A N 1
ATOM 5415 C CA . HIS A 1 698 ? -35.553 -13.282 32.262 1.00 82.69 698 HIS A CA 1
ATOM 5416 C C . HIS A 1 698 ? -35.554 -12.297 31.095 1.00 82.69 698 HIS A C 1
ATOM 5418 O O . HIS A 1 698 ? -35.139 -11.145 31.208 1.00 82.69 698 HIS A O 1
ATOM 5424 N N . GLN A 1 699 ? -36.076 -12.725 29.943 1.00 84.31 699 GLN A N 1
ATOM 5425 C CA . GLN A 1 699 ? -36.019 -11.934 28.705 1.00 84.31 699 GLN A CA 1
ATOM 5426 C C . GLN A 1 699 ? -36.707 -10.555 28.824 1.00 84.31 699 GLN A C 1
ATOM 5428 O O . GLN A 1 699 ? -36.354 -9.628 28.096 1.00 84.31 699 GLN A O 1
ATOM 5433 N N . ARG A 1 700 ? -37.657 -10.403 29.762 1.00 84.19 700 ARG A N 1
ATOM 5434 C CA . ARG A 1 700 ? -38.295 -9.119 30.107 1.00 84.19 700 ARG A CA 1
ATOM 5435 C C . ARG A 1 700 ? -37.339 -8.157 30.817 1.00 84.19 700 ARG A C 1
ATOM 5437 O O . ARG A 1 700 ? -37.350 -6.973 30.511 1.00 84.19 700 ARG A O 1
ATOM 5444 N N . GLU A 1 701 ? -36.498 -8.662 31.714 1.00 85.94 701 GLU A N 1
ATOM 5445 C CA . GLU A 1 701 ? -35.524 -7.868 32.470 1.00 85.94 701 GLU A CA 1
ATOM 5446 C C . GLU A 1 701 ? -34.395 -7.381 31.558 1.00 85.94 701 GLU A C 1
ATOM 5448 O O . GLU A 1 701 ? -34.050 -6.201 31.579 1.00 85.94 701 GLU A O 1
ATOM 5453 N N . HIS A 1 702 ? -33.889 -8.260 30.679 1.00 87.88 702 HIS A N 1
ATOM 5454 C CA . HIS A 1 702 ? -32.978 -7.867 29.599 1.00 87.88 702 HIS A CA 1
ATOM 5455 C C . HIS A 1 702 ? -33.601 -6.759 28.737 1.00 87.88 702 HIS A C 1
ATOM 5457 O O . HIS A 1 702 ? -32.970 -5.731 28.500 1.00 87.88 702 HIS A O 1
ATOM 5463 N N . ALA A 1 703 ? -34.840 -6.956 28.267 1.00 88.44 703 ALA A N 1
ATOM 5464 C CA . ALA A 1 703 ? -35.523 -5.973 27.431 1.00 88.44 703 ALA A CA 1
ATOM 5465 C C . ALA A 1 703 ? -35.697 -4.622 28.145 1.00 88.44 703 ALA A C 1
ATOM 5467 O O . ALA A 1 703 ? -35.434 -3.591 27.533 1.00 88.44 703 ALA A O 1
ATOM 5468 N N . LEU A 1 704 ? -36.063 -4.618 29.432 1.00 88.44 704 LEU A N 1
ATOM 5469 C CA . LEU A 1 704 ? -36.218 -3.387 30.204 1.00 88.44 704 LEU A CA 1
ATOM 5470 C C . LEU A 1 704 ? -34.878 -2.675 30.448 1.00 88.44 704 LEU A C 1
ATOM 5472 O O . LEU A 1 704 ? -34.824 -1.458 30.306 1.00 88.44 704 LEU A O 1
ATOM 5476 N N . LEU A 1 705 ? -33.793 -3.394 30.763 1.00 90.38 705 LEU A N 1
ATOM 5477 C CA . LEU A 1 705 ? -32.469 -2.774 30.928 1.00 90.38 705 LEU A CA 1
ATOM 5478 C C . LEU A 1 705 ? -31.959 -2.149 29.620 1.00 90.38 705 LEU A C 1
ATOM 5480 O O . LEU A 1 705 ? -31.399 -1.055 29.650 1.00 90.38 705 LEU A O 1
ATOM 5484 N N . ILE A 1 706 ? -32.189 -2.795 28.471 1.00 92.31 706 ILE A N 1
ATOM 5485 C CA . ILE A 1 706 ? -31.882 -2.209 27.157 1.00 92.31 706 ILE A CA 1
ATOM 5486 C C . ILE A 1 706 ? -32.767 -0.984 26.886 1.00 92.31 706 ILE A C 1
ATOM 5488 O O . ILE A 1 706 ? -32.250 0.067 26.520 1.00 92.31 706 ILE A O 1
ATOM 5492 N N . GLU A 1 707 ? -34.072 -1.061 27.150 1.00 91.00 707 GLU A N 1
ATOM 5493 C CA . GLU A 1 707 ? -34.996 0.062 26.952 1.00 91.00 707 GLU A CA 1
ATOM 5494 C C . GLU A 1 707 ? -34.664 1.270 27.860 1.00 91.00 707 GLU A C 1
ATOM 5496 O O . GLU A 1 707 ? -34.789 2.423 27.444 1.00 91.00 707 GLU A O 1
ATOM 5501 N N . GLN A 1 708 ? -34.194 1.031 29.090 1.00 89.19 708 GLN A N 1
ATOM 5502 C CA . GLN A 1 708 ? -33.705 2.070 30.007 1.00 89.19 708 GLN A CA 1
ATOM 5503 C C . GLN A 1 708 ? -32.422 2.748 29.502 1.00 89.19 708 GLN A C 1
ATOM 5505 O O . GLN A 1 708 ? -32.256 3.950 29.710 1.00 89.19 708 GLN A O 1
ATOM 5510 N N . ILE A 1 709 ? -31.532 2.001 28.838 1.00 92.50 709 ILE A N 1
ATOM 5511 C CA . ILE A 1 709 ? -30.333 2.537 28.179 1.00 92.50 709 ILE A CA 1
ATOM 5512 C C . ILE A 1 709 ? -30.740 3.379 26.961 1.00 92.50 709 ILE A C 1
ATOM 5514 O O . ILE A 1 709 ? -30.349 4.537 26.861 1.00 92.50 709 ILE A O 1
ATOM 5518 N N . GLU A 1 710 ? -31.565 2.835 26.063 1.00 90.88 710 GLU A N 1
ATOM 5519 C CA . GLU A 1 710 ? -31.983 3.499 24.817 1.00 90.88 710 GLU A CA 1
ATOM 5520 C C . GLU A 1 710 ? -32.794 4.789 25.049 1.00 90.88 710 GLU A C 1
ATOM 5522 O O . GLU A 1 710 ? -32.761 5.698 24.219 1.00 90.88 710 GLU A O 1
ATOM 5527 N N . LYS A 1 711 ? -33.497 4.903 26.185 1.00 90.44 711 L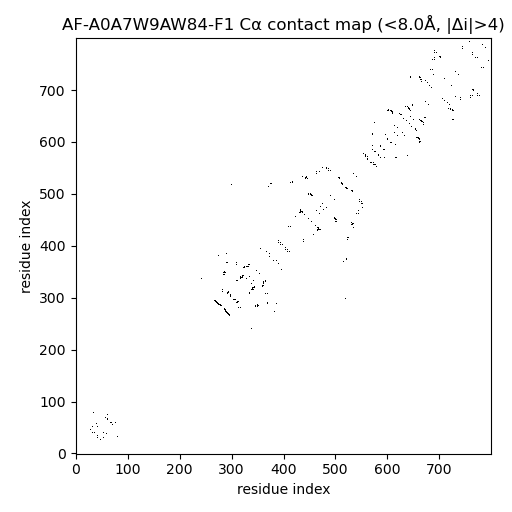YS A N 1
ATOM 5528 C CA . LYS A 1 711 ? -34.249 6.111 26.577 1.00 90.44 711 LYS A CA 1
ATOM 5529 C C . LYS A 1 711 ? -33.412 7.177 27.299 1.00 90.44 711 LYS A C 1
ATOM 5531 O O . LYS A 1 711 ? -33.920 8.280 27.519 1.00 90.44 711 LYS A O 1
ATOM 5536 N N . ASP A 1 712 ? -32.172 6.893 27.702 1.00 88.94 712 ASP A N 1
ATOM 5537 C CA . ASP A 1 712 ? -31.361 7.841 28.472 1.00 88.94 712 ASP A CA 1
ATOM 5538 C C . ASP A 1 712 ? -30.651 8.864 27.574 1.00 88.94 712 ASP A C 1
ATOM 5540 O O . ASP A 1 712 ? -29.523 8.678 27.126 1.00 88.94 712 ASP A O 1
ATOM 5544 N N . VAL A 1 713 ? -31.302 10.013 27.381 1.00 90.50 713 VAL A N 1
ATOM 5545 C CA . VAL A 1 713 ? -30.797 11.152 26.591 1.00 90.50 713 VAL A CA 1
ATOM 5546 C C . VAL A 1 713 ? -29.471 11.762 27.087 1.00 90.50 713 VAL A C 1
ATOM 5548 O O . VAL A 1 713 ? -28.963 12.691 26.459 1.00 90.50 713 VAL A O 1
ATOM 5551 N N . ASN A 1 714 ? -28.918 11.296 28.214 1.00 90.69 714 ASN A N 1
ATOM 5552 C CA . ASN A 1 714 ? -27.667 11.798 28.789 1.00 90.69 714 ASN A CA 1
ATOM 5553 C C . ASN A 1 714 ? -26.429 10.970 28.394 1.00 90.69 714 ASN A C 1
ATOM 5555 O O . ASN A 1 714 ? -25.310 11.422 28.649 1.00 90.69 714 ASN A O 1
ATOM 5559 N N . ILE A 1 715 ? -26.604 9.784 27.798 1.00 92.81 715 ILE A N 1
ATOM 5560 C CA . ILE A 1 715 ? -25.513 8.928 27.303 1.00 92.81 715 ILE A CA 1
ATOM 5561 C C . ILE A 1 715 ? -25.448 8.931 25.771 1.00 92.81 715 ILE A C 1
ATOM 5563 O O . ILE A 1 715 ? -26.416 9.246 25.083 1.00 92.81 715 ILE A O 1
ATOM 5567 N N . GLN A 1 716 ? -24.267 8.638 25.225 1.00 92.88 716 GLN A N 1
ATOM 5568 C CA . GLN A 1 716 ? -24.027 8.648 23.776 1.00 92.88 716 GLN A CA 1
ATOM 5569 C C . GLN A 1 716 ? -24.423 7.315 23.112 1.00 92.88 716 GLN A C 1
ATOM 5571 O O . GLN A 1 716 ? -24.422 6.274 23.754 1.00 92.88 716 GLN A O 1
ATOM 5576 N N . GLU A 1 717 ? -24.685 7.302 21.805 1.00 92.56 717 GLU A N 1
ATOM 5577 C CA . GLU A 1 717 ? -25.095 6.086 21.070 1.00 92.56 717 GLU A CA 1
ATOM 5578 C C . GLU A 1 717 ? -24.029 4.963 21.109 1.00 92.56 717 GLU A C 1
ATOM 5580 O O . GLU A 1 717 ? -24.339 3.785 21.321 1.00 92.56 717 GLU A O 1
ATOM 5585 N N . ASP A 1 718 ? -22.749 5.343 21.033 1.00 94.38 718 ASP A N 1
ATOM 5586 C CA . ASP A 1 718 ? -21.601 4.443 21.230 1.00 94.38 718 ASP A CA 1
ATOM 5587 C C . ASP A 1 718 ? -21.502 3.942 22.686 1.00 94.38 718 ASP A C 1
ATOM 5589 O O . ASP A 1 718 ? -21.035 2.832 22.949 1.00 94.38 718 ASP A O 1
ATOM 5593 N N . GLU A 1 719 ? -21.958 4.752 23.646 1.00 95.38 719 GLU A N 1
ATOM 5594 C CA . GLU A 1 719 ? -22.036 4.411 25.069 1.00 95.38 719 GLU A CA 1
ATOM 5595 C C . GLU A 1 719 ? -23.204 3.446 25.353 1.00 95.38 719 GLU A C 1
ATOM 5597 O O . GLU A 1 719 ? -23.012 2.473 26.085 1.00 95.38 719 GLU A O 1
ATOM 5602 N N . CYS A 1 720 ? -24.363 3.622 24.709 1.00 94.88 720 CYS A N 1
ATOM 5603 C CA . CYS A 1 720 ? -25.487 2.679 24.740 1.00 94.88 720 CYS A CA 1
ATOM 5604 C C . CYS A 1 720 ? -25.082 1.306 24.187 1.00 94.88 720 CYS A C 1
ATOM 5606 O O . CYS A 1 720 ? -25.244 0.283 24.856 1.00 94.88 720 CYS A O 1
ATOM 5608 N N . SER A 1 721 ? -24.481 1.294 22.993 1.00 94.44 721 SER A N 1
ATOM 5609 C CA . SER A 1 721 ? -24.006 0.076 22.321 1.00 94.44 721 SER A CA 1
ATOM 5610 C C . SER A 1 721 ? -22.972 -0.677 23.167 1.00 94.44 721 SER A C 1
ATOM 5612 O O . SER A 1 721 ? -22.983 -1.909 23.245 1.00 94.44 721 SER A O 1
ATOM 5614 N N . ARG A 1 722 ? -22.120 0.066 23.885 1.00 95.38 722 ARG A N 1
ATOM 5615 C CA . ARG A 1 722 ? -21.159 -0.489 24.839 1.00 95.38 722 ARG A CA 1
ATOM 5616 C C . ARG A 1 722 ? -21.826 -1.096 26.076 1.00 95.38 722 ARG A C 1
ATOM 5618 O O . ARG A 1 722 ? -21.410 -2.178 26.487 1.00 95.38 722 ARG A O 1
ATOM 5625 N N . LEU A 1 723 ? -22.851 -0.461 26.654 1.00 94.94 723 LEU A N 1
ATOM 5626 C CA . LEU A 1 723 ? -23.595 -1.033 27.787 1.00 94.94 723 LEU A CA 1
ATOM 5627 C C . LEU A 1 723 ? -24.330 -2.321 27.395 1.00 94.94 723 LEU A C 1
ATOM 5629 O O . LEU A 1 723 ? -24.254 -3.301 28.134 1.00 94.94 723 LEU A O 1
ATOM 5633 N N . ALA A 1 724 ? -24.951 -2.372 26.213 1.00 94.25 724 ALA A N 1
ATOM 5634 C CA . ALA A 1 724 ? -25.563 -3.595 25.687 1.00 94.25 724 ALA A CA 1
ATOM 5635 C C . ALA A 1 724 ? -24.537 -4.740 25.524 1.00 94.25 724 ALA A C 1
ATOM 5637 O O . ALA A 1 724 ? -24.817 -5.896 25.856 1.00 94.25 724 ALA A O 1
ATOM 5638 N N . ALA A 1 725 ? -23.314 -4.422 25.084 1.00 94.38 725 ALA A N 1
ATOM 5639 C CA . ALA A 1 725 ? -22.210 -5.379 25.020 1.00 94.38 725 ALA A CA 1
ATOM 5640 C C . ALA A 1 725 ? -21.677 -5.795 26.411 1.00 94.38 725 ALA A C 1
ATOM 5642 O O . ALA A 1 725 ? -21.262 -6.942 26.589 1.00 94.38 725 ALA A O 1
ATOM 5643 N N . GLU A 1 726 ? -21.689 -4.910 27.414 1.00 93.00 726 GLU A N 1
ATOM 5644 C CA . GLU A 1 726 ? -21.350 -5.277 28.796 1.00 93.00 726 GLU A CA 1
ATOM 5645 C C . GLU A 1 726 ? -22.423 -6.183 29.432 1.00 93.00 726 GLU A C 1
ATOM 5647 O O . GLU A 1 726 ? -22.048 -7.169 30.073 1.00 93.00 726 GLU A O 1
ATOM 5652 N N . ILE A 1 727 ? -23.720 -5.928 29.190 1.00 92.56 727 ILE A N 1
ATOM 5653 C CA . ILE A 1 727 ? -24.835 -6.801 29.611 1.00 92.56 727 ILE A CA 1
ATOM 5654 C C . ILE A 1 727 ? -24.607 -8.222 29.087 1.00 92.56 727 ILE A C 1
ATOM 5656 O O . ILE A 1 727 ? -24.455 -9.146 29.882 1.00 92.56 727 ILE A O 1
ATOM 5660 N N . ARG A 1 728 ? -24.464 -8.405 27.768 1.00 92.19 728 ARG A N 1
ATOM 5661 C CA . ARG A 1 728 ? -24.305 -9.738 27.148 1.00 92.19 728 ARG A CA 1
ATOM 5662 C C . ARG A 1 728 ? -23.096 -10.537 27.640 1.00 92.19 728 ARG A C 1
ATOM 5664 O O . ARG A 1 728 ? -23.096 -11.769 27.615 1.00 92.19 728 ARG A O 1
ATOM 5671 N N . LEU A 1 729 ? -22.050 -9.856 28.106 1.00 92.12 729 LEU A N 1
ATOM 5672 C CA . LEU A 1 729 ? -20.892 -10.502 28.728 1.00 92.12 729 LEU A CA 1
ATOM 5673 C C . LEU A 1 729 ? -21.147 -10.878 30.191 1.00 92.12 729 LEU A C 1
ATOM 5675 O O . LEU A 1 729 ? -20.670 -11.923 30.638 1.00 92.12 729 LEU A O 1
ATOM 5679 N N . ALA A 1 730 ? -21.884 -10.054 30.937 1.00 90.38 730 ALA A N 1
ATOM 5680 C CA . ALA A 1 730 ? -22.307 -10.359 32.301 1.00 90.38 730 ALA A CA 1
ATOM 5681 C C . ALA A 1 730 ? -23.379 -11.465 32.355 1.00 90.38 730 ALA A C 1
ATOM 5683 O O . ALA A 1 730 ? -23.347 -12.271 33.283 1.00 90.38 730 ALA A O 1
ATOM 5684 N N . GLU A 1 731 ? -24.249 -11.570 31.341 1.00 89.94 731 GLU A N 1
ATOM 5685 C CA . GLU A 1 731 ? -25.191 -12.688 31.170 1.00 89.94 731 GLU A CA 1
ATOM 5686 C C . GLU A 1 731 ? -24.462 -14.034 31.093 1.00 89.94 731 GLU A C 1
ATOM 5688 O O . GLU A 1 731 ? -24.783 -14.981 31.810 1.00 89.94 731 GLU A O 1
ATOM 5693 N N . ARG A 1 732 ? -23.445 -14.110 30.225 1.00 88.38 732 ARG A N 1
ATOM 5694 C CA . ARG A 1 732 ? -22.663 -15.331 29.981 1.00 88.38 732 ARG A CA 1
ATOM 5695 C C . ARG A 1 732 ? -21.693 -15.655 31.114 1.00 88.38 732 ARG A C 1
ATOM 5697 O O . ARG A 1 732 ? -21.408 -16.825 31.358 1.00 88.38 732 ARG A O 1
ATOM 5704 N N . ASN A 1 733 ? -21.181 -14.640 31.812 1.00 86.94 733 ASN A N 1
ATOM 5705 C CA . ASN A 1 733 ? -20.284 -14.817 32.949 1.00 86.94 733 ASN A CA 1
ATOM 5706 C C . ASN A 1 733 ? -20.637 -13.872 34.105 1.00 86.94 733 ASN A C 1
ATOM 5708 O O . ASN A 1 733 ? -20.053 -12.795 34.272 1.00 86.94 733 ASN A O 1
ATOM 5712 N N . ARG A 1 734 ? -21.525 -14.366 34.974 1.00 84.94 734 ARG A N 1
ATOM 5713 C CA . ARG A 1 734 ? -21.987 -13.696 36.195 1.00 84.94 734 ARG A CA 1
ATOM 5714 C C . ARG A 1 734 ? -20.863 -13.189 37.107 1.00 84.94 734 ARG A C 1
ATOM 5716 O O . ARG A 1 734 ? -21.064 -12.180 37.775 1.00 84.94 734 ARG A O 1
ATOM 5723 N N . SER A 1 735 ? -19.680 -13.816 37.133 1.00 84.69 735 SER A N 1
ATOM 5724 C CA . SER A 1 735 ? -18.581 -13.373 38.019 1.00 84.69 735 SER A CA 1
ATOM 5725 C C . SER A 1 735 ? -18.073 -11.954 37.707 1.00 84.69 735 SER A C 1
ATOM 5727 O O . SER A 1 735 ? -17.525 -11.279 38.578 1.00 84.69 735 SER A O 1
ATOM 5729 N N . ARG A 1 736 ? -18.355 -11.432 36.500 1.00 85.25 736 ARG A N 1
ATOM 5730 C CA . ARG A 1 736 ? -18.142 -10.017 36.135 1.00 85.25 736 ARG A CA 1
ATOM 5731 C C . ARG A 1 736 ? -18.919 -9.038 37.026 1.00 85.25 736 ARG A C 1
ATOM 5733 O O . ARG A 1 736 ? -18.506 -7.888 37.168 1.00 85.25 736 ARG A O 1
ATOM 5740 N N . LEU A 1 737 ? -20.020 -9.484 37.632 1.00 86.94 737 LEU A N 1
ATOM 5741 C CA . LEU A 1 737 ? -20.873 -8.678 38.501 1.00 86.94 737 LEU A CA 1
ATOM 5742 C C . LEU A 1 737 ? -20.336 -8.561 39.945 1.00 86.94 737 LEU A C 1
ATOM 5744 O O . LEU A 1 737 ? -20.634 -7.583 40.632 1.00 86.94 737 LEU A O 1
ATOM 5748 N N . ASP A 1 738 ? -19.493 -9.491 40.410 1.00 82.38 738 ASP A N 1
ATOM 5749 C CA . ASP A 1 738 ? -19.090 -9.597 41.828 1.00 82.38 738 ASP A CA 1
ATOM 5750 C C . ASP A 1 738 ? -18.321 -8.374 42.368 1.00 82.38 738 ASP A C 1
ATOM 5752 O O . ASP A 1 738 ? -18.325 -8.097 43.573 1.00 82.38 738 ASP A O 1
ATOM 5756 N N . ASP A 1 739 ? -17.648 -7.617 41.497 1.00 80.56 739 ASP A N 1
ATOM 5757 C CA . ASP A 1 739 ? -16.966 -6.376 41.875 1.00 80.56 739 ASP A CA 1
ATOM 5758 C C . ASP A 1 739 ? -17.915 -5.179 42.042 1.00 80.56 739 ASP A C 1
ATOM 5760 O O . ASP A 1 739 ? -17.627 -4.287 42.842 1.00 80.56 739 ASP A O 1
ATOM 5764 N N . TRP A 1 740 ? -19.060 -5.150 41.357 1.00 85.69 740 TRP A N 1
ATOM 5765 C CA . TRP A 1 740 ? -19.997 -4.021 41.417 1.00 85.69 740 TRP A CA 1
ATOM 5766 C C . TRP A 1 740 ? -20.658 -3.897 42.795 1.00 85.69 740 TRP A C 1
ATOM 5768 O O . TRP A 1 740 ? -20.777 -2.796 43.332 1.00 85.69 740 TRP A O 1
ATOM 5778 N N . LEU A 1 741 ? -20.909 -5.029 43.464 1.00 80.50 741 LEU A N 1
ATOM 5779 C CA . LEU A 1 741 ? -21.339 -5.095 44.869 1.00 80.50 741 LEU A CA 1
ATOM 5780 C C . LEU A 1 741 ? -20.352 -4.485 45.886 1.00 80.50 741 LEU A C 1
ATOM 5782 O O . LEU A 1 741 ? -20.709 -4.345 47.064 1.00 80.50 741 LEU A O 1
ATOM 5786 N N . LYS A 1 742 ? -19.119 -4.161 45.473 1.00 81.50 742 LYS A N 1
ATOM 5787 C CA . LYS A 1 742 ? -18.101 -3.484 46.298 1.00 81.50 742 LYS A CA 1
ATOM 5788 C C . LYS A 1 742 ? -18.197 -1.960 46.157 1.00 81.50 742 LYS A C 1
ATOM 5790 O O . LYS A 1 742 ? -17.953 -1.259 47.134 1.00 81.50 742 LYS A O 1
ATOM 5795 N N . ARG A 1 743 ? -18.633 -1.476 44.984 1.00 80.38 743 ARG A N 1
ATOM 5796 C CA . ARG A 1 743 ? -18.761 -0.052 44.611 1.00 80.38 743 ARG A CA 1
ATOM 5797 C C . ARG A 1 743 ? -19.994 0.646 45.195 1.00 80.38 743 ARG A C 1
ATOM 5799 O O . ARG A 1 743 ? -20.098 1.863 45.135 1.00 80.38 743 ARG A O 1
ATOM 5806 N N . LEU A 1 744 ? -20.914 -0.107 45.804 1.00 80.56 744 LEU A N 1
ATOM 5807 C CA . LEU A 1 744 ? -22.128 0.417 46.454 1.00 80.56 744 LEU A CA 1
ATOM 5808 C C . LEU A 1 744 ? -21.865 1.478 47.536 1.00 80.56 744 LEU A C 1
ATOM 5810 O O . LEU A 1 744 ? -22.743 2.287 47.819 1.00 80.56 744 LEU A O 1
ATOM 5814 N N . LYS A 1 745 ? -20.668 1.474 48.134 1.00 77.25 745 LYS A N 1
ATOM 5815 C CA . LYS A 1 745 ? -20.241 2.468 49.129 1.00 77.25 745 LYS A CA 1
ATOM 5816 C C . LYS A 1 745 ? -19.813 3.803 48.518 1.00 77.25 745 LYS A C 1
ATOM 5818 O O . LYS A 1 745 ? -19.749 4.792 49.238 1.00 77.25 745 LYS A O 1
ATOM 5823 N N . ASP A 1 746 ? -19.525 3.817 47.219 1.00 76.94 746 ASP A N 1
ATOM 5824 C CA . ASP A 1 746 ? -18.985 4.969 46.495 1.00 76.94 746 ASP A CA 1
ATOM 5825 C C . ASP A 1 746 ? -20.105 5.808 45.838 1.00 76.94 746 ASP A C 1
ATOM 5827 O O . ASP A 1 746 ? -19.828 6.798 45.163 1.00 76.94 746 ASP A O 1
ATOM 5831 N N . ILE A 1 747 ? -21.374 5.408 46.015 1.00 78.69 747 ILE A N 1
ATOM 5832 C CA . ILE A 1 747 ? -22.555 6.100 45.479 1.00 78.69 747 ILE A CA 1
ATOM 5833 C C . ILE A 1 747 ? -22.805 7.389 46.282 1.00 78.69 747 ILE A C 1
ATOM 5835 O O . ILE A 1 747 ? -23.039 7.301 47.492 1.00 78.69 747 ILE A O 1
ATOM 5839 N N . PRO A 1 748 ? -22.816 8.578 45.642 1.00 79.50 748 PRO A N 1
ATOM 5840 C CA . PRO A 1 748 ? -23.137 9.835 46.313 1.00 79.50 748 PRO A CA 1
ATOM 5841 C C . PRO A 1 748 ? -24.533 9.810 46.942 1.00 79.50 748 PRO A C 1
ATOM 5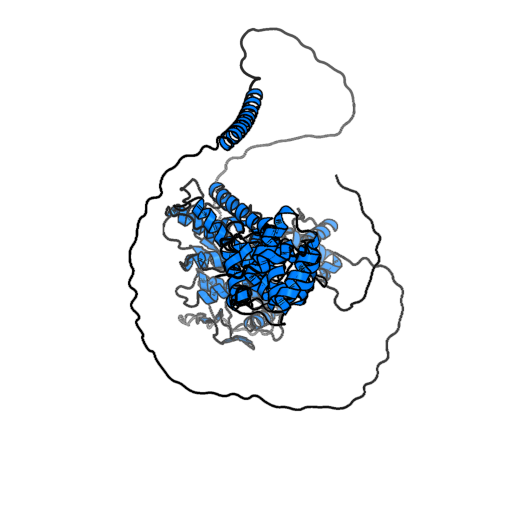843 O O . PRO A 1 748 ? -25.477 9.310 46.335 1.00 79.50 748 PRO A O 1
ATOM 5846 N N . GLU A 1 749 ? -24.683 10.410 48.126 1.00 79.50 749 GLU A N 1
ATOM 5847 C CA . GLU A 1 749 ? -25.939 10.413 48.896 1.00 79.50 749 GLU A CA 1
ATOM 5848 C C . GLU A 1 749 ? -27.152 10.855 48.059 1.00 79.50 749 GLU A C 1
ATOM 5850 O O . GLU A 1 749 ? -28.178 10.182 48.038 1.00 79.50 749 GLU A O 1
ATOM 5855 N N . ALA A 1 750 ? -26.988 11.927 47.275 1.00 78.50 750 ALA A N 1
ATOM 5856 C CA . ALA A 1 750 ? -28.020 12.484 46.399 1.00 78.50 750 ALA A CA 1
ATOM 5857 C C . ALA A 1 750 ? -28.455 11.557 45.243 1.00 78.50 750 ALA A C 1
ATOM 5859 O O . ALA A 1 750 ? -29.489 11.801 44.628 1.00 78.50 750 ALA A O 1
ATOM 5860 N N . SER A 1 751 ? -27.689 10.506 44.935 1.00 78.38 751 SER A N 1
ATOM 5861 C CA . SER A 1 751 ? -27.982 9.547 43.861 1.00 78.38 751 SER A CA 1
ATOM 5862 C C . SER A 1 751 ? -28.601 8.239 44.365 1.00 78.38 751 SER A C 1
ATOM 5864 O O . SER A 1 751 ? -29.102 7.460 43.557 1.00 78.38 751 SER A O 1
ATOM 5866 N N . LYS A 1 752 ? -28.585 7.973 45.681 1.00 82.00 752 LYS A N 1
ATOM 5867 C CA . LYS A 1 752 ? -29.003 6.673 46.239 1.00 82.00 752 LYS A CA 1
ATOM 5868 C C . LYS A 1 752 ? -30.469 6.342 45.970 1.00 82.00 752 LYS A C 1
ATOM 5870 O O . LYS A 1 752 ? -30.759 5.199 45.634 1.00 82.00 752 LYS A O 1
ATOM 5875 N N . ASN A 1 753 ? -31.365 7.323 46.080 1.00 80.56 753 ASN A N 1
ATOM 5876 C CA . ASN A 1 753 ? -32.801 7.103 45.888 1.00 80.56 753 ASN A CA 1
ATOM 5877 C C . ASN A 1 753 ? -33.133 6.776 44.425 1.00 80.56 753 ASN A C 1
ATOM 5879 O O . ASN A 1 753 ? -33.816 5.792 44.179 1.00 80.56 753 ASN A O 1
ATOM 5883 N N . ALA A 1 754 ? -32.564 7.515 43.465 1.00 79.38 754 ALA A N 1
ATOM 5884 C CA . ALA A 1 754 ? -32.761 7.249 42.038 1.00 79.38 754 ALA A CA 1
ATOM 5885 C C . ALA A 1 754 ? -32.270 5.844 41.636 1.00 79.38 754 ALA A C 1
ATOM 5887 O O . ALA A 1 754 ? -32.978 5.113 40.950 1.00 79.38 754 ALA A O 1
ATOM 5888 N N . VAL A 1 755 ? -31.099 5.425 42.136 1.00 80.69 755 VAL A N 1
ATOM 5889 C CA . VAL A 1 755 ? -30.591 4.056 41.933 1.00 80.69 755 VAL A CA 1
ATOM 5890 C C . VAL A 1 755 ? -31.508 3.020 42.599 1.00 80.69 755 VAL A C 1
ATOM 5892 O O . VAL A 1 755 ? -31.744 1.959 42.033 1.00 80.69 755 VAL A O 1
ATOM 5895 N N . ALA A 1 756 ? -32.065 3.300 43.781 1.00 82.81 756 ALA A N 1
ATOM 5896 C CA . ALA A 1 756 ? -32.992 2.382 44.445 1.00 82.81 756 ALA A CA 1
ATOM 5897 C C . ALA A 1 756 ? -34.329 2.229 43.692 1.00 82.81 756 ALA A C 1
ATOM 5899 O O . ALA A 1 756 ? -34.835 1.114 43.575 1.00 82.81 756 ALA A O 1
ATOM 5900 N N . GLU A 1 757 ? -34.871 3.319 43.147 1.00 81.69 757 GLU A N 1
ATOM 5901 C CA . GLU A 1 757 ? -36.079 3.323 42.310 1.00 81.69 757 GLU A CA 1
ATOM 5902 C C . GLU A 1 757 ? -35.865 2.535 41.005 1.00 81.69 757 GLU A C 1
ATOM 5904 O O . GLU A 1 757 ? -36.664 1.656 40.681 1.00 81.69 757 GLU A O 1
ATOM 5909 N N . GLU A 1 758 ? -34.750 2.766 40.302 1.00 81.06 758 GLU A N 1
ATOM 5910 C CA . GLU A 1 758 ? -34.387 2.052 39.065 1.00 81.06 758 GLU A CA 1
ATOM 5911 C C . GLU A 1 758 ? -34.188 0.541 39.299 1.00 81.06 758 GLU A C 1
ATOM 5913 O O . GLU A 1 758 ? -34.622 -0.289 38.493 1.00 81.06 758 GLU A O 1
ATOM 5918 N N . LEU A 1 759 ? -33.602 0.158 40.439 1.00 82.75 759 LEU A N 1
ATOM 5919 C CA . LEU A 1 759 ? -33.421 -1.247 40.817 1.00 82.75 759 LEU A CA 1
ATOM 5920 C C . LEU A 1 759 ? -34.740 -1.957 41.155 1.00 82.75 759 LEU A C 1
ATOM 5922 O O . LEU A 1 759 ? -34.885 -3.133 40.826 1.00 82.75 759 LEU A O 1
ATOM 5926 N N . ILE A 1 760 ? -35.711 -1.265 41.759 1.00 82.88 760 ILE A N 1
ATOM 5927 C CA . ILE A 1 760 ? -37.052 -1.823 42.004 1.00 82.88 760 ILE A CA 1
ATOM 5928 C C . ILE A 1 760 ? -37.838 -1.934 40.697 1.00 82.88 760 ILE A C 1
ATOM 5930 O O . ILE A 1 760 ? -38.470 -2.962 40.461 1.00 82.88 760 ILE A O 1
ATOM 5934 N N . ALA A 1 761 ? -37.769 -0.921 39.829 1.00 78.88 761 ALA A N 1
ATOM 5935 C CA . ALA A 1 761 ? -38.395 -0.968 38.509 1.00 78.88 761 ALA A CA 1
ATOM 5936 C C . ALA A 1 761 ? -37.845 -2.132 37.666 1.00 78.88 761 ALA A C 1
ATOM 5938 O O . ALA A 1 761 ? -38.604 -2.825 36.995 1.00 78.88 761 ALA A O 1
ATOM 5939 N N . THR A 1 762 ? -36.538 -2.399 37.762 1.00 80.19 762 THR A N 1
ATOM 5940 C CA . THR A 1 762 ? -35.903 -3.560 37.119 1.00 80.19 762 THR A CA 1
ATOM 5941 C C . THR A 1 762 ? -36.424 -4.878 37.698 1.00 80.19 762 THR A C 1
ATOM 5943 O O . THR A 1 762 ? -36.879 -5.735 36.951 1.00 80.19 762 THR A O 1
ATOM 5946 N N . ALA A 1 763 ? -36.448 -5.009 39.026 1.00 77.00 763 ALA A N 1
ATOM 5947 C CA . ALA A 1 763 ? -36.912 -6.205 39.737 1.00 77.00 763 ALA A CA 1
ATOM 5948 C C . ALA A 1 763 ? -38.444 -6.402 39.755 1.00 77.00 763 ALA A C 1
ATOM 5950 O O . ALA A 1 763 ? -38.951 -7.267 40.457 1.00 77.00 763 ALA A O 1
ATOM 5951 N N . SER A 1 764 ? -39.205 -5.569 39.043 1.00 77.75 764 SER A N 1
ATOM 5952 C CA . SER A 1 764 ? -40.657 -5.722 38.864 1.00 77.75 764 SER A CA 1
ATOM 5953 C C . SER A 1 764 ? -41.069 -5.757 37.385 1.00 77.75 764 SER A C 1
ATOM 5955 O O . SER A 1 764 ? -42.257 -5.685 37.069 1.00 77.75 764 SER A O 1
ATOM 5957 N N . ALA A 1 765 ? -40.099 -5.929 36.476 1.00 75.81 765 ALA A N 1
ATOM 5958 C CA . ALA A 1 765 ? -40.285 -5.948 35.022 1.00 75.81 765 ALA A CA 1
ATOM 5959 C C . ALA A 1 765 ? -41.207 -7.069 34.503 1.00 75.81 765 ALA A C 1
ATOM 5961 O O . ALA A 1 765 ? -41.744 -6.980 33.396 1.00 75.81 765 ALA A O 1
ATOM 5962 N N . ASP A 1 766 ? -41.378 -8.151 35.265 1.00 70.19 766 ASP A N 1
ATOM 5963 C CA . ASP A 1 766 ? -42.277 -9.258 34.938 1.00 70.19 766 ASP A CA 1
ATOM 5964 C C . ASP A 1 766 ? -43.717 -9.044 35.450 1.00 70.19 766 ASP A C 1
ATOM 5966 O O . ASP A 1 766 ? -44.636 -9.680 34.925 1.00 70.19 766 ASP A O 1
ATOM 5970 N N . GLY A 1 767 ? -43.898 -8.148 36.427 1.00 68.25 767 GLY A N 1
ATOM 5971 C CA . GLY A 1 767 ? -45.126 -7.911 37.186 1.00 68.25 767 GLY A CA 1
ATOM 5972 C C . GLY A 1 767 ? -45.135 -8.466 38.622 1.00 68.25 767 GLY A C 1
ATOM 5973 O O . GLY A 1 767 ? -46.132 -8.272 39.317 1.00 68.25 767 GLY A O 1
ATOM 5974 N N . SER A 1 768 ? -44.083 -9.146 39.101 1.00 70.62 768 SER A N 1
ATOM 5975 C CA . SER A 1 768 ? -44.074 -9.773 40.431 1.00 70.62 768 SER A CA 1
ATOM 5976 C C . SER A 1 768 ? -42.689 -9.931 41.079 1.00 70.62 768 SER A C 1
ATOM 5978 O O . SER A 1 768 ? -42.017 -10.931 40.879 1.00 70.62 768 SER A O 1
ATOM 5980 N N . LEU A 1 769 ? -42.325 -9.018 41.992 1.00 76.56 769 LEU A N 1
ATOM 5981 C CA . LEU A 1 769 ? -41.111 -9.110 42.827 1.00 76.56 769 LEU A CA 1
ATOM 5982 C C . LEU A 1 769 ? -40.968 -10.479 43.526 1.00 76.56 769 LEU A C 1
ATOM 5984 O O . LEU A 1 769 ? -41.698 -10.805 44.471 1.00 76.56 769 LEU A O 1
ATOM 5988 N N . HIS A 1 770 ? -39.994 -11.274 43.087 1.00 79.31 770 HIS A N 1
ATOM 5989 C CA . HIS A 1 770 ? -39.679 -12.588 43.629 1.00 79.31 770 HIS A CA 1
ATOM 5990 C C . HIS A 1 770 ? -38.925 -12.483 44.967 1.00 79.31 770 HIS A C 1
ATOM 5992 O O . HIS A 1 770 ? -38.183 -11.546 45.269 1.00 79.31 770 HIS A O 1
ATOM 5998 N N . LYS A 1 771 ? -39.078 -13.512 45.809 1.00 82.38 771 LYS A N 1
ATOM 5999 C CA . LYS A 1 771 ? -38.556 -13.527 47.189 1.00 82.38 771 LYS A CA 1
ATOM 6000 C C . LYS A 1 771 ? -37.032 -13.369 47.288 1.00 82.38 771 LYS A C 1
ATOM 6002 O O . LYS A 1 771 ? -36.538 -12.842 48.285 1.00 82.38 771 LYS A O 1
ATOM 6007 N N . GLU A 1 772 ? -36.290 -13.844 46.291 1.00 81.50 772 GLU A N 1
ATOM 6008 C CA . GLU A 1 772 ? -34.829 -13.736 46.267 1.00 81.50 772 GLU A CA 1
ATOM 6009 C C . GLU A 1 772 ? -34.356 -12.370 45.741 1.00 81.50 772 GLU A C 1
ATOM 6011 O O . GLU A 1 772 ? -33.355 -11.852 46.239 1.00 81.50 772 GLU A O 1
ATOM 6016 N N . GLU A 1 773 ? -35.115 -11.725 44.851 1.00 83.12 773 GLU A N 1
ATOM 6017 C CA . GLU A 1 773 ? -34.870 -10.355 44.376 1.00 83.12 773 GLU A CA 1
ATOM 6018 C C . GLU A 1 773 ? -35.032 -9.359 45.520 1.00 83.12 773 GLU A C 1
ATOM 6020 O O . GLU A 1 773 ? -34.125 -8.571 45.783 1.00 83.12 773 GLU A O 1
ATOM 6025 N N . VAL A 1 774 ? -36.129 -9.469 46.283 1.00 84.38 774 VAL A N 1
ATOM 6026 C CA . VAL A 1 774 ? -36.372 -8.665 47.494 1.00 84.38 774 VAL A CA 1
ATOM 6027 C C . VAL A 1 774 ? -35.187 -8.773 48.459 1.00 84.38 774 VAL A C 1
ATOM 6029 O O . VAL A 1 774 ? -34.671 -7.756 48.918 1.00 84.38 774 VAL A O 1
ATOM 6032 N N . ARG A 1 775 ? -34.663 -9.984 48.695 1.00 84.81 775 ARG A N 1
ATOM 6033 C CA . ARG A 1 775 ? -33.462 -10.198 49.527 1.00 84.81 775 ARG A CA 1
ATOM 6034 C C . ARG A 1 775 ? -32.191 -9.585 48.931 1.00 84.81 775 ARG A C 1
ATOM 6036 O O . ARG A 1 775 ? -31.311 -9.165 49.688 1.00 84.81 775 ARG A O 1
ATOM 6043 N N . LYS A 1 776 ? -32.042 -9.542 47.600 1.00 86.12 776 LYS A N 1
ATOM 6044 C CA . LYS A 1 776 ? -30.921 -8.841 46.946 1.00 86.12 776 LYS A CA 1
ATOM 6045 C C . LYS A 1 776 ? -31.064 -7.327 47.073 1.00 86.12 776 LYS A C 1
ATOM 6047 O O . LYS A 1 776 ? -30.073 -6.689 47.419 1.00 86.12 776 LYS A O 1
ATOM 6052 N N . LEU A 1 777 ? -32.259 -6.771 46.879 1.00 86.81 777 LEU A N 1
ATOM 6053 C CA . LEU A 1 777 ? -32.555 -5.348 47.074 1.00 86.81 777 LEU A CA 1
ATOM 6054 C C . LEU A 1 777 ? -32.291 -4.924 48.524 1.00 86.81 777 LEU A C 1
ATOM 6056 O O . LEU A 1 777 ? -31.516 -3.999 48.750 1.00 86.81 777 LEU A O 1
ATOM 6060 N N . GLU A 1 778 ? -32.809 -5.659 49.514 1.00 86.12 778 GLU A N 1
ATOM 6061 C CA . GLU A 1 778 ? -32.510 -5.445 50.939 1.00 86.12 778 GLU A CA 1
ATOM 6062 C C . GLU A 1 778 ? -30.996 -5.444 51.220 1.00 86.12 778 GLU A C 1
ATOM 6064 O O . GLU A 1 778 ? -30.485 -4.567 51.921 1.00 86.12 778 GLU A O 1
ATOM 6069 N N . LEU A 1 779 ? -30.252 -6.403 50.653 1.00 86.00 779 LEU A N 1
ATOM 6070 C CA . LEU A 1 779 ? -28.797 -6.498 50.806 1.00 86.00 779 LEU A CA 1
ATOM 6071 C C . LEU A 1 779 ? -28.049 -5.335 50.130 1.00 86.00 779 LEU A C 1
ATOM 6073 O O . LEU A 1 779 ? -27.039 -4.873 50.667 1.00 86.00 779 LEU A O 1
ATOM 6077 N N . ILE A 1 780 ? -28.513 -4.878 48.967 1.00 86.69 780 ILE A N 1
ATOM 6078 C CA . ILE A 1 780 ? -27.920 -3.771 48.207 1.00 86.69 780 ILE A CA 1
ATOM 6079 C C . ILE A 1 780 ? -28.200 -2.440 48.912 1.00 86.69 780 ILE A C 1
ATOM 6081 O O . ILE A 1 780 ? -27.259 -1.712 49.225 1.00 86.69 780 ILE A O 1
ATOM 6085 N N . PHE A 1 781 ? -29.450 -2.160 49.275 1.00 87.19 781 PHE A N 1
ATOM 6086 C CA . PHE A 1 781 ? -29.848 -0.916 49.939 1.00 87.19 781 PHE A CA 1
ATOM 6087 C C . PHE A 1 781 ? -29.208 -0.789 51.328 1.00 87.19 781 PHE A C 1
ATOM 6089 O O . PHE A 1 781 ? -28.679 0.270 51.670 1.00 87.19 781 PHE A O 1
ATOM 6096 N N . LYS A 1 782 ? -29.092 -1.896 52.078 1.00 85.31 782 LYS A N 1
ATOM 6097 C CA . LYS A 1 782 ? -28.321 -1.946 53.334 1.00 85.31 782 LYS A CA 1
ATOM 6098 C C . LYS A 1 782 ? -26.820 -1.679 53.142 1.00 85.31 782 LYS A C 1
ATOM 6100 O O . LYS A 1 782 ? -26.176 -1.176 54.060 1.00 85.31 782 LYS A O 1
ATOM 6105 N N . ARG A 1 783 ? -26.241 -1.999 51.977 1.00 85.81 783 ARG A N 1
ATOM 6106 C CA . ARG A 1 783 ? -24.844 -1.657 51.629 1.00 85.81 783 ARG A CA 1
ATOM 6107 C C . ARG A 1 783 ? -24.682 -0.214 51.147 1.00 85.81 783 ARG A C 1
ATOM 6109 O O . ARG A 1 783 ? -23.612 0.347 51.362 1.00 85.81 783 ARG A O 1
ATOM 6116 N N . MET A 1 784 ? -25.718 0.370 50.544 1.00 84.25 784 MET A N 1
ATOM 6117 C CA . MET A 1 784 ? -25.800 1.802 50.221 1.00 84.25 784 MET A CA 1
ATOM 6118 C C . MET A 1 784 ? -26.040 2.661 51.474 1.00 84.25 784 MET A C 1
ATOM 6120 O O . MET A 1 784 ? -25.681 3.835 51.491 1.00 84.25 784 MET A O 1
ATOM 6124 N N . GLY A 1 785 ? -26.610 2.082 52.536 1.00 82.19 785 GLY A N 1
ATOM 6125 C CA . GLY A 1 785 ? -26.907 2.761 53.802 1.00 82.19 785 GLY A CA 1
ATOM 6126 C C . GLY A 1 785 ? -28.332 3.315 53.916 1.00 82.19 785 GLY A C 1
ATOM 6127 O O . GLY A 1 785 ? -28.603 4.057 54.852 1.00 82.19 785 GLY A O 1
ATOM 6128 N N . ILE A 1 786 ? -29.233 2.944 52.999 1.00 80.69 786 ILE A N 1
ATOM 6129 C CA . ILE A 1 786 ? -30.664 3.286 53.058 1.00 80.69 786 ILE A CA 1
ATOM 6130 C C . ILE A 1 786 ? -31.305 2.523 54.231 1.00 80.69 786 ILE A C 1
ATOM 6132 O O . ILE A 1 786 ? -30.999 1.344 54.449 1.00 80.69 786 ILE A O 1
ATOM 6136 N N . SER A 1 787 ? -32.178 3.171 55.008 1.00 66.75 787 SER A N 1
ATOM 6137 C CA . SER A 1 787 ? -32.743 2.565 56.217 1.00 66.75 787 SER A CA 1
ATOM 6138 C C . SER A 1 787 ? -33.903 1.606 55.927 1.00 66.75 787 SER A C 1
ATOM 6140 O O . SER A 1 787 ? -34.649 1.740 54.955 1.00 66.75 787 SER A O 1
ATOM 6142 N N . SER A 1 788 ? -34.114 0.645 56.831 1.00 57.03 788 SER A N 1
ATOM 6143 C CA . SER A 1 788 ? -35.207 -0.336 56.744 1.00 57.03 788 SER A CA 1
ATOM 6144 C C . SER A 1 788 ? -36.617 0.271 56.796 1.00 57.03 788 SER A C 1
ATOM 6146 O O . SER A 1 788 ? -37.569 -0.402 56.410 1.00 57.03 788 SER A O 1
ATOM 6148 N N . ASN A 1 789 ? -36.762 1.526 57.235 1.00 54.00 789 ASN A N 1
ATOM 6149 C CA . ASN A 1 789 ? -38.045 2.233 57.227 1.00 54.00 789 ASN A CA 1
ATOM 6150 C C . ASN A 1 789 ? -38.328 2.896 55.869 1.00 54.00 789 ASN A C 1
ATOM 6152 O O . ASN A 1 789 ? -39.476 2.917 55.436 1.00 54.00 789 ASN A O 1
ATOM 6156 N N . GLU A 1 790 ? -37.295 3.386 55.177 1.00 56.00 790 GLU A N 1
ATOM 6157 C CA . GLU A 1 790 ? -37.412 3.955 53.825 1.00 56.00 790 GLU A CA 1
ATOM 6158 C C . GLU A 1 790 ? -37.668 2.847 52.794 1.00 56.00 790 GLU A C 1
ATOM 6160 O O . GLU A 1 790 ? -38.573 2.968 51.973 1.00 56.00 790 GLU A O 1
ATOM 6165 N N . LEU A 1 791 ? -36.972 1.710 52.935 1.00 54.66 791 LEU A N 1
ATOM 6166 C CA . LEU A 1 791 ? -37.207 0.442 52.219 1.00 54.66 791 LEU A CA 1
ATOM 6167 C C . LEU A 1 791 ? -38.691 0.024 52.153 1.00 54.66 791 LEU A C 1
ATOM 6169 O O . LEU A 1 791 ? -39.128 -0.585 51.177 1.00 54.66 791 LEU A O 1
ATOM 6173 N N . ALA A 1 792 ? -39.470 0.335 53.194 1.00 51.38 792 ALA A N 1
ATOM 6174 C CA . ALA A 1 792 ? -40.830 -0.163 53.369 1.00 51.38 792 ALA A CA 1
ATOM 6175 C C . ALA A 1 792 ? -41.909 0.595 52.574 1.00 51.38 792 ALA A C 1
ATOM 6177 O O . ALA A 1 792 ? -43.058 0.144 52.591 1.00 51.38 792 ALA A O 1
ATOM 6178 N N . CYS A 1 793 ? -41.582 1.716 51.916 1.00 48.19 793 CYS A N 1
ATOM 6179 C CA . CYS A 1 793 ? -42.513 2.408 51.017 1.00 48.19 793 CYS A CA 1
ATOM 6180 C C . CYS A 1 793 ? -42.395 1.879 49.569 1.00 48.19 793 CYS A C 1
ATOM 6182 O O . CYS A 1 793 ? -43.376 1.303 49.092 1.00 48.19 793 CYS A O 1
ATOM 6184 N N . PRO A 1 794 ? -41.214 1.911 48.907 1.00 50.75 794 PRO A N 1
ATOM 6185 C CA . PRO A 1 794 ? -41.077 1.480 47.512 1.00 50.75 794 PRO A CA 1
ATOM 6186 C C . PRO A 1 794 ? -41.408 -0.002 47.274 1.00 50.75 794 PRO A C 1
ATOM 6188 O O . PRO A 1 794 ? -42.028 -0.339 46.274 1.00 50.75 794 PRO A O 1
ATOM 6191 N N . LEU A 1 795 ? -41.071 -0.891 48.219 1.00 53.06 795 LEU A N 1
ATOM 6192 C CA . LEU A 1 795 ? -41.386 -2.328 48.128 1.00 53.06 795 LEU A CA 1
ATOM 6193 C C . LEU A 1 795 ? -42.867 -2.670 48.398 1.00 53.06 795 LEU A C 1
ATOM 6195 O O . LEU A 1 795 ? -43.248 -3.834 48.299 1.00 53.06 795 LEU A O 1
ATOM 6199 N N . LYS A 1 796 ? -43.704 -1.691 48.770 1.00 48.19 796 LYS A N 1
ATOM 6200 C CA . LYS A 1 796 ? -45.163 -1.866 48.917 1.00 48.19 796 LYS A CA 1
ATOM 6201 C C . LYS A 1 796 ? -45.953 -1.214 47.788 1.00 48.19 796 LYS A C 1
ATOM 6203 O O . LYS A 1 796 ? -47.063 -1.656 47.505 1.00 48.19 796 LYS A O 1
ATOM 6208 N N . SER A 1 797 ? -45.392 -0.197 47.140 1.00 44.28 797 SER A N 1
ATOM 6209 C CA . SER A 1 797 ? -45.908 0.370 45.897 1.00 44.28 797 SER A CA 1
ATOM 6210 C C . SER A 1 797 ? -45.436 -0.453 44.695 1.00 44.28 797 SER A C 1
ATOM 6212 O O . SER A 1 797 ? -44.590 -0.005 43.923 1.00 44.28 797 SER A O 1
ATOM 6214 N N . GLY A 1 798 ? -45.989 -1.659 44.537 1.00 36.56 798 GLY A N 1
ATOM 6215 C CA . GLY A 1 798 ? -45.982 -2.314 43.227 1.00 36.56 798 GLY A CA 1
ATOM 6216 C C . GLY A 1 798 ? -46.753 -1.467 42.198 1.00 36.56 798 GLY A C 1
ATOM 6217 O O . GLY A 1 798 ? -47.580 -0.638 42.600 1.00 36.56 798 GLY A O 1
ATOM 6218 N N . PRO A 1 799 ? -46.492 -1.635 40.890 1.00 27.47 799 PRO A N 1
ATOM 6219 C CA . PRO A 1 799 ? -47.242 -0.932 39.853 1.00 27.47 799 PRO A CA 1
ATOM 6220 C C . PRO A 1 799 ? -48.738 -1.324 39.868 1.00 27.47 799 PRO A C 1
ATOM 6222 O O . PRO A 1 799 ? -49.068 -2.426 40.318 1.00 27.47 799 PRO A O 1
ATOM 6225 N N . PRO A 1 800 ? -49.635 -0.429 39.407 1.00 34.25 800 PRO A N 1
ATOM 6226 C CA . PRO A 1 800 ? -51.063 -0.709 39.241 1.00 34.25 800 PRO A CA 1
ATOM 6227 C C . PRO A 1 800 ? -51.371 -1.607 38.029 1.00 34.25 800 PRO A C 1
ATOM 6229 O O . PRO A 1 800 ? -50.607 -1.547 37.038 1.00 34.25 800 PRO A O 1
#

Nearest PDB structures (foldseek):
  6tci-assembly1_A  TM=8.636E-01  e=2.901E-01  Bacillus cereus ATCC 14579
  4c2c-assembly1_A  TM=9.682E-01  e=8.385E-01  Bacillus subtilis subsp. subtilis str. 168
  5ao7-assembly1_A  TM=9.098E-01  e=1.425E+00  Pseudomonas aeruginosa
  5ao8-assembly1_A  TM=9.070E-01  e=2.030E+00  Pseudomonas aeruginosa

Organism: NCBI:txid659015

Foldseek 3Di:
DDDDDDDDDDDDDDDDDDDDDDPDDDQLLVLVVLLVVVPQDQPDSPSDCDPSQLVSLLVVCVVVVHDSPSDDDPVSVCSSDPDDDDDDDDDDDDDDDDDDDDDDDDDDDDDDDDDDDDDDDDDDDDDDDDDDDDDDDDDDDDDDDDDPPPVVVVVVVVVVVVVVVVVVVVVVVVVPPDDDDDDDDDDDDDDDDDDDDDDDDDDDDDDDDDDDDDDDDDDDDDDDDDDDDPQSVVLVVLLVCCCVPPVVPDDDDDDPPDPPDDDDDDADEWDQFAAQRWDDQPPAIARGGLFTEEDADAQVPGPPDGQQLYRYSVDAADPAAPQQCPSARPQGRPVRGHNRPVNNLRVCNNDPVQPLNGRCNSVLSSVSSLLCCLPPDDDDPCLVVSLVVLVNCCVRNVVDVVSVVQSQQSNLLSCLLVVDDPVVDDDSQDFQAPAQHPNLQQLLLVLQVVQHADQLVSLLSLQRNHNPHDQDLLCVLVVVLLSVQSNVVQCVVPVPHHGDHDDPADFDQQKDQHPSNSDIDGRDNDDDTGGGCSPPPVSNVVSRVSSVVSSVLRPQLSVVLVVDPVSADFLLSLLSHDLVCSVVSLCVHPPSLVVVLVVLAVVQPWDFLQVLCVSRVQCCDQFHDLVSLCSSQLSLLLVQKGKLQHPLNDPDRDHRGQIMGIHGHDGSGDDHQDPLLVLLLLLLLLLVVLQCLVPAHDPLLLVVSLVVLVPPPVDDPRSSRNSNSVVVSCNVPVVVSVCSLVCLCVDDPVCLVVSLLSSLCSCCSVPDRDPRSLVSSVSSSVSNVNDPVNSVPSVVPRDD

pLDDT: mean 72.09, std 25.3, range [22.02, 98.0]

Sequence (800 aa):
MRAFFCLLVIVGFLCGSGFSASAQSKTPKEIQAALTEQGYSLGSIDGIWGKKSIEALKAFQSQKGLSVTGVINSVTLEALFPAKEVQTVTGTSAPPTVSGDQVATKKDRLQVIEPKPTLNSQPLQSSVDWKEPGRNVVRLPENTAETNGGFKVFLALCAIAAFWAWARKRRQKMAGLNDVDPQFSAAASLRTEPMMKKAKVNANYNDELVMFIEPSERQNSSPVIPSPSPIDLHNRRVHEWVNKNVLNGTSSKVDDRRLRTAETTVPRVANWVRPGTEVQVGPFKITNGMFYFGKYLPKNGQRYEQENCLVDPSHQIANIGDAFGETMGYWPSYEYMSPSARHSYLAWLASGRSDPDTYIGYVFLYFYGLERRLMLDDDHADFDVVADEVHRLLNIFGSNHSFRRYASDLLSVAEIKSGRNFADVPSGLQTNGYEVPTAIKISLGLRVRDGLPFEPDLLLRFAISHPETRVRTPAKRAFQELALPYAQEINRLFPNGYVLKPGRTKSLKKRYQACSGTFSCDIDIGGGKIPDVSDRAEPLTTARDVLEKCTEALDDYSRALGRIADQKPNLLAASKLPDAIRRQMALTIEGRPLDLIEALVLKQEPTTIKALAETVGVDVGSTVSKAKLRELSAVCASFGFGISCDPGFTSKTGTLTDEVLVFSQINDRLSEASTAYRARQLSVMLGMIVAFSDGHFHQREHALLIEQIEKDVNIQEDECSRLAAEIRLAERNRSRLDDWLKRLKDIPEASKNAVAEELIATASADGSLHKEEVRKLELIFKRMGISSNELACPLKSGPP